Protein 7KPJ (pdb70)

Secondary structure (DSSP, 8-state):
--EEEEE---EE-TT--EEEEEEEESS-GGGS-EEEEEE-TT--EEEEEEE-TTSS-EE--TTTTTTEEEEEETTTTEEEEEE-S--GGG-EEEEEEESSSS-S-B---EEEEE-SSPP-PPEEEEE---EEEEEEEEEEE-SS--EEEETTTTB-TTEEEPPPEE-TTS-EEEEEEEEEEGGGBTTB-EEEEEEEGGGTEEEEEEE---/---EE---SEEEEETT--EEEEEEESS--TT-EEEEEE-TTS--EEEEETTTEEPTT--TTEEEEEETTEEEEEE-S--GGG-EEEEEEE-SSSSPEE---EEEEEE---BPPEEEEEPPPHHHHHHTEEEEEEEEEEEBSS--EEEEEETTEE--SSEEEEEPPPPSSS--EEEEEEEEEEHHHHTT--EEEEEEE-TT-SS-EEEEEETT-/--EEEEE---EE-TT--EEEEEEEESS-GGGS-EEEEEE-TT--EEEEEEE-TTSS-EE--TTTTTTEEEEEETTTTEEEEEE-S--GGG-EEEEEEESSSS-SEE---EEEEE-SSPPBPPPEEEE---EEEEEEEEEEBSS--EEEEGGGT--TTEEEPPPEE-TTS-EEEEEEEEE-GGGBTTB--EEEEEEGGGTEEEEEE---/---EE---SEEEEETT--EEEEEEESS--TT-EEEEEE-TTS--EEEEETTTEEPTTS-TTEEEEEETTEEEEEE-S--GGG-EEEEEEE-SSSS-EE---EEEEEE----PPEEEEEPPPHHHHTTTEEEEEEEEEEESS---EEE----SSEEEEEPPPPSSS--EEEEEEEEEETTT--EEEEEE-TT-SS-EEEEE-/--EEEEEEEEETTTTEEEEEEEEEE-TT-SB--HHHHHHTPPTTEEEEE---B-BTTEEEEEEEESS-EEEEEEEEEEE-TTS-EEEEEEEEEEEETTSEEEEEBTTTB-PPTTEEE-TTS---SEEEEETT-EEEEEEEEEES---EEEEEEEEETTTTTEEEEEEEEEE-TT-SSEEEGGGGGGGS-TTEEE-S-SEEEGGGGSSSPEEEEEEE--/-EEEEEEEETTTTEEEEEEEEE--TT-SB--HHHHHHT--TTEEEEE---B-BTTEEEEEEEESS-EEEEEEEEEEE-TTS-EEEEEEEEEEEETT-EEEEETTTT--PPTTEEE-TTS---SEEEEETTSEEEEEEEEEES---EEEEEEEEETTTTTEEEEEEEEEE-TT-SSEEEGGGTGGG--TTEEE-S-SEEESGGGSSSPEEEEEEE-

CATH classification: 2.60.40.10 (+1 more: 2.60.40.10)

Sequence (1265 aa):
ETTVTQSQKFMSTSVGDRVSVTCKASQNVGTNVAWYQQKPGQSPKALIYSASYRYSGVPDRFTGSGSGTDFTLTISNVQSEDLAEYFCQQYNSYPLTFGQGTKVEIKRTVAAPSVFIFPPSDSQLKSGTASVVCLLNNFYPREAKVQWKVDNALQSGNSQESVTEQDSKDSTYSLSSTLTLSKADYEKHKVYACEVTHQGLSSPVTKSFNRGEEVQNVKINYYDEDAEKQVAEVPVQVSIDTSCVNMAILTRYMPEGYALVSSDCIIRDGYVYVSVKKDVEIREAVLHITFETPNGEVVTTETVTAEGADGEDAVFRLGVDFNLPTGYKLSNDRDQVTEITIPFGSTGGHTMVVEKGDLSSIVKIQFVDAENNDEVVAGGDYFVDGDGDGIFHTREITEWVPEGYELQEVGDFQVELYKETPLQLSVTKIKQNVKINYYDEDAEKQVAEVPVQVSIDTSCVNMAILTRYMPEGYALVSSDCIIRDGYVYVSVKKDVEIREAVLHITFETPNGEVVTTETVTAEGADGEDAVFRLGVDFNLPTGYKLSNDRDQVTEITIPFGSTGGHTMVVEKGDLSSIVKIQFVDAENNDEVVAGGDYFVDGDGDGIFHTREITEWVPEGYELQEVGDFQVELYKETPLQLSVTKIEVKLEESGGDLVKPGGSLKLSCAASGFTFSSYGMSWVRQTPDKRLEWVATISSGGSYTYYPDSVKGRFTISRDNAKNTLYLQMSSLKSEDTAMYYCARRGFYFDYWGQGTTLTVSSASTKGPSVFPLAPGTAALGCLVKDYFPEPVTVSWNSGALTSGVHTFPAVLQSSGLYSLSSVVTVPSSSLGTQTYICNVNHKPSNTKVDKKVEPKEVKLEESGGDLVKPGGSLKLSCAASGFTFSSYGMSWVRQTPDKRLEWVATISSGGSYTYYPDSVKGRFTISRDNAKNTLYLQMSSLKSEDTAMYYCARRGFYFDYWGQGTTLTVSSASTKGPSVFPLAPTAALGCLVKDYFPEPVTVSWNSGALTSGVHTFPAVLQSSGLYSLSSVVTVPSSSLGTQTYICNVNHKPSNTKVDKKVEPETTVTQSQKFMSTSVGDRVSVTCKASQNVGTNVAWYQQKPGQSPKALIYSASYRYSGVPDRFTGSGSGTDFTLTISNVQSEDLAEYFCQQYNSYPLTFGQGTKVEIKRTVAAPSVFIFPPSDSQLKSGTASVVCLLNNFYPREAKVQWLQSGNSQESVTEQDSKDSTYSLSSTLTLSKADYVYACEVTHQGLSSPVTKSFN

Foldseek 3Di:
DKEKAWPAQEDEEAAQAKDKTKIFIPWFLFQQKWKWWADPPGDIDTADGSQADGDPPRDPQWGWHDGTTMIMTMRGRDALQSFTWMKMWGVSDPPTYIYPTYTYAYDDPFFFWDKDKDWADPVVLVVWKTKIKMKTDWGPDPDKDKWKAFLNRTDDDQKDKDKDAQDSHRGGIMMMMIRMDTSVVVVVTFKIKIWMDDPPDPHIDIDIGTPPD/DWAKAWEFEAAVVVRDTDDIDIDTGHHPDFFAAQVVVVVPPPPQKWFQDWPRGGDVRYTYTHIDGDADKAKEKEWEWEAAVVGDTPDIDMFIHIGGAFHKDKQAEPNRDYDPPQKDADPPDDDDRIDITGGVDYYYYYGYIDGQFQWDWFKAFEFEPVPVRHTDDIDIDTAPRVNPQKGWCVRPQVPDDDQKHFDATTMDGRVVGPPPHHYTYIHGDD/DKAWEQEAEPVVRGTPDIHIDDDDDPDQFAAQVVVVVPDDPQKWWADWPRGQDVRYTYTHIDGDADKAKEKEWEWEAAVVGHTPDIDIFMHIGGAPHKDKQFDPHGDHDPPQKDADPPDDDDGIDITGGHDYDYDYGYIDGQFDWDWFWAFEFEPPPVTHGDDTDIDTADRVPPQKGWCVRCVVVDDDFKDWDQTTMDGRVVGPPPYDYTYIYGD/DWAKAKDWAAEAEAQAKTKMKIQIDDDQLLQWKKFKWWADPVRDIGTAKIAGSPRPDIDGDPVQPPFKDWDADSVRSMIMIIGGNDDQVVFTWMWIFIHGDDGDDIHPTDTHGHHPDDFDAWDKDWQAKCKIKIWIKTDFTADADKDKDKPVNPDDVQKDKDHWDQDPVNGIMTMIMGMDPPVCAVPDWIWIWMADVNVRDTDTDTHHHD/DWAKAKDWAAEDEAQAKTKIKIATDDDQLLQWKKFKWWAAPVRDIDTAKIAGSPRPDIDGDPVQPPFWDWDADSVRRMIMIIGGNHDQRPFTWMWIFIHGPDGPDIHPTDTHGHHPDDFDAWDWDWDAEVTKTKIKTQFGPDQDKDKAKPVNPDDAAKDWDHWDQDPVRTTITMIMGDDPPVCAVPDWIWIWMADCNNDDTDTDTHHD/DKEKAWPAAEAEEAQQAKDKTKIFIPWFLFQQKFKWWAAPPGDIDGADGSQFDGDPVRDPQWGWDDGTTMIMTMRGNDALQRFTWMKMWGDSDPVTYIYPTYTYAYDDDFDFWDKDKDWFDVVVVVVWKTKIKIKTPFGAPPDKDKCLVDDDFKDKDKDQQDRHHRGIMMMIIGMDTCVVPQDKIWMDDPVDPHTDMDGDD

B-factor: mean 48.71, std 16.8, range [19.89, 116.59]

Structure (mmCIF, N/CA/C/O backbone):
data_7KPJ
#
_entry.id   7KPJ
#
_cell.length_a   85.240
_cell.length_b   102.191
_cell.length_c   118.280
_cell.angle_alpha   90.000
_cell.angle_beta   102.050
_cell.angle_gamma   90.000
#
_symmetry.space_group_name_H-M   'P 1 21 1'
#
loop_
_entity.id
_entity.type
_entity.pdbx_description
1 polymer '338E6 Fab light chain kappa'
2 polymer 'GRAM_POS_ANCHORING domain-containing protein'
3 polymer '338E6 Fab heavy chain'
4 non-polymer 'CALCIUM ION'
5 water water
#
loop_
_atom_site.group_PDB
_atom_site.id
_atom_site.type_symbol
_atom_site.label_atom_id
_atom_site.label_alt_id
_atom_site.label_comp_id
_atom_site.label_asym_id
_atom_site.label_entity_id
_atom_site.label_seq_id
_atom_site.pdbx_PDB_ins_code
_atom_site.Cartn_x
_atom_site.Cartn_y
_atom_site.Cartn_z
_atom_site.occupancy
_atom_site.B_iso_or_equiv
_atom_site.auth_seq_id
_atom_site.auth_comp_id
_atom_site.auth_asym_id
_atom_site.auth_atom_id
_atom_site.pdbx_PDB_model_num
ATOM 1 N N . GLU A 1 1 ? 0.789 7.652 -4.118 1.00 56.88 1 GLU B N 1
ATOM 2 C CA . GLU A 1 1 ? 0.519 6.211 -4.036 1.00 54.48 1 GLU B CA 1
ATOM 3 C C . GLU A 1 1 ? 1.808 5.428 -4.316 1.00 51.80 1 GLU B C 1
ATOM 4 O O . GLU A 1 1 ? 2.381 5.501 -5.403 1.00 51.21 1 GLU B O 1
ATOM 10 N N . THR A 1 2 ? 2.247 4.676 -3.313 1.00 42.49 2 THR B N 1
ATOM 11 C CA . THR A 1 2 ? 3.606 4.151 -3.256 1.00 36.86 2 THR B CA 1
ATOM 12 C C . THR A 1 2 ? 3.743 2.848 -4.044 1.00 38.30 2 THR B C 1
ATOM 13 O O . THR A 1 2 ? 3.110 1.832 -3.720 1.00 32.61 2 THR B O 1
ATOM 17 N N . THR A 1 3 ? 4.616 2.854 -5.036 1.00 35.12 3 THR B N 1
ATOM 18 C CA . THR A 1 3 ? 4.901 1.661 -5.813 1.00 35.28 3 THR B CA 1
ATOM 19 C C . THR A 1 3 ? 6.162 0.978 -5.271 1.00 34.50 3 THR B C 1
ATOM 20 O O . THR A 1 3 ? 7.024 1.626 -4.675 1.00 36.22 3 THR B O 1
ATOM 24 N N . VAL A 1 4 ? 6.234 -0.349 -5.396 1.00 33.17 4 VAL B N 1
ATOM 25 C CA . VAL A 1 4 ? 7.448 -1.094 -5.069 1.00 33.02 4 VAL B CA 1
ATOM 26 C C . VAL A 1 4 ? 7.861 -1.890 -6.292 1.00 32.81 4 VAL B C 1
ATOM 27 O O . VAL A 1 4 ? 7.001 -2.414 -7.007 1.00 31.62 4 VAL B O 1
ATOM 31 N N . THR A 1 5 ? 9.183 -1.967 -6.547 1.00 31.60 5 THR B N 1
ATOM 32 C CA . THR A 1 5 ? 9.677 -2.604 -7.760 1.00 29.62 5 THR B CA 1
ATOM 33 C C . THR A 1 5 ? 10.793 -3.593 -7.460 1.00 30.53 5 THR B C 1
ATOM 34 O O . THR A 1 5 ? 11.694 -3.334 -6.660 1.00 31.24 5 THR B O 1
ATOM 38 N N . GLN A 1 6 ? 10.705 -4.734 -8.114 1.00 26.88 6 GLN B N 1
ATOM 39 C CA . GLN A 1 6 ? 11.712 -5.769 -8.067 1.00 26.52 6 GLN B CA 1
ATOM 40 C C . GLN A 1 6 ? 12.342 -5.772 -9.451 1.00 31.11 6 GLN B C 1
ATOM 41 O O . GLN A 1 6 ? 11.652 -6.031 -10.439 1.00 31.50 6 GLN B O 1
ATOM 47 N N . SER A 1 7 ? 13.619 -5.391 -9.537 1.00 26.92 7 SER B N 1
ATOM 48 C CA . SER A 1 7 ? 14.234 -5.302 -10.859 1.00 31.73 7 SER B CA 1
ATOM 49 C C . SER A 1 7 ? 14.691 -6.660 -11.402 1.00 34.39 7 SER B C 1
ATOM 50 O O . SER A 1 7 ? 14.927 -6.780 -12.612 1.00 35.89 7 SER B O 1
ATOM 53 N N . GLN A 1 8 ? 14.819 -7.674 -10.551 1.00 28.59 8 GLN B N 1
ATOM 54 C CA . GLN A 1 8 ? 15.261 -8.997 -10.997 1.00 33.97 8 GLN B CA 1
ATOM 55 C C . GLN A 1 8 ? 14.030 -9.844 -11.277 1.00 32.74 8 GLN B C 1
ATOM 56 O O . GLN A 1 8 ? 13.246 -10.128 -10.364 1.00 28.89 8 GLN B O 1
ATOM 62 N N . LYS A 1 9 ? 13.857 -10.231 -12.530 1.00 33.48 9 LYS B N 1
ATOM 63 C CA . LYS A 1 9 ? 12.800 -11.165 -12.874 1.00 37.64 9 LYS B CA 1
ATOM 64 C C . LYS A 1 9 ? 13.187 -12.601 -12.515 1.00 39.32 9 LYS B C 1
ATOM 65 O O . LYS A 1 9 ? 12.347 -13.369 -12.026 1.00 39.87 9 LYS B O 1
ATOM 71 N N . PHE A 1 10 ? 14.461 -12.962 -12.716 1.00 43.72 10 PHE B N 1
ATOM 72 C CA . PHE A 1 10 ? 14.981 -14.320 -12.546 1.00 42.31 10 PHE B CA 1
ATOM 73 C C . PHE A 1 10 ? 16.348 -14.283 -11.881 1.00 42.53 10 PHE B C 1
ATOM 74 O O . PHE A 1 10 ? 17.217 -13.515 -12.301 1.00 44.73 10 PHE B O 1
ATOM 82 N N . MET A 1 11 ? 16.555 -15.116 -10.873 1.00 36.07 11 MET B N 1
ATOM 83 C CA . MET A 1 11 ? 17.885 -15.325 -10.319 1.00 35.64 11 MET B CA 1
ATOM 84 C C . MET A 1 11 ? 18.171 -16.822 -10.292 1.00 41.64 11 MET B C 1
ATOM 85 O O . MET A 1 11 ? 17.273 -17.624 -10.001 1.00 39.99 11 MET B O 1
ATOM 90 N N . SER A 1 12 ? 19.421 -17.196 -10.573 1.00 38.44 12 SER B N 1
ATOM 91 C CA . SER A 1 12 ? 19.868 -18.584 -10.543 1.00 43.82 12 SER B CA 1
ATOM 92 C C . SER A 1 12 ? 20.939 -18.749 -9.478 1.00 43.74 12 SER B C 1
ATOM 93 O O . SER A 1 12 ? 21.878 -17.952 -9.409 1.00 42.91 12 SER B O 1
ATOM 96 N N . THR A 1 13 ? 20.804 -19.780 -8.654 1.00 41.04 13 THR B N 1
ATOM 97 C CA . THR A 1 13 ? 21.775 -19.976 -7.593 1.00 40.98 13 THR B CA 1
ATOM 98 C C . THR A 1 13 ? 21.974 -21.463 -7.333 1.00 42.60 13 THR B C 1
ATOM 99 O O . THR A 1 13 ? 21.035 -22.257 -7.436 1.00 40.63 13 THR B O 1
ATOM 103 N N . SER A 1 14 ? 23.199 -21.826 -6.966 1.00 41.83 14 SER B N 1
ATOM 104 C CA . SER A 1 14 ? 23.502 -23.201 -6.609 1.00 41.28 14 SER B CA 1
ATOM 105 C C . SER A 1 14 ? 23.108 -23.478 -5.166 1.00 40.83 14 SER B C 1
ATOM 106 O O . SER A 1 14 ? 23.019 -22.565 -4.334 1.00 39.43 14 SER B O 1
ATOM 109 N N . VAL A 1 15 ? 22.877 -24.763 -4.876 1.00 35.86 15 VAL B N 1
ATOM 110 C CA . VAL A 1 15 ? 22.640 -25.193 -3.501 1.00 38.10 15 VAL B CA 1
ATOM 111 C C . VAL A 1 15 ? 23.822 -24.786 -2.640 1.00 39.76 15 VAL B C 1
ATOM 112 O O . VAL A 1 15 ? 24.980 -24.869 -3.069 1.00 39.03 15 VAL B O 1
ATOM 116 N N . GLY A 1 16 ? 23.536 -24.313 -1.421 1.00 39.38 16 GLY B N 1
ATOM 117 C CA . GLY A 1 16 ? 24.570 -23.817 -0.535 1.00 37.11 16 GLY B CA 1
ATOM 118 C C . GLY A 1 16 ? 25.034 -22.399 -0.805 1.00 38.92 16 GLY B C 1
ATOM 119 O O . GLY A 1 16 ? 25.793 -21.851 0.004 1.00 39.12 16 GLY B O 1
ATOM 120 N N . ASP A 1 17 ? 24.610 -21.784 -1.906 1.00 39.74 17 ASP B N 1
ATOM 121 C CA . ASP A 1 17 ? 24.982 -20.415 -2.219 1.00 39.89 17 ASP B CA 1
ATOM 122 C C . ASP A 1 17 ? 24.050 -19.410 -1.537 1.00 39.95 17 ASP B C 1
ATOM 123 O O . ASP A 1 17 ? 23.041 -19.754 -0.899 1.00 37.42 17 ASP B O 1
ATOM 128 N N . ARG A 1 18 ? 24.380 -18.143 -1.761 1.00 39.68 18 ARG B N 1
ATOM 129 C CA . ARG A 1 18 ? 23.727 -16.955 -1.224 1.00 37.80 18 ARG B CA 1
ATOM 130 C C . ARG A 1 18 ? 22.984 -16.266 -2.365 1.00 40.06 18 ARG B C 1
ATOM 131 O O . ARG A 1 18 ? 23.482 -16.224 -3.501 1.00 37.87 18 ARG B O 1
ATOM 139 N N . VAL A 1 19 ? 21.797 -15.726 -2.083 1.00 35.77 19 VAL B N 1
ATOM 140 C CA . VAL A 1 19 ? 21.077 -14.963 -3.102 1.00 34.08 19 VAL B CA 1
ATOM 141 C C . VAL A 1 19 ? 20.278 -13.833 -2.444 1.00 32.10 19 VAL B C 1
ATOM 142 O O . VAL A 1 19 ? 19.572 -14.035 -1.448 1.00 30.87 19 VAL B O 1
ATOM 146 N N . SER A 1 20 ? 20.366 -12.649 -3.036 1.00 26.86 20 SER B N 1
ATOM 147 C CA . SER A 1 20 ? 19.803 -11.427 -2.475 1.00 25.73 20 SER B CA 1
ATOM 148 C C . SER A 1 20 ? 18.753 -10.897 -3.436 1.00 27.70 20 SER B C 1
ATOM 149 O O . SER A 1 20 ? 19.080 -10.584 -4.587 1.00 28.51 20 SER B O 1
ATOM 152 N N . VAL A 1 21 ? 17.485 -10.830 -2.986 1.00 25.49 21 VAL B N 1
ATOM 153 C CA . VAL A 1 21 ? 16.401 -10.274 -3.793 1.00 25.56 21 VAL B CA 1
ATOM 154 C C . VAL A 1 21 ? 16.170 -8.815 -3.393 1.00 25.45 21 VAL B C 1
ATOM 155 O O . VAL A 1 21 ? 16.051 -8.506 -2.201 1.00 25.09 21 VAL B O 1
ATOM 159 N N . THR A 1 22 ? 16.119 -7.917 -4.381 1.00 25.77 22 THR B N 1
ATOM 160 C CA . THR A 1 22 ? 16.023 -6.486 -4.100 1.00 25.72 22 THR B CA 1
ATOM 161 C C . THR A 1 22 ? 14.608 -5.958 -4.313 1.00 25.55 22 THR B C 1
ATOM 162 O O . THR A 1 22 ? 13.823 -6.489 -5.101 1.00 26.84 22 THR B O 1
ATOM 166 N N . CYS A 1 23 ? 14.301 -4.889 -3.599 1.00 25.73 23 CYS B N 1
ATOM 167 C CA . CYS A 1 23 ? 13.001 -4.249 -3.651 1.00 27.75 23 CYS B CA 1
ATOM 168 C C . CYS A 1 23 ? 13.183 -2.746 -3.477 1.00 27.56 23 CYS B C 1
ATOM 169 O O . CYS A 1 23 ? 13.795 -2.311 -2.503 1.00 30.04 23 CYS B O 1
ATOM 172 N N . LYS A 1 24 ? 12.647 -1.951 -4.389 1.00 29.27 24 LYS B N 1
ATOM 173 C CA . LYS A 1 24 ? 12.815 -0.501 -4.320 1.00 32.02 24 LYS B CA 1
ATOM 174 C C . LYS A 1 24 ? 11.462 0.206 -4.233 1.00 30.87 24 LYS B C 1
ATOM 175 O O . LYS A 1 24 ? 10.669 0.146 -5.176 1.00 32.90 24 LYS B O 1
ATOM 181 N N . ALA A 1 25 ? 11.218 0.920 -3.132 1.00 28.81 25 ALA B N 1
ATOM 182 C CA . ALA A 1 25 ? 9.982 1.690 -2.985 1.00 30.10 25 ALA B CA 1
ATOM 183 C C . ALA A 1 25 ? 10.110 3.085 -3.600 1.00 33.74 25 ALA B C 1
ATOM 184 O O . ALA A 1 25 ? 11.165 3.719 -3.525 1.00 27.55 25 ALA B O 1
ATOM 186 N N . SER A 1 26 ? 9.013 3.572 -4.183 1.00 30.42 26 SER B N 1
ATOM 187 C CA . SER A 1 26 ? 9.044 4.866 -4.842 1.00 33.43 26 SER B CA 1
ATOM 188 C C . SER A 1 26 ? 9.064 6.035 -3.863 1.00 32.75 26 SER B C 1
ATOM 189 O O . SER A 1 26 ? 9.292 7.163 -4.295 1.00 31.40 26 SER B O 1
ATOM 192 N N . GLN A 1 27 ? 8.827 5.793 -2.574 1.00 31.30 27 GLN B N 1
ATOM 193 C CA . GLN A 1 27 ? 8.867 6.798 -1.519 1.00 30.63 27 GLN B CA 1
ATOM 194 C C . GLN A 1 27 ? 9.358 6.107 -0.258 1.00 31.32 27 GLN B C 1
ATOM 195 O O . GLN A 1 27 ? 9.300 4.881 -0.152 1.00 33.45 27 GLN B O 1
ATOM 201 N N . ASN A 1 28 ? 9.801 6.903 0.718 1.00 32.45 28 ASN B N 1
ATOM 202 C CA . ASN A 1 28 ? 10.235 6.364 2.010 1.00 32.02 28 ASN B CA 1
ATOM 203 C C . ASN A 1 28 ? 9.096 5.588 2.676 1.00 30.37 28 ASN B C 1
ATOM 204 O O . ASN A 1 28 ? 8.013 6.131 2.876 1.00 29.68 28 ASN B O 1
ATOM 209 N N . VAL A 1 29 ? 9.308 4.312 3.010 1.00 31.07 29 VAL B N 1
ATOM 210 C CA . VAL A 1 29 ? 8.240 3.595 3.697 1.00 25.98 29 VAL B CA 1
ATOM 211 C C . VAL A 1 29 ? 8.694 3.116 5.073 1.00 30.53 29 VAL B C 1
ATOM 212 O O . VAL A 1 29 ? 8.087 2.190 5.663 1.00 28.74 29 VAL B O 1
ATOM 216 N N . GLY A 1 30 ? 9.782 3.707 5.575 1.00 26.18 30 GLY B N 1
ATOM 217 C CA . GLY A 1 30 ? 10.382 3.269 6.829 1.00 26.93 30 GLY B CA 1
ATOM 218 C C . GLY A 1 30 ? 10.811 1.815 6.761 1.00 30.75 30 GLY B C 1
ATOM 219 O O . GLY A 1 30 ? 11.668 1.435 5.945 1.00 30.95 30 GLY B O 1
ATOM 220 N N . THR A 1 31 ? 10.236 0.987 7.646 1.00 31.48 31 THR B N 1
ATOM 221 C CA . THR A 1 31 ? 10.400 -0.467 7.587 1.00 27.26 31 THR B CA 1
ATOM 222 C C . THR A 1 31 ? 9.081 -1.205 7.337 1.00 26.94 31 THR B C 1
ATOM 223 O O . THR A 1 31 ? 9.022 -2.426 7.481 1.00 30.90 31 THR B O 1
ATOM 227 N N . ASN A 1 32 ? 8.041 -0.517 6.895 1.00 24.95 32 ASN B N 1
ATOM 228 C CA . ASN A 1 32 ? 6.741 -1.149 6.672 1.00 26.70 32 ASN B CA 1
ATOM 229 C C . ASN A 1 32 ? 6.709 -1.911 5.347 1.00 26.28 32 ASN B C 1
ATOM 230 O O . ASN A 1 32 ? 5.908 -1.647 4.438 1.00 23.22 32 ASN B O 1
ATOM 235 N N . VAL A 1 33 ? 7.586 -2.925 5.301 1.00 25.68 33 VAL B N 1
ATOM 236 C CA . VAL A 1 33 ? 7.794 -3.803 4.152 1.00 24.17 33 VAL B CA 1
ATOM 237 C C . VAL A 1 33 ? 7.688 -5.266 4.600 1.00 25.60 33 VAL B C 1
ATOM 238 O O . VAL A 1 33 ? 8.146 -5.642 5.689 1.00 21.71 33 VAL B O 1
ATOM 242 N N . ALA A 1 34 ? 7.096 -6.085 3.747 1.00 21.97 34 ALA B N 1
ATOM 243 C CA . ALA A 1 34 ? 6.907 -7.502 4.012 1.00 23.99 34 ALA B CA 1
ATOM 244 C C . ALA A 1 34 ? 7.395 -8.290 2.807 1.00 23.88 34 ALA B C 1
ATOM 245 O O . ALA A 1 34 ? 7.374 -7.784 1.683 1.00 22.55 34 ALA B O 1
ATOM 247 N N . TRP A 1 35 ? 7.766 -9.568 3.047 1.00 22.18 35 TRP B N 1
ATOM 248 C CA . TRP A 1 35 ? 8.184 -10.486 1.995 1.00 23.11 35 TRP B CA 1
ATOM 249 C C . TRP A 1 35 ? 7.365 -11.770 2.030 1.00 25.27 35 TRP B C 1
ATOM 250 O O . TRP A 1 35 ? 6.970 -12.252 3.094 1.00 24.44 35 TRP B O 1
ATOM 261 N N . TYR A 1 36 ? 7.164 -12.351 0.854 1.00 23.39 36 TYR B N 1
ATOM 262 C CA . TYR A 1 36 ? 6.352 -13.544 0.713 1.00 24.61 36 TYR B CA 1
ATOM 263 C C . TYR A 1 36 ? 7.038 -14.533 -0.221 1.00 25.81 36 TYR B C 1
ATOM 264 O O . TYR A 1 36 ? 7.724 -14.150 -1.172 1.00 23.94 36 TYR B O 1
ATOM 273 N N . GLN A 1 37 ? 6.824 -15.812 0.039 1.00 23.93 37 GLN B N 1
ATOM 274 C CA . GLN A 1 37 ? 7.366 -16.873 -0.801 1.00 25.71 37 GLN B CA 1
ATOM 275 C C . GLN A 1 37 ? 6.203 -17.681 -1.355 1.00 28.45 37 GLN B C 1
ATOM 276 O O . GLN A 1 37 ? 5.357 -18.164 -0.587 1.00 26.29 37 GLN B O 1
ATOM 282 N N . GLN A 1 38 ? 6.138 -17.790 -2.679 1.00 25.54 38 GLN B N 1
ATOM 283 C CA . GLN A 1 38 ? 5.124 -18.588 -3.337 1.00 29.98 38 GLN B CA 1
ATOM 284 C C . GLN A 1 38 ? 5.793 -19.740 -4.076 1.00 30.31 38 GLN B C 1
ATOM 285 O O . GLN A 1 38 ? 6.356 -19.543 -5.152 1.00 26.30 38 GLN B O 1
ATOM 291 N N . LYS A 1 39 ? 5.687 -20.944 -3.504 1.00 29.79 39 LYS B N 1
ATOM 292 C CA . LYS A 1 39 ? 6.112 -22.173 -4.154 1.00 33.84 39 LYS B CA 1
ATOM 293 C C . LYS A 1 39 ? 5.085 -22.576 -5.203 1.00 34.43 39 LYS B C 1
ATOM 294 O O . LYS A 1 39 ? 3.914 -22.216 -5.098 1.00 35.45 39 LYS B O 1
ATOM 300 N N . PRO A 1 40 ? 5.496 -23.290 -6.242 1.00 37.04 40 PRO B N 1
ATOM 301 C CA . PRO A 1 40 ? 4.574 -23.537 -7.355 1.00 37.99 40 PRO B CA 1
ATOM 302 C C . PRO A 1 40 ? 3.399 -24.394 -6.911 1.00 37.35 40 PRO B C 1
ATOM 303 O O . PRO A 1 40 ? 3.522 -25.253 -6.034 1.00 31.98 40 PRO B O 1
ATOM 307 N N . GLY A 1 41 ? 2.236 -24.114 -7.492 1.00 38.41 41 GLY B N 1
ATOM 308 C CA . GLY A 1 41 ? 1.018 -24.744 -7.033 1.00 35.03 41 GLY B CA 1
ATOM 309 C C . GLY A 1 41 ? 0.539 -24.317 -5.665 1.00 36.01 41 GLY B C 1
ATOM 310 O O . GLY A 1 41 ? -0.474 -24.847 -5.198 1.00 38.21 41 GLY B O 1
ATOM 311 N N . GLN A 1 42 ? 1.212 -23.382 -4.998 1.00 34.18 42 GLN B N 1
ATOM 312 C CA . GLN A 1 42 ? 0.821 -23.009 -3.649 1.00 33.34 42 GLN B CA 1
ATOM 313 C C . GLN A 1 42 ? 0.428 -21.542 -3.573 1.00 33.98 42 GLN B C 1
ATOM 314 O O . GLN A 1 42 ? 0.711 -20.739 -4.467 1.00 30.12 42 GLN B O 1
ATOM 320 N N . SER A 1 43 ? -0.236 -21.207 -2.488 1.00 31.80 43 SER B N 1
ATOM 321 C CA . SER A 1 43 ? -0.590 -19.829 -2.232 1.00 30.25 43 SER B CA 1
ATOM 322 C C . SER A 1 43 ? 0.594 -19.119 -1.574 1.00 29.74 43 SER B C 1
ATOM 323 O O . SER A 1 43 ? 1.526 -19.769 -1.099 1.00 27.12 43 SER B O 1
ATOM 326 N N . PRO A 1 44 ? 0.622 -17.785 -1.580 1.00 29.33 44 PRO B N 1
ATOM 327 C CA . PRO A 1 44 ? 1.757 -17.089 -0.962 1.00 28.76 44 PRO B CA 1
ATOM 328 C C . PRO A 1 44 ? 1.868 -17.419 0.519 1.00 28.87 44 PRO B C 1
ATOM 329 O O . PRO A 1 44 ? 0.865 -17.578 1.215 1.00 26.57 44 PRO B O 1
ATOM 333 N N . LYS A 1 45 ? 3.106 -17.527 0.990 1.00 28.95 45 LYS B N 1
ATOM 334 C CA . LYS A 1 45 ? 3.416 -17.756 2.394 1.00 27.76 45 LYS B CA 1
ATOM 335 C C . LYS A 1 45 ? 4.223 -16.586 2.930 1.00 31.38 45 LYS B C 1
ATOM 336 O O . LYS A 1 45 ? 5.163 -16.108 2.269 1.00 28.22 45 LYS B O 1
ATOM 342 N N . ALA A 1 46 ? 3.843 -16.141 4.132 1.00 31.04 46 ALA B N 1
ATOM 343 C CA . ALA A 1 46 ? 4.444 -14.988 4.791 1.00 30.67 46 ALA B CA 1
ATOM 344 C C . ALA A 1 46 ? 5.816 -15.357 5.355 1.00 28.08 46 ALA B C 1
ATOM 345 O O . ALA A 1 46 ? 5.941 -16.325 6.112 1.00 30.49 46 ALA B O 1
ATOM 347 N N . LEU A 1 47 ? 6.844 -14.585 4.994 1.00 24.23 47 LEU B N 1
ATOM 348 C CA . LEU A 1 47 ? 8.228 -14.836 5.433 1.00 27.34 47 LEU B CA 1
ATOM 349 C C . LEU A 1 47 ? 8.725 -13.795 6.423 1.00 28.71 47 LEU B C 1
ATOM 350 O O . LEU A 1 47 ? 9.164 -14.134 7.521 1.00 26.98 47 LEU B O 1
ATOM 355 N N . ILE A 1 48 ? 8.695 -12.523 6.025 1.00 27.70 48 ILE B N 1
ATOM 356 C CA . ILE A 1 48 ? 9.221 -11.407 6.790 1.00 28.14 48 ILE B CA 1
ATOM 357 C C . ILE A 1 48 ? 8.110 -10.374 6.954 1.00 26.35 48 ILE B C 1
ATOM 358 O O . ILE A 1 48 ? 7.348 -10.130 6.015 1.00 24.02 48 ILE B O 1
ATOM 363 N N . TYR A 1 49 ? 8.030 -9.759 8.128 1.00 26.49 49 TYR B N 1
ATOM 364 C CA . TYR A 1 49 ? 7.291 -8.512 8.296 1.00 29.42 49 TYR B CA 1
ATOM 365 C C . TYR A 1 49 ? 8.201 -7.435 8.889 1.00 27.12 49 TYR B C 1
ATOM 366 O O . TYR A 1 49 ? 9.274 -7.717 9.434 1.00 29.22 49 TYR B O 1
ATOM 375 N N . SER A 1 50 ? 7.717 -6.190 8.815 1.00 27.51 50 SER B N 1
ATOM 376 C CA . SER A 1 50 ? 8.456 -4.953 9.058 1.00 28.80 50 SER B CA 1
ATOM 377 C C . SER A 1 50 ? 9.943 -5.089 8.737 1.00 28.71 50 SER B C 1
ATOM 378 O O . SER A 1 50 ? 10.825 -4.957 9.601 1.00 25.65 50 SER B O 1
ATOM 381 N N . ALA A 1 51 ? 10.203 -5.401 7.467 1.00 25.51 51 ALA B N 1
ATOM 382 C CA . ALA A 1 51 ? 11.514 -5.316 6.861 1.00 27.32 51 ALA B CA 1
ATOM 383 C C . ALA A 1 51 ? 12.411 -6.445 7.327 1.00 29.19 51 ALA B C 1
ATOM 384 O O . ALA A 1 51 ? 13.045 -7.099 6.496 1.00 25.99 51 ALA B O 1
ATOM 386 N N . SER A 1 52 ? 12.483 -6.701 8.633 1.00 30.88 52 SER B N 1
ATOM 387 C CA . SER A 1 52 ? 13.482 -7.648 9.102 1.00 31.66 52 SER B CA 1
ATOM 388 C C . SER A 1 52 ? 13.000 -8.720 10.079 1.00 31.93 52 SER B C 1
ATOM 389 O O . SER A 1 52 ? 13.824 -9.536 10.501 1.00 31.95 52 SER B O 1
ATOM 392 N N . TYR A 1 53 ? 11.716 -8.777 10.431 1.00 29.82 53 TYR B N 1
ATOM 393 C CA . TYR A 1 53 ? 11.271 -9.759 11.420 1.00 32.67 53 TYR B CA 1
ATOM 394 C C . TYR A 1 53 ? 10.745 -11.024 10.762 1.00 30.30 53 TYR B C 1
ATOM 395 O O . TYR A 1 53 ? 9.895 -10.962 9.872 1.00 32.10 53 TYR B O 1
ATOM 404 N N . ARG A 1 54 ? 11.234 -12.167 11.222 1.00 32.19 54 ARG B N 1
ATOM 405 C CA . ARG A 1 54 ? 10.753 -13.463 10.749 1.00 34.26 54 ARG B CA 1
ATOM 406 C C . ARG A 1 54 ? 9.596 -13.964 11.602 1.00 33.81 54 ARG B C 1
ATOM 407 O O . ARG A 1 54 ? 9.609 -13.823 12.827 1.00 35.12 54 ARG B O 1
ATOM 415 N N . TYR A 1 55 ? 8.608 -14.567 10.946 1.00 29.22 55 TYR B N 1
ATOM 416 C CA . TYR A 1 55 ? 7.583 -15.308 11.661 1.00 37.17 55 TYR B CA 1
ATOM 417 C C . TYR A 1 55 ? 8.189 -16.535 12.338 1.00 38.23 55 TYR B C 1
ATOM 418 O O . TYR A 1 55 ? 9.210 -17.065 11.895 1.00 36.07 55 TYR B O 1
ATOM 427 N N . SER A 1 56 ? 7.539 -16.998 13.414 1.00 37.11 56 SER B N 1
ATOM 428 C CA . SER A 1 56 ? 7.943 -18.261 14.029 1.00 39.19 56 SER B CA 1
ATOM 429 C C . SER A 1 56 ? 7.871 -19.359 12.987 1.00 36.48 56 SER B C 1
ATOM 430 O O . SER A 1 56 ? 6.879 -19.472 12.263 1.00 36.48 56 SER B O 1
ATOM 433 N N . GLY A 1 57 ? 8.918 -20.165 12.893 1.00 36.67 57 GLY B N 1
ATOM 434 C CA . GLY A 1 57 ? 8.931 -21.254 11.945 1.00 34.08 57 GLY B CA 1
ATOM 435 C C . GLY A 1 57 ? 9.610 -20.928 10.627 1.00 37.84 57 GLY B C 1
ATOM 436 O O . GLY A 1 57 ? 9.938 -21.849 9.869 1.00 37.54 57 GLY B O 1
ATOM 437 N N . VAL A 1 58 ? 9.827 -19.657 10.326 1.00 34.34 58 VAL B N 1
ATOM 438 C CA . VAL A 1 58 ? 10.634 -19.319 9.152 1.00 37.01 58 VAL B CA 1
ATOM 439 C C . VAL A 1 58 ? 12.107 -19.521 9.502 1.00 34.84 58 VAL B C 1
ATOM 440 O O . VAL A 1 58 ? 12.572 -18.977 10.512 1.00 34.55 58 VAL B O 1
ATOM 444 N N . PRO A 1 59 ? 12.845 -20.293 8.716 1.00 32.59 59 PRO B N 1
ATOM 445 C CA . PRO A 1 59 ? 14.227 -20.622 9.081 1.00 37.61 59 PRO B CA 1
ATOM 446 C C . PRO A 1 59 ? 15.134 -19.404 9.044 1.00 37.18 59 PRO B C 1
ATOM 447 O O . PRO A 1 59 ? 14.856 -18.397 8.390 1.00 36.41 59 PRO B O 1
ATOM 451 N N . ASP A 1 60 ? 16.244 -19.517 9.773 1.00 38.09 60 ASP B N 1
ATOM 452 C CA . ASP A 1 60 ? 17.197 -18.419 9.878 1.00 39.37 60 ASP B CA 1
ATOM 453 C C . ASP A 1 60 ? 17.826 -18.050 8.545 1.00 37.32 60 ASP B C 1
ATOM 454 O O . ASP A 1 60 ? 18.375 -16.956 8.418 1.00 36.34 60 ASP B O 1
ATOM 459 N N . ARG A 1 61 ? 17.778 -18.928 7.552 1.00 36.05 61 ARG B N 1
ATOM 460 C CA . ARG A 1 61 ? 18.493 -18.589 6.338 1.00 36.82 61 ARG B CA 1
ATOM 461 C C . ARG A 1 61 ? 17.791 -17.514 5.525 1.00 35.74 61 ARG B C 1
ATOM 462 O O . ARG A 1 61 ? 18.367 -17.035 4.548 1.00 34.37 61 ARG B O 1
ATOM 470 N N . PHE A 1 62 ? 16.577 -17.110 5.908 1.00 36.47 62 PHE B N 1
ATOM 471 C CA . PHE A 1 62 ? 15.870 -16.017 5.256 1.00 33.18 62 PHE B CA 1
ATOM 472 C C . PHE A 1 62 ? 16.068 -14.757 6.081 1.00 34.36 62 PHE B C 1
ATOM 473 O O . PHE A 1 62 ? 15.649 -14.694 7.239 1.00 36.94 62 PHE B O 1
ATOM 481 N N . THR A 1 63 ? 16.714 -13.766 5.491 1.00 32.87 63 THR B N 1
ATOM 482 C CA . THR A 1 63 ? 17.055 -12.541 6.188 1.00 31.49 63 THR B CA 1
ATOM 483 C C . THR A 1 63 ? 16.586 -11.370 5.345 1.00 31.52 63 THR B C 1
ATOM 484 O O . THR A 1 63 ? 16.954 -11.259 4.167 1.00 29.64 63 THR B O 1
ATOM 488 N N . GLY A 1 64 ? 15.766 -10.518 5.947 1.00 32.84 64 GLY B N 1
ATOM 489 C CA . GLY A 1 64 ? 15.302 -9.286 5.325 1.00 28.32 64 GLY B CA 1
ATOM 490 C C . GLY A 1 64 ? 15.983 -8.103 5.985 1.00 30.12 64 GLY B C 1
ATOM 491 O O . GLY A 1 64 ? 16.222 -8.114 7.191 1.00 31.46 64 GLY B O 1
ATOM 492 N N . SER A 1 65 ? 16.282 -7.079 5.185 1.00 28.50 65 SER B N 1
ATOM 493 C CA . SER A 1 65 ? 16.968 -5.888 5.667 1.00 29.76 65 SER B CA 1
ATOM 494 C C . SER A 1 65 ? 16.535 -4.692 4.836 1.00 29.81 65 SER B C 1
ATOM 495 O O . SER A 1 65 ? 15.890 -4.830 3.787 1.00 28.28 65 SER 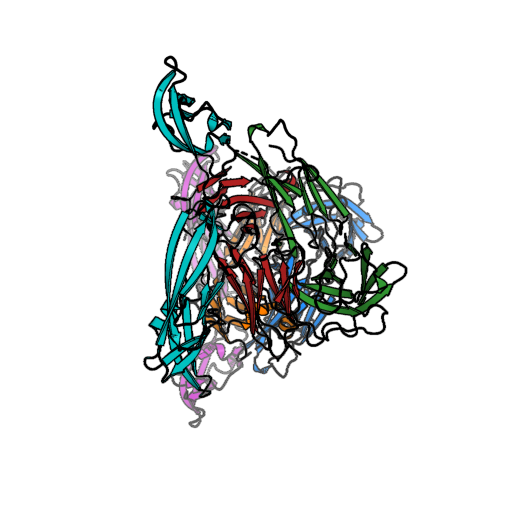B O 1
ATOM 498 N N . GLY A 1 66 ? 16.932 -3.517 5.296 1.00 31.93 66 GLY B N 1
ATOM 499 C CA . GLY A 1 66 ? 16.618 -2.283 4.605 1.00 29.29 66 GLY B CA 1
ATOM 500 C C . GLY A 1 66 ? 15.725 -1.387 5.434 1.00 30.92 66 GLY B C 1
ATOM 501 O O . GLY A 1 66 ? 15.143 -1.778 6.437 1.00 30.95 66 GLY B O 1
ATOM 502 N N . SER A 1 67 ? 15.669 -0.140 4.987 1.00 30.18 67 SER B N 1
ATOM 503 C CA . SER A 1 67 ? 14.805 0.866 5.564 1.00 30.45 67 SER B CA 1
ATOM 504 C C . SER A 1 67 ? 14.827 2.044 4.614 1.00 33.20 67 SER B C 1
ATOM 505 O O . SER A 1 67 ? 15.807 2.247 3.886 1.00 33.45 67 SER B O 1
ATOM 508 N N . GLY A 1 68 ? 13.738 2.799 4.601 1.00 30.78 68 GLY B N 1
ATOM 509 C CA . GLY A 1 68 ? 13.653 3.884 3.656 1.00 29.91 68 GLY B CA 1
ATOM 510 C C . GLY A 1 68 ? 13.059 3.444 2.336 1.00 32.92 68 GLY B C 1
ATOM 511 O O . GLY A 1 68 ? 11.836 3.250 2.208 1.00 29.88 68 GLY B O 1
ATOM 512 N N . THR A 1 69 ? 13.921 3.317 1.329 1.00 29.47 69 THR B N 1
ATOM 513 C CA . THR A 1 69 ? 13.489 2.904 0.010 1.00 29.41 69 THR B CA 1
ATOM 514 C C . THR A 1 69 ? 14.084 1.587 -0.499 1.00 27.41 69 THR B C 1
ATOM 515 O O . THR A 1 69 ? 13.489 1.002 -1.406 1.00 29.04 69 THR B O 1
ATOM 519 N N . ASP A 1 70 ? 15.232 1.125 0.013 1.00 27.18 70 ASP B N 1
ATOM 520 C CA . ASP A 1 70 ? 15.924 -0.057 -0.530 1.00 30.57 70 ASP B CA 1
ATOM 521 C C . ASP A 1 70 ? 15.830 -1.244 0.436 1.00 27.27 70 ASP B C 1
ATOM 522 O O . ASP A 1 70 ? 16.256 -1.152 1.589 1.00 30.45 70 ASP B O 1
ATOM 527 N N . PHE A 1 71 ? 15.300 -2.363 -0.037 1.00 26.22 71 PHE B N 1
ATOM 528 C CA . PHE A 1 71 ? 14.987 -3.492 0.831 1.00 24.19 71 PHE B CA 1
ATOM 529 C C . PHE A 1 71 ? 15.551 -4.754 0.223 1.00 25.04 71 PHE B C 1
ATOM 530 O O . PHE A 1 71 ? 15.774 -4.838 -0.986 1.00 28.52 71 PHE B O 1
ATOM 538 N N . THR A 1 72 ? 15.814 -5.741 1.067 1.00 25.45 72 THR B N 1
ATOM 539 C CA . THR A 1 72 ? 16.545 -6.889 0.562 1.00 24.41 72 THR B CA 1
ATOM 540 C C . THR A 1 72 ? 16.130 -8.143 1.302 1.00 25.78 72 THR B C 1
ATOM 541 O O . THR A 1 72 ? 16.050 -8.146 2.535 1.00 26.68 72 THR B O 1
ATOM 545 N N . LEU A 1 73 ? 15.922 -9.213 0.555 1.00 24.23 73 LEU B N 1
ATOM 546 C CA . LEU A 1 73 ? 15.702 -10.526 1.136 1.00 26.89 73 LEU B CA 1
ATOM 547 C C . LEU A 1 73 ? 16.887 -11.398 0.748 1.00 26.56 73 LEU B C 1
ATOM 548 O O . LEU A 1 73 ? 17.139 -11.637 -0.445 1.00 24.65 73 LEU B O 1
ATOM 553 N N . THR A 1 74 ? 17.635 -11.837 1.742 1.00 27.71 74 THR B N 1
ATOM 554 C CA . THR A 1 74 ? 18.817 -12.651 1.491 1.00 30.35 74 THR B CA 1
ATOM 555 C C . THR A 1 74 ? 18.534 -14.078 1.951 1.00 29.80 74 THR B C 1
ATOM 556 O O . THR A 1 74 ? 18.214 -14.310 3.124 1.00 28.78 74 THR B O 1
ATOM 560 N N . ILE A 1 75 ? 18.633 -15.023 1.024 1.00 31.38 75 ILE B N 1
ATOM 561 C CA . ILE A 1 75 ? 18.547 -16.449 1.330 1.00 31.28 75 ILE B CA 1
ATOM 562 C C . ILE A 1 75 ? 19.970 -16.995 1.383 1.00 34.95 75 ILE B C 1
ATOM 563 O O . ILE A 1 75 ? 20.633 -17.132 0.345 1.00 31.35 75 ILE B O 1
ATOM 568 N N . SER A 1 76 ? 20.467 -17.274 2.587 1.00 31.91 76 SER B N 1
ATOM 569 C CA . SER A 1 76 ? 21.744 -17.954 2.658 1.00 33.27 76 SER B CA 1
ATOM 570 C C . SER A 1 76 ? 21.525 -19.455 2.532 1.00 38.65 76 SER B C 1
ATOM 571 O O . SER A 1 76 ? 20.388 -19.957 2.615 1.00 33.71 76 SER B O 1
ATOM 574 N N . ASN A 1 77 ? 22.632 -20.163 2.324 1.00 34.15 77 ASN B N 1
ATOM 575 C CA . ASN A 1 77 ? 22.655 -21.625 2.301 1.00 36.95 77 ASN B CA 1
ATOM 576 C C . ASN A 1 77 ? 21.404 -22.176 1.617 1.00 36.58 77 ASN B C 1
ATOM 577 O O . ASN A 1 77 ? 20.619 -22.912 2.205 1.00 37.21 77 ASN B O 1
ATOM 582 N N . VAL A 1 78 ? 21.238 -21.791 0.346 1.00 35.95 78 VAL B N 1
ATOM 583 C CA . VAL A 1 78 ? 20.024 -22.099 -0.396 1.00 33.32 78 VAL B CA 1
ATOM 584 C C . VAL A 1 78 ? 19.848 -23.605 -0.520 1.00 40.86 78 VAL B C 1
ATOM 585 O O . VAL A 1 78 ? 20.795 -24.346 -0.822 1.00 38.14 78 VAL B O 1
ATOM 589 N N . GLN A 1 79 ? 18.617 -24.059 -0.299 1.00 36.70 79 GLN B N 1
ATOM 590 C CA . GLN A 1 79 ? 18.227 -25.443 -0.464 1.00 35.27 79 GLN B CA 1
ATOM 591 C C . GLN A 1 79 ? 17.434 -25.576 -1.753 1.00 37.24 79 GLN B C 1
ATOM 592 O O . GLN A 1 79 ? 16.787 -24.624 -2.202 1.00 36.68 79 GLN B O 1
ATOM 598 N N . SER A 1 80 ? 17.489 -26.767 -2.348 1.00 37.08 80 SER B N 1
ATOM 599 C CA . SER A 1 80 ? 16.755 -27.013 -3.581 1.00 37.97 80 SER B CA 1
ATOM 600 C C . SER A 1 80 ? 15.261 -26.790 -3.410 1.00 39.39 80 SER B C 1
ATOM 601 O O . SER A 1 80 ? 14.564 -26.610 -4.414 1.00 40.16 80 SER B O 1
ATOM 604 N N . GLU A 1 81 ? 14.752 -26.800 -2.169 1.00 35.20 81 GLU B N 1
ATOM 605 C CA . GLU A 1 81 ? 13.332 -26.579 -1.917 1.00 39.20 81 GLU B CA 1
ATOM 606 C C . GLU A 1 81 ? 12.988 -25.113 -1.740 1.00 35.97 81 GLU B C 1
ATOM 607 O O . GLU A 1 81 ? 11.809 -24.787 -1.578 1.00 32.80 81 GLU B O 1
ATOM 613 N N . ASP A 1 82 ? 13.984 -24.239 -1.750 1.00 37.05 82 ASP B N 1
ATOM 614 C CA . ASP A 1 82 ? 13.761 -22.806 -1.684 1.00 31.18 82 ASP B CA 1
ATOM 615 C C . ASP A 1 82 ? 13.321 -22.217 -3.009 1.00 31.77 82 ASP B C 1
ATOM 616 O O . ASP A 1 82 ? 13.034 -21.018 -3.068 1.00 36.40 82 ASP B O 1
ATOM 621 N N . LEU A 1 83 ? 13.268 -22.993 -4.081 1.00 34.53 83 LEU B N 1
ATOM 622 C CA . LEU A 1 83 ? 12.844 -22.406 -5.342 1.00 35.98 83 LEU B CA 1
ATOM 623 C C . LEU A 1 83 ? 11.393 -21.942 -5.230 1.00 35.59 83 LEU B C 1
ATOM 624 O O . LEU A 1 83 ? 10.540 -22.631 -4.656 1.00 33.51 83 LEU B O 1
ATOM 629 N N . ALA A 1 84 ? 11.121 -20.756 -5.767 1.00 33.23 84 ALA B N 1
ATOM 630 C CA . ALA A 1 84 ? 9.846 -20.077 -5.566 1.00 29.82 84 ALA B CA 1
ATOM 631 C C . ALA A 1 84 ? 9.940 -18.701 -6.212 1.00 30.75 84 ALA B C 1
ATOM 632 O O . ALA A 1 84 ? 11.024 -18.240 -6.582 1.00 30.95 84 ALA B O 1
ATOM 634 N N . GLU A 1 85 ? 8.783 -18.053 -6.344 1.00 30.26 85 GLU B N 1
ATOM 635 C CA . GLU A 1 85 ? 8.740 -16.618 -6.557 1.00 31.09 85 GLU B CA 1
ATOM 636 C C . GLU A 1 85 ? 8.652 -15.912 -5.208 1.00 28.41 85 GLU B C 1
ATOM 637 O O . GLU A 1 85 ? 7.897 -16.326 -4.322 1.00 29.73 85 GLU B O 1
ATOM 643 N N . TYR A 1 86 ? 9.438 -14.853 -5.063 1.00 27.28 86 TYR B N 1
ATOM 644 C CA . TYR A 1 86 ? 9.575 -14.103 -3.829 1.00 25.43 86 TYR B CA 1
ATOM 645 C C . TYR A 1 86 ? 9.057 -12.689 -4.077 1.00 25.18 86 TYR B C 1
ATOM 646 O O . TYR A 1 86 ? 9.475 -12.032 -5.036 1.00 26.60 86 TYR B O 1
ATOM 655 N N . PHE A 1 87 ? 8.100 -12.249 -3.257 1.00 24.70 87 PHE B N 1
ATOM 656 C CA . PHE A 1 87 ? 7.421 -10.966 -3.429 1.00 25.40 87 PHE B CA 1
ATOM 657 C C . PHE A 1 87 ? 7.708 -10.055 -2.246 1.00 24.85 87 PHE B C 1
ATOM 658 O O . PHE A 1 87 ? 7.611 -10.482 -1.094 1.00 26.35 87 PHE B O 1
ATOM 666 N N . CYS A 1 88 ? 7.992 -8.785 -2.515 1.00 23.81 88 CYS B N 1
ATOM 667 C CA . CYS A 1 88 ? 8.006 -7.809 -1.437 1.00 23.53 88 CYS B CA 1
ATOM 668 C C . CYS A 1 88 ? 6.733 -6.967 -1.501 1.00 23.37 88 CYS B C 1
ATOM 669 O O . CYS A 1 88 ? 6.038 -6.925 -2.513 1.00 25.85 88 CYS B O 1
ATOM 672 N N . GLN A 1 89 ? 6.460 -6.249 -0.421 1.00 24.45 89 GLN B N 1
ATOM 673 C CA . GLN A 1 89 ? 5.186 -5.548 -0.291 1.00 24.97 89 GLN B CA 1
ATOM 674 C C . GLN A 1 89 ? 5.390 -4.406 0.679 1.00 24.87 89 GLN B C 1
ATOM 675 O O . GLN A 1 89 ? 5.981 -4.612 1.741 1.00 27.74 89 GLN B O 1
ATOM 681 N N . GLN A 1 90 ? 4.904 -3.227 0.332 1.00 24.08 90 GLN B N 1
ATOM 682 C CA . GLN A 1 90 ? 4.894 -2.139 1.294 1.00 24.28 90 GLN B CA 1
ATOM 683 C C . GLN A 1 90 ? 3.492 -1.986 1.859 1.00 22.05 90 GLN B C 1
ATOM 684 O O . GLN A 1 90 ? 2.495 -2.027 1.130 1.00 22.10 90 GLN B O 1
ATOM 690 N N . TYR A 1 91 ? 3.419 -1.795 3.166 1.00 23.34 91 TYR B N 1
ATOM 691 C CA . TYR A 1 91 ? 2.142 -1.476 3.785 1.00 24.98 91 TYR B CA 1
ATOM 692 C C . TYR A 1 91 ? 2.231 -0.180 4.576 1.00 27.73 91 TYR B C 1
ATOM 693 O O . TYR A 1 91 ? 1.435 0.057 5.496 1.00 28.07 91 TYR B O 1
ATOM 702 N N . ASN A 1 92 ? 3.187 0.676 4.218 1.00 25.70 92 ASN B N 1
ATOM 703 C CA . ASN A 1 92 ? 3.289 1.956 4.886 1.00 26.89 92 ASN B CA 1
ATOM 704 C C . ASN A 1 92 ? 2.020 2.770 4.703 1.00 26.94 92 ASN B C 1
ATOM 705 O O . ASN A 1 92 ? 1.648 3.542 5.588 1.00 28.92 92 ASN B O 1
ATOM 710 N N . SER A 1 93 ? 1.333 2.600 3.577 1.00 25.84 93 SER B N 1
ATOM 711 C CA . SER A 1 93 ? 0.112 3.337 3.332 1.00 25.61 93 SER B CA 1
ATOM 712 C C . SER A 1 93 ? -0.782 2.561 2.383 1.00 25.91 93 SER B C 1
ATOM 713 O O . SER A 1 93 ? -0.322 1.735 1.592 1.00 28.06 93 SER B O 1
ATOM 716 N N . TYR A 1 94 ? -2.088 2.887 2.431 1.00 27.27 94 TYR B N 1
ATOM 717 C CA . TYR A 1 94 ? -3.024 2.444 1.408 1.00 24.55 94 TYR B CA 1
ATOM 718 C C . TYR A 1 94 ? -2.892 3.341 0.180 1.00 28.64 94 TYR B C 1
ATOM 719 O O . TYR A 1 94 ? -2.737 4.557 0.319 1.00 30.22 94 TYR B O 1
ATOM 728 N N . PRO A 1 95 ? -2.913 2.780 -1.037 1.00 29.07 95 PRO B N 1
ATOM 729 C CA . PRO A 1 95 ? -3.051 1.351 -1.372 1.00 25.44 95 PRO B CA 1
ATOM 730 C C . PRO A 1 95 ? -1.822 0.504 -1.022 1.00 27.46 95 PRO B C 1
ATOM 731 O O . PRO A 1 95 ? -0.680 0.945 -1.222 1.00 25.89 95 PRO B O 1
ATOM 735 N N . LEU A 1 96 ? -2.080 -0.682 -0.454 1.00 24.87 96 LEU B N 1
ATOM 736 C CA . LEU A 1 96 ? -1.037 -1.692 -0.258 1.00 23.87 96 LEU B CA 1
ATOM 737 C C . LEU A 1 96 ? -0.568 -2.189 -1.610 1.00 22.36 96 LEU B C 1
ATOM 738 O O . LEU A 1 96 ? -1.381 -2.474 -2.488 1.00 24.06 96 LEU B O 1
ATOM 743 N N . THR A 1 97 ? 0.738 -2.291 -1.802 1.00 22.62 97 THR B N 1
ATOM 744 C CA . THR A 1 97 ? 1.236 -2.601 -3.141 1.00 24.49 97 THR B CA 1
ATOM 745 C C . THR A 1 97 ? 2.364 -3.620 -3.084 1.00 23.19 97 THR B C 1
ATOM 746 O O . THR A 1 97 ? 3.191 -3.598 -2.169 1.00 23.08 97 THR B O 1
ATOM 750 N N . PHE A 1 98 ? 2.413 -4.467 -4.120 1.00 23.51 98 PHE B N 1
ATOM 751 C CA . PHE A 1 98 ? 3.356 -5.574 -4.251 1.00 25.83 98 PHE B CA 1
ATOM 752 C C . PHE A 1 98 ? 4.346 -5.330 -5.384 1.00 26.50 98 PHE B C 1
ATOM 753 O O . PHE A 1 98 ? 3.965 -4.843 -6.447 1.00 29.06 98 PHE B O 1
ATOM 761 N N . GLY A 1 99 ? 5.598 -5.749 -5.178 1.00 25.09 99 GLY B N 1
ATOM 762 C CA . GLY A 1 99 ? 6.509 -5.949 -6.290 1.00 29.46 99 GLY B CA 1
ATOM 763 C C . GLY A 1 99 ? 6.084 -7.083 -7.212 1.00 27.31 99 GLY B C 1
ATOM 764 O O . GLY A 1 99 ? 5.250 -7.922 -6.880 1.00 28.93 99 GLY B O 1
ATOM 765 N N . GLN A 1 100 ? 6.679 -7.101 -8.410 1.00 25.94 100 GLN B N 1
ATOM 766 C CA . GLN A 1 100 ? 6.270 -7.999 -9.486 1.00 28.76 100 GLN B CA 1
ATOM 767 C C . GLN A 1 100 ? 6.710 -9.446 -9.290 1.00 28.84 100 GLN B C 1
ATOM 768 O O . GLN A 1 100 ? 6.252 -10.305 -10.047 1.00 29.57 100 GLN B O 1
ATOM 774 N N . GLY A 1 101 ? 7.616 -9.735 -8.358 1.00 25.36 101 GLY B N 1
ATOM 775 C CA . GLY A 1 101 ? 7.995 -11.113 -8.130 1.00 30.15 101 GLY B CA 1
ATOM 776 C C . GLY A 1 101 ? 9.313 -11.497 -8.778 1.00 31.18 101 GLY B C 1
ATOM 777 O O . GLY A 1 101 ? 9.527 -11.288 -9.975 1.00 30.56 101 GLY B O 1
ATOM 778 N N . THR A 1 102 ? 10.186 -12.084 -7.984 1.00 27.65 102 THR B N 1
ATOM 779 C CA . THR A 1 102 ? 11.512 -12.515 -8.411 1.00 30.37 102 THR B CA 1
ATOM 780 C C . THR A 1 102 ? 11.557 -14.042 -8.323 1.00 30.06 102 THR B C 1
ATOM 781 O O . THR A 1 102 ? 11.439 -14.612 -7.228 1.00 27.19 102 THR B O 1
ATOM 785 N N . LYS A 1 103 ? 11.695 -14.693 -9.478 1.00 29.91 103 LYS B N 1
ATOM 786 C CA . LYS A 1 103 ? 11.701 -16.153 -9.553 1.00 34.61 103 LYS B CA 1
ATOM 787 C C . LYS A 1 103 ? 13.105 -16.674 -9.253 1.00 37.68 103 LYS B C 1
ATOM 788 O O . LYS A 1 103 ? 14.075 -16.276 -9.900 1.00 36.12 103 LYS B O 1
ATOM 794 N N . VAL A 1 104 ? 13.234 -17.531 -8.250 1.00 34.92 104 VAL B N 1
ATOM 795 C CA . VAL A 1 104 ? 14.540 -18.013 -7.826 1.00 34.84 104 VAL B CA 1
ATOM 796 C C . VAL A 1 104 ? 14.624 -19.479 -8.206 1.00 35.80 104 VAL B C 1
ATOM 797 O O . VAL A 1 104 ? 13.843 -20.300 -7.709 1.00 37.84 104 VAL B O 1
ATOM 801 N N . GLU A 1 105 ? 15.547 -19.801 -9.096 1.00 39.08 105 GLU B N 1
ATOM 802 C CA . GLU A 1 105 ? 15.730 -21.162 -9.572 1.00 42.06 105 GLU B CA 1
ATOM 803 C C . GLU A 1 105 ? 17.078 -21.711 -9.122 1.00 42.53 105 GLU B C 1
ATOM 804 O O . GLU A 1 105 ? 18.017 -20.963 -8.833 1.00 41.20 105 GLU B O 1
ATOM 810 N N . ILE A 1 106 ? 17.167 -23.044 -9.056 1.00 42.22 106 ILE B N 1
ATOM 811 C CA . ILE A 1 106 ? 18.377 -23.709 -8.589 1.00 40.92 106 ILE B CA 1
ATOM 812 C C . ILE A 1 106 ? 19.193 -24.190 -9.784 1.00 41.90 106 ILE B C 1
ATOM 813 O O . ILE A 1 106 ? 18.641 -24.674 -10.779 1.00 40.16 106 ILE B O 1
ATOM 818 N N . LYS A 1 107 ? 20.513 -23.992 -9.714 1.00 41.50 107 LYS B N 1
ATOM 819 C CA . LYS A 1 107 ? 21.438 -24.480 -10.732 1.00 41.83 107 LYS B CA 1
ATOM 820 C C . LYS A 1 107 ? 21.944 -25.862 -10.360 1.00 38.79 107 LYS B C 1
ATOM 821 O O . LYS A 1 107 ? 22.225 -26.141 -9.193 1.00 40.99 107 LYS B O 1
ATOM 827 N N . ARG A 1 108 ? 22.085 -26.720 -11.360 1.00 42.90 108 ARG B N 1
ATOM 828 C CA . ARG A 1 108 ? 22.591 -28.063 -11.120 1.00 45.19 108 ARG B CA 1
ATOM 829 C C . ARG A 1 108 ? 23.324 -28.536 -12.363 1.00 45.33 108 ARG B C 1
ATOM 830 O O . ARG A 1 108 ? 23.352 -27.849 -13.388 1.00 44.01 108 ARG B O 1
ATOM 838 N N . THR A 1 109 ? 23.924 -29.723 -12.260 1.00 47.69 109 THR B N 1
ATOM 839 C CA . THR A 1 109 ? 24.623 -30.317 -13.394 1.00 48.93 109 THR B CA 1
ATOM 840 C C . THR A 1 109 ? 23.686 -30.417 -14.588 1.00 50.01 109 THR B C 1
ATOM 841 O O . THR A 1 109 ? 22.487 -30.674 -14.435 1.00 50.70 109 THR B O 1
ATOM 845 N N . VAL A 1 110 ? 24.240 -30.224 -15.787 1.00 47.94 110 VAL B N 1
ATOM 846 C CA . VAL A 1 110 ? 23.446 -30.410 -16.989 1.00 45.95 110 VAL B CA 1
ATOM 847 C C . VAL A 1 110 ? 22.833 -31.793 -16.952 1.00 47.46 110 VAL B C 1
ATOM 848 O O . VAL A 1 110 ? 23.477 -32.758 -16.529 1.00 47.54 110 VAL B O 1
ATOM 852 N N . ALA A 1 111 ? 21.566 -31.889 -17.349 1.00 43.61 111 ALA B N 1
ATOM 853 C CA . ALA A 1 111 ? 20.867 -33.165 -17.378 1.00 45.43 111 ALA B CA 1
ATOM 854 C C . ALA A 1 111 ? 20.126 -33.288 -18.697 1.00 46.38 111 ALA B C 1
ATOM 855 O O . ALA A 1 111 ? 19.362 -32.389 -19.072 1.00 47.02 111 ALA B O 1
ATOM 857 N N . ALA A 1 112 ? 20.351 -34.396 -19.384 1.00 44.42 112 ALA B N 1
ATOM 858 C CA . ALA A 1 112 ? 19.772 -34.620 -20.696 1.00 47.47 112 ALA B CA 1
ATOM 859 C C . ALA A 1 112 ? 18.353 -35.157 -20.552 1.00 47.39 112 ALA B C 1
ATOM 860 O O . ALA A 1 112 ? 18.105 -36.052 -19.739 1.00 47.70 112 ALA B O 1
ATOM 862 N N . PRO A 1 113 ? 17.415 -34.643 -21.339 1.00 45.21 113 PRO B N 1
ATOM 863 C CA . PRO A 1 113 ? 16.027 -35.086 -21.204 1.00 48.14 113 PRO B CA 1
ATOM 864 C C . PRO A 1 113 ? 15.850 -36.473 -21.784 1.00 46.66 113 PRO B C 1
ATOM 865 O O . PRO A 1 113 ? 16.453 -36.807 -22.803 1.00 46.53 113 PRO B O 1
ATOM 869 N N . SER A 1 114 ? 15.018 -37.282 -21.122 1.00 44.93 114 SER B N 1
ATOM 870 C CA . SER A 1 114 ? 14.540 -38.544 -21.686 1.00 45.12 114 SER B CA 1
ATOM 871 C C . SER A 1 114 ? 13.273 -38.290 -22.499 1.00 46.96 114 SER B C 1
ATOM 872 O O . SER A 1 114 ? 12.319 -37.686 -21.995 1.00 45.02 114 SER B O 1
ATOM 875 N N . VAL A 1 115 ? 13.263 -38.755 -23.749 1.00 49.16 115 VAL B N 1
ATOM 876 C CA . VAL A 1 115 ? 12.257 -38.370 -24.736 1.00 46.84 115 VAL B CA 1
ATOM 877 C C . VAL A 1 115 ? 11.329 -39.545 -25.014 1.00 46.03 115 VAL B C 1
ATOM 878 O O . VAL A 1 115 ? 11.792 -40.639 -25.336 1.00 46.75 115 VAL B O 1
ATOM 882 N N . PHE A 1 116 ? 10.023 -39.300 -24.937 1.00 42.93 116 PHE B N 1
ATOM 883 C CA . PHE A 1 116 ? 8.994 -40.259 -25.304 1.00 43.65 116 PHE B CA 1
ATOM 884 C C . PHE A 1 116 ? 8.037 -39.607 -26.298 1.00 44.69 116 PHE B C 1
ATOM 885 O O . PHE A 1 116 ? 7.945 -38.379 -26.387 1.00 48.61 116 PHE B O 1
ATOM 893 N N . ILE A 1 117 ? 7.288 -40.434 -27.022 1.00 43.84 117 ILE B N 1
ATOM 894 C CA . ILE A 1 117 ? 6.284 -39.952 -27.964 1.00 46.47 117 ILE B CA 1
ATOM 895 C C . ILE A 1 117 ? 5.060 -40.852 -27.868 1.00 46.91 117 ILE B C 1
ATOM 896 O O . ILE A 1 117 ? 5.181 -42.063 -27.648 1.00 46.20 117 ILE B O 1
ATOM 901 N N . PHE A 1 118 ? 3.877 -40.250 -28.011 1.00 47.26 118 PHE B N 1
ATOM 902 C CA . PHE A 1 118 ? 2.598 -40.938 -27.827 1.00 48.21 118 PHE B CA 1
ATOM 903 C C . PHE A 1 118 ? 1.720 -40.729 -29.052 1.00 49.48 118 PHE B C 1
ATOM 904 O O . PHE A 1 118 ? 1.383 -39.570 -29.379 1.00 49.92 118 PHE B O 1
ATOM 912 N N . PRO A 1 119 ? 1.323 -41.790 -29.746 1.00 50.75 119 PRO B N 1
ATOM 913 C CA . PRO A 1 119 ? 0.327 -41.655 -30.805 1.00 53.34 119 PRO B CA 1
ATOM 914 C C . PRO A 1 119 ? -1.013 -41.240 -30.226 1.00 53.25 119 PRO B C 1
ATOM 915 O O . PRO A 1 119 ? -1.258 -41.395 -29.019 1.00 49.12 119 PRO B O 1
ATOM 919 N N . PRO A 1 120 ? -1.905 -40.702 -31.051 1.00 55.11 120 PRO B N 1
ATOM 920 C CA . PRO A 1 120 ? -3.250 -40.380 -30.560 1.00 53.74 120 PRO B CA 1
ATOM 921 C C . PRO A 1 120 ? -4.040 -41.641 -30.237 1.00 52.57 120 PRO B C 1
ATOM 922 O O . PRO A 1 120 ? -3.914 -42.666 -30.908 1.00 54.61 120 PRO B O 1
ATOM 926 N N . SER A 1 121 ? -4.857 -41.555 -29.189 1.00 51.28 121 SER B N 1
ATOM 927 C CA . SER A 1 121 ? -5.733 -42.653 -28.805 1.00 53.18 121 SER B CA 1
ATOM 928 C C . SER A 1 121 ? -6.755 -42.940 -29.903 1.00 57.06 121 SER B C 1
ATOM 929 O O . SER A 1 121 ? -7.021 -42.108 -30.776 1.00 57.61 121 SER B O 1
ATOM 932 N N . ASP A 1 122 ? -7.364 -44.126 -29.837 1.00 56.67 122 ASP B N 1
ATOM 933 C CA . ASP A 1 122 ? -8.430 -44.430 -30.782 1.00 57.73 122 ASP B CA 1
ATOM 934 C C . ASP A 1 122 ? -9.742 -43.740 -30.428 1.00 57.89 122 ASP B C 1
ATOM 935 O O . ASP A 1 122 ? -10.576 -43.528 -31.318 1.00 57.97 122 ASP B O 1
ATOM 940 N N . SER A 1 123 ? -9.949 -43.385 -29.158 1.00 57.38 123 SER B N 1
ATOM 941 C CA . SER A 1 123 ? -11.128 -42.601 -28.813 1.00 55.91 123 SER B CA 1
ATOM 942 C C . SER A 1 123 ? -11.092 -41.247 -29.504 1.00 57.48 123 SER B C 1
ATOM 943 O O . SER A 1 123 ? -12.122 -40.766 -29.989 1.00 59.57 123 SER B O 1
ATOM 946 N N . GLN A 1 124 ? -9.905 -40.628 -29.581 1.00 59.27 124 GLN B N 1
ATOM 947 C CA . GLN A 1 124 ? -9.807 -39.291 -30.155 1.00 58.91 124 GLN B CA 1
ATOM 948 C C . GLN A 1 124 ? -9.898 -39.311 -31.677 1.00 64.84 124 GLN B C 1
ATOM 949 O O . GLN A 1 124 ? -10.459 -38.389 -32.276 1.00 67.21 124 GLN B O 1
ATOM 955 N N . LEU A 1 125 ? -9.353 -40.337 -32.323 1.00 60.76 125 LEU B N 1
ATOM 956 C CA . LEU A 1 125 ? -9.519 -40.442 -33.768 1.00 64.74 125 LEU B CA 1
ATOM 957 C C . LEU A 1 125 ? -10.983 -40.649 -34.128 1.00 66.31 125 LEU B C 1
ATOM 958 O O . LEU A 1 125 ? -11.469 -40.103 -35.125 1.00 68.32 125 LEU B O 1
ATOM 963 N N . LYS A 1 126 ? -11.707 -41.414 -33.309 1.00 67.92 126 LYS B N 1
ATOM 964 C CA . LYS A 1 126 ? -13.130 -41.626 -33.548 1.00 68.95 126 LYS B CA 1
ATOM 965 C C . LYS A 1 126 ? -13.892 -40.308 -33.621 1.00 68.76 126 LYS B C 1
ATOM 966 O O . LYS A 1 126 ? -14.883 -40.202 -34.354 1.00 69.16 126 LYS B O 1
ATOM 972 N N . SER A 1 127 ? -13.435 -39.286 -32.903 1.00 67.46 127 SER B N 1
ATOM 973 C CA . SER A 1 127 ? -14.160 -38.024 -32.843 1.00 67.59 127 SER B CA 1
ATOM 974 C C . SER A 1 127 ? -13.672 -36.985 -33.851 1.00 68.36 127 SER B C 1
ATOM 975 O O . SER A 1 127 ? -14.338 -35.956 -34.016 1.00 66.95 127 SER B O 1
ATOM 978 N N . GLY A 1 128 ? -12.543 -37.210 -34.522 1.00 69.57 128 GLY B N 1
ATOM 979 C CA . GLY A 1 128 ? -12.158 -36.408 -35.675 1.00 69.73 128 GLY B CA 1
ATOM 980 C C . GLY A 1 128 ? -10.876 -35.613 -35.538 1.00 71.31 128 GLY B C 1
ATOM 981 O O . GLY A 1 128 ? -10.426 -35.024 -36.533 1.00 70.56 128 GLY B O 1
ATOM 982 N N . THR A 1 129 ? -10.261 -35.559 -34.362 1.00 73.86 129 THR B N 1
ATOM 983 C CA . THR A 1 129 ? -9.005 -34.852 -34.164 1.00 72.44 129 THR B CA 1
ATOM 984 C C . THR A 1 129 ? -7.920 -35.847 -33.760 1.00 71.23 129 THR B C 1
ATOM 985 O O . THR A 1 129 ? -8.207 -36.911 -33.196 1.00 70.75 129 THR B O 1
ATOM 989 N N . ALA A 1 130 ? -6.672 -35.514 -34.084 1.00 65.64 130 ALA B N 1
ATOM 990 C CA . ALA A 1 130 ? -5.524 -36.335 -33.720 1.00 62.01 130 ALA B CA 1
ATOM 991 C C . ALA A 1 130 ? -4.516 -35.476 -32.968 1.00 62.11 130 ALA B C 1
ATOM 992 O O . ALA A 1 130 ? -4.012 -34.487 -33.513 1.00 63.90 130 ALA B O 1
ATOM 994 N N . SER A 1 131 ? -4.224 -35.851 -31.723 1.00 54.85 131 SER B N 1
ATOM 995 C CA . SER A 1 131 ? -3.240 -35.169 -30.889 1.00 52.92 131 SER B CA 1
ATOM 996 C C . SER A 1 131 ? -2.057 -36.101 -30.651 1.00 53.23 131 SER B C 1
ATOM 997 O O . SER A 1 131 ? -2.223 -37.197 -30.105 1.00 54.43 131 SER B O 1
ATOM 1000 N N . VAL A 1 132 ? -0.871 -35.670 -31.068 1.00 51.51 132 VAL B N 1
ATOM 1001 C CA . VAL A 1 132 ? 0.352 -36.437 -30.888 1.00 50.03 132 VAL B CA 1
ATOM 1002 C C . VAL A 1 132 ? 1.214 -35.711 -29.869 1.00 49.48 132 VAL B C 1
ATOM 1003 O O . VAL A 1 132 ? 1.436 -34.498 -29.980 1.00 49.25 132 VAL B O 1
ATOM 1007 N N . VAL A 1 133 ? 1.717 -36.452 -28.894 1.00 48.80 133 VAL B N 1
ATOM 1008 C CA . VAL A 1 133 ? 2.341 -35.863 -27.720 1.00 48.70 133 VAL B CA 1
ATOM 1009 C C . VAL A 1 133 ? 3.810 -36.246 -27.670 1.00 46.03 133 VAL B C 1
ATOM 1010 O O . VAL A 1 133 ? 4.173 -37.402 -27.906 1.00 46.91 133 VAL B O 1
ATOM 1014 N N . CYS A 1 134 ? 4.651 -35.279 -27.337 1.00 43.15 134 CYS B N 1
ATOM 1015 C CA . CYS A 1 134 ? 6.059 -35.531 -27.074 1.00 45.27 134 CYS B CA 1
ATOM 1016 C C . CYS A 1 134 ? 6.376 -35.086 -25.654 1.00 43.80 134 CYS B C 1
ATOM 1017 O O . CYS A 1 134 ? 6.090 -33.944 -25.275 1.00 46.94 134 CYS B O 1
ATOM 1020 N N . LEU A 1 135 ? 6.940 -35.991 -24.870 1.00 43.67 135 LEU B N 1
ATOM 1021 C CA . LEU A 1 135 ? 7.324 -35.714 -23.496 1.00 42.55 135 LEU B CA 1
ATOM 1022 C C . LEU A 1 135 ? 8.840 -35.664 -23.406 1.00 43.34 135 LEU B C 1
ATOM 1023 O O . LEU A 1 135 ? 9.523 -36.565 -23.896 1.00 43.75 135 LEU B O 1
ATOM 1028 N N . LEU A 1 136 ? 9.364 -34.623 -22.784 1.00 40.12 136 LEU B N 1
ATOM 1029 C CA . LEU A 1 136 ? 10.782 -34.539 -22.462 1.00 40.07 136 LEU B CA 1
ATOM 1030 C C . LEU A 1 136 ? 10.876 -34.490 -20.949 1.00 42.07 136 LEU B C 1
ATOM 1031 O O . LEU A 1 136 ? 10.428 -33.515 -20.333 1.00 43.66 136 LEU B O 1
ATOM 1036 N N . ASN A 1 137 ? 11.455 -35.526 -20.349 1.00 40.12 137 ASN B N 1
ATOM 1037 C CA . ASN A 1 137 ? 11.380 -35.718 -18.909 1.00 39.81 137 ASN B CA 1
ATOM 1038 C C . ASN A 1 137 ? 12.712 -35.438 -18.219 1.00 40.73 137 ASN B C 1
ATOM 1039 O O . ASN A 1 137 ? 13.774 -35.838 -18.705 1.00 42.88 137 ASN B O 1
ATOM 1044 N N . ASN A 1 138 ? 12.639 -34.724 -17.094 1.00 39.23 138 ASN B N 1
ATOM 1045 C CA . ASN A 1 138 ? 13.734 -34.570 -16.125 1.00 38.55 138 ASN B CA 1
ATOM 1046 C C . ASN A 1 138 ? 15.041 -34.109 -16.785 1.00 43.19 138 ASN B C 1
ATOM 1047 O O . ASN A 1 138 ? 16.006 -34.857 -16.880 1.00 44.57 138 ASN B O 1
ATOM 1052 N N . PHE A 1 139 ? 15.071 -32.845 -17.214 1.00 42.61 139 PHE B N 1
ATOM 1053 C CA . PHE A 1 139 ? 16.280 -32.277 -17.805 1.00 43.26 139 PHE B CA 1
ATOM 1054 C C . PHE A 1 139 ? 16.608 -30.959 -17.121 1.00 45.23 139 PHE B C 1
ATOM 1055 O O . PHE A 1 139 ? 15.784 -30.401 -16.390 1.00 40.00 139 PHE B O 1
ATOM 1063 N N . TYR A 1 140 ? 17.825 -30.467 -17.350 1.00 45.32 140 TYR B N 1
ATOM 1064 C CA . TYR A 1 140 ? 18.269 -29.175 -16.849 1.00 43.63 140 TYR B CA 1
ATOM 1065 C C . TYR A 1 140 ? 19.030 -28.475 -17.963 1.00 49.29 140 TYR B C 1
ATOM 1066 O O . TYR A 1 140 ? 19.563 -29.149 -18.848 1.00 51.37 140 TYR B O 1
ATOM 1075 N N . PRO A 1 141 ? 19.307 -27.158 -17.813 1.00 47.35 141 PRO B N 1
ATOM 1076 C CA . PRO A 1 141 ? 18.728 -26.147 -18.695 1.00 51.42 141 PRO B CA 1
ATOM 1077 C C . PRO A 1 141 ? 17.293 -26.373 -19.123 1.00 47.67 141 PRO B C 1
ATOM 1078 O O . PRO A 1 141 ? 16.961 -27.227 -19.956 1.00 46.81 141 PRO B O 1
ATOM 1082 N N . ARG A 1 142 ? 16.453 -25.519 -18.531 1.00 50.00 142 ARG B N 1
ATOM 1083 C CA . ARG A 1 142 ? 15.082 -25.312 -18.973 1.00 47.91 142 ARG B CA 1
ATOM 1084 C C . ARG A 1 142 ? 14.990 -25.076 -20.478 1.00 49.91 142 ARG B C 1
ATOM 1085 O O . ARG A 1 142 ? 14.000 -25.459 -21.112 1.00 47.40 142 ARG B O 1
ATOM 1093 N N . GLU A 1 143 ? 16.009 -24.458 -21.067 1.00 51.69 143 GLU B N 1
ATOM 1094 C CA . GLU A 1 143 ? 15.992 -24.196 -22.500 1.00 55.66 143 GLU B CA 1
ATOM 1095 C C . GLU A 1 143 ? 16.013 -25.496 -23.291 1.00 52.32 143 GLU B C 1
ATOM 1096 O O . GLU A 1 143 ? 16.840 -26.381 -23.049 1.00 51.85 143 GLU B O 1
ATOM 1102 N N . ALA A 1 144 ? 15.098 -25.610 -24.242 1.00 54.66 144 ALA B N 1
ATOM 1103 C CA . ALA A 1 144 ? 15.015 -26.791 -25.085 1.00 56.65 144 ALA B CA 1
ATOM 1104 C C . ALA A 1 144 ? 14.256 -26.405 -26.342 1.00 57.18 144 ALA B C 1
ATOM 1105 O O . ALA A 1 144 ? 13.642 -25.338 -26.418 1.00 57.05 144 ALA B O 1
ATOM 1107 N N . LYS A 1 145 ? 14.313 -27.281 -27.336 1.00 54.30 145 LYS B N 1
ATOM 1108 C CA . LYS A 1 145 ? 13.649 -27.009 -28.598 1.00 55.01 145 LYS B CA 1
ATOM 1109 C C . LYS A 1 145 ? 13.044 -28.296 -29.118 1.00 57.96 145 LYS B C 1
ATOM 1110 O O . LYS A 1 145 ? 13.737 -29.314 -29.224 1.00 56.62 145 LYS B O 1
ATOM 1116 N N . VAL A 1 146 ? 11.749 -28.259 -29.412 1.00 58.25 146 VAL B N 1
ATOM 1117 C CA . VAL A 1 146 ? 11.048 -29.394 -29.993 1.00 58.97 146 VAL B CA 1
ATOM 1118 C C . VAL A 1 146 ? 10.665 -29.021 -31.414 1.00 59.93 146 VAL B C 1
ATOM 1119 O O . VAL A 1 146 ? 10.159 -27.919 -31.658 1.00 58.70 146 VAL B O 1
ATOM 1123 N N . GLN A 1 147 ? 10.932 -29.928 -32.349 1.00 59.28 147 GLN B N 1
ATOM 1124 C CA . GLN A 1 147 ? 10.541 -29.778 -33.743 1.00 59.57 147 GLN B CA 1
ATOM 1125 C C . GLN A 1 147 ? 9.717 -30.992 -34.136 1.00 59.90 147 GLN B C 1
ATOM 1126 O O . GLN A 1 147 ? 10.175 -32.133 -33.995 1.00 58.69 147 GLN B O 1
ATOM 1132 N N . TRP A 1 148 ? 8.508 -30.744 -34.622 1.00 60.01 148 TRP B N 1
ATOM 1133 C CA . TRP A 1 148 ? 7.658 -31.796 -35.149 1.00 60.47 148 TRP B CA 1
ATOM 1134 C C . TRP A 1 148 ? 7.923 -31.944 -36.640 1.00 66.32 148 TRP B C 1
ATOM 1135 O O . TRP A 1 148 ? 7.792 -30.975 -37.398 1.00 67.65 148 TRP B O 1
ATOM 1146 N N . LYS A 1 149 ? 8.313 -33.146 -37.055 1.00 64.34 149 LYS B N 1
ATOM 1147 C CA . LYS A 1 149 ? 8.573 -33.438 -38.458 1.00 68.16 149 LYS B CA 1
ATOM 1148 C C . LYS A 1 149 ? 7.620 -34.531 -38.913 1.00 70.33 149 LYS B C 1
ATOM 1149 O O . LYS A 1 149 ? 7.656 -35.649 -38.388 1.00 69.28 149 LYS B O 1
ATOM 1155 N N . VAL A 1 150 ? 6.764 -34.201 -39.878 1.00 70.87 150 VAL B N 1
ATOM 1156 C CA . VAL A 1 150 ? 5.803 -35.139 -40.447 1.00 70.93 150 VAL B CA 1
ATOM 1157 C C . VAL A 1 150 ? 6.318 -35.582 -41.810 1.00 74.98 150 VAL B C 1
ATOM 1158 O O . VAL A 1 150 ? 6.525 -34.751 -42.704 1.00 74.89 150 VAL B O 1
ATOM 1162 N N . ASP A 1 151 ? 6.511 -36.894 -41.972 1.00 74.75 151 ASP B N 1
ATOM 1163 C CA . ASP A 1 151 ? 7.095 -37.453 -43.189 1.00 75.68 151 ASP B CA 1
ATOM 1164 C C . ASP A 1 151 ? 8.387 -36.730 -43.554 1.00 78.20 151 ASP B C 1
ATOM 1165 O O . ASP A 1 151 ? 8.623 -36.390 -44.713 1.00 79.73 151 ASP B O 1
ATOM 1170 N N . ASN A 1 152 ? 9.217 -36.476 -42.543 1.00 82.81 152 ASN B N 1
ATOM 1171 C CA . ASN A 1 152 ? 10.493 -35.783 -42.681 1.00 83.63 152 ASN B CA 1
ATOM 1172 C C . ASN A 1 152 ? 10.336 -34.314 -43.054 1.00 82.64 152 ASN B C 1
ATOM 1173 O O . ASN A 1 152 ? 11.270 -33.717 -43.593 1.00 84.10 152 ASN B O 1
ATOM 1178 N N . ALA A 1 153 ? 9.184 -33.706 -42.773 1.00 78.06 153 ALA B N 1
ATOM 1179 C CA . ALA A 1 153 ? 8.917 -32.319 -43.138 1.00 76.05 153 ALA B CA 1
ATOM 1180 C C . ALA A 1 153 ? 8.554 -31.529 -41.888 1.00 73.99 153 ALA B C 1
ATOM 1181 O O . ALA A 1 153 ? 7.563 -31.843 -41.224 1.00 73.90 153 ALA B O 1
ATOM 1183 N N . LEU A 1 154 ? 9.349 -30.504 -41.578 1.00 68.26 154 LEU B N 1
ATOM 1184 C CA . LEU A 1 154 ? 9.158 -29.749 -40.346 1.00 68.95 154 LEU B CA 1
ATOM 1185 C C . LEU A 1 154 ? 7.857 -28.959 -40.374 1.00 69.46 154 LEU B C 1
ATOM 1186 O O . LEU A 1 154 ? 7.493 -28.357 -41.387 1.00 68.56 154 LEU B O 1
ATOM 1191 N N . GLN A 1 155 ? 7.168 -28.952 -39.237 1.00 66.72 155 GLN B N 1
ATOM 1192 C CA . GLN A 1 155 ? 5.895 -28.283 -39.086 1.00 65.64 155 GLN B CA 1
ATOM 1193 C C . GLN A 1 155 ? 6.079 -26.953 -38.361 1.00 68.41 155 GLN B C 1
ATOM 1194 O O . GLN A 1 155 ? 7.175 -26.591 -37.923 1.00 68.47 155 GLN B O 1
ATOM 1200 N N . SER A 1 156 ? 4.974 -26.224 -38.236 1.00 66.89 156 SER B N 1
ATOM 1201 C CA . SER A 1 156 ? 4.877 -25.014 -37.434 1.00 66.53 156 SER B CA 1
ATOM 1202 C C . SER A 1 156 ? 3.421 -24.586 -37.419 1.00 67.07 156 SER B C 1
ATOM 1203 O O . SER A 1 156 ? 2.686 -24.834 -38.378 1.00 67.01 156 SER B O 1
ATOM 1206 N N . GLY A 1 157 ? 3.011 -23.955 -36.320 1.00 74.14 157 GLY B N 1
ATOM 1207 C CA . GLY A 1 157 ? 1.662 -23.442 -36.181 1.00 73.18 157 GLY B CA 1
ATOM 1208 C C . GLY A 1 157 ? 0.629 -24.437 -35.695 1.00 71.84 157 GLY B C 1
ATOM 1209 O O . GLY A 1 157 ? -0.522 -24.044 -35.461 1.00 71.51 157 GLY B O 1
ATOM 1210 N N . ASN A 1 158 ? 0.995 -25.711 -35.539 1.00 65.05 158 ASN B N 1
ATOM 1211 C CA . ASN A 1 158 ? 0.090 -26.739 -35.035 1.00 63.29 158 ASN B CA 1
ATOM 1212 C C . ASN A 1 158 ? 0.695 -27.462 -33.833 1.00 61.93 158 ASN B C 1
ATOM 1213 O O . ASN A 1 158 ? 0.400 -28.640 -33.593 1.00 59.74 158 ASN B O 1
ATOM 1218 N N . SER A 1 159 ? 1.561 -26.770 -33.088 1.00 59.99 159 SER B N 1
ATOM 1219 C CA . SER A 1 159 ? 2.215 -27.290 -31.895 1.00 57.80 159 SER B CA 1
ATOM 1220 C C . SER A 1 159 ? 2.044 -26.299 -30.759 1.00 58.74 159 SER B C 1
ATOM 1221 O O . SER A 1 159 ? 2.129 -25.083 -30.967 1.00 55.33 159 SER B O 1
ATOM 1224 N N . GLN A 1 160 ? 1.826 -26.828 -29.559 1.00 54.26 160 GLN B N 1
ATOM 1225 C CA . GLN A 1 160 ? 1.855 -26.044 -28.338 1.00 52.71 160 GLN B CA 1
ATOM 1226 C C . GLN A 1 160 ? 2.675 -26.790 -27.297 1.00 51.77 160 GLN B C 1
ATOM 1227 O O . GLN A 1 160 ? 2.579 -28.014 -27.183 1.00 52.37 160 GLN B O 1
ATOM 1233 N N . GLU A 1 161 ? 3.483 -26.041 -26.553 1.00 52.17 161 GLU B N 1
ATOM 1234 C CA . GLU A 1 161 ? 4.407 -26.554 -25.554 1.00 51.06 161 GLU B CA 1
ATOM 1235 C C . GLU A 1 161 ? 3.978 -26.125 -24.161 1.00 50.17 161 GLU B C 1
ATOM 1236 O O . GLU A 1 161 ? 3.371 -25.068 -23.971 1.00 49.14 161 GLU B O 1
ATOM 1242 N N . SER A 1 162 ? 4.367 -26.928 -23.181 1.00 48.92 162 SER B N 1
ATOM 1243 C CA . SER A 1 162 ? 4.120 -26.629 -21.782 1.00 47.07 162 SER B CA 1
ATOM 1244 C C . SER A 1 162 ? 5.300 -27.174 -20.989 1.00 45.59 162 SER B C 1
ATOM 1245 O O . SER A 1 162 ? 5.811 -28.255 -21.301 1.00 43.20 162 SER B O 1
ATOM 1248 N N . VAL A 1 163 ? 5.728 -26.414 -19.974 1.00 43.05 163 VAL B N 1
ATOM 1249 C CA . VAL A 1 163 ? 6.881 -26.742 -19.143 1.00 42.63 163 VAL B CA 1
ATOM 1250 C C . VAL A 1 163 ? 6.467 -26.721 -17.676 1.00 43.17 163 VAL B C 1
ATOM 1251 O O . VAL A 1 163 ? 5.903 -25.728 -17.200 1.00 43.24 163 VAL B O 1
ATOM 1255 N N . THR A 1 164 ? 6.781 -27.792 -16.953 1.00 41.86 164 THR B N 1
ATOM 1256 C CA . THR A 1 164 ? 6.589 -27.795 -15.513 1.00 41.86 164 THR B CA 1
ATOM 1257 C C . THR A 1 164 ? 7.534 -26.803 -14.857 1.00 43.93 164 THR B C 1
ATOM 1258 O O . THR A 1 164 ? 8.538 -26.374 -15.439 1.00 42.05 164 THR B O 1
ATOM 1262 N N . GLU A 1 165 ? 7.212 -26.456 -13.617 1.00 44.09 165 GLU B N 1
ATOM 1263 C CA . GLU A 1 165 ? 8.166 -25.727 -12.805 1.00 44.45 165 GLU B CA 1
ATOM 1264 C C . GLU A 1 165 ? 9.293 -26.665 -12.383 1.00 43.78 165 GLU B C 1
ATOM 1265 O O . GLU A 1 165 ? 9.197 -27.886 -12.494 1.00 44.91 165 GLU B O 1
ATOM 1271 N N . GLN A 1 166 ? 10.373 -26.080 -11.891 1.00 42.06 166 GLN B N 1
ATOM 1272 C CA . GLN A 1 166 ? 11.527 -26.868 -11.492 1.00 41.59 166 GLN B CA 1
ATOM 1273 C C . GLN A 1 166 ? 11.168 -27.778 -10.325 1.00 45.66 166 GLN B C 1
ATOM 1274 O O . GLN A 1 166 ? 10.603 -27.330 -9.322 1.00 42.44 166 GLN B O 1
ATOM 1280 N N . ASP A 1 167 ? 11.500 -29.060 -10.462 1.00 43.26 167 ASP B N 1
ATOM 1281 C CA . ASP A 1 167 ? 11.226 -30.026 -9.410 1.00 44.67 167 ASP B CA 1
ATOM 1282 C C . ASP A 1 167 ? 11.970 -29.663 -8.130 1.00 44.54 167 ASP B C 1
ATOM 1283 O O . ASP A 1 167 ? 13.122 -29.238 -8.168 1.00 45.26 167 ASP B O 1
ATOM 1288 N N . SER A 1 168 ? 11.316 -29.844 -6.983 1.00 44.15 168 SER B N 1
ATOM 1289 C CA . SER A 1 168 ? 11.890 -29.369 -5.725 1.00 46.08 168 SER B CA 1
ATOM 1290 C C . SER A 1 168 ? 12.994 -30.256 -5.155 1.00 49.45 168 SER B C 1
ATOM 1291 O O . SER A 1 168 ? 13.769 -29.774 -4.323 1.00 45.51 168 SER B O 1
ATOM 1294 N N . LYS A 1 169 ? 13.065 -31.538 -5.532 1.00 49.61 169 LYS B N 1
ATOM 1295 C CA . LYS A 1 169 ? 14.066 -32.441 -4.959 1.00 50.99 169 LYS B CA 1
ATOM 1296 C C . LYS A 1 169 ? 15.278 -32.585 -5.875 1.00 51.80 169 LYS B C 1
ATOM 1297 O O . LYS A 1 169 ? 16.348 -32.037 -5.586 1.00 51.14 169 LYS B O 1
ATOM 1303 N N . ASP A 1 170 ? 15.150 -33.323 -6.974 1.00 61.24 170 ASP B N 1
ATOM 1304 C CA . ASP A 1 170 ? 16.084 -33.032 -8.043 1.00 61.71 170 ASP B CA 1
ATOM 1305 C C . ASP A 1 170 ? 15.725 -31.662 -8.583 1.00 62.56 170 ASP B C 1
ATOM 1306 O O . ASP A 1 170 ? 14.680 -31.113 -8.254 1.00 64.66 170 ASP B O 1
ATOM 1311 N N . SER A 1 171 ? 16.579 -31.080 -9.399 1.00 52.71 171 SER B N 1
ATOM 1312 C CA . SER A 1 171 ? 16.212 -29.720 -9.771 1.00 47.13 171 SER B CA 1
ATOM 1313 C C . SER A 1 171 ? 15.950 -29.647 -11.258 1.00 46.02 171 SER B C 1
ATOM 1314 O O . SER A 1 171 ? 16.527 -28.808 -11.951 1.00 43.20 171 SER B O 1
ATOM 1317 N N . THR A 1 172 ? 15.088 -30.517 -11.755 1.00 42.81 172 THR B N 1
ATOM 1318 C CA . THR A 1 172 ? 14.920 -30.679 -13.186 1.00 42.42 172 THR B CA 1
ATOM 1319 C C . THR A 1 172 ? 13.558 -30.178 -13.634 1.00 41.52 172 THR B C 1
ATOM 1320 O O . THR A 1 172 ? 12.684 -29.831 -12.840 1.00 39.41 172 THR B O 1
ATOM 1324 N N . TYR A 1 173 ? 13.400 -30.181 -14.945 1.00 36.38 173 TYR B N 1
ATOM 1325 C CA . TYR A 1 173 ? 12.232 -29.685 -15.630 1.00 39.72 173 TYR B CA 1
ATOM 1326 C C . TYR A 1 173 ? 11.683 -30.819 -16.467 1.00 39.42 173 TYR B C 1
ATOM 1327 O O . TYR A 1 173 ? 12.369 -31.806 -16.740 1.00 38.05 173 TYR B O 1
ATOM 1336 N N . SER A 1 174 ? 10.438 -30.673 -16.875 1.00 37.52 174 SER B N 1
ATOM 1337 C CA . SER A 1 174 ? 9.897 -31.577 -17.868 1.00 38.20 174 SER B CA 1
ATOM 1338 C C . SER A 1 174 ? 9.052 -30.750 -18.808 1.00 40.26 174 SER B C 1
ATOM 1339 O O . SER A 1 174 ? 8.542 -29.690 -18.433 1.00 42.88 174 SER B O 1
ATOM 1342 N N . LEU A 1 175 ? 8.939 -31.224 -20.039 1.00 40.78 175 LEU B N 1
ATOM 1343 C CA . LEU A 1 175 ? 8.254 -30.476 -21.073 1.00 41.87 175 LEU B CA 1
ATOM 1344 C C . LEU A 1 175 ? 7.338 -31.413 -21.832 1.00 43.44 175 LEU B C 1
ATOM 1345 O O . LEU A 1 175 ? 7.687 -32.563 -22.104 1.00 42.90 175 LEU B O 1
ATOM 1350 N N . SER A 1 176 ? 6.165 -30.900 -22.165 1.00 43.72 176 SER B N 1
ATOM 1351 C CA . SER A 1 176 ? 5.187 -31.590 -22.982 1.00 42.69 176 SER B CA 1
ATOM 1352 C C . SER A 1 176 ? 4.920 -30.728 -24.201 1.00 45.47 176 SER B C 1
ATOM 1353 O O . SER A 1 176 ? 4.721 -29.513 -24.069 1.00 47.67 176 SER B O 1
ATOM 1356 N N . SER A 1 177 ? 4.948 -31.337 -25.382 1.00 47.08 177 SER B N 1
ATOM 1357 C CA . SER A 1 177 ? 4.537 -30.654 -26.599 1.00 49.41 177 SER B CA 1
ATOM 1358 C C . SER A 1 177 ? 3.470 -31.470 -27.312 1.00 52.16 177 SER B C 1
ATOM 1359 O O . SER A 1 177 ? 3.578 -32.696 -27.416 1.00 48.55 177 SER B O 1
ATOM 1362 N N . THR A 1 178 ? 2.441 -30.783 -27.807 1.00 51.35 178 THR B N 1
ATOM 1363 C CA . THR A 1 178 ? 1.330 -31.429 -28.490 1.00 50.88 178 THR B CA 1
ATOM 1364 C C . THR A 1 178 ? 1.259 -30.959 -29.934 1.00 51.52 178 THR B C 1
ATOM 1365 O O . THR A 1 178 ? 1.235 -29.754 -30.202 1.00 52.12 178 THR B O 1
ATOM 1369 N N . LEU A 1 179 ? 1.229 -31.914 -30.853 1.00 52.00 179 LEU B N 1
ATOM 1370 C CA . LEU A 1 179 ? 0.984 -31.652 -32.264 1.00 54.62 179 LEU B CA 1
ATOM 1371 C C . LEU A 1 179 ? -0.473 -31.983 -32.562 1.00 57.19 179 LEU B C 1
ATOM 1372 O O . LEU A 1 179 ? -0.857 -33.158 -32.573 1.00 56.95 179 LEU B O 1
ATOM 1377 N N . THR A 1 180 ? -1.284 -30.957 -32.794 1.00 56.87 180 THR B N 1
ATOM 1378 C CA . THR A 1 180 ? -2.706 -31.140 -33.055 1.00 59.70 180 THR B CA 1
ATOM 1379 C C . THR A 1 180 ? -2.971 -31.128 -34.555 1.00 62.02 180 THR B C 1
ATOM 1380 O O . THR A 1 180 ? -2.457 -30.272 -35.282 1.00 62.82 180 THR B O 1
ATOM 1384 N N . LEU A 1 181 ? -3.780 -32.084 -35.010 1.00 64.53 181 LEU B N 1
ATOM 1385 C CA . LEU A 1 181 ? -3.982 -32.342 -36.427 1.00 65.74 181 LEU B CA 1
ATOM 1386 C C . LEU A 1 181 ? -5.387 -32.883 -36.646 1.00 69.34 181 LEU B C 1
ATOM 1387 O O . LEU A 1 181 ? -5.940 -33.582 -35.789 1.00 67.75 181 LEU B O 1
ATOM 1392 N N . SER A 1 182 ? -5.962 -32.563 -37.803 1.00 71.14 182 SER B N 1
ATOM 1393 C CA . SER A 1 182 ? -7.243 -33.152 -38.169 1.00 72.39 182 SER B CA 1
ATOM 1394 C C . SER A 1 182 ? -7.077 -34.641 -38.457 1.00 70.85 182 SER B C 1
ATOM 1395 O O . SER A 1 182 ? -6.017 -35.095 -38.898 1.00 70.79 182 SER B O 1
ATOM 1398 N N . LYS A 1 183 ? -8.139 -35.411 -38.191 1.00 74.29 183 LYS B N 1
ATOM 1399 C CA . LYS A 1 183 ? -8.092 -36.839 -38.490 1.00 74.17 183 LYS B CA 1
ATOM 1400 C C . LYS A 1 183 ? -7.811 -37.072 -39.962 1.00 79.41 183 LYS B C 1
ATOM 1401 O O . LYS A 1 183 ? -7.130 -38.036 -40.331 1.00 80.00 183 LYS B O 1
ATOM 1407 N N . ALA A 1 184 ? -8.341 -36.199 -40.817 1.00 74.71 184 ALA B N 1
ATOM 1408 C CA . ALA A 1 184 ? -8.021 -36.251 -42.235 1.00 78.12 184 ALA B CA 1
ATOM 1409 C C . ALA A 1 184 ? -6.515 -36.162 -42.452 1.00 79.57 184 ALA B C 1
ATOM 1410 O O . ALA A 1 184 ? -5.900 -37.081 -43.001 1.00 84.14 184 ALA B O 1
ATOM 1412 N N . ASP A 1 185 ? -5.898 -35.069 -41.989 1.00 78.07 185 ASP B N 1
ATOM 1413 C CA . ASP A 1 185 ? -4.465 -34.884 -42.195 1.00 77.45 185 ASP B CA 1
ATOM 1414 C C . ASP A 1 185 ? -3.645 -35.991 -41.558 1.00 80.39 185 ASP B C 1
ATOM 1415 O O . ASP A 1 185 ? -2.566 -36.322 -42.056 1.00 84.12 185 ASP B O 1
ATOM 1420 N N . TYR A 1 186 ? -4.129 -36.569 -40.460 1.00 80.27 186 TYR B N 1
ATOM 1421 C CA . TYR A 1 186 ? -3.318 -37.529 -39.721 1.00 79.64 186 TYR B CA 1
ATOM 1422 C C . TYR A 1 186 ? -3.039 -38.777 -40.553 1.00 83.57 186 TYR B C 1
ATOM 1423 O O . TYR A 1 186 ? -1.883 -39.184 -40.707 1.00 84.30 186 TYR B O 1
ATOM 1432 N N . GLU A 1 187 ? -4.077 -39.394 -41.113 1.00 93.13 187 GLU B N 1
ATOM 1433 C CA . GLU A 1 187 ? -3.896 -40.653 -41.825 1.00 94.90 187 GLU B CA 1
ATOM 1434 C C . GLU A 1 187 ? -3.479 -40.461 -43.279 1.00 97.00 187 GLU B C 1
ATOM 1435 O O . GLU A 1 187 ? -3.597 -41.399 -44.080 1.00 98.38 187 GLU B O 1
ATOM 1441 N N . LYS A 1 188 ? -2.974 -39.280 -43.632 1.00 91.94 188 LYS B N 1
ATOM 1442 C CA . LYS A 1 188 ? -2.408 -39.053 -44.956 1.00 91.63 188 LYS B CA 1
ATOM 1443 C C . LYS A 1 188 ? -0.910 -39.326 -44.975 1.00 92.77 188 LYS B C 1
ATOM 1444 O O . LYS A 1 188 ? -0.380 -39.841 -45.966 1.00 94.44 188 LYS B O 1
ATOM 1450 N N . HIS A 1 189 ? -0.226 -38.999 -43.889 1.00 88.43 189 HIS B N 1
ATOM 1451 C CA . HIS A 1 189 ? 1.187 -39.285 -43.729 1.00 84.85 189 HIS B CA 1
ATOM 1452 C C . HIS A 1 189 ? 1.366 -40.530 -42.870 1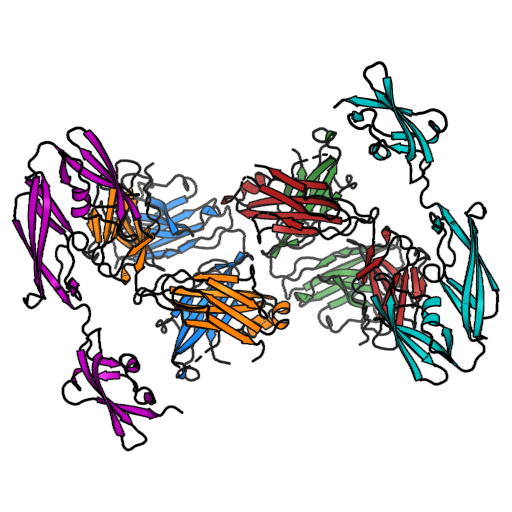.00 83.19 189 HIS B C 1
ATOM 1453 O O . HIS A 1 189 ? 0.424 -41.025 -42.247 1.00 84.29 189 HIS B O 1
ATOM 1460 N N . LYS A 1 190 ? 2.592 -41.049 -42.853 1.00 78.78 190 LYS B N 1
ATOM 1461 C CA . LYS A 1 190 ? 2.891 -42.260 -42.094 1.00 78.28 190 LYS B CA 1
ATOM 1462 C C . LYS A 1 190 ? 3.885 -42.040 -40.963 1.00 76.15 190 LYS B C 1
ATOM 1463 O O . LYS A 1 190 ? 3.722 -42.623 -39.884 1.00 75.23 190 LYS B O 1
ATOM 1469 N N . VAL A 1 191 ? 4.904 -41.204 -41.165 1.00 75.46 191 VAL B N 1
ATOM 1470 C CA . VAL A 1 191 ? 5.998 -41.047 -40.210 1.00 71.73 191 VAL B CA 1
ATOM 1471 C C . VAL A 1 191 ? 5.784 -39.778 -39.392 1.00 72.14 191 VAL B C 1
ATOM 1472 O O . VAL A 1 191 ? 5.619 -38.681 -39.946 1.00 71.46 191 VAL B O 1
ATOM 1476 N N . TYR A 1 192 ? 5.805 -39.928 -38.067 1.00 67.46 192 TYR B N 1
ATOM 1477 C CA . TYR A 1 192 ? 5.619 -38.827 -37.128 1.00 64.39 192 TYR B CA 1
ATOM 1478 C C . TYR A 1 192 ? 6.806 -38.783 -36.178 1.00 61.89 192 TYR B C 1
ATOM 1479 O O . TYR A 1 192 ? 7.002 -39.708 -35.385 1.00 60.01 192 TYR B O 1
ATOM 1488 N N . ALA A 1 193 ? 7.595 -37.716 -36.258 1.00 61.89 193 ALA B N 1
ATOM 1489 C CA . ALA A 1 193 ? 8.845 -37.632 -35.523 1.00 61.29 193 ALA B CA 1
ATOM 1490 C C . ALA A 1 193 ? 8.899 -36.364 -34.681 1.00 62.35 193 ALA B C 1
ATOM 1491 O O . ALA A 1 193 ? 8.390 -35.303 -35.068 1.00 61.17 193 ALA B O 1
ATOM 1493 N N . CYS A 1 194 ? 9.551 -36.495 -33.527 1.00 61.77 194 CYS B N 1
ATOM 1494 C CA . CYS A 1 194 ? 9.702 -35.432 -32.542 1.00 59.48 194 CYS B CA 1
ATOM 1495 C C . CYS A 1 194 ? 11.190 -35.144 -32.388 1.00 59.49 194 CYS B C 1
ATOM 1496 O O . CYS A 1 194 ? 11.923 -35.967 -31.831 1.00 59.49 194 CYS B O 1
ATOM 1499 N N . GLU A 1 195 ? 11.643 -33.985 -32.872 1.00 58.26 195 GLU B N 1
ATOM 1500 C CA . GLU A 1 195 ? 13.070 -33.679 -32.921 1.00 59.65 195 GLU B CA 1
ATOM 1501 C C . GLU A 1 195 ? 13.438 -32.752 -31.774 1.00 57.45 195 GLU B C 1
ATOM 1502 O O . GLU A 1 195 ? 12.898 -31.647 -31.664 1.00 58.83 195 GLU B O 1
ATOM 1508 N N . VAL A 1 196 ? 14.386 -33.185 -30.949 1.00 57.26 196 VAL B N 1
ATOM 1509 C CA . VAL A 1 196 ? 14.669 -32.538 -29.675 1.00 57.64 196 VAL B CA 1
ATOM 1510 C C . VAL A 1 196 ? 16.129 -32.128 -29.617 1.00 57.87 196 VAL B C 1
ATOM 1511 O O . VAL A 1 196 ? 17.026 -32.976 -29.697 1.00 57.88 196 VAL B O 1
ATOM 1515 N N . THR A 1 197 ? 16.362 -30.837 -29.416 1.00 55.17 197 THR B N 1
ATOM 1516 C CA . THR A 1 197 ? 17.694 -30.306 -29.193 1.00 55.36 197 THR B CA 1
ATOM 1517 C C . THR A 1 197 ? 17.738 -29.638 -27.828 1.00 54.93 197 THR B C 1
ATOM 1518 O O . THR A 1 197 ? 16.731 -29.108 -27.345 1.00 55.56 197 THR B O 1
ATOM 1522 N N . HIS A 1 198 ? 18.918 -29.668 -27.216 1.00 54.76 198 HIS B N 1
ATOM 1523 C CA . HIS A 1 198 ? 19.099 -29.274 -25.826 1.00 54.14 198 HIS B CA 1
ATOM 1524 C C . HIS A 1 198 ? 20.591 -29.323 -25.519 1.00 53.04 198 HIS B C 1
ATOM 1525 O O . HIS A 1 198 ? 21.356 -30.007 -26.205 1.00 52.64 198 HIS B O 1
ATOM 1532 N N . GLN A 1 199 ? 20.995 -28.591 -24.476 1.00 51.56 199 GLN B N 1
ATOM 1533 C CA . GLN A 1 199 ? 22.415 -28.471 -24.146 1.00 53.38 199 GLN B CA 1
ATOM 1534 C C . GLN A 1 199 ? 23.048 -29.809 -23.767 1.00 51.17 199 GLN B C 1
ATOM 1535 O O . GLN A 1 199 ? 24.230 -30.030 -24.042 1.00 51.34 199 GLN B O 1
ATOM 1541 N N . GLY A 1 200 ? 22.295 -30.710 -23.136 1.00 52.93 200 GLY B N 1
ATOM 1542 C CA . GLY A 1 200 ? 22.794 -32.018 -22.762 1.00 50.09 200 GLY B CA 1
ATOM 1543 C C . GLY A 1 200 ? 22.870 -33.035 -23.874 1.00 52.66 200 GLY B C 1
ATOM 1544 O O . GLY A 1 200 ? 23.281 -34.176 -23.641 1.00 52.83 200 GLY B O 1
ATOM 1545 N N . LEU A 1 201 ? 22.472 -32.661 -25.082 1.00 54.01 201 LEU B N 1
ATOM 1546 C CA . LEU A 1 201 ? 22.575 -33.518 -26.253 1.00 55.23 201 LEU B CA 1
ATOM 1547 C C . LEU A 1 201 ? 23.659 -32.978 -27.169 1.00 57.85 201 LEU B C 1
ATOM 1548 O O . LEU A 1 201 ? 23.675 -31.779 -27.471 1.00 55.75 201 LEU B O 1
ATOM 1553 N N . SER A 1 202 ? 24.564 -33.861 -27.602 1.00 60.05 202 SER B N 1
ATOM 1554 C CA . SER A 1 202 ? 25.576 -33.463 -28.578 1.00 61.13 202 SER B CA 1
ATOM 1555 C C . SER A 1 202 ? 24.962 -33.256 -29.957 1.00 63.49 202 SER B C 1
ATOM 1556 O O . SER A 1 202 ? 25.498 -32.496 -30.773 1.00 63.32 202 SER B O 1
ATOM 1559 N N . SER A 1 203 ? 23.844 -33.917 -30.230 1.00 68.68 203 SER B N 1
ATOM 1560 C CA . SER A 1 203 ? 23.134 -33.799 -31.493 1.00 69.66 203 SER B CA 1
ATOM 1561 C C . SER A 1 203 ? 21.649 -33.922 -31.199 1.00 68.62 203 SER B C 1
ATOM 1562 O O . SER A 1 203 ? 21.266 -34.424 -30.135 1.00 68.09 203 SER B O 1
ATOM 1565 N N . PRO A 1 204 ? 20.789 -33.452 -32.103 1.00 65.08 204 PRO B N 1
ATOM 1566 C CA . PRO A 1 204 ? 19.343 -33.614 -31.899 1.00 62.46 204 PRO B CA 1
ATOM 1567 C C . PRO A 1 204 ? 18.952 -35.077 -31.742 1.00 63.91 204 PRO B C 1
ATOM 1568 O O . PRO A 1 204 ? 19.487 -35.966 -32.408 1.00 63.44 204 PRO B O 1
ATOM 1572 N N . VAL A 1 205 ? 18.002 -35.322 -30.849 1.00 60.94 205 VAL B N 1
ATOM 1573 C CA . VAL A 1 205 ? 17.489 -36.661 -30.592 1.00 59.82 205 VAL B CA 1
ATOM 1574 C C . VAL A 1 205 ? 16.069 -36.728 -31.139 1.00 60.51 205 VAL B C 1
ATOM 1575 O O . VAL A 1 205 ? 15.264 -35.807 -30.929 1.00 57.38 205 VAL B O 1
ATOM 1579 N N . THR A 1 206 ? 15.770 -37.803 -31.863 1.00 56.81 206 THR B N 1
ATOM 1580 C CA . THR A 1 206 ? 14.487 -37.958 -32.530 1.00 59.55 206 THR B CA 1
ATOM 1581 C C . THR A 1 206 ? 13.803 -39.239 -32.071 1.00 57.79 206 THR B C 1
ATOM 1582 O O . THR A 1 206 ? 14.396 -40.323 -32.110 1.00 57.82 206 THR B O 1
ATOM 1586 N N . LYS A 1 207 ? 12.567 -39.102 -31.613 1.00 56.45 207 LYS B N 1
ATOM 1587 C CA . LYS A 1 207 ? 11.677 -40.223 -31.364 1.00 57.44 207 LYS B CA 1
ATOM 1588 C C . LYS A 1 207 ? 10.558 -40.170 -32.392 1.00 57.20 207 LYS B C 1
ATOM 1589 O O . LYS A 1 207 ? 10.119 -39.083 -32.787 1.00 56.31 207 LYS B O 1
ATOM 1595 N N . SER A 1 208 ? 10.104 -41.338 -32.837 1.00 56.07 208 SER B N 1
ATOM 1596 C CA . SER A 1 208 ? 9.174 -41.354 -33.957 1.00 58.77 208 SER B CA 1
ATOM 1597 C C . SER A 1 208 ? 8.404 -42.663 -33.990 1.00 56.72 208 SER B C 1
ATOM 1598 O O . SER A 1 208 ? 8.808 -43.662 -33.390 1.00 56.25 208 SER B O 1
ATOM 1601 N N . PHE A 1 209 ? 7.287 -42.638 -34.715 1.00 58.53 209 PHE B N 1
ATOM 1602 C CA . PHE A 1 209 ? 6.488 -43.834 -34.925 1.00 61.82 209 PHE B CA 1
ATOM 1603 C C . PHE A 1 209 ? 5.820 -43.761 -36.289 1.00 64.00 209 PHE B C 1
ATOM 1604 O O . PHE A 1 209 ? 5.665 -42.687 -36.878 1.00 63.12 209 PHE B O 1
ATOM 1612 N N . ASN A 1 210 ? 5.425 -44.931 -36.777 1.00 65.91 210 ASN B N 1
ATOM 1613 C CA . ASN A 1 210 ? 4.703 -45.067 -38.031 1.00 70.20 210 ASN B CA 1
ATOM 1614 C C . ASN A 1 210 ? 3.239 -45.331 -37.723 1.00 72.42 210 ASN B C 1
ATOM 1615 O O . ASN A 1 210 ? 2.917 -46.229 -36.938 1.00 74.89 210 ASN B O 1
ATOM 1620 N N . ARG A 1 211 ? 2.358 -44.547 -38.339 1.00 73.83 211 ARG B N 1
ATOM 1621 C CA . ARG A 1 211 ? 0.935 -44.627 -38.038 1.00 79.52 211 ARG B CA 1
ATOM 1622 C C . ARG A 1 211 ? 0.383 -46.011 -38.360 1.00 81.28 211 ARG B C 1
ATOM 1623 O O . ARG A 1 211 ? 0.277 -46.388 -39.531 1.00 82.08 211 ARG B O 1
ATOM 1631 N N . GLY A 1 212 ? 0.041 -46.779 -37.328 1.00 84.38 212 GLY B N 1
ATOM 1632 C CA . GLY A 1 212 ? -0.485 -48.114 -37.527 1.00 85.82 212 GLY B CA 1
ATOM 1633 C C . GLY A 1 212 ? 0.187 -49.181 -36.686 1.00 90.89 212 GLY B C 1
ATOM 1634 O O . GLY A 1 212 ? -0.495 -50.027 -36.098 1.00 92.27 212 GLY B O 1
ATOM 1635 N N . GLU A 1 213 ? 1.519 -49.157 -36.624 1.00 89.38 213 GLU B N 1
ATOM 1636 C CA . GLU A 1 213 ? 2.284 -50.151 -35.862 1.00 93.70 213 GLU B CA 1
ATOM 1637 C C . GLU A 1 213 ? 1.860 -50.238 -34.392 1.00 97.06 213 GLU B C 1
ATOM 1638 O O . GLU A 1 213 ? 2.226 -51.180 -33.678 1.00 100.06 213 GLU B O 1
ATOM 1644 N N . GLU B 2 14 ? 29.616 -15.654 -20.927 1.00 85.25 7 GLU E N 1
ATOM 1645 C CA . GLU B 2 14 ? 28.598 -14.726 -20.391 1.00 83.15 7 GLU E CA 1
ATOM 1646 C C . GLU B 2 14 ? 29.070 -14.253 -19.028 1.00 80.59 7 GLU E C 1
ATOM 1647 O O . GLU B 2 14 ? 29.630 -15.045 -18.313 1.00 81.24 7 GLU E O 1
ATOM 1653 N N . VAL B 2 15 ? 28.891 -12.975 -18.740 1.00 71.97 8 VAL E N 1
ATOM 1654 C CA . VAL B 2 15 ? 29.276 -12.418 -17.420 1.00 62.11 8 VAL E CA 1
ATOM 1655 C C . VAL B 2 15 ? 28.361 -11.237 -17.097 1.00 60.12 8 VAL E C 1
ATOM 1656 O O . VAL B 2 15 ? 27.530 -10.894 -17.896 1.00 60.65 8 VAL E O 1
ATOM 1660 N N . GLN B 2 16 ? 28.510 -10.656 -15.927 1.00 56.54 9 GLN E N 1
ATOM 1661 C CA . GLN B 2 16 ? 27.598 -9.577 -15.517 1.00 52.21 9 GLN E CA 1
ATOM 1662 C C . GLN B 2 16 ? 28.373 -8.268 -15.418 1.00 46.75 9 GLN E C 1
ATOM 1663 O O . GLN B 2 16 ? 29.408 -8.248 -14.854 1.00 46.11 9 GLN E O 1
ATOM 1669 N N . ASN B 2 17 ? 27.817 -7.222 -15.966 1.00 44.74 10 ASN E N 1
ATOM 1670 C CA . ASN B 2 17 ? 28.383 -5.875 -15.870 1.00 44.19 10 ASN E CA 1
ATOM 1671 C C . ASN B 2 17 ? 27.755 -5.141 -14.690 1.00 41.44 10 ASN E C 1
ATOM 1672 O O . ASN B 2 17 ? 26.529 -5.012 -14.623 1.00 43.23 10 ASN E O 1
ATOM 1677 N N . VAL B 2 18 ? 28.583 -4.648 -13.771 1.00 39.39 11 VAL E N 1
ATOM 1678 C CA . VAL B 2 18 ? 28.098 -3.985 -12.563 1.00 38.77 11 VAL E CA 1
ATOM 1679 C C . VAL B 2 18 ? 28.815 -2.650 -12.405 1.00 37.78 11 VAL E C 1
ATOM 1680 O O . VAL B 2 18 ? 30.020 -2.551 -12.666 1.00 37.43 11 VAL E O 1
ATOM 1684 N N . LYS B 2 19 ? 28.088 -1.633 -11.958 1.00 35.08 12 LYS E N 1
ATOM 1685 C CA . LYS B 2 19 ? 28.653 -0.312 -11.713 1.00 37.40 12 LYS E CA 1
ATOM 1686 C C . LYS B 2 19 ? 28.853 -0.108 -10.213 1.00 35.71 12 LYS E C 1
ATOM 1687 O O . LYS B 2 19 ? 27.890 -0.148 -9.443 1.00 32.65 12 LYS E O 1
ATOM 1693 N N . ILE B 2 20 ? 30.092 0.124 -9.793 1.00 31.97 13 ILE E N 1
ATOM 1694 C CA . ILE B 2 20 ? 30.361 0.407 -8.388 1.00 33.39 13 ILE E CA 1
ATOM 1695 C C . ILE B 2 20 ? 30.309 1.916 -8.149 1.00 33.71 13 ILE E C 1
ATOM 1696 O O . ILE B 2 20 ? 31.086 2.678 -8.726 1.00 32.90 13 ILE E O 1
ATOM 1701 N N . ASN B 2 21 ? 29.420 2.335 -7.274 1.00 33.48 14 ASN E N 1
ATOM 1702 C CA . ASN B 2 21 ? 29.190 3.740 -6.959 1.00 31.15 14 ASN E CA 1
ATOM 1703 C C . ASN B 2 21 ? 29.946 4.007 -5.663 1.00 31.86 14 ASN E C 1
ATOM 1704 O O . ASN B 2 21 ? 29.541 3.558 -4.587 1.00 32.71 14 ASN E O 1
ATOM 1709 N N . TYR B 2 22 ? 31.087 4.674 -5.772 1.00 29.64 15 TYR E N 1
ATOM 1710 C CA . TYR B 2 22 ? 31.835 5.086 -4.599 1.00 29.85 15 TYR E CA 1
ATOM 1711 C C . TYR B 2 22 ? 31.325 6.462 -4.179 1.00 34.99 15 TYR E C 1
ATOM 1712 O O . TYR B 2 22 ? 31.458 7.434 -4.929 1.00 31.31 15 TYR E O 1
ATOM 1721 N N . TYR B 2 23 ? 30.770 6.544 -2.975 1.00 31.47 16 TYR E N 1
ATOM 1722 C CA . TYR B 2 23 ? 30.117 7.747 -2.503 1.00 35.38 16 TYR E CA 1
ATOM 1723 C C . TYR B 2 23 ? 30.754 8.200 -1.197 1.00 35.73 16 TYR E C 1
ATOM 1724 O O . TYR B 2 23 ? 30.938 7.402 -0.277 1.00 33.77 16 TYR E O 1
ATOM 1733 N N . ASP B 2 24 ? 31.110 9.477 -1.131 1.00 37.37 17 ASP E N 1
ATOM 1734 C CA . ASP B 2 24 ? 31.653 10.091 0.079 1.00 40.67 17 ASP E CA 1
ATOM 1735 C C . ASP B 2 24 ? 30.497 10.768 0.807 1.00 41.00 17 ASP E C 1
ATOM 1736 O O . ASP B 2 24 ? 30.056 11.850 0.416 1.00 38.47 17 ASP E O 1
ATOM 1741 N N . GLU B 2 25 ? 30.034 10.157 1.893 1.00 40.33 18 GLU E N 1
ATOM 1742 C CA . GLU B 2 25 ? 28.866 10.713 2.564 1.00 41.82 18 GLU E CA 1
ATOM 1743 C C . GLU B 2 25 ? 29.183 12.014 3.301 1.00 46.71 18 GLU E C 1
ATOM 1744 O O . GLU B 2 25 ? 28.280 12.833 3.489 1.00 46.33 18 GLU E O 1
ATOM 1750 N N . ASP B 2 26 ? 30.444 12.235 3.688 1.00 45.25 19 ASP E N 1
ATOM 1751 C CA . ASP B 2 26 ? 30.831 13.505 4.295 1.00 46.67 19 ASP E CA 1
ATOM 1752 C C . ASP B 2 26 ? 30.766 14.624 3.272 1.00 45.25 19 ASP E C 1
ATOM 1753 O O . ASP B 2 26 ? 30.019 15.592 3.440 1.00 53.04 19 ASP E O 1
ATOM 1758 N N . ALA B 2 27 ? 31.541 14.501 2.194 1.00 47.89 20 ALA E N 1
ATOM 1759 C CA . ALA B 2 27 ? 31.464 15.434 1.077 1.00 47.40 20 ALA E CA 1
ATOM 1760 C C . ALA B 2 27 ? 30.082 15.477 0.434 1.00 47.77 20 ALA E C 1
ATOM 1761 O O . ALA B 2 27 ? 29.801 16.410 -0.321 1.00 47.35 20 ALA E O 1
ATOM 1763 N N . GLU B 2 28 ? 29.224 14.488 0.696 1.00 48.15 21 GLU E N 1
ATOM 1764 C CA . GLU B 2 28 ? 27.935 14.353 0.014 1.00 49.16 21 GLU E CA 1
ATOM 1765 C C . GLU B 2 28 ? 28.102 14.467 -1.510 1.00 48.68 21 GLU E C 1
ATOM 1766 O O . GLU B 2 28 ? 27.341 15.150 -2.201 1.00 48.45 21 GLU E O 1
ATOM 1772 N N . LYS B 2 29 ? 29.109 13.760 -2.033 1.00 45.62 22 LYS E N 1
ATOM 1773 C CA . LYS B 2 29 ? 29.433 13.754 -3.455 1.00 47.47 22 LYS E CA 1
ATOM 1774 C C . LYS B 2 29 ? 29.809 12.344 -3.904 1.00 43.50 22 LYS E C 1
ATOM 1775 O O . LYS B 2 29 ? 30.427 11.589 -3.151 1.00 39.98 22 LYS E O 1
ATOM 1781 N N . GLN B 2 30 ? 29.442 12.002 -5.145 1.00 44.12 23 GLN E N 1
ATOM 1782 C CA . GLN B 2 30 ? 29.932 10.774 -5.761 1.00 41.84 23 GLN E CA 1
ATOM 1783 C C . GLN B 2 30 ? 31.390 10.940 -6.143 1.00 40.37 23 GLN E C 1
ATOM 1784 O O . GLN B 2 30 ? 31.752 11.916 -6.792 1.00 44.12 23 GLN E O 1
ATOM 1790 N N . VAL B 2 31 ? 32.246 9.999 -5.757 1.00 40.50 24 VAL E N 1
ATOM 1791 C CA . VAL B 2 31 ? 33.640 10.202 -6.141 1.00 41.04 24 VAL E CA 1
ATOM 1792 C C . VAL B 2 31 ? 33.962 9.422 -7.408 1.00 37.23 24 VAL E C 1
ATOM 1793 O O . VAL B 2 31 ? 34.758 9.878 -8.229 1.00 37.02 24 VAL E O 1
ATOM 1797 N N . ALA B 2 32 ? 33.333 8.268 -7.609 1.00 38.78 25 ALA E N 1
ATOM 1798 C CA . ALA B 2 32 ? 33.621 7.510 -8.820 1.00 37.68 25 ALA E CA 1
ATOM 1799 C C . ALA B 2 32 ? 32.547 6.461 -9.054 1.00 38.13 25 ALA E C 1
ATOM 1800 O O . ALA B 2 32 ? 31.907 5.973 -8.115 1.00 37.15 25 ALA E O 1
ATOM 1802 N N . GLU B 2 33 ? 32.380 6.105 -10.325 1.00 37.91 26 GLU E N 1
ATOM 1803 C CA . GLU B 2 33 ? 31.443 5.067 -10.742 1.00 41.45 26 GLU E CA 1
ATOM 1804 C C . GLU B 2 33 ? 32.213 4.116 -11.650 1.00 37.40 26 GLU E C 1
ATOM 1805 O O . GLU B 2 33 ? 32.447 4.420 -12.822 1.00 36.31 26 GLU E O 1
ATOM 1811 N N . VAL B 2 34 ? 32.605 2.967 -11.123 1.00 36.39 27 VAL E N 1
ATOM 1812 C CA . VAL B 2 34 ? 33.540 2.095 -11.824 1.00 35.89 27 VAL E CA 1
ATOM 1813 C C . VAL B 2 34 ? 32.776 0.900 -12.380 1.00 38.17 27 VAL E C 1
ATOM 1814 O O . VAL B 2 34 ? 32.132 0.168 -11.614 1.00 35.57 27 VAL E O 1
ATOM 1818 N N . PRO B 2 35 ? 32.834 0.652 -13.683 1.00 39.01 28 PRO E N 1
ATOM 1819 C CA . PRO B 2 35 ? 32.210 -0.558 -14.227 1.00 38.01 28 PRO E CA 1
ATOM 1820 C C . PRO B 2 35 ? 33.141 -1.747 -14.104 1.00 37.26 28 PRO E C 1
ATOM 1821 O O . PRO B 2 35 ? 34.305 -1.665 -14.499 1.00 41.24 28 PRO E O 1
ATOM 1825 N N . VAL B 2 36 ? 32.644 -2.851 -13.548 1.00 39.70 29 VAL E N 1
ATOM 1826 C CA . VAL B 2 36 ? 33.395 -4.091 -13.448 1.00 38.53 29 VAL E CA 1
ATOM 1827 C C . VAL B 2 36 ? 32.545 -5.228 -13.972 1.00 39.07 29 VAL E C 1
ATOM 1828 O O . VAL B 2 36 ? 31.334 -5.105 -14.161 1.00 43.13 29 VAL E O 1
ATOM 1832 N N . GLN B 2 37 ? 33.202 -6.361 -14.164 1.00 41.20 30 GLN E N 1
ATOM 1833 C CA . GLN B 2 37 ? 32.558 -7.574 -14.637 1.00 45.43 30 GLN E CA 1
ATOM 1834 C C . GLN B 2 37 ? 32.661 -8.641 -13.559 1.00 43.10 30 GLN E C 1
ATOM 1835 O O . GLN B 2 37 ? 33.739 -8.838 -12.992 1.00 43.24 30 GLN E O 1
ATOM 1841 N N . VAL B 2 38 ? 31.538 -9.305 -13.253 1.00 45.63 31 VAL E N 1
ATOM 1842 C CA . VAL B 2 38 ? 31.516 -10.417 -12.304 1.00 49.02 31 VAL E CA 1
ATOM 1843 C C . VAL B 2 38 ? 30.683 -11.565 -12.868 1.00 48.89 31 VAL E C 1
ATOM 1844 O O . VAL B 2 38 ? 29.911 -11.397 -13.812 1.00 49.61 31 VAL E O 1
ATOM 1848 N N . SER B 2 39 ? 30.832 -12.739 -12.241 1.00 50.84 32 SER E N 1
ATOM 1849 C CA . SER B 2 39 ? 30.101 -13.949 -12.631 1.00 49.29 32 SER E CA 1
ATOM 1850 C C . SER B 2 39 ? 28.611 -13.680 -12.743 1.00 49.04 32 SER E C 1
ATOM 1851 O O . SER B 2 39 ? 28.042 -12.911 -11.964 1.00 49.35 32 SER E O 1
ATOM 1854 N N . ILE B 2 40 ? 27.968 -14.331 -13.714 1.00 53.34 33 ILE E N 1
ATOM 1855 C CA . ILE B 2 40 ? 26.599 -13.944 -14.064 1.00 54.68 33 ILE E CA 1
ATOM 1856 C C . ILE B 2 40 ? 25.594 -14.263 -12.955 1.00 51.75 33 ILE E C 1
ATOM 1857 O O . ILE B 2 40 ? 24.543 -13.620 -12.880 1.00 51.16 33 ILE E O 1
ATOM 1862 N N . ASP B 2 41 ? 25.890 -15.212 -12.067 1.00 48.68 34 ASP E N 1
ATOM 1863 C CA . ASP B 2 41 ? 24.903 -15.578 -11.059 1.00 48.89 34 ASP E CA 1
ATOM 1864 C C . ASP B 2 41 ? 25.322 -15.225 -9.643 1.00 47.92 34 ASP E C 1
ATOM 1865 O O . ASP B 2 41 ? 25.184 -16.041 -8.726 1.00 47.00 34 ASP E O 1
ATOM 1870 N N . THR B 2 42 ? 25.836 -14.021 -9.450 1.00 44.74 35 THR E N 1
ATOM 1871 C CA . THR B 2 42 ? 26.118 -13.530 -8.117 1.00 41.36 35 THR E CA 1
ATOM 1872 C C . THR B 2 42 ? 25.340 -12.242 -7.925 1.00 37.13 35 THR E C 1
ATOM 1873 O O . THR B 2 42 ? 25.066 -11.514 -8.883 1.00 35.40 35 THR E O 1
ATOM 1877 N N . SER B 2 43 ? 24.951 -11.993 -6.684 1.00 33.38 36 SER E N 1
ATOM 1878 C CA . SER B 2 43 ? 24.208 -10.796 -6.349 1.00 34.46 36 SER E CA 1
ATOM 1879 C C . SER B 2 43 ? 24.900 -10.017 -5.241 1.00 36.60 36 SER E C 1
ATOM 1880 O O . SER B 2 43 ? 24.334 -9.037 -4.740 1.00 33.16 36 SER E O 1
ATOM 1883 N N . CYS B 2 44 ? 26.128 -10.397 -4.883 1.00 35.59 37 CYS E N 1
ATOM 1884 C CA . CYS B 2 44 ? 26.870 -9.758 -3.800 1.00 35.27 37 CYS E CA 1
ATOM 1885 C C . CYS B 2 44 ? 28.342 -9.723 -4.187 1.00 36.68 37 CYS E C 1
ATOM 1886 O O . CYS B 2 44 ? 28.920 -10.779 -4.442 1.00 38.28 37 CYS E O 1
ATOM 1889 N N . VAL B 2 45 ? 28.947 -8.522 -4.260 1.00 32.31 38 VAL E N 1
ATOM 1890 C CA . VAL B 2 45 ? 30.339 -8.350 -4.697 1.00 34.89 38 VAL E CA 1
ATOM 1891 C C . VAL B 2 45 ? 31.258 -8.288 -3.479 1.00 35.96 38 VAL E C 1
ATOM 1892 O O . VAL B 2 45 ? 31.022 -7.488 -2.562 1.00 40.59 38 VAL E O 1
ATOM 1896 N N . ASN B 2 46 ? 32.352 -9.054 -3.501 1.00 31.51 39 ASN E N 1
ATOM 1897 C CA . ASN B 2 46 ? 33.222 -9.123 -2.332 1.00 31.18 39 ASN E CA 1
ATOM 1898 C C . ASN B 2 46 ? 34.056 -7.845 -2.141 1.00 30.86 39 ASN E C 1
ATOM 1899 O O . ASN B 2 46 ? 34.335 -7.081 -3.073 1.00 30.94 39 ASN E O 1
ATOM 1904 N N . MET B 2 47 ? 34.471 -7.649 -0.890 1.00 28.80 40 MET E N 1
ATOM 1905 C CA . MET B 2 47 ? 35.312 -6.522 -0.508 1.00 33.09 40 MET E CA 1
ATOM 1906 C C . MET B 2 47 ? 36.588 -6.413 -1.348 1.00 31.09 40 MET E C 1
ATOM 1907 O O . MET B 2 47 ? 37.033 -5.302 -1.651 1.00 32.74 40 MET E O 1
ATOM 1912 N N . ALA B 2 48 ? 37.209 -7.541 -1.718 1.00 29.96 41 ALA E N 1
ATOM 1913 C CA . ALA B 2 48 ? 38.462 -7.472 -2.487 1.00 29.40 41 ALA E CA 1
ATOM 1914 C C . ALA B 2 48 ? 38.272 -6.737 -3.806 1.00 31.42 41 ALA E C 1
ATOM 1915 O O . ALA B 2 48 ? 39.173 -6.020 -4.263 1.00 32.26 41 ALA E O 1
ATOM 1917 N N . ILE B 2 49 ? 37.113 -6.916 -4.439 1.00 31.64 42 ILE E N 1
ATOM 1918 C CA . ILE B 2 49 ? 36.806 -6.201 -5.672 1.00 31.59 42 ILE E CA 1
ATOM 1919 C C . ILE B 2 49 ? 36.525 -4.735 -5.377 1.00 32.03 42 ILE E C 1
ATOM 1920 O O . ILE B 2 49 ? 37.022 -3.832 -6.065 1.00 32.98 42 ILE E O 1
ATOM 1925 N N . LEU B 2 50 ? 35.731 -4.473 -4.345 1.00 32.25 43 LEU E N 1
ATOM 1926 C CA . LEU B 2 50 ? 35.466 -3.088 -3.977 1.00 31.88 43 LEU E CA 1
ATOM 1927 C C . LEU B 2 50 ? 36.767 -2.341 -3.720 1.00 29.74 43 LEU E C 1
ATOM 1928 O O . LEU B 2 50 ? 36.943 -1.209 -4.181 1.00 29.99 43 LEU E O 1
ATOM 1933 N N . THR B 2 51 ? 37.692 -2.951 -2.992 1.00 31.56 44 THR E N 1
ATOM 1934 C CA . THR B 2 51 ? 38.920 -2.225 -2.690 1.00 34.05 44 THR E CA 1
ATOM 1935 C C . THR B 2 51 ? 39.934 -2.283 -3.822 1.00 33.61 44 THR E C 1
ATOM 1936 O O . THR B 2 51 ? 40.788 -1.404 -3.891 1.00 33.27 44 THR E O 1
ATOM 1940 N N . ARG B 2 52 ? 39.870 -3.274 -4.722 1.00 34.23 45 ARG E N 1
ATOM 1941 C CA . ARG B 2 52 ? 40.783 -3.239 -5.871 1.00 33.83 45 ARG E CA 1
ATOM 1942 C C . ARG B 2 52 ? 40.592 -1.962 -6.684 1.00 33.09 45 ARG E C 1
ATOM 1943 O O . ARG B 2 52 ? 41.560 -1.360 -7.156 1.00 32.20 45 ARG E O 1
ATOM 1951 N N . TYR B 2 53 ? 39.343 -1.557 -6.886 1.00 33.15 46 TYR E N 1
ATOM 1952 C CA . TYR B 2 53 ? 39.009 -0.415 -7.714 1.00 35.45 46 TYR E CA 1
ATOM 1953 C C . TYR B 2 53 ? 38.711 0.825 -6.883 1.00 32.10 46 TYR E C 1
ATOM 1954 O O . TYR B 2 53 ? 38.063 1.743 -7.375 1.00 34.66 46 TYR E O 1
ATOM 1963 N N . MET B 2 54 ? 39.159 0.854 -5.629 1.00 34.78 47 MET E N 1
ATOM 1964 C CA . MET B 2 54 ? 39.008 2.014 -4.750 1.00 36.65 47 MET E CA 1
ATOM 1965 C C . MET B 2 54 ? 39.692 3.227 -5.362 1.00 31.25 47 MET E C 1
ATOM 1966 O O . MET B 2 54 ? 40.891 3.166 -5.650 1.00 37.73 47 MET E O 1
ATOM 1971 N N . PRO B 2 55 ? 38.991 4.328 -5.581 1.00 35.99 48 PRO E N 1
ATOM 1972 C CA . PRO B 2 55 ? 39.667 5.520 -6.114 1.00 37.51 48 PRO E CA 1
ATOM 1973 C C . PRO B 2 55 ? 40.755 6.007 -5.165 1.00 36.33 48 PRO E C 1
ATOM 1974 O O . PRO B 2 55 ? 40.666 5.850 -3.943 1.00 37.08 48 PRO E O 1
ATOM 1978 N N . GLU B 2 56 ? 41.806 6.574 -5.745 1.00 38.27 49 GLU E N 1
ATOM 1979 C CA . GLU B 2 56 ? 43.018 6.863 -4.982 1.00 41.14 49 GLU E CA 1
ATOM 1980 C C . GLU B 2 56 ? 42.746 7.910 -3.911 1.00 41.03 49 GLU E C 1
ATOM 1981 O O . GLU B 2 56 ? 42.020 8.882 -4.134 1.00 37.34 49 GLU E O 1
ATOM 1987 N N . GLY B 2 57 ? 43.318 7.692 -2.733 1.00 41.60 50 GLY E N 1
ATOM 1988 C CA . GLY B 2 57 ? 43.127 8.603 -1.630 1.00 39.86 50 GLY E CA 1
ATOM 1989 C C . GLY B 2 57 ? 41.957 8.289 -0.727 1.00 39.06 50 GLY E C 1
ATOM 1990 O O . GLY B 2 57 ? 41.772 8.991 0.274 1.00 41.80 50 GLY E O 1
ATOM 1991 N N . TYR B 2 58 ? 41.167 7.263 -1.043 1.00 36.64 51 TYR E N 1
ATOM 1992 C CA . TYR B 2 58 ? 39.945 6.930 -0.331 1.00 36.14 51 TYR E CA 1
ATOM 1993 C C . TYR B 2 58 ? 40.040 5.548 0.295 1.00 36.76 51 TYR E C 1
ATOM 1994 O O . TYR B 2 58 ? 40.821 4.701 -0.141 1.00 33.88 51 TYR E O 1
ATOM 2003 N N . ALA B 2 59 ? 39.200 5.316 1.306 1.00 35.09 52 ALA E N 1
ATOM 2004 C CA . ALA B 2 59 ? 39.187 4.063 2.046 1.00 33.07 52 ALA E CA 1
ATOM 2005 C C . ALA B 2 59 ? 37.754 3.580 2.209 1.00 31.19 52 ALA E C 1
ATOM 2006 O O . ALA B 2 59 ? 36.834 4.378 2.352 1.00 29.11 52 ALA E O 1
ATOM 2008 N N . LEU B 2 60 ? 37.583 2.256 2.208 1.00 30.01 53 LEU E N 1
ATOM 2009 C CA . LEU B 2 60 ? 36.268 1.657 2.380 1.00 27.83 53 LEU E CA 1
ATOM 2010 C C . LEU B 2 60 ? 35.730 1.952 3.779 1.00 28.20 53 LEU E C 1
ATOM 2011 O O . LEU B 2 60 ? 36.420 1.759 4.782 1.00 27.13 53 LEU E O 1
ATOM 2016 N N . VAL B 2 61 ? 34.505 2.447 3.850 1.00 29.28 54 VAL E N 1
ATOM 2017 C CA . VAL B 2 61 ? 33.807 2.581 5.117 1.00 31.43 54 VAL E CA 1
ATOM 2018 C C . VAL B 2 61 ? 32.753 1.504 5.277 1.00 30.41 54 VAL E C 1
ATOM 2019 O O . VAL B 2 61 ? 32.714 0.799 6.286 1.00 30.18 54 VAL E O 1
ATOM 2023 N N . SER B 2 62 ? 31.871 1.376 4.297 1.00 29.91 55 SER E N 1
ATOM 2024 C CA . SER B 2 62 ? 30.836 0.372 4.414 1.00 29.74 55 SER E CA 1
ATOM 2025 C C . SER B 2 62 ? 30.282 0.078 3.033 1.00 30.92 55 SER E C 1
ATOM 2026 O O . SER B 2 62 ? 30.341 0.922 2.131 1.00 26.73 55 SER E O 1
ATOM 2029 N N . SER B 2 63 ? 29.776 -1.153 2.882 1.00 29.43 56 SER E N 1
ATOM 2030 C CA . SER B 2 63 ? 28.967 -1.557 1.741 1.00 30.02 56 SER E CA 1
ATOM 2031 C C . SER B 2 63 ? 28.193 -2.814 2.116 1.00 32.31 56 SER E C 1
ATOM 2032 O O . SER B 2 63 ? 28.746 -3.707 2.758 1.00 34.67 56 SER E O 1
ATOM 2035 N N . ASP B 2 64 ? 26.924 -2.877 1.703 1.00 28.01 57 ASP E N 1
ATOM 2036 C CA . ASP B 2 64 ? 26.124 -4.081 1.870 1.00 36.45 57 ASP E CA 1
ATOM 2037 C C . ASP B 2 64 ? 26.403 -5.114 0.783 1.00 32.48 57 ASP E C 1
ATOM 2038 O O . ASP B 2 64 ? 25.722 -6.130 0.749 1.00 33.90 57 ASP E O 1
ATOM 2043 N N . CYS B 2 65 ? 27.344 -4.834 -0.123 1.00 32.82 58 CYS E N 1
ATOM 2044 C CA . CYS B 2 65 ? 27.816 -5.710 -1.190 1.00 34.00 58 CYS E CA 1
ATOM 2045 C C . CYS B 2 65 ? 26.771 -5.933 -2.272 1.00 32.48 58 CYS E C 1
ATOM 2046 O O . CYS B 2 65 ? 27.099 -6.511 -3.310 1.00 32.96 58 CYS E O 1
ATOM 2049 N N . ILE B 2 66 ? 25.534 -5.476 -2.077 1.00 31.17 59 ILE E N 1
ATOM 2050 C CA . ILE B 2 66 ? 24.424 -6.031 -2.849 1.00 29.47 59 ILE E CA 1
ATOM 2051 C C . ILE B 2 66 ? 24.342 -5.362 -4.208 1.00 32.02 59 ILE E C 1
ATOM 2052 O O . ILE B 2 66 ? 24.489 -4.134 -4.333 1.00 31.55 59 ILE E O 1
ATOM 2057 N N . ILE B 2 67 ? 24.144 -6.174 -5.245 1.00 29.64 60 ILE E N 1
ATOM 2058 C CA . ILE B 2 67 ? 23.976 -5.642 -6.596 1.00 31.90 60 ILE E CA 1
ATOM 2059 C C . ILE B 2 67 ? 22.507 -5.267 -6.773 1.00 34.97 60 ILE E C 1
ATOM 2060 O O . ILE B 2 67 ? 21.622 -6.125 -6.795 1.00 29.12 60 ILE E O 1
ATOM 2065 N N . ARG B 2 68 ? 22.253 -3.977 -6.903 1.00 33.44 61 ARG E N 1
ATOM 2066 C CA . ARG B 2 68 ? 20.924 -3.398 -6.807 1.00 35.24 61 ARG E CA 1
ATOM 2067 C C . ARG B 2 68 ? 20.645 -2.734 -8.147 1.00 37.13 61 ARG E C 1
ATOM 2068 O O . ARG B 2 68 ? 21.167 -1.652 -8.420 1.00 30.89 61 ARG E O 1
ATOM 2076 N N . ASP B 2 69 ? 19.857 -3.395 -8.998 1.00 43.10 62 ASP E N 1
ATOM 2077 C CA . ASP B 2 69 ? 19.549 -2.872 -10.335 1.00 44.21 62 ASP E CA 1
ATOM 2078 C C . ASP B 2 69 ? 20.827 -2.455 -11.063 1.00 41.89 62 ASP E C 1
ATOM 2079 O O . ASP B 2 69 ? 20.876 -1.430 -11.737 1.00 42.19 62 ASP E O 1
ATOM 2084 N N . GLY B 2 70 ? 21.881 -3.259 -10.905 1.00 37.18 63 GLY E N 1
ATOM 2085 C CA . GLY B 2 70 ? 23.120 -3.048 -11.610 1.00 39.16 63 GLY E CA 1
ATOM 2086 C C . GLY B 2 70 ? 24.162 -2.219 -10.889 1.00 35.83 63 GLY E C 1
ATOM 2087 O O . GLY B 2 70 ? 25.235 -1.997 -11.451 1.00 37.84 63 GLY E O 1
ATOM 2088 N N . TYR B 2 71 ? 23.897 -1.776 -9.665 1.00 34.25 64 TYR E N 1
ATOM 2089 C CA . TYR B 2 71 ? 24.787 -0.889 -8.934 1.00 34.18 64 TYR E CA 1
ATOM 2090 C C . TYR B 2 71 ? 25.125 -1.474 -7.577 1.00 31.46 64 TYR E C 1
ATOM 2091 O O . TYR B 2 71 ? 24.259 -2.029 -6.907 1.00 29.32 64 TYR E O 1
ATOM 2100 N N . VAL B 2 72 ? 26.373 -1.308 -7.155 1.00 31.45 65 VAL E N 1
ATOM 2101 C CA . VAL B 2 72 ? 26.779 -1.575 -5.783 1.00 30.30 65 VAL E CA 1
ATOM 2102 C C . VAL B 2 72 ? 27.139 -0.255 -5.121 1.00 30.90 65 VAL E C 1
ATOM 2103 O O . VAL B 2 72 ? 27.941 0.506 -5.660 1.00 30.77 65 VAL E O 1
ATOM 2107 N N . TYR B 2 73 ? 26.565 0.011 -3.949 1.00 28.87 66 TYR E N 1
ATOM 2108 C CA . TYR B 2 73 ? 26.810 1.252 -3.237 1.00 29.85 66 TYR E CA 1
ATOM 2109 C C . TYR B 2 73 ? 27.891 1.068 -2.183 1.00 28.58 66 TYR E C 1
ATOM 2110 O O . TYR B 2 73 ? 27.774 0.203 -1.315 1.00 30.64 66 TYR E O 1
ATOM 2119 N N . VAL B 2 74 ? 28.911 1.920 -2.231 1.00 27.91 67 VAL E N 1
ATOM 2120 C CA . VAL B 2 74 ? 30.076 1.847 -1.357 1.00 27.85 67 VAL E CA 1
ATOM 2121 C C . VAL B 2 74 ? 30.270 3.214 -0.718 1.00 29.29 67 VAL E C 1
ATOM 2122 O O . VAL B 2 74 ? 30.423 4.222 -1.422 1.00 29.02 67 VAL E O 1
ATOM 2126 N N . SER B 2 75 ? 30.240 3.254 0.608 1.00 28.65 68 SER E N 1
ATOM 2127 C CA . SER B 2 75 ? 30.549 4.461 1.350 1.00 30.91 68 SER E CA 1
ATOM 2128 C C . SER B 2 75 ? 32.053 4.493 1.578 1.00 32.70 68 SER E C 1
ATOM 2129 O O . SER B 2 75 ? 32.618 3.538 2.128 1.00 30.86 68 SER E O 1
ATOM 2132 N N . VAL B 2 76 ? 32.699 5.574 1.140 1.00 31.12 69 VAL E N 1
ATOM 2133 C CA . VAL B 2 76 ? 34.142 5.714 1.212 1.00 35.85 69 VAL E CA 1
ATOM 2134 C C . VAL B 2 76 ? 34.458 7.087 1.790 1.00 35.56 69 VAL E C 1
ATOM 2135 O O . VAL B 2 76 ? 33.598 7.956 1.878 1.00 32.25 69 VAL E O 1
ATOM 2139 N N . LYS B 2 77 ? 35.725 7.272 2.158 1.00 33.24 70 LYS E N 1
ATOM 2140 C CA . LYS B 2 77 ? 36.180 8.429 2.916 1.00 35.02 70 LYS E CA 1
ATOM 2141 C C . LYS B 2 77 ? 37.651 8.656 2.585 1.00 38.21 70 LYS E C 1
ATOM 2142 O O . LYS B 2 77 ? 38.394 7.699 2.335 1.00 33.90 70 LYS E O 1
ATOM 2148 N N . LYS B 2 78 ? 38.074 9.918 2.552 1.00 38.74 71 LYS E N 1
ATOM 2149 C CA . LYS B 2 78 ? 39.449 10.214 2.176 1.00 38.54 71 LYS E CA 1
ATOM 2150 C C . LYS B 2 78 ? 40.249 10.698 3.378 1.00 39.98 71 LYS E C 1
ATOM 2151 O O . LYS B 2 78 ? 39.692 11.083 4.407 1.00 43.75 71 LYS E O 1
ATOM 2157 N N . ASP B 2 79 ? 41.576 10.629 3.252 1.00 40.83 72 ASP E N 1
ATOM 2158 C CA . ASP B 2 79 ? 42.492 11.171 4.255 1.00 43.85 72 ASP E CA 1
ATOM 2159 C C . ASP B 2 79 ? 42.403 10.441 5.587 1.00 43.00 72 ASP E C 1
ATOM 2160 O O . ASP B 2 79 ? 42.569 11.052 6.647 1.00 42.66 72 ASP E O 1
ATOM 2165 N N . VAL B 2 80 ? 42.106 9.147 5.559 1.00 43.17 73 VAL E N 1
ATOM 2166 C CA . VAL B 2 80 ? 42.097 8.333 6.760 1.00 37.72 73 VAL E CA 1
ATOM 2167 C C . VAL B 2 80 ? 43.098 7.206 6.557 1.00 41.63 73 VAL E C 1
ATOM 2168 O O . VAL B 2 80 ? 43.510 6.894 5.439 1.00 40.65 73 VAL E O 1
ATOM 2172 N N . GLU B 2 81 ? 43.505 6.607 7.660 1.00 39.17 74 GLU E N 1
ATOM 2173 C CA . GLU B 2 81 ? 44.460 5.519 7.601 1.00 38.39 74 GLU E CA 1
ATOM 2174 C C . GLU B 2 81 ? 43.777 4.237 7.160 1.00 36.03 74 GLU E C 1
ATOM 2175 O O . GLU B 2 81 ? 42.678 3.914 7.613 1.00 34.93 74 GLU E O 1
ATOM 2181 N N . ILE B 2 82 ? 44.422 3.509 6.260 1.00 35.03 75 ILE E N 1
ATOM 2182 C CA . ILE B 2 82 ? 43.854 2.277 5.734 1.00 34.08 75 ILE E CA 1
ATOM 2183 C C . ILE B 2 82 ? 44.473 1.102 6.466 1.00 30.21 75 ILE E C 1
ATOM 2184 O O . ILE B 2 82 ? 45.697 0.964 6.517 1.00 28.44 75 ILE E O 1
ATOM 2189 N N . ARG B 2 83 ? 43.633 0.263 7.050 1.00 30.17 76 ARG E N 1
ATOM 2190 C CA . ARG B 2 83 ? 44.141 -0.859 7.820 1.00 28.33 76 ARG E CA 1
ATOM 2191 C C . ARG B 2 83 ? 43.363 -2.121 7.475 1.00 29.74 76 ARG E C 1
ATOM 2192 O O . ARG B 2 83 ? 42.214 -2.061 7.042 1.00 27.37 76 ARG E O 1
ATOM 2200 N N . GLU B 2 84 ? 44.014 -3.267 7.653 1.00 28.44 77 GLU E N 1
ATOM 2201 C CA . GLU B 2 84 ? 43.377 -4.554 7.428 1.00 27.17 77 GLU E CA 1
ATOM 2202 C C . GLU B 2 84 ? 42.524 -4.933 8.625 1.00 26.58 77 GLU E C 1
ATOM 2203 O O . GLU B 2 84 ? 42.974 -4.832 9.767 1.00 26.28 77 GLU E O 1
ATOM 2209 N N . ALA B 2 85 ? 41.302 -5.395 8.358 1.00 26.42 78 ALA E N 1
ATOM 2210 C CA . ALA B 2 85 ? 40.632 -6.307 9.265 1.00 28.22 78 ALA E CA 1
ATOM 2211 C C . ALA B 2 85 ? 41.097 -7.726 8.935 1.00 29.58 78 ALA E C 1
ATOM 2212 O O . ALA B 2 85 ? 41.141 -8.112 7.759 1.00 29.80 78 ALA E O 1
ATOM 2214 N N . VAL B 2 86 ? 41.495 -8.498 9.940 1.00 27.25 79 VAL E N 1
ATOM 2215 C CA . VAL B 2 86 ? 41.964 -9.849 9.664 1.00 26.67 79 VAL E CA 1
ATOM 2216 C C . VAL B 2 86 ? 41.129 -10.834 10.462 1.00 33.59 79 VAL E C 1
ATOM 2217 O O . VAL B 2 86 ? 40.807 -10.597 11.637 1.00 33.30 79 VAL E O 1
ATOM 2221 N N . LEU B 2 87 ? 40.709 -11.899 9.779 1.00 31.56 80 LEU E N 1
ATOM 2222 C CA . LEU B 2 87 ? 39.813 -12.916 10.305 1.00 31.47 80 LEU E CA 1
ATOM 2223 C C . LEU B 2 87 ? 40.468 -14.276 10.151 1.00 29.62 80 LEU E C 1
ATOM 2224 O O . LEU B 2 87 ? 40.755 -14.702 9.027 1.00 27.91 80 LEU E O 1
ATOM 2229 N N . HIS B 2 88 ? 40.714 -14.949 11.271 1.00 31.51 81 HIS E N 1
ATOM 2230 C CA . HIS B 2 88 ? 41.112 -16.359 11.250 1.00 31.34 81 HIS E CA 1
ATOM 2231 C C . HIS B 2 88 ? 39.843 -17.193 11.359 1.00 30.46 81 HIS E C 1
ATOM 2232 O O . HIS B 2 88 ? 39.241 -17.275 12.430 1.00 31.43 81 HIS E O 1
ATOM 2239 N N . ILE B 2 89 ? 39.412 -17.807 10.256 1.00 30.99 82 ILE E N 1
ATOM 2240 C CA . ILE B 2 89 ? 38.274 -18.725 10.309 1.00 32.02 82 ILE E CA 1
ATOM 2241 C C . ILE B 2 89 ? 38.791 -20.133 10.490 1.00 31.65 82 ILE E C 1
ATOM 2242 O O . ILE B 2 89 ? 39.659 -20.590 9.732 1.00 33.41 82 ILE E O 1
ATOM 2247 N N . THR B 2 90 ? 38.235 -20.826 11.475 1.00 31.70 83 THR E N 1
ATOM 2248 C CA . THR B 2 90 ? 38.426 -22.259 11.673 1.00 33.89 83 THR E CA 1
ATOM 2249 C C . THR B 2 90 ? 37.137 -22.989 11.318 1.00 32.37 83 THR E C 1
ATOM 2250 O O . THR B 2 90 ? 36.068 -22.641 11.826 1.00 34.58 83 THR E O 1
ATOM 2254 N N . PHE B 2 91 ? 37.239 -23.989 10.448 1.00 32.17 84 PHE E N 1
ATOM 2255 C CA . PHE B 2 91 ? 36.118 -24.861 10.121 1.00 33.58 84 PHE E CA 1
ATOM 2256 C C . PHE B 2 91 ? 36.264 -26.147 10.920 1.00 31.86 84 PHE E C 1
ATOM 2257 O O . PHE B 2 91 ? 37.273 -26.842 10.800 1.00 29.79 84 PHE E O 1
ATOM 2265 N N . GLU B 2 92 ? 35.272 -26.428 11.755 1.00 34.03 85 GLU E N 1
ATOM 2266 C CA . GLU B 2 92 ? 35.191 -27.646 12.545 1.00 32.26 85 GLU E CA 1
ATOM 2267 C C . GLU B 2 92 ? 33.923 -28.390 12.177 1.00 31.46 85 GLU E C 1
ATOM 2268 O O . GLU B 2 92 ? 32.892 -27.795 11.852 1.00 28.41 85 GLU E O 1
ATOM 2274 N N . THR B 2 93 ? 34.033 -29.699 12.244 1.00 33.16 86 THR E N 1
ATOM 2275 C CA . THR B 2 93 ? 32.947 -30.631 12.136 1.00 32.19 86 THR E CA 1
ATOM 2276 C C . THR B 2 93 ? 32.307 -30.760 13.530 1.00 34.96 86 THR E C 1
ATOM 2277 O O . THR B 2 93 ? 32.925 -30.374 14.526 1.00 33.74 86 THR E O 1
ATOM 2281 N N . PRO B 2 94 ? 31.028 -31.171 13.630 1.00 35.30 87 PRO E N 1
ATOM 2282 C CA . PRO B 2 94 ? 30.344 -31.125 14.944 1.00 35.97 87 PRO E CA 1
ATOM 2283 C C . PRO B 2 94 ? 31.063 -31.834 16.093 1.00 38.73 87 PRO E C 1
ATOM 2284 O O . PRO B 2 94 ? 30.848 -31.468 17.253 1.00 36.97 87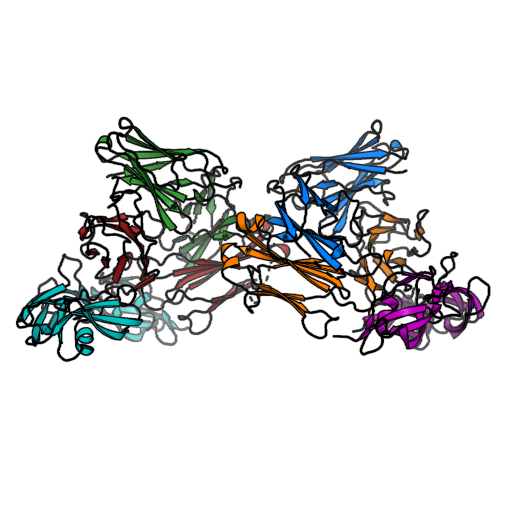 PRO E O 1
ATOM 2288 N N . ASN B 2 95 ? 31.919 -32.819 15.822 1.00 38.71 88 ASN E N 1
ATOM 2289 C CA . ASN B 2 95 ? 32.641 -33.492 16.892 1.00 39.29 88 ASN E CA 1
ATOM 2290 C C . ASN B 2 95 ? 33.910 -32.758 17.330 1.00 38.99 88 ASN E C 1
ATOM 2291 O O . ASN B 2 95 ? 34.709 -33.356 18.056 1.00 41.14 88 ASN E O 1
ATOM 2296 N N . GLY B 2 96 ? 34.140 -31.511 16.893 1.00 40.89 89 GLY E N 1
ATOM 2297 C CA . GLY B 2 96 ? 35.301 -30.749 17.306 1.00 35.00 89 GLY E CA 1
ATOM 2298 C C . GLY B 2 96 ? 36.551 -30.904 16.449 1.00 40.30 89 GLY E C 1
ATOM 2299 O O . GLY B 2 96 ? 37.543 -30.196 16.688 1.00 37.33 89 GLY E O 1
ATOM 2300 N N . GLU B 2 97 ? 36.563 -31.809 15.474 1.00 40.73 90 GLU E N 1
ATOM 2301 C CA . GLU B 2 97 ? 37.749 -31.966 14.650 1.00 38.86 90 GLU E CA 1
ATOM 2302 C C . GLU B 2 97 ? 37.835 -30.861 13.596 1.00 33.70 90 GLU E C 1
ATOM 2303 O O . GLU B 2 97 ? 36.836 -30.484 12.987 1.00 33.58 90 GLU E O 1
ATOM 2309 N N . VAL B 2 98 ? 39.042 -30.358 13.380 1.00 33.28 91 VAL E N 1
ATOM 2310 C CA . VAL B 2 98 ? 39.275 -29.239 12.474 1.00 34.47 91 VAL E CA 1
ATOM 2311 C C . VAL B 2 98 ? 39.412 -29.757 11.044 1.00 33.85 91 VAL E C 1
ATOM 2312 O O . VAL B 2 98 ? 40.314 -30.541 10.743 1.00 33.40 91 VAL E O 1
ATOM 2316 N N . VAL B 2 99 ? 38.517 -29.319 10.162 1.00 32.90 92 VAL E N 1
ATOM 2317 C CA . VAL B 2 99 ? 38.642 -29.576 8.731 1.00 31.86 92 VAL E CA 1
ATOM 2318 C C . VAL B 2 99 ? 39.780 -28.732 8.151 1.00 33.62 92 VAL E C 1
ATOM 2319 O O . VAL B 2 99 ? 40.826 -29.261 7.763 1.00 29.63 92 VAL E O 1
ATOM 2323 N N . THR B 2 100 ? 39.616 -27.405 8.101 1.00 31.12 93 THR E N 1
ATOM 2324 C CA . THR B 2 100 ? 40.710 -26.534 7.691 1.00 35.39 93 THR E CA 1
ATOM 2325 C C . THR B 2 100 ? 40.683 -25.256 8.521 1.00 36.50 93 THR E C 1
ATOM 2326 O O . THR B 2 100 ? 39.742 -24.986 9.269 1.00 30.01 93 THR E O 1
ATOM 2330 N N . THR B 2 101 ? 41.740 -24.456 8.372 1.00 38.11 94 THR E N 1
ATOM 2331 C CA . THR B 2 101 ? 41.772 -23.100 8.894 1.00 37.19 94 THR E CA 1
ATOM 2332 C C . THR B 2 101 ? 42.251 -22.171 7.791 1.00 37.89 94 THR E C 1
ATOM 2333 O O . THR B 2 101 ? 43.076 -22.550 6.962 1.00 38.29 94 THR E O 1
ATOM 2337 N N . GLU B 2 102 ? 41.720 -20.951 7.774 1.00 35.52 95 GLU E N 1
ATOM 2338 C CA . GLU B 2 102 ? 42.087 -19.991 6.748 1.00 32.53 95 GLU E CA 1
ATOM 2339 C C . GLU B 2 102 ? 42.029 -18.591 7.353 1.00 35.36 95 GLU E C 1
ATOM 2340 O O . GLU B 2 102 ? 41.246 -18.321 8.270 1.00 34.22 95 GLU E O 1
ATOM 2346 N N . THR B 2 103 ? 42.878 -17.711 6.844 1.00 32.67 96 THR E N 1
ATOM 2347 C CA . THR B 2 103 ? 42.870 -16.300 7.204 1.00 31.53 96 THR E CA 1
ATOM 2348 C C . THR B 2 103 ? 42.515 -15.487 5.972 1.00 34.13 96 THR E C 1
ATOM 2349 O O . THR B 2 103 ? 43.148 -15.642 4.921 1.00 31.93 96 THR E O 1
ATOM 2353 N N . VAL B 2 104 ? 41.508 -14.630 6.105 1.00 32.28 97 VAL E N 1
ATOM 2354 C CA . VAL B 2 104 ? 41.124 -13.692 5.060 1.00 32.42 97 VAL E CA 1
ATOM 2355 C C . VAL B 2 104 ? 41.221 -12.282 5.630 1.00 29.19 97 VAL E C 1
ATOM 2356 O O . VAL B 2 104 ? 41.072 -12.068 6.836 1.00 28.73 97 VAL E O 1
ATOM 2360 N N . THR B 2 105 ? 41.515 -11.321 4.770 1.00 29.80 98 THR E N 1
ATOM 2361 C CA . THR B 2 105 ? 41.712 -9.949 5.215 1.00 29.70 98 THR E CA 1
ATOM 2362 C C . THR B 2 105 ? 40.925 -9.010 4.327 1.00 28.83 98 THR E C 1
ATOM 2363 O O . THR B 2 105 ? 40.517 -9.363 3.222 1.00 29.44 98 THR E O 1
ATOM 2367 N N . ALA B 2 106 ? 40.750 -7.781 4.820 1.00 27.56 99 ALA E N 1
ATOM 2368 C CA . ALA B 2 106 ? 40.145 -6.707 4.054 1.00 27.59 99 ALA E CA 1
ATOM 2369 C C . ALA B 2 106 ? 40.684 -5.382 4.574 1.00 28.18 99 ALA E C 1
ATOM 2370 O O . ALA B 2 106 ? 40.955 -5.231 5.767 1.00 29.82 99 ALA E O 1
ATOM 2372 N N . GLU B 2 107 ? 40.826 -4.421 3.682 1.00 27.96 100 GLU E N 1
ATOM 2373 C CA . GLU B 2 107 ? 41.384 -3.135 4.063 1.00 31.54 100 GLU E CA 1
ATOM 2374 C C . GLU B 2 107 ? 40.340 -2.037 3.880 1.00 30.60 100 GLU E C 1
ATOM 2375 O O . GLU B 2 107 ? 39.590 -2.020 2.895 1.00 28.11 100 GLU E O 1
ATOM 2381 N N . GLY B 2 108 ? 40.280 -1.152 4.867 1.00 29.77 101 GLY E N 1
ATOM 2382 C CA . GLY B 2 108 ? 39.336 -0.066 4.899 1.00 28.50 101 GLY E CA 1
ATOM 2383 C C . GLY B 2 108 ? 39.759 0.946 5.938 1.00 30.53 101 GLY E C 1
ATOM 2384 O O . GLY B 2 108 ? 40.865 0.876 6.486 1.00 27.30 101 GLY E O 1
ATOM 2385 N N . ALA B 2 109 ? 38.841 1.875 6.219 1.00 28.55 102 ALA E N 1
ATOM 2386 C CA . ALA B 2 109 ? 39.136 2.996 7.104 1.00 30.30 102 ALA E CA 1
ATOM 2387 C C . ALA B 2 109 ? 39.282 2.509 8.530 1.00 26.64 102 ALA E C 1
ATOM 2388 O O . ALA B 2 109 ? 38.419 1.799 9.041 1.00 27.17 102 ALA E O 1
ATOM 2390 N N . ASP B 2 110 ? 40.384 2.879 9.168 1.00 30.94 103 ASP E N 1
ATOM 2391 C CA . ASP B 2 110 ? 40.686 2.382 10.507 1.00 31.93 103 ASP E CA 1
ATOM 2392 C C . ASP B 2 110 ? 39.503 2.619 11.440 1.00 31.11 103 ASP E C 1
ATOM 2393 O O . ASP B 2 110 ? 38.977 3.728 11.523 1.00 32.03 103 ASP E O 1
ATOM 2398 N N . GLY B 2 111 ? 39.039 1.550 12.090 1.00 33.10 104 GLY E N 1
ATOM 2399 C CA . GLY B 2 111 ? 37.970 1.634 13.050 1.00 27.77 104 GLY E CA 1
ATOM 2400 C C . GLY B 2 111 ? 36.579 1.400 12.497 1.00 32.02 104 GLY E C 1
ATOM 2401 O O . GLY B 2 111 ? 35.643 1.207 13.281 1.00 33.35 104 GLY E O 1
ATOM 2402 N N . GLU B 2 112 ? 36.398 1.441 11.180 1.00 28.84 105 GLU E N 1
ATOM 2403 C CA . GLU B 2 112 ? 35.108 1.087 10.630 1.00 29.59 105 GLU E CA 1
ATOM 2404 C C . GLU B 2 112 ? 35.003 -0.438 10.506 1.00 32.06 105 GLU E C 1
ATOM 2405 O O . GLU B 2 112 ? 35.982 -1.171 10.690 1.00 32.22 105 GLU E O 1
ATOM 2411 N N . ASP B 2 113 ? 33.805 -0.904 10.159 1.00 27.97 106 ASP E N 1
ATOM 2412 C CA . ASP B 2 113 ? 33.431 -2.317 10.225 1.00 31.81 106 ASP E CA 1
ATOM 2413 C C . ASP B 2 113 ? 33.645 -3.014 8.885 1.00 32.34 106 ASP E C 1
ATOM 2414 O O . ASP B 2 113 ? 33.097 -2.592 7.861 1.00 34.07 106 ASP E O 1
ATOM 2419 N N . ALA B 2 114 ? 34.434 -4.076 8.893 1.00 34.04 107 ALA E N 1
ATOM 2420 C CA . ALA B 2 114 ? 34.501 -5.012 7.784 1.00 32.05 107 ALA E CA 1
ATOM 2421 C C . ALA B 2 114 ? 33.546 -6.144 8.095 1.00 28.58 107 ALA E C 1
ATOM 2422 O O . ALA B 2 114 ? 33.576 -6.684 9.201 1.00 31.78 107 ALA E O 1
ATOM 2424 N N . VAL B 2 115 ? 32.691 -6.477 7.135 1.00 30.19 108 VAL E N 1
ATOM 2425 C CA . VAL B 2 115 ? 31.708 -7.539 7.263 1.00 28.37 108 VAL E CA 1
ATOM 2426 C C . VAL B 2 115 ? 32.116 -8.671 6.320 1.00 28.97 108 VAL E C 1
ATOM 2427 O O . VAL B 2 115 ? 32.038 -8.514 5.099 1.00 29.83 108 VAL E O 1
ATOM 2431 N N . PHE B 2 116 ? 32.556 -9.812 6.865 1.00 27.75 109 PHE E N 1
ATOM 2432 C CA . PHE B 2 116 ? 32.964 -10.957 6.046 1.00 28.76 109 PHE E CA 1
ATOM 2433 C C . PHE B 2 116 ? 31.763 -11.873 5.854 1.00 30.10 109 PHE E C 1
ATOM 2434 O O . PHE B 2 116 ? 31.145 -12.302 6.833 1.00 29.82 109 PHE E O 1
ATOM 2442 N N . ARG B 2 117 ? 31.396 -12.147 4.608 1.00 29.32 110 ARG E N 1
ATOM 2443 C CA . ARG B 2 117 ? 30.165 -12.887 4.355 1.00 30.62 110 ARG E CA 1
ATOM 2444 C C . ARG B 2 117 ? 30.491 -14.195 3.656 1.00 32.75 110 ARG E C 1
ATOM 2445 O O . ARG B 2 117 ? 31.132 -14.194 2.600 1.00 30.69 110 ARG E O 1
ATOM 2453 N N . LEU B 2 118 ? 30.011 -15.296 4.239 1.00 31.05 111 LEU E N 1
ATOM 2454 C CA . LEU B 2 118 ? 30.248 -16.638 3.726 1.00 29.36 111 LEU E CA 1
ATOM 2455 C C . LEU B 2 118 ? 29.881 -16.752 2.258 1.00 26.98 111 LEU E C 1
ATOM 2456 O O . LEU B 2 118 ? 28.755 -16.468 1.858 1.00 29.13 111 LEU E O 1
ATOM 2461 N N . GLY B 2 119 ? 30.811 -17.216 1.459 1.00 29.68 112 GLY E N 1
ATOM 2462 C CA . GLY B 2 119 ? 30.534 -17.444 0.062 1.00 32.69 112 GLY E CA 1
ATOM 2463 C C . GLY B 2 119 ? 30.878 -16.287 -0.850 1.00 34.01 112 GLY E C 1
ATOM 2464 O O . GLY B 2 119 ? 30.998 -16.493 -2.064 1.00 33.43 112 GLY E O 1
ATOM 2465 N N . VAL B 2 120 ? 31.019 -15.077 -0.313 1.00 31.67 113 VAL E N 1
ATOM 2466 C CA . VAL B 2 120 ? 31.516 -13.937 -1.073 1.00 27.32 113 VAL E CA 1
ATOM 2467 C C . VAL B 2 120 ? 32.956 -13.624 -0.702 1.00 28.78 113 VAL E C 1
ATOM 2468 O O . VAL B 2 120 ? 33.830 -13.573 -1.571 1.00 31.98 113 VAL E O 1
ATOM 2472 N N . ASP B 2 121 ? 33.247 -13.508 0.595 1.00 27.64 114 ASP E N 1
ATOM 2473 C CA . ASP B 2 121 ? 34.597 -13.190 1.047 1.00 30.80 114 ASP E CA 1
ATOM 2474 C C . ASP B 2 121 ? 35.393 -14.400 1.479 1.00 31.43 114 ASP E C 1
ATOM 2475 O O . ASP B 2 121 ? 36.614 -14.300 1.586 1.00 33.05 114 ASP E O 1
ATOM 2480 N N . PHE B 2 122 ? 34.738 -15.532 1.735 1.00 30.47 115 PHE E N 1
ATOM 2481 C CA . PHE B 2 122 ? 35.448 -16.745 2.109 1.00 31.45 115 PHE E CA 1
ATOM 2482 C C . PHE B 2 122 ? 34.501 -17.897 1.857 1.00 35.12 115 PHE E C 1
ATOM 2483 O O . PHE B 2 122 ? 33.279 -17.724 1.854 1.00 32.24 115 PHE E O 1
ATOM 2491 N N . ASN B 2 123 ? 35.077 -19.074 1.643 1.00 36.10 116 ASN E N 1
ATOM 2492 C CA . ASN B 2 123 ? 34.299 -20.234 1.248 1.00 35.88 116 ASN E CA 1
ATOM 2493 C C . ASN B 2 123 ? 34.500 -21.377 2.223 1.00 31.53 116 ASN E C 1
ATOM 2494 O O . ASN B 2 123 ? 35.494 -21.441 2.943 1.00 33.23 116 ASN E O 1
ATOM 2499 N N . LEU B 2 124 ? 33.527 -22.275 2.238 1.00 32.06 117 LEU E N 1
ATOM 2500 C CA . LEU B 2 124 ? 33.649 -23.508 2.994 1.00 33.70 117 LEU E CA 1
ATOM 2501 C C . LEU B 2 124 ? 34.737 -24.400 2.404 1.00 32.98 117 LEU E C 1
ATOM 2502 O O . LEU B 2 124 ? 35.012 -24.343 1.205 1.00 31.71 117 LEU E O 1
ATOM 2507 N N . PRO B 2 125 ? 35.357 -25.248 3.224 1.00 36.32 118 PRO E N 1
ATOM 2508 C CA . PRO B 2 125 ? 36.261 -26.276 2.682 1.00 36.05 118 PRO E CA 1
ATOM 2509 C C . PRO B 2 125 ? 35.583 -27.066 1.570 1.00 33.41 118 PRO E C 1
ATOM 2510 O O . PRO B 2 125 ? 34.373 -27.291 1.595 1.00 31.52 118 PRO E O 1
ATOM 2514 N N . THR B 2 126 ? 36.373 -27.445 0.567 1.00 33.14 119 THR E N 1
ATOM 2515 C CA . THR B 2 126 ? 35.861 -28.255 -0.536 1.00 37.45 119 THR E CA 1
ATOM 2516 C C . THR B 2 126 ? 35.267 -29.565 -0.016 1.00 35.41 119 THR E C 1
ATOM 2517 O O . THR B 2 126 ? 35.895 -30.271 0.768 1.00 37.14 119 THR E O 1
ATOM 2521 N N . GLY B 2 127 ? 34.031 -29.860 -0.418 1.00 36.70 120 GLY E N 1
ATOM 2522 C CA . GLY B 2 127 ? 33.338 -31.060 0.015 1.00 35.18 120 GLY E CA 1
ATOM 2523 C C . GLY B 2 127 ? 32.468 -30.903 1.245 1.00 35.27 120 GLY E C 1
ATOM 2524 O O . GLY B 2 127 ? 31.885 -31.898 1.698 1.00 36.91 120 GLY E O 1
ATOM 2525 N N . TYR B 2 128 ? 32.338 -29.692 1.794 1.00 33.10 121 TYR E N 1
ATOM 2526 C CA . TYR B 2 128 ? 31.594 -29.475 3.026 1.00 30.91 121 TYR E CA 1
ATOM 2527 C C . TYR B 2 128 ? 30.484 -28.448 2.840 1.00 32.71 121 TYR E C 1
ATOM 2528 O O . TYR B 2 128 ? 30.488 -27.637 1.910 1.00 36.66 121 TYR E O 1
ATOM 2537 N N . LYS B 2 129 ? 29.551 -28.478 3.772 1.00 27.84 122 LYS E N 1
ATOM 2538 C CA . LYS B 2 129 ? 28.410 -27.593 3.806 1.00 32.09 122 LYS E CA 1
ATOM 2539 C C . LYS B 2 129 ? 28.197 -27.193 5.255 1.00 35.92 122 LYS E C 1
ATOM 2540 O O . LYS B 2 129 ? 28.843 -27.723 6.166 1.00 36.37 122 LYS E O 1
ATOM 2546 N N . LEU B 2 130 ? 27.282 -26.271 5.429 1.00 35.58 123 LEU E N 1
ATOM 2547 C CA . LEU B 2 130 ? 26.973 -25.825 6.782 1.00 35.54 123 LEU E CA 1
ATOM 2548 C C . LEU B 2 130 ? 26.276 -26.966 7.489 1.00 38.58 123 LEU E C 1
ATOM 2549 O O . LEU B 2 130 ? 25.486 -27.620 6.914 1.00 38.65 123 LEU E O 1
ATOM 2554 N N . SER B 2 131 ? 26.581 -27.111 8.741 1.00 37.65 124 SER E N 1
ATOM 2555 C CA . SER B 2 131 ? 25.965 -28.174 9.526 1.00 40.18 124 SER E CA 1
ATOM 2556 C C . SER B 2 131 ? 24.476 -27.917 9.731 1.00 45.62 124 SER E C 1
ATOM 2557 O O . SER B 2 131 ? 24.106 -26.775 9.936 1.00 42.23 124 SER E O 1
ATOM 2560 N N . ASN B 2 132 ? 23.673 -28.974 9.676 1.00 45.03 125 ASN E N 1
ATOM 2561 C CA . ASN B 2 132 ? 22.217 -28.844 9.892 1.00 48.60 125 ASN E CA 1
ATOM 2562 C C . ASN B 2 132 ? 21.902 -29.034 11.366 1.00 48.06 125 ASN E C 1
ATOM 2563 O O . ASN B 2 132 ? 20.768 -29.048 11.683 1.00 45.22 125 ASN E O 1
ATOM 2568 N N . ASP B 2 133 ? 22.907 -29.104 12.215 1.00 47.99 126 ASP E N 1
ATOM 2569 C CA . ASP B 2 133 ? 22.635 -29.391 13.633 1.00 47.94 126 ASP E CA 1
ATOM 2570 C C . ASP B 2 133 ? 22.437 -28.147 14.476 1.00 48.16 126 ASP E C 1
ATOM 2571 O O . ASP B 2 133 ? 22.242 -28.343 15.649 1.00 49.43 126 ASP E O 1
ATOM 2576 N N . ARG B 2 134 ? 22.508 -26.947 13.908 1.00 48.97 127 ARG E N 1
ATOM 2577 C CA . ARG B 2 134 ? 22.340 -25.719 14.725 1.00 43.75 127 ARG E CA 1
ATOM 2578 C C . ARG B 2 134 ? 22.240 -24.482 13.856 1.00 45.31 127 ARG E C 1
ATOM 2579 O O . ARG B 2 134 ? 22.359 -24.593 12.692 1.00 43.33 127 ARG E O 1
ATOM 2587 N N . ASP B 2 135 ? 21.890 -23.370 14.475 1.00 43.60 128 ASP E N 1
ATOM 2588 C CA . ASP B 2 135 ? 21.912 -22.074 13.806 1.00 43.07 128 ASP E CA 1
ATOM 2589 C C . ASP B 2 135 ? 23.252 -21.421 14.099 1.00 38.42 128 ASP E C 1
ATOM 2590 O O . ASP B 2 135 ? 23.713 -21.429 15.242 1.00 38.98 128 ASP E O 1
ATOM 2595 N N . GLN B 2 136 ? 23.878 -20.865 13.077 1.00 37.80 129 GLN E N 1
ATOM 2596 C CA . GLN B 2 136 ? 25.109 -20.119 13.294 1.00 39.70 129 GLN E CA 1
ATOM 2597 C C . GLN B 2 136 ? 25.108 -18.908 12.386 1.00 34.52 129 GLN E C 1
ATOM 2598 O O . GLN B 2 136 ? 24.302 -18.802 11.460 1.00 34.26 129 GLN E O 1
ATOM 2604 N N . VAL B 2 137 ? 26.005 -17.988 12.664 1.00 38.01 130 VAL E N 1
ATOM 2605 C CA . VAL B 2 137 ? 26.094 -16.774 11.860 1.00 35.90 130 VAL E CA 1
ATOM 2606 C C . VAL B 2 137 ? 26.780 -17.074 10.531 1.00 38.72 130 VAL E C 1
ATOM 2607 O O . VAL B 2 137 ? 27.682 -17.912 10.434 1.00 39.39 130 VAL E O 1
ATOM 2611 N N . THR B 2 138 ? 26.356 -16.363 9.493 1.00 39.47 131 THR E N 1
ATOM 2612 C CA . THR B 2 138 ? 26.937 -16.463 8.166 1.00 35.72 131 THR E CA 1
ATOM 2613 C C . THR B 2 138 ? 27.654 -15.181 7.761 1.00 37.89 131 THR E C 1
ATOM 2614 O O . THR B 2 138 ? 28.149 -15.068 6.627 1.00 37.17 131 THR E O 1
ATOM 2618 N N . GLU B 2 139 ? 27.724 -14.209 8.661 1.00 35.28 132 GLU E N 1
ATOM 2619 C CA . GLU B 2 139 ? 28.447 -12.965 8.427 1.00 34.83 132 GLU E CA 1
ATOM 2620 C C . GLU B 2 139 ? 29.215 -12.643 9.698 1.00 33.22 132 GLU E C 1
ATOM 2621 O O . GLU B 2 139 ? 28.705 -12.863 10.800 1.00 34.54 132 GLU E O 1
ATOM 2627 N N . ILE B 2 140 ? 30.455 -12.183 9.558 1.00 30.82 133 ILE E N 1
ATOM 2628 C CA . ILE B 2 140 ? 31.298 -11.905 10.711 1.00 30.04 133 ILE E CA 1
ATOM 2629 C C . ILE B 2 140 ? 31.814 -10.486 10.558 1.00 29.23 133 ILE E C 1
ATOM 2630 O O . ILE B 2 140 ? 32.376 -10.138 9.516 1.00 24.24 133 ILE E O 1
ATOM 2635 N N . THR B 2 141 ? 31.630 -9.675 11.586 1.00 31.29 134 THR E N 1
ATOM 2636 C CA . THR B 2 141 ? 31.991 -8.264 11.535 1.00 28.75 134 THR E CA 1
ATOM 2637 C C . THR B 2 141 ? 33.254 -8.031 12.353 1.00 32.15 134 THR E C 1
ATOM 2638 O O . THR B 2 141 ? 33.283 -8.318 13.554 1.00 35.41 134 THR E O 1
ATOM 2642 N N . ILE B 2 142 ? 34.304 -7.546 11.687 1.00 27.90 135 ILE E N 1
ATOM 2643 C CA . ILE B 2 142 ? 35.608 -7.329 12.302 1.00 28.65 135 ILE E CA 1
ATOM 2644 C C . ILE B 2 142 ? 36.015 -5.909 11.945 1.00 30.71 135 ILE E C 1
ATOM 2645 O O . ILE B 2 142 ? 36.054 -5.557 10.764 1.00 30.73 135 ILE E O 1
ATOM 2650 N N . PRO B 2 143 ? 36.316 -5.042 12.911 1.00 33.04 136 PRO E N 1
ATOM 2651 C CA . PRO B 2 143 ? 36.767 -3.684 12.552 1.00 31.43 136 PRO E CA 1
ATOM 2652 C C . PRO B 2 143 ? 38.135 -3.691 11.875 1.00 31.80 136 PRO E C 1
ATOM 2653 O O . PRO B 2 143 ? 39.039 -4.428 12.268 1.00 29.82 136 PRO E O 1
ATOM 2657 N N . PHE B 2 144 ? 38.278 -2.842 10.855 1.00 31.85 137 PHE E N 1
ATOM 2658 C CA . PHE B 2 144 ? 39.581 -2.614 10.234 1.00 29.67 137 PHE E CA 1
ATOM 2659 C C . PHE B 2 144 ? 40.587 -2.121 11.260 1.00 31.46 137 PHE E C 1
ATOM 2660 O O . PHE B 2 144 ? 40.304 -1.206 12.045 1.00 31.92 137 PHE E O 1
ATOM 2668 N N . GLY B 2 145 ? 41.793 -2.676 11.204 1.00 29.16 138 GLY E N 1
ATOM 2669 C CA . GLY B 2 145 ? 42.771 -2.428 12.231 1.00 28.93 138 GLY E CA 1
ATOM 2670 C C . GLY B 2 145 ? 42.689 -3.372 13.408 1.00 30.75 138 GLY E C 1
ATOM 2671 O O . GLY B 2 145 ? 43.354 -3.129 14.421 1.00 36.69 138 GLY E O 1
ATOM 2672 N N . SER B 2 146 ? 41.895 -4.435 13.316 1.00 31.57 139 SER E N 1
ATOM 2673 C CA . SER B 2 146 ? 41.778 -5.400 14.404 1.00 34.51 139 SER E CA 1
ATOM 2674 C C . SER B 2 146 ? 41.755 -6.821 13.839 1.00 32.28 139 SER E C 1
ATOM 2675 O O . SER B 2 146 ? 41.627 -7.041 12.630 1.00 32.00 139 SER E O 1
ATOM 2678 N N . THR B 2 147 ? 41.888 -7.792 14.729 1.00 32.28 140 THR E N 1
ATOM 2679 C CA . THR B 2 147 ? 41.992 -9.188 14.343 1.00 32.97 140 THR E CA 1
ATOM 2680 C C . THR B 2 147 ? 40.981 -9.977 15.148 1.00 32.72 140 THR E C 1
ATOM 2681 O O . THR B 2 147 ? 40.871 -9.789 16.362 1.00 35.01 140 THR E O 1
ATOM 2685 N N . GLY B 2 148 ? 40.239 -10.850 14.475 1.00 31.55 141 GLY E N 1
ATOM 2686 C CA . GLY B 2 148 ? 39.222 -11.637 15.134 1.00 34.40 141 GLY E CA 1
ATOM 2687 C C . GLY B 2 148 ? 39.314 -13.091 14.719 1.00 32.61 141 GLY E C 1
ATOM 2688 O O . GLY B 2 148 ? 39.933 -13.440 13.713 1.00 32.20 141 GLY E O 1
ATOM 2689 N N . GLY B 2 149 ? 38.697 -13.945 15.530 1.00 36.37 142 GLY E N 1
ATOM 2690 C CA . GLY B 2 149 ? 38.595 -15.356 15.225 1.00 31.26 142 GLY E CA 1
ATOM 2691 C C . GLY B 2 149 ? 37.144 -15.780 15.219 1.00 31.20 142 GLY E C 1
ATOM 2692 O O . GLY B 2 149 ? 36.302 -15.149 15.851 1.00 32.99 142 GLY E O 1
ATOM 2693 N N . HIS B 2 150 ? 36.860 -16.848 14.472 1.00 26.30 143 HIS E N 1
ATOM 2694 C CA . HIS B 2 150 ? 35.530 -17.432 14.379 1.00 30.80 143 HIS E CA 1
ATOM 2695 C C . HIS B 2 150 ? 35.631 -18.892 13.932 1.00 30.96 143 HIS E C 1
ATOM 2696 O O . HIS B 2 150 ? 36.448 -19.240 13.063 1.00 28.40 143 HIS E O 1
ATOM 2703 N N . THR B 2 151 ? 34.801 -19.733 14.536 1.00 31.92 144 THR E N 1
ATOM 2704 C CA . THR B 2 151 ? 34.724 -21.156 14.202 1.00 29.73 144 THR E CA 1
ATOM 2705 C C . THR B 2 151 ? 33.388 -21.410 13.545 1.00 28.93 144 THR E C 1
ATOM 2706 O O . THR B 2 151 ? 32.349 -21.162 14.153 1.00 31.43 144 THR E O 1
ATOM 2710 N N . MET B 2 152 ? 33.406 -21.875 12.305 1.00 28.83 145 MET E N 1
ATOM 2711 C CA . MET B 2 152 ? 32.170 -22.261 11.631 1.00 32.21 145 MET E CA 1
ATOM 2712 C C . MET B 2 152 ? 32.039 -23.785 11.602 1.00 31.98 145 MET E C 1
ATOM 2713 O O . MET B 2 152 ? 33.018 -24.493 11.347 1.00 29.27 145 MET E O 1
ATOM 2718 N N . VAL B 2 153 ? 30.838 -24.292 11.873 1.00 33.54 146 VAL E N 1
ATOM 2719 C CA . VAL B 2 153 ? 30.625 -25.735 12.008 1.00 32.56 146 VAL E CA 1
ATOM 2720 C C . VAL B 2 153 ? 30.109 -26.297 10.692 1.00 32.19 146 VAL E C 1
ATOM 2721 O O . VAL B 2 153 ? 29.106 -25.814 10.163 1.00 32.72 146 VAL E O 1
ATOM 2725 N N . VAL B 2 154 ? 30.777 -27.330 10.166 1.00 30.64 147 VAL E N 1
ATOM 2726 C CA . VAL B 2 154 ? 30.455 -27.862 8.846 1.00 32.50 147 VAL E CA 1
ATOM 2727 C C . VAL B 2 154 ? 30.232 -29.370 8.930 1.00 34.74 147 VAL E C 1
ATOM 2728 O O . VAL B 2 154 ? 30.533 -30.011 9.932 1.00 32.65 147 VAL E O 1
ATOM 2732 N N . GLU B 2 155 ? 29.721 -29.927 7.832 1.00 34.40 148 GLU E N 1
ATOM 2733 C CA . GLU B 2 155 ? 29.485 -31.355 7.659 1.00 34.34 148 GLU E CA 1
ATOM 2734 C C . GLU B 2 155 ? 29.797 -31.724 6.218 1.00 36.23 148 GLU E C 1
ATOM 2735 O O . GLU B 2 155 ? 29.666 -30.893 5.308 1.00 29.62 148 GLU E O 1
ATOM 2741 N N . LYS B 2 156 ? 30.175 -32.992 6.009 1.00 34.69 149 LYS E N 1
ATOM 2742 C CA . LYS B 2 156 ? 30.561 -33.437 4.677 1.00 34.82 149 LYS E CA 1
ATOM 2743 C C . LYS B 2 156 ? 29.373 -33.371 3.731 1.00 32.66 149 LYS E C 1
ATOM 2744 O O . LYS B 2 156 ? 28.246 -33.661 4.114 1.00 31.87 149 LYS E O 1
ATOM 2750 N N . GLY B 2 157 ? 29.623 -32.932 2.494 1.00 33.97 150 GLY E N 1
ATOM 2751 C CA . GLY B 2 157 ? 28.556 -32.928 1.506 1.00 33.94 150 GLY E CA 1
ATOM 2752 C C . GLY B 2 157 ? 28.203 -34.321 1.016 1.00 37.96 150 GLY E C 1
ATOM 2753 O O . GLY B 2 157 ? 27.030 -34.633 0.791 1.00 38.16 150 GLY E O 1
ATOM 2754 N N . ASP B 2 158 ? 29.209 -35.169 0.845 1.00 34.87 151 ASP E N 1
ATOM 2755 C CA . ASP B 2 158 ? 29.084 -36.506 0.281 1.00 39.30 151 ASP E CA 1
ATOM 2756 C C . ASP B 2 158 ? 29.423 -37.485 1.395 1.00 35.40 151 ASP E C 1
ATOM 2757 O O . ASP B 2 158 ? 30.508 -37.406 1.976 1.00 36.41 151 ASP E O 1
ATOM 2762 N N . LEU B 2 159 ? 28.504 -38.392 1.703 1.00 36.03 152 LEU E N 1
ATOM 2763 C CA . LEU B 2 159 ? 28.735 -39.391 2.742 1.00 35.63 152 LEU E CA 1
ATOM 2764 C C . LEU B 2 159 ? 29.100 -40.769 2.176 1.00 36.01 152 LEU E C 1
ATOM 2765 O O . LEU B 2 159 ? 29.029 -41.765 2.906 1.00 37.97 152 LEU E O 1
ATOM 2770 N N . SER B 2 160 ? 29.489 -40.840 0.899 1.00 33.99 153 SER E N 1
ATOM 2771 C CA . SER B 2 160 ? 29.852 -42.099 0.252 1.00 33.64 153 SER E CA 1
ATOM 2772 C C . SER B 2 160 ? 30.864 -42.894 1.080 1.00 32.24 153 SER E C 1
ATOM 2773 O O . SER B 2 160 ? 31.767 -42.335 1.696 1.00 32.74 153 SER E O 1
ATOM 2776 N N . SER B 2 161 ? 30.695 -44.212 1.096 1.00 35.73 154 SER E N 1
ATOM 2777 C CA . SER B 2 161 ? 31.592 -45.148 1.756 1.00 34.19 154 SER E CA 1
ATOM 2778 C C . SER B 2 161 ? 32.217 -46.051 0.711 1.00 34.80 154 SER E C 1
ATOM 2779 O O . SER B 2 161 ? 31.671 -46.243 -0.378 1.00 34.42 154 SER E O 1
ATOM 2782 N N . ILE B 2 162 ? 33.343 -46.634 1.077 1.00 32.43 155 ILE E N 1
ATOM 2783 C CA . ILE B 2 162 ? 33.966 -47.635 0.241 1.00 35.43 155 ILE E CA 1
ATOM 2784 C C . ILE B 2 162 ? 33.300 -48.979 0.505 1.00 33.85 155 ILE E C 1
ATOM 2785 O O . ILE B 2 162 ? 32.987 -49.328 1.646 1.00 35.60 155 ILE E O 1
ATOM 2790 N N . VAL B 2 163 ? 33.075 -49.727 -0.561 1.00 33.18 156 VAL E N 1
ATOM 2791 C CA . VAL B 2 163 ? 32.499 -51.064 -0.500 1.00 32.39 156 VAL E CA 1
ATOM 2792 C C . VAL B 2 163 ? 33.285 -51.938 -1.467 1.00 32.95 156 VAL E C 1
ATOM 2793 O O . VAL B 2 163 ? 33.642 -51.487 -2.562 1.00 32.99 156 VAL E O 1
ATOM 2797 N N . LYS B 2 164 ? 33.647 -53.151 -1.036 1.00 30.46 157 LYS E N 1
ATOM 2798 C CA . LYS B 2 164 ? 34.427 -54.062 -1.872 1.00 34.29 157 LYS E CA 1
ATOM 2799 C C . LYS B 2 164 ? 33.474 -54.904 -2.701 1.00 32.94 157 LYS E C 1
ATOM 2800 O O . LYS B 2 164 ? 32.532 -55.478 -2.162 1.00 30.12 157 LYS E O 1
ATOM 2806 N N . ILE B 2 165 ? 33.727 -54.989 -4.004 1.00 28.35 158 ILE E N 1
ATOM 2807 C CA . ILE B 2 165 ? 32.838 -55.695 -4.913 1.00 29.55 158 ILE E CA 1
ATOM 2808 C C . ILE B 2 165 ? 33.680 -56.517 -5.884 1.00 31.02 158 ILE E C 1
ATOM 2809 O O . ILE B 2 165 ? 34.697 -56.042 -6.393 1.00 29.40 158 ILE E O 1
ATOM 2814 N N . GLN B 2 166 ? 33.255 -57.755 -6.130 1.00 28.13 159 GLN E N 1
ATOM 2815 C CA . GLN B 2 166 ? 33.830 -58.596 -7.165 1.00 31.17 159 GLN E CA 1
ATOM 2816 C C . GLN B 2 166 ? 32.749 -58.990 -8.157 1.00 31.72 159 GLN E C 1
ATOM 2817 O O . GLN B 2 166 ? 31.678 -59.450 -7.756 1.00 32.82 159 GLN E O 1
ATOM 2823 N N . PHE B 2 167 ? 33.028 -58.794 -9.449 1.00 31.57 160 PHE E N 1
ATOM 2824 C CA . PHE B 2 167 ? 32.157 -59.264 -10.512 1.00 30.08 160 PHE E CA 1
ATOM 2825 C C . PHE B 2 167 ? 32.561 -60.681 -10.891 1.00 32.77 160 PHE E C 1
ATOM 2826 O O . PHE B 2 167 ? 33.747 -60.990 -11.018 1.00 31.37 160 PHE E O 1
ATOM 2834 N N . VAL B 2 168 ? 31.567 -61.528 -11.095 1.00 31.49 161 VAL E N 1
ATOM 2835 C CA . VAL B 2 168 ? 31.736 -62.966 -10.948 1.00 34.25 161 VAL E CA 1
ATOM 2836 C C . VAL B 2 168 ? 30.948 -63.639 -12.070 1.00 34.11 161 VAL E C 1
ATOM 2837 O O . VAL B 2 168 ? 29.771 -63.324 -12.289 1.00 35.25 161 VAL E O 1
ATOM 2841 N N . ASP B 2 169 ? 31.620 -64.480 -12.855 1.00 37.12 162 ASP E N 1
ATOM 2842 C CA . ASP B 2 169 ? 31.003 -65.019 -14.068 1.00 37.94 162 ASP E CA 1
ATOM 2843 C C . ASP B 2 169 ? 30.056 -66.165 -13.710 1.00 41.32 162 ASP E C 1
ATOM 2844 O O . ASP B 2 169 ? 30.499 -67.284 -13.408 1.00 40.66 162 ASP E O 1
ATOM 2849 N N . ALA B 2 170 ? 28.746 -65.896 -13.801 1.00 40.82 163 ALA E N 1
ATOM 2850 C CA . ALA B 2 170 ? 27.736 -66.862 -13.385 1.00 42.47 163 ALA E CA 1
ATOM 2851 C C . ALA B 2 170 ? 27.644 -68.068 -14.311 1.00 41.88 163 ALA E C 1
ATOM 2852 O O . ALA B 2 170 ? 27.116 -69.100 -13.898 1.00 45.36 163 ALA E O 1
ATOM 2854 N N . GLU B 2 171 ? 28.125 -67.982 -15.546 1.00 40.87 164 GLU E N 1
ATOM 2855 C CA . GLU B 2 171 ? 28.139 -69.163 -16.405 1.00 45.32 164 GLU E CA 1
ATOM 2856 C C . GLU B 2 171 ? 29.460 -69.934 -16.350 1.00 45.57 164 GLU E C 1
ATOM 2857 O O . GLU B 2 171 ? 29.644 -70.872 -17.128 1.00 48.75 164 GLU E O 1
ATOM 2863 N N . ASN B 2 172 ? 30.368 -69.585 -15.440 1.00 44.71 165 ASN E N 1
ATOM 2864 C CA . ASN B 2 172 ? 31.612 -70.324 -15.263 1.00 46.84 165 ASN E CA 1
ATOM 2865 C C . ASN B 2 172 ? 31.919 -70.452 -13.768 1.00 48.18 165 ASN E C 1
ATOM 2866 O O . ASN B 2 172 ? 32.972 -70.058 -13.274 1.00 47.81 165 ASN E O 1
ATOM 2871 N N . ASN B 2 173 ? 30.971 -71.019 -13.023 1.00 46.47 166 ASN E N 1
ATOM 2872 C CA . ASN B 2 173 ? 31.166 -71.349 -11.609 1.00 48.41 166 ASN E CA 1
ATOM 2873 C C . ASN B 2 173 ? 31.575 -70.128 -10.788 1.00 46.39 166 ASN E C 1
ATOM 2874 O O . ASN B 2 173 ? 32.358 -70.233 -9.843 1.00 45.23 166 ASN E O 1
ATOM 2879 N N . ASP B 2 174 ? 31.057 -68.956 -11.157 1.00 44.62 167 ASP E N 1
ATOM 2880 C CA . ASP B 2 174 ? 31.298 -67.722 -10.414 1.00 40.83 167 ASP E CA 1
ATOM 2881 C C . ASP B 2 174 ? 32.802 -67.434 -10.254 1.00 41.35 167 ASP E C 1
ATOM 2882 O O . ASP B 2 174 ? 33.279 -67.039 -9.183 1.00 39.46 167 ASP E O 1
ATOM 2887 N N . GLU B 2 175 ? 33.556 -67.628 -11.336 1.00 42.06 168 GLU E N 1
ATOM 2888 C CA . GLU B 2 175 ? 34.953 -67.205 -11.351 1.00 41.12 168 GLU E CA 1
ATOM 2889 C C . GLU B 2 175 ? 35.035 -65.681 -11.298 1.00 35.99 168 GLU E C 1
ATOM 2890 O O . GLU B 2 175 ? 34.243 -64.986 -11.931 1.00 35.26 168 GLU E O 1
ATOM 2896 N N . VAL B 2 176 ? 35.999 -65.167 -10.537 1.00 32.33 169 VAL E N 1
ATOM 2897 C CA . VAL B 2 176 ? 36.187 -63.722 -10.432 1.00 38.62 169 VAL E CA 1
ATOM 2898 C C . VAL B 2 176 ? 36.656 -63.163 -11.767 1.00 37.49 169 VAL E C 1
ATOM 2899 O O . VAL B 2 176 ? 37.641 -63.631 -12.350 1.00 36.67 169 VAL E O 1
ATOM 2903 N N . VAL B 2 177 ? 35.963 -62.144 -12.254 1.00 36.49 170 VAL E N 1
ATOM 2904 C CA . VAL B 2 177 ? 36.370 -61.452 -13.465 1.00 34.94 170 VAL E CA 1
ATOM 2905 C C . VAL B 2 177 ? 37.129 -60.177 -13.136 1.00 35.99 170 VAL E C 1
ATOM 2906 O O . VAL B 2 177 ? 38.206 -59.930 -13.675 1.00 34.10 170 VAL E O 1
ATOM 2910 N N . ALA B 2 178 ? 36.592 -59.366 -12.224 1.00 34.36 171 ALA E N 1
ATOM 2911 C CA . ALA B 2 178 ? 37.231 -58.125 -11.811 1.00 33.71 171 ALA E CA 1
ATOM 2912 C C . ALA B 2 178 ? 36.674 -57.714 -10.453 1.00 30.17 171 ALA E C 1
ATOM 2913 O O . ALA B 2 178 ? 35.668 -58.250 -9.984 1.00 32.94 171 ALA E O 1
ATOM 2915 N N . GLY B 2 179 ? 37.336 -56.749 -9.832 1.00 29.95 172 GLY E N 1
ATOM 2916 C CA . GLY B 2 179 ? 36.850 -56.236 -8.562 1.00 29.49 172 GLY E CA 1
ATOM 2917 C C . GLY B 2 179 ? 37.600 -54.993 -8.134 1.00 30.57 172 GLY E C 1
ATOM 2918 O O . GLY B 2 179 ? 38.503 -54.501 -8.827 1.00 29.89 172 GLY E O 1
ATOM 2919 N N . GLY B 2 180 ? 37.219 -54.503 -6.957 1.00 31.94 173 GLY E N 1
ATOM 2920 C CA . GLY B 2 180 ? 37.826 -53.311 -6.402 1.00 30.43 173 GLY E CA 1
ATOM 2921 C C . GLY B 2 180 ? 37.017 -52.775 -5.231 1.00 32.82 173 GLY E C 1
ATOM 2922 O O . GLY B 2 180 ? 36.102 -53.432 -4.719 1.00 29.44 173 GLY E O 1
ATOM 2923 N N . ASP B 2 181 ? 37.393 -51.569 -4.810 1.00 32.24 174 ASP E N 1
ATOM 2924 C CA . ASP B 2 181 ? 36.719 -50.828 -3.748 1.00 29.86 174 ASP E CA 1
ATOM 2925 C C . ASP B 2 181 ? 36.066 -49.614 -4.384 1.00 29.03 174 ASP E C 1
ATOM 2926 O O . ASP B 2 181 ? 36.760 -48.772 -4.960 1.00 28.77 174 ASP E O 1
ATOM 2931 N N . TYR B 2 182 ? 34.747 -49.529 -4.286 1.00 29.83 175 TYR E N 1
ATOM 2932 C CA . TYR B 2 182 ? 33.958 -48.524 -4.979 1.00 29.77 175 TYR E CA 1
ATOM 2933 C C . TYR B 2 182 ? 33.195 -47.660 -3.980 1.00 31.88 175 TYR E C 1
ATOM 2934 O O . TYR B 2 182 ? 32.707 -48.148 -2.954 1.00 27.85 175 TYR E O 1
ATOM 2943 N N . PHE B 2 183 ? 33.094 -46.370 -4.294 1.00 29.13 176 PHE E N 1
ATOM 2944 C CA . PHE B 2 183 ? 32.370 -45.428 -3.455 1.00 27.33 176 PHE E CA 1
ATOM 2945 C C . PHE B 2 183 ? 30.894 -45.478 -3.812 1.00 27.93 176 PHE E C 1
ATOM 2946 O O . PHE B 2 183 ? 30.531 -45.433 -4.992 1.00 30.64 176 PHE E O 1
ATOM 2954 N N . VAL B 2 184 ? 30.048 -45.574 -2.792 1.00 26.74 177 VAL E N 1
ATOM 2955 C CA . VAL B 2 184 ? 28.606 -45.750 -2.941 1.00 27.47 177 VAL E CA 1
ATOM 2956 C C . VAL B 2 184 ? 27.934 -45.101 -1.734 1.00 27.85 177 VAL E C 1
ATOM 2957 O O . VAL B 2 184 ? 28.575 -44.842 -0.714 1.00 28.86 177 VAL E O 1
ATOM 2961 N N . ASP B 2 185 ? 26.620 -44.866 -1.841 1.00 27.82 178 ASP E N 1
ATOM 2962 C CA . ASP B 2 185 ? 25.820 -44.341 -0.727 1.00 32.16 178 ASP E CA 1
ATOM 2963 C C . ASP B 2 185 ? 26.199 -42.898 -0.354 1.00 32.74 178 ASP E C 1
ATOM 2964 O O . ASP B 2 185 ? 26.560 -42.604 0.797 1.00 31.17 178 ASP E O 1
ATOM 2969 N N . GLY B 2 186 ? 26.083 -41.980 -1.316 1.00 32.59 179 GLY E N 1
ATOM 2970 C CA . GLY B 2 186 ? 26.368 -40.572 -1.024 1.00 33.54 179 GLY E CA 1
ATOM 2971 C C . GLY B 2 186 ? 25.454 -39.976 0.040 1.00 34.82 179 GLY E C 1
ATOM 2972 O O . GLY B 2 186 ? 25.889 -39.153 0.852 1.00 37.76 179 GLY E O 1
ATOM 2973 N N . ASP B 2 187 ? 24.178 -40.372 0.049 1.00 28.94 180 ASP E N 1
ATOM 2974 C CA . ASP B 2 187 ? 23.268 -39.961 1.115 1.00 34.13 180 ASP E CA 1
ATOM 2975 C C . ASP B 2 187 ? 23.647 -40.499 2.492 1.00 34.80 180 ASP E C 1
ATOM 2976 O O . ASP B 2 187 ? 23.177 -39.959 3.499 1.00 37.47 180 ASP E O 1
ATOM 2981 N N . GLY B 2 188 ? 24.410 -41.586 2.568 1.00 34.80 181 GLY E N 1
ATOM 2982 C CA . GLY B 2 188 ? 24.861 -42.092 3.847 1.00 32.78 181 GLY E CA 1
ATOM 2983 C C . GLY B 2 188 ? 23.870 -42.930 4.641 1.00 36.01 181 GLY E C 1
ATOM 2984 O O . GLY B 2 188 ? 24.140 -43.210 5.816 1.00 37.86 181 GLY E O 1
ATOM 2985 N N . ASP B 2 189 ? 22.732 -43.341 4.062 1.00 33.44 182 ASP E N 1
ATOM 2986 C CA . ASP B 2 189 ? 21.800 -44.167 4.844 1.00 34.79 182 ASP E CA 1
ATOM 2987 C C . ASP B 2 189 ? 22.276 -45.611 5.050 1.00 34.27 182 ASP E C 1
ATOM 2988 O O . ASP B 2 189 ? 21.561 -46.387 5.684 1.00 37.25 182 ASP E O 1
ATOM 2993 N N . GLY B 2 190 ? 23.434 -46.000 4.527 1.00 38.48 183 GLY E N 1
ATOM 2994 C CA . GLY B 2 190 ? 23.935 -47.351 4.696 1.00 35.76 183 GLY E CA 1
ATOM 2995 C C . GLY B 2 190 ? 23.436 -48.367 3.693 1.00 34.95 183 GLY E C 1
ATOM 2996 O O . GLY B 2 190 ? 23.744 -49.561 3.834 1.00 35.59 183 GLY E O 1
ATOM 2997 N N . ILE B 2 191 ? 22.675 -47.950 2.691 1.00 29.60 184 ILE E N 1
ATOM 2998 C CA . ILE B 2 191 ? 22.146 -48.862 1.685 1.00 32.06 184 ILE E CA 1
ATOM 2999 C C . ILE B 2 191 ? 22.588 -48.341 0.324 1.00 32.44 184 ILE E C 1
ATOM 3000 O O . ILE B 2 191 ? 22.720 -47.131 0.122 1.00 29.06 184 ILE E O 1
ATOM 3005 N N . PHE B 2 192 ? 22.890 -49.236 -0.595 1.00 26.43 185 PHE E N 1
ATOM 3006 C CA . PHE B 2 192 ? 23.283 -48.746 -1.909 1.00 29.87 185 PHE E CA 1
ATOM 3007 C C . PHE B 2 192 ? 22.669 -49.644 -2.951 1.00 26.22 185 PHE E C 1
ATOM 3008 O O . PHE B 2 192 ? 22.255 -50.768 -2.663 1.00 30.40 185 PHE E O 1
ATOM 3016 N N . HIS B 2 193 ? 22.585 -49.132 -4.155 1.00 25.90 186 HIS E N 1
ATOM 3017 C CA . HIS B 2 193 ? 21.904 -49.835 -5.216 1.00 27.79 186 HIS E CA 1
ATOM 3018 C C . HIS B 2 193 ? 22.877 -50.012 -6.371 1.00 29.70 186 HIS E C 1
ATOM 3019 O O . HIS B 2 193 ? 23.801 -49.213 -6.541 1.00 32.62 186 HIS E O 1
ATOM 3026 N N . THR B 2 194 ? 22.693 -51.088 -7.140 1.00 30.22 187 THR E N 1
ATOM 3027 C CA . THR B 2 194 ? 23.652 -51.426 -8.189 1.00 30.42 187 THR E CA 1
ATOM 3028 C C . THR B 2 194 ? 23.709 -50.384 -9.302 1.00 32.62 187 THR E C 1
ATOM 3029 O O . THR B 2 194 ? 24.683 -50.381 -10.069 1.00 32.61 187 THR E O 1
ATOM 3033 N N . ARG B 2 195 ? 22.690 -49.515 -9.418 1.00 31.74 188 ARG E N 1
ATOM 3034 C CA . ARG B 2 195 ? 22.782 -48.379 -10.342 1.00 32.77 188 ARG E CA 1
ATOM 3035 C C . ARG B 2 195 ? 24.044 -47.578 -10.080 1.00 30.49 188 ARG E C 1
ATOM 3036 O O . ARG B 2 195 ? 24.679 -47.089 -11.021 1.00 30.83 188 ARG E O 1
ATOM 3044 N N . GLU B 2 196 ? 24.454 -47.494 -8.817 1.00 29.70 189 GLU E N 1
ATOM 3045 C CA . GLU B 2 196 ? 25.655 -46.781 -8.421 1.00 30.40 189 GLU E CA 1
ATOM 3046 C C . GLU B 2 196 ? 26.952 -47.436 -8.878 1.00 32.26 189 GLU E C 1
ATOM 3047 O O . GLU B 2 196 ? 28.000 -46.818 -8.717 1.00 31.70 189 GLU E O 1
ATOM 3053 N N . ILE B 2 197 ? 26.952 -48.671 -9.390 1.00 32.65 190 ILE E N 1
ATOM 3054 C CA . ILE B 2 197 ? 28.238 -49.248 -9.770 1.00 31.35 190 ILE E CA 1
ATOM 3055 C C . ILE B 2 197 ? 28.176 -49.879 -11.152 1.00 34.58 190 ILE E C 1
ATOM 3056 O O . ILE B 2 197 ? 29.065 -50.654 -11.532 1.00 34.76 190 ILE E O 1
ATOM 3061 N N . THR B 2 198 ? 27.124 -49.589 -11.919 1.00 35.66 191 THR E N 1
ATOM 3062 C CA . THR B 2 198 ? 27.095 -50.180 -13.254 1.00 37.74 191 THR E CA 1
ATOM 3063 C C . THR B 2 198 ? 28.174 -49.571 -14.144 1.00 35.83 191 THR E C 1
ATOM 3064 O O . THR B 2 198 ? 28.615 -50.218 -15.097 1.00 35.88 191 THR E O 1
ATOM 3068 N N . GLU B 2 199 ? 28.618 -48.354 -13.815 1.00 35.80 192 GLU E N 1
ATOM 3069 C CA . GLU B 2 199 ? 29.791 -47.752 -14.433 1.00 35.54 192 GLU E CA 1
ATOM 3070 C C . GLU B 2 199 ? 30.989 -48.704 -14.462 1.00 38.77 192 GLU E C 1
ATOM 3071 O O . GLU B 2 199 ? 31.817 -48.631 -15.372 1.00 38.17 192 GLU E O 1
ATOM 3077 N N . TRP B 2 200 ? 31.098 -49.606 -13.484 1.00 37.71 193 TRP E N 1
ATOM 3078 C CA . TRP B 2 200 ? 32.299 -50.399 -13.292 1.00 35.92 193 TRP E CA 1
ATOM 3079 C C . TRP B 2 200 ? 32.169 -51.817 -13.790 1.00 35.13 193 TRP E C 1
ATOM 3080 O O . TRP B 2 200 ? 33.084 -52.603 -13.573 1.00 36.26 193 TRP E O 1
ATOM 3091 N N . VAL B 2 201 ? 31.058 -52.184 -14.411 1.00 36.35 194 VAL E N 1
ATOM 3092 C CA . VAL B 2 201 ? 30.929 -53.590 -14.818 1.00 36.95 194 VAL E CA 1
ATOM 3093 C C . VAL B 2 201 ? 31.974 -53.896 -15.880 1.00 39.73 194 VAL E C 1
ATOM 3094 O O . VAL B 2 201 ? 32.202 -53.061 -16.769 1.00 41.96 194 VAL E O 1
ATOM 3098 N N . PRO B 2 202 ? 32.648 -55.046 -15.825 1.00 43.09 195 PRO E N 1
ATOM 3099 C CA . PRO B 2 202 ? 33.702 -55.325 -16.806 1.00 44.75 195 PRO E CA 1
ATOM 3100 C C . PRO B 2 202 ? 33.192 -55.231 -18.236 1.00 49.89 195 PRO E C 1
ATOM 3101 O O . PRO B 2 202 ? 32.016 -55.474 -18.523 1.00 43.55 195 PRO E O 1
ATOM 3105 N N . GLU B 2 203 ? 34.122 -54.890 -19.138 1.00 59.09 196 GLU E N 1
ATOM 3106 C CA . GLU B 2 203 ? 33.759 -54.393 -20.463 1.00 60.95 196 GLU E CA 1
ATOM 3107 C C . GLU B 2 203 ? 32.943 -55.407 -21.256 1.00 62.07 196 GLU E C 1
ATOM 3108 O O . GLU B 2 203 ? 31.891 -55.070 -21.812 1.00 63.26 196 GLU E O 1
ATOM 3114 N N . GLY B 2 204 ? 33.399 -56.651 -21.325 1.00 51.92 197 GLY E N 1
ATOM 3115 C CA . GLY B 2 204 ? 32.659 -57.594 -22.144 1.00 53.88 197 GLY E CA 1
ATOM 3116 C C . GLY B 2 204 ? 31.409 -58.212 -21.533 1.00 51.54 197 GLY E C 1
ATOM 3117 O O . GLY B 2 204 ? 30.890 -59.205 -22.055 1.00 50.69 197 GLY E O 1
ATOM 3118 N N . TYR B 2 205 ? 30.900 -57.641 -20.446 1.00 49.30 198 TYR E N 1
ATOM 3119 C CA . TYR B 2 205 ? 29.942 -58.334 -19.595 1.00 46.74 198 TYR E CA 1
ATOM 3120 C C . TYR B 2 205 ? 28.763 -57.432 -19.270 1.00 46.75 198 TYR E C 1
ATOM 3121 O O . TYR B 2 205 ? 28.849 -56.202 -19.354 1.00 45.62 198 TYR E O 1
ATOM 3130 N N . GLU B 2 206 ? 27.653 -58.056 -18.876 1.00 42.17 199 GLU E N 1
ATOM 3131 C CA . GLU B 2 206 ? 26.492 -57.308 -18.414 1.00 44.53 199 GLU E CA 1
ATOM 3132 C C . GLU B 2 206 ? 26.097 -57.793 -17.023 1.00 38.32 199 GLU E C 1
ATOM 3133 O O . GLU B 2 206 ? 26.262 -58.967 -16.687 1.00 37.14 199 GLU E O 1
ATOM 3139 N N . LEU B 2 207 ? 25.598 -56.862 -16.210 1.00 39.90 200 LEU E N 1
ATOM 3140 C CA . LEU B 2 207 ? 25.274 -57.140 -14.812 1.00 37.04 200 LEU E CA 1
ATOM 3141 C C . LEU B 2 207 ? 23.952 -57.884 -14.694 1.00 33.56 200 LEU E C 1
ATOM 3142 O O . LEU B 2 207 ? 22.926 -57.420 -15.195 1.00 30.58 200 LEU E O 1
ATOM 3147 N N . GLN B 2 208 ? 23.977 -59.042 -14.030 1.00 33.43 201 GLN E N 1
ATOM 3148 C CA . GLN B 2 208 ? 22.774 -59.835 -13.822 1.00 30.52 201 GLN E CA 1
ATOM 3149 C C . GLN B 2 208 ? 22.227 -59.771 -12.407 1.00 32.03 201 GLN E C 1
ATOM 3150 O O . GLN B 2 208 ? 21.025 -59.967 -12.223 1.00 31.29 201 GLN E O 1
ATOM 3156 N N . GLU B 2 209 ? 23.073 -59.549 -11.405 1.00 29.83 202 GLU E N 1
ATOM 3157 C CA . GLU B 2 209 ? 22.635 -59.495 -10.018 1.00 28.24 202 GLU E CA 1
ATOM 3158 C C . GLU B 2 209 ? 22.408 -58.031 -9.651 1.00 28.94 202 GLU E C 1
ATOM 3159 O O . GLU B 2 209 ? 23.332 -57.214 -9.729 1.00 29.47 202 GLU E O 1
ATOM 3165 N N . VAL B 2 210 ? 21.182 -57.697 -9.270 1.00 27.47 203 VAL E N 1
ATOM 3166 C CA . VAL B 2 210 ? 20.758 -56.307 -9.276 1.00 27.82 203 VAL E CA 1
ATOM 3167 C C . VAL B 2 210 ? 19.819 -56.032 -8.099 1.00 29.12 203 VAL E C 1
ATOM 3168 O O . VAL B 2 210 ? 19.064 -56.908 -7.663 1.00 29.86 203 VAL E O 1
ATOM 3172 N N . GLY B 2 211 ? 19.877 -54.807 -7.580 1.00 26.99 204 GLY E N 1
ATOM 3173 C CA . GLY B 2 211 ? 19.028 -54.361 -6.487 1.00 26.42 204 GLY E CA 1
ATOM 3174 C C . GLY B 2 211 ? 19.759 -53.637 -5.378 1.00 28.35 204 GLY E C 1
ATOM 3175 O O . GLY B 2 211 ? 20.828 -53.050 -5.615 1.00 29.23 204 GLY E O 1
ATOM 3176 N N . ASP B 2 212 ? 19.212 -53.686 -4.161 1.00 25.55 205 ASP E N 1
ATOM 3177 C CA . ASP B 2 212 ? 19.788 -53.010 -3.006 1.00 25.13 205 ASP E CA 1
ATOM 3178 C C . ASP B 2 212 ? 20.696 -53.933 -2.208 1.00 26.15 205 ASP E C 1
ATOM 3179 O O . ASP B 2 212 ? 20.492 -55.155 -2.169 1.00 27.93 205 ASP E O 1
ATOM 3184 N N . PHE B 2 213 ? 21.635 -53.323 -1.485 1.00 24.98 206 PHE E N 1
ATOM 3185 C CA . PHE B 2 213 ? 22.710 -54.017 -0.780 1.00 24.94 206 PHE E CA 1
ATOM 3186 C C . PHE B 2 213 ? 23.211 -53.155 0.374 1.00 27.46 206 PHE E C 1
ATOM 3187 O O . PHE B 2 213 ? 23.108 -51.922 0.334 1.00 26.35 206 PHE E O 1
ATOM 3195 N N . GLN B 2 214 ? 23.801 -53.796 1.388 1.00 25.54 207 GLN E N 1
ATOM 3196 C CA . GLN B 2 214 ? 24.103 -53.092 2.638 1.00 28.12 207 GLN E CA 1
ATOM 3197 C C . GLN B 2 214 ? 25.598 -52.810 2.789 1.00 32.47 207 GLN E C 1
ATOM 3198 O O . GLN B 2 214 ? 26.405 -53.740 2.843 1.00 31.65 207 GLN E O 1
ATOM 3204 N N . VAL B 2 215 ? 25.938 -51.512 2.900 1.00 28.56 208 VAL E N 1
ATOM 3205 C CA . VAL B 2 215 ? 27.324 -51.028 2.938 1.00 32.98 208 VAL E CA 1
ATOM 3206 C C . VAL B 2 215 ? 28.137 -51.729 4.014 1.00 34.11 208 VAL E C 1
ATOM 3207 O O . VAL B 2 215 ? 29.263 -52.177 3.765 1.00 33.69 208 VAL E O 1
ATOM 3211 N N . GLU B 2 216 ? 27.604 -51.766 5.250 1.00 34.36 209 GLU E N 1
ATOM 3212 C CA . GLU B 2 216 ? 28.340 -52.280 6.407 1.00 34.92 209 GLU E CA 1
ATOM 3213 C C . GLU B 2 216 ? 28.771 -53.730 6.213 1.00 35.00 209 GLU E C 1
ATOM 3214 O O . GLU B 2 216 ? 29.729 -54.182 6.851 1.00 35.11 209 GLU E O 1
ATOM 3220 N N . LEU B 2 217 ? 28.125 -54.451 5.313 1.00 35.32 210 LEU E N 1
ATOM 3221 C CA . LEU B 2 217 ? 28.428 -55.865 5.176 1.00 35.47 210 LEU E CA 1
ATOM 3222 C C . LEU B 2 217 ? 29.656 -56.134 4.322 1.00 37.55 210 LEU E C 1
ATOM 3223 O O . LEU B 2 217 ? 30.115 -57.277 4.292 1.00 30.73 210 LEU E O 1
ATOM 3228 N N . TYR B 2 218 ? 30.204 -55.125 3.643 1.00 35.83 211 TYR E N 1
ATOM 3229 C CA . TYR B 2 218 ? 31.213 -55.375 2.625 1.00 38.73 211 TYR E CA 1
ATOM 3230 C C . TYR B 2 218 ? 32.404 -54.453 2.771 1.00 43.05 211 TYR E C 1
ATOM 3231 O O . TYR B 2 218 ? 32.997 -54.013 1.776 1.00 40.56 211 TYR E O 1
ATOM 3240 N N . LYS B 2 219 ? 32.780 -54.138 4.005 1.00 50.38 212 LYS E N 1
ATOM 3241 C CA . LYS B 2 219 ? 34.004 -53.379 4.221 1.00 51.44 212 LYS E CA 1
ATOM 3242 C C . LYS B 2 219 ? 35.221 -54.281 4.330 1.00 53.76 212 LYS E C 1
ATOM 3243 O O . LYS B 2 219 ? 36.352 -53.788 4.250 1.00 57.15 212 LYS E O 1
ATOM 3249 N N . GLU B 2 220 ? 35.017 -55.584 4.497 1.00 49.18 213 GLU E N 1
ATOM 3250 C CA . GLU B 2 220 ? 36.131 -56.506 4.648 1.00 53.13 213 GLU E CA 1
ATOM 3251 C C . GLU B 2 220 ? 36.072 -57.633 3.621 1.00 50.15 213 GLU E C 1
ATOM 3252 O O . GLU B 2 220 ? 37.043 -57.851 2.896 1.00 52.43 213 GLU E O 1
ATOM 3258 N N . THR B 2 221 ? 34.956 -58.360 3.544 1.00 51.76 214 THR E N 1
ATOM 3259 C CA . THR B 2 221 ? 34.837 -59.334 2.456 1.00 48.22 214 THR E CA 1
ATOM 3260 C C . THR B 2 221 ? 34.022 -58.719 1.325 1.00 45.94 214 THR E C 1
ATOM 3261 O O . THR B 2 221 ? 33.066 -57.985 1.586 1.00 45.67 214 THR E O 1
ATOM 3265 N N . PRO B 2 222 ? 34.370 -58.947 0.062 1.00 41.06 215 PRO E N 1
ATOM 3266 C CA . PRO B 2 222 ? 33.619 -58.316 -1.027 1.00 35.43 215 PRO E CA 1
ATOM 3267 C C . PRO B 2 222 ? 32.286 -58.979 -1.324 1.00 34.98 215 PRO E C 1
ATOM 3268 O O . PRO B 2 222 ? 32.118 -60.196 -1.211 1.00 37.09 215 PRO E O 1
ATOM 3272 N N . LEU B 2 223 ? 31.340 -58.139 -1.734 1.00 31.90 216 LEU E N 1
ATOM 3273 C CA . LEU B 2 223 ? 30.101 -58.600 -2.348 1.00 32.52 216 LEU E CA 1
ATOM 3274 C C . LEU B 2 223 ? 30.371 -59.135 -3.750 1.00 33.92 216 LEU E C 1
ATOM 3275 O O . LEU B 2 223 ? 31.007 -58.458 -4.573 1.00 29.42 216 LEU E O 1
ATOM 3280 N N . GLN B 2 224 ? 29.860 -60.340 -4.029 1.00 31.23 217 GLN E N 1
ATOM 3281 C CA . GLN B 2 224 ? 30.006 -60.979 -5.331 1.00 31.05 217 GLN E CA 1
ATOM 3282 C C . GLN B 2 224 ? 28.729 -60.763 -6.135 1.00 29.39 217 GLN E C 1
ATOM 3283 O O . GLN B 2 224 ? 27.647 -61.181 -5.721 1.00 30.35 217 GLN E O 1
ATOM 3289 N N . LEU B 2 225 ? 28.857 -60.110 -7.279 1.00 28.90 218 LEU E N 1
ATOM 3290 C CA . LEU B 2 225 ? 27.724 -59.785 -8.124 1.00 28.79 218 LEU E CA 1
ATOM 3291 C C . LEU B 2 225 ? 27.864 -60.561 -9.419 1.00 30.21 218 LEU E C 1
ATOM 3292 O O . LEU B 2 225 ? 28.913 -60.490 -10.073 1.00 29.12 218 LEU E O 1
ATOM 3297 N N . SER B 2 226 ? 26.813 -61.277 -9.794 1.00 28.46 219 SER E N 1
ATOM 3298 C CA . SER B 2 226 ? 26.869 -62.105 -10.988 1.00 32.59 219 SER E CA 1
ATOM 3299 C C . SER B 2 226 ? 26.877 -61.236 -12.232 1.00 32.53 219 SER E C 1
ATOM 3300 O O . SER B 2 226 ? 26.189 -60.218 -12.305 1.00 32.68 219 SER E O 1
ATOM 3303 N N . VAL B 2 227 ? 27.624 -61.689 -13.229 1.00 34.91 220 VAL E N 1
ATOM 3304 C CA . VAL B 2 227 ? 27.797 -61.005 -14.494 1.00 34.15 220 VAL E CA 1
ATOM 3305 C C . VAL B 2 227 ? 27.875 -62.088 -15.568 1.00 37.54 220 VAL E C 1
ATOM 3306 O O . VAL B 2 227 ? 28.245 -63.229 -15.284 1.00 38.17 220 VAL E O 1
ATOM 3310 N N . THR B 2 228 ? 27.465 -61.761 -16.794 1.00 39.43 221 THR E N 1
ATOM 3311 C CA . THR B 2 228 ? 27.593 -62.709 -17.900 1.00 43.41 221 THR E CA 1
ATOM 3312 C C . THR B 2 228 ? 28.113 -62.013 -19.152 1.00 44.45 221 THR E C 1
ATOM 3313 O O . THR B 2 228 ? 27.985 -60.797 -19.317 1.00 43.84 221 THR E O 1
ATOM 3317 N N . LYS B 2 229 ? 28.672 -62.820 -20.055 1.00 45.11 222 LYS E N 1
ATOM 3318 C CA . LYS B 2 229 ? 29.276 -62.295 -21.271 1.00 47.20 222 LYS E CA 1
ATOM 3319 C C . LYS B 2 229 ? 28.193 -61.822 -22.228 1.00 51.55 222 LYS E C 1
ATOM 3320 O O . LYS B 2 229 ? 27.185 -62.508 -22.426 1.00 51.13 222 LYS E O 1
ATOM 3326 N N . ILE B 2 230 ? 28.396 -60.637 -22.812 1.00 52.48 223 ILE E N 1
ATOM 3327 C CA . ILE B 2 230 ? 27.372 -60.036 -23.657 1.00 56.17 223 ILE E CA 1
ATOM 3328 C C . ILE B 2 230 ? 27.237 -60.840 -24.943 1.00 62.55 223 ILE E C 1
ATOM 3329 O O . ILE B 2 230 ? 28.231 -61.320 -25.507 1.00 60.60 223 ILE E O 1
ATOM 3334 N N . LYS B 2 231 ? 25.988 -61.025 -25.381 1.00 68.31 224 LYS E N 1
ATOM 3335 C CA . LYS B 2 231 ? 25.647 -61.775 -26.585 1.00 68.28 224 LYS E CA 1
ATOM 3336 C C . LYS B 2 231 ? 26.246 -63.167 -26.550 1.00 68.46 224 LYS E C 1
ATOM 3337 O O . LYS B 2 231 ? 25.721 -64.046 -25.875 1.00 69.02 224 LYS E O 1
ATOM 3343 N N . GLN C 2 16 ? -0.277 -30.937 -71.943 1.00 84.02 9 GLN F N 1
ATOM 3344 C CA . GLN C 2 16 ? -1.176 -31.968 -71.424 1.00 85.16 9 GLN F CA 1
ATOM 3345 C C . GLN C 2 16 ? -0.900 -33.337 -72.072 1.00 81.92 9 GLN F C 1
ATOM 3346 O O . GLN C 2 16 ? -0.739 -33.434 -73.282 1.00 81.78 9 GLN F O 1
ATOM 3352 N N . ASN C 2 17 ? -0.852 -34.395 -71.267 1.00 79.58 10 ASN F N 1
ATOM 3353 C CA . ASN C 2 17 ? -0.450 -35.720 -71.735 1.00 77.58 10 ASN F CA 1
ATOM 3354 C C . ASN C 2 17 ? -1.679 -36.610 -71.898 1.00 74.21 10 ASN F C 1
ATOM 3355 O O . ASN C 2 17 ? -2.322 -36.985 -70.912 1.00 71.80 10 ASN F O 1
ATOM 3360 N N . VAL C 2 18 ? -1.978 -36.970 -73.145 1.00 69.96 11 VAL F N 1
ATOM 3361 C CA . VAL C 2 18 ? -3.176 -37.715 -73.501 1.00 66.73 11 VAL F CA 1
ATOM 3362 C C . VAL C 2 18 ? -2.759 -38.992 -74.220 1.00 66.08 11 VAL F C 1
ATOM 3363 O O . VAL C 2 18 ? -1.683 -39.074 -74.816 1.00 69.09 11 VAL F O 1
ATOM 3367 N N . LYS C 2 19 ? -3.634 -39.992 -74.170 1.00 63.17 12 LYS F N 1
ATOM 3368 C CA . LYS C 2 19 ? -3.450 -41.240 -74.898 1.00 64.83 12 LYS F CA 1
ATOM 3369 C C . LYS C 2 19 ? -4.586 -41.413 -75.897 1.00 61.52 12 LYS F C 1
ATOM 3370 O O . LYS C 2 19 ? -5.762 -41.281 -75.539 1.00 59.32 12 LYS F O 1
ATOM 3376 N N . ILE C 2 20 ? -4.231 -41.697 -77.147 1.00 62.84 13 ILE F N 1
ATOM 3377 C CA . ILE C 2 20 ? -5.203 -41.900 -78.214 1.00 57.22 13 ILE F CA 1
ATOM 3378 C C . ILE C 2 20 ? -5.472 -43.395 -78.306 1.00 58.99 13 ILE F C 1
ATOM 3379 O O . ILE C 2 20 ? -4.624 -44.159 -78.767 1.00 60.75 13 ILE F O 1
ATOM 3384 N N . ASN C 2 21 ? -6.648 -43.810 -77.865 1.00 58.21 14 ASN F N 1
ATOM 3385 C CA . ASN C 2 21 ? -7.087 -45.197 -77.951 1.00 57.06 14 ASN F CA 1
ATOM 3386 C C . ASN C 2 21 ? -7.624 -45.429 -79.359 1.00 53.88 14 ASN F C 1
ATOM 3387 O O . ASN C 2 21 ? -8.798 -45.207 -79.647 1.00 52.73 14 ASN F O 1
ATOM 3392 N N . TYR C 2 22 ? -6.752 -45.870 -80.260 1.00 58.46 15 TYR F N 1
ATOM 3393 C CA . TYR C 2 22 ? -7.187 -46.266 -81.595 1.00 56.84 15 TYR F CA 1
ATOM 3394 C C . TYR C 2 22 ? -7.811 -47.648 -81.507 1.00 59.83 15 TYR F C 1
ATOM 3395 O O . TYR C 2 22 ? -7.171 -48.597 -81.045 1.00 63.33 15 TYR F O 1
ATOM 3404 N N . TYR C 2 23 ? -9.055 -47.770 -81.950 1.00 57.81 16 TYR F N 1
ATOM 3405 C CA . TYR C 2 23 ? -9.816 -48.978 -81.681 1.00 59.45 16 TYR F CA 1
ATOM 3406 C C . TYR C 2 23 ? -10.579 -49.404 -82.925 1.00 59.71 16 TYR F C 1
ATOM 3407 O O . TYR C 2 23 ? -11.290 -48.600 -83.535 1.00 57.01 16 TYR F O 1
ATOM 3416 N N . ASP C 2 24 ? -10.419 -50.670 -83.292 1.00 62.99 17 ASP F N 1
ATOM 3417 C CA . ASP C 2 24 ? -11.139 -51.270 -84.408 1.00 63.70 17 ASP F CA 1
ATOM 3418 C C . ASP C 2 24 ? -12.422 -51.868 -83.852 1.00 64.21 17 ASP F C 1
ATOM 3419 O O . ASP C 2 24 ? -12.378 -52.795 -83.043 1.00 66.03 17 ASP F O 1
ATOM 3424 N N . GLU C 2 25 ? -13.565 -51.330 -84.260 1.00 66.83 18 GLU F N 1
ATOM 3425 C CA . GLU C 2 25 ? -14.817 -51.862 -83.745 1.00 67.27 18 GLU F CA 1
ATOM 3426 C C . GLU C 2 25 ? -15.292 -53.080 -84.527 1.00 71.82 18 GLU F C 1
ATOM 3427 O O . GLU C 2 25 ? -16.038 -53.898 -83.976 1.00 71.01 18 GLU F O 1
ATOM 3433 N N . ASP C 2 26 ? -14.857 -53.235 -85.781 1.00 73.08 19 ASP F N 1
ATOM 3434 C CA . ASP C 2 26 ? -15.184 -54.446 -86.531 1.00 73.43 19 ASP F CA 1
ATOM 3435 C C . ASP C 2 26 ? -14.457 -55.660 -85.963 1.00 75.31 19 ASP F C 1
ATOM 3436 O O . ASP C 2 26 ? -15.054 -56.732 -85.808 1.00 75.60 19 ASP F O 1
ATOM 3441 N N . ALA C 2 27 ? -13.171 -55.514 -85.644 1.00 74.02 20 ALA F N 1
ATOM 3442 C CA . ALA C 2 27 ? -12.371 -56.607 -85.113 1.00 73.11 20 ALA F CA 1
ATOM 3443 C C . ALA C 2 27 ? -12.331 -56.627 -83.589 1.00 74.89 20 ALA F C 1
ATOM 3444 O O . ALA C 2 27 ? -11.474 -57.312 -83.017 1.00 74.22 20 ALA F O 1
ATOM 3446 N N . GLU C 2 28 ? -13.240 -55.894 -82.934 1.00 70.40 21 GLU F N 1
ATOM 3447 C CA . GLU C 2 28 ? -13.346 -55.755 -81.480 1.00 70.62 21 GLU F CA 1
ATOM 3448 C C . GLU C 2 28 ? -12.012 -55.883 -80.757 1.00 70.52 21 GLU F C 1
ATOM 3449 O O . GLU C 2 28 ? -11.869 -56.728 -79.866 1.00 70.77 21 GLU F O 1
ATOM 3455 N N . LYS C 2 29 ? -11.032 -55.061 -81.130 1.00 70.15 22 LYS F N 1
ATOM 3456 C CA . LYS C 2 29 ? -9.736 -55.070 -80.468 1.00 69.54 22 LYS F CA 1
ATOM 3457 C C . LYS C 2 29 ? -9.114 -53.686 -80.554 1.00 65.99 22 LYS F C 1
ATOM 3458 O O . LYS C 2 29 ? -9.358 -52.941 -81.506 1.00 65.35 22 LYS F O 1
ATOM 3464 N N . GLN C 2 30 ? -8.309 -53.345 -79.550 1.00 64.87 23 GLN F N 1
ATOM 3465 C CA . GLN C 2 30 ? -7.586 -52.081 -79.578 1.00 65.95 23 GLN F CA 1
ATOM 3466 C C . GLN C 2 30 ? -6.464 -52.162 -80.600 1.00 65.99 23 GLN F C 1
ATOM 3467 O O . GLN C 2 30 ? -5.599 -53.039 -80.514 1.00 66.33 23 GLN F O 1
ATOM 3473 N N . VAL C 2 31 ? -6.467 -51.247 -81.565 1.00 64.93 24 VAL F N 1
ATOM 3474 C CA . VAL C 2 31 ? -5.406 -51.266 -82.564 1.00 63.98 24 VAL F CA 1
ATOM 3475 C C . VAL C 2 31 ? -4.111 -50.705 -81.984 1.00 64.46 24 VAL F C 1
ATOM 3476 O O . VAL C 2 31 ? -3.025 -51.239 -82.236 1.00 67.14 24 VAL F O 1
ATOM 3480 N N . ALA C 2 32 ? -4.199 -49.649 -81.180 1.00 63.07 25 ALA F N 1
ATOM 3481 C CA . ALA C 2 32 ? -3.006 -49.021 -80.623 1.00 64.59 25 ALA F CA 1
ATOM 3482 C C . ALA C 2 32 ? -3.435 -47.964 -79.624 1.00 66.19 25 ALA F C 1
ATOM 3483 O O . ALA C 2 32 ? -4.579 -47.503 -79.637 1.00 64.40 25 ALA F O 1
ATOM 3485 N N . GLU C 2 33 ? -2.489 -47.566 -78.770 1.00 71.68 26 GLU F N 1
ATOM 3486 C CA . GLU C 2 33 ? -2.729 -46.551 -77.743 1.00 70.96 26 GLU F CA 1
ATOM 3487 C C . GLU C 2 33 ? -1.497 -45.645 -77.708 1.00 71.55 26 GLU F C 1
ATOM 3488 O O . GLU C 2 33 ? -0.602 -45.811 -76.874 1.00 73.38 26 GLU F O 1
ATOM 3494 N N . VAL C 2 34 ? -1.452 -44.680 -78.622 1.00 67.05 27 VAL F N 1
ATOM 3495 C CA . VAL C 2 34 ? -0.277 -43.821 -78.740 1.00 67.25 27 VAL F CA 1
ATOM 3496 C C . VAL C 2 34 ? -0.454 -42.620 -77.817 1.00 68.47 27 VAL F C 1
ATOM 3497 O O . VAL C 2 34 ? -1.562 -42.075 -77.699 1.00 67.38 27 VAL F O 1
ATOM 3501 N N . PRO C 2 35 ? 0.589 -42.212 -77.099 1.00 67.72 28 PRO F N 1
ATOM 3502 C CA . PRO C 2 35 ? 0.469 -41.035 -76.228 1.00 68.78 28 PRO F CA 1
ATOM 3503 C C . PRO C 2 35 ? 0.913 -39.762 -76.936 1.00 68.43 28 PRO F C 1
ATOM 3504 O O . PRO C 2 35 ? 1.779 -39.807 -77.818 1.00 67.31 28 PRO F O 1
ATOM 3508 N N . VAL C 2 36 ? 0.302 -38.624 -76.591 1.00 71.80 29 VAL F N 1
ATOM 3509 C CA . VAL C 2 36 ? 0.619 -37.345 -77.215 1.00 72.33 29 VAL F CA 1
ATOM 3510 C C . VAL C 2 36 ? 0.569 -36.242 -76.164 1.00 75.70 29 VAL F C 1
ATOM 3511 O O . VAL C 2 36 ? -0.038 -36.381 -75.099 1.00 75.83 29 VAL F O 1
ATOM 3515 N N . GLN C 2 37 ? 1.231 -35.136 -76.479 1.00 77.96 30 GLN F N 1
ATOM 3516 C CA . GLN C 2 37 ? 1.158 -33.911 -75.702 1.00 78.38 30 GLN F CA 1
ATOM 3517 C C . GLN C 2 37 ? 0.332 -32.890 -76.473 1.00 78.03 30 GLN F C 1
ATOM 3518 O O . GLN C 2 37 ? 0.607 -32.631 -77.651 1.00 78.03 30 GLN F O 1
ATOM 3524 N N . VAL C 2 38 ? -0.673 -32.315 -75.812 1.00 81.04 31 VAL F N 1
ATOM 3525 C CA . VAL C 2 38 ? -1.450 -31.203 -76.349 1.00 78.57 31 VAL F CA 1
ATOM 3526 C C . VAL C 2 38 ? -1.383 -30.037 -75.361 1.00 82.30 31 VAL F C 1
ATOM 3527 O O . VAL C 2 38 ? -0.854 -30.157 -74.254 1.00 84.22 31 VAL F O 1
ATOM 3531 N N . SER C 2 39 ? -1.928 -28.897 -75.782 1.00 76.94 32 SER F N 1
ATOM 3532 C CA . SER C 2 39 ? -1.968 -27.732 -74.910 1.00 80.98 32 SER F CA 1
ATOM 3533 C C . SER C 2 39 ? -2.754 -28.043 -73.640 1.00 83.61 32 SER F C 1
ATOM 3534 O O . SER C 2 39 ? -3.561 -28.976 -73.578 1.00 81.62 32 SER F O 1
ATOM 3537 N N . ILE C 2 40 ? -2.503 -27.239 -72.609 1.00 92.97 33 ILE F N 1
ATOM 3538 C CA . ILE C 2 40 ? -2.887 -27.660 -71.269 1.00 93.62 33 ILE F CA 1
ATOM 3539 C C . ILE C 2 40 ? -4.386 -27.471 -71.026 1.00 91.39 33 ILE F C 1
ATOM 3540 O O . ILE C 2 40 ? -5.006 -28.272 -70.315 1.00 90.52 33 ILE F O 1
ATOM 3545 N N . ASP C 2 41 ? -5.007 -26.460 -71.630 1.00 86.16 34 ASP F N 1
ATOM 3546 C CA . ASP C 2 41 ? -6.420 -26.167 -71.398 1.00 82.32 34 ASP F CA 1
ATOM 3547 C C . ASP C 2 41 ? -7.300 -26.519 -72.593 1.00 82.54 34 ASP F C 1
ATOM 3548 O O . ASP C 2 41 ? -8.252 -25.802 -72.910 1.00 82.99 34 ASP F O 1
ATOM 3553 N N . THR C 2 42 ? -7.000 -27.619 -73.273 1.00 79.24 35 THR F N 1
ATOM 3554 C CA . THR C 2 42 ? -7.864 -28.127 -74.327 1.00 72.40 35 THR F CA 1
ATOM 3555 C C . THR C 2 42 ? -8.591 -29.359 -73.810 1.00 68.21 35 THR F C 1
ATOM 3556 O O . THR C 2 42 ? -8.011 -30.172 -73.081 1.00 68.91 35 THR F O 1
ATOM 3560 N N . SER C 2 43 ? -9.870 -29.482 -74.162 1.00 61.50 36 SER F N 1
ATOM 3561 C CA . SER C 2 43 ? -10.642 -30.671 -73.819 1.00 59.82 36 SER F CA 1
ATOM 3562 C C . SER C 2 43 ? -11.099 -31.429 -75.060 1.00 59.76 36 SER F C 1
ATOM 3563 O O . SER C 2 43 ? -11.889 -32.376 -74.945 1.00 53.97 36 SER F O 1
ATOM 3566 N N . CYS C 2 44 ? -10.599 -31.060 -76.238 1.00 62.08 37 CYS F N 1
ATOM 3567 C CA . CYS C 2 44 ? -11.043 -31.661 -77.490 1.00 60.67 37 CYS F CA 1
ATOM 3568 C C . CYS C 2 44 ? -9.889 -31.613 -78.482 1.00 60.85 37 CYS F C 1
ATOM 3569 O O . CYS C 2 44 ? -9.383 -30.526 -78.784 1.00 60.02 37 CYS F O 1
ATOM 3572 N N . VAL C 2 45 ? -9.465 -32.788 -78.985 1.00 54.84 38 VAL F N 1
ATOM 3573 C CA . VAL C 2 45 ? -8.339 -32.877 -79.916 1.00 56.12 38 VAL F CA 1
ATOM 3574 C C . VAL C 2 45 ? -8.867 -32.996 -81.339 1.00 54.28 38 VAL F C 1
ATOM 3575 O O . VAL C 2 45 ? -9.961 -33.522 -81.581 1.00 56.48 38 VAL F O 1
ATOM 3579 N N . ASN C 2 46 ? -8.090 -32.504 -82.299 1.00 53.20 39 ASN F N 1
ATOM 3580 C CA . ASN C 2 46 ? -8.631 -32.302 -83.631 1.00 49.16 39 ASN F CA 1
ATOM 3581 C C . ASN C 2 46 ? -8.295 -33.476 -84.544 1.00 52.30 39 ASN F C 1
ATOM 3582 O O . ASN C 2 46 ? -7.463 -34.333 -84.238 1.00 52.47 39 ASN F O 1
ATOM 3587 N N . MET C 2 47 ? -8.971 -33.497 -85.689 1.00 47.01 40 MET F N 1
ATOM 3588 C CA . MET C 2 47 ? -8.862 -34.627 -86.593 1.00 51.44 40 MET F CA 1
ATOM 3589 C C . MET C 2 47 ? -7.487 -34.709 -87.244 1.00 52.45 40 MET F C 1
ATOM 3590 O O . MET C 2 47 ? -7.035 -35.811 -87.579 1.00 53.53 40 MET F O 1
ATOM 3595 N N . ALA C 2 48 ? -6.809 -33.570 -87.416 1.00 51.69 41 ALA F N 1
ATOM 3596 C CA . ALA C 2 48 ? -5.465 -33.579 -87.986 1.00 53.22 41 ALA F CA 1
ATOM 3597 C C . ALA C 2 48 ? -4.499 -34.392 -87.128 1.00 57.47 41 ALA F C 1
ATOM 3598 O O . ALA C 2 48 ? -3.807 -35.286 -87.632 1.00 57.15 41 ALA F O 1
ATOM 3600 N N . ILE C 2 49 ? -4.443 -34.108 -85.821 1.00 54.85 42 ILE F N 1
ATOM 3601 C CA . ILE C 2 49 ? -3.505 -34.847 -84.976 1.00 57.01 42 ILE F CA 1
ATOM 3602 C C . ILE C 2 49 ? -3.980 -36.283 -84.750 1.00 57.72 42 ILE F C 1
ATOM 3603 O O . ILE C 2 49 ? -3.159 -37.186 -84.529 1.00 57.95 42 ILE F O 1
ATOM 3608 N N . LEU C 2 50 ? -5.292 -36.536 -84.822 1.00 56.56 43 LEU F N 1
ATOM 3609 C CA . LEU C 2 50 ? -5.757 -37.917 -84.764 1.00 56.01 43 LEU F CA 1
ATOM 3610 C C . LEU C 2 50 ? -5.231 -38.723 -85.952 1.00 58.67 43 LEU F C 1
ATOM 3611 O O . LEU C 2 50 ? -4.839 -39.886 -85.797 1.00 57.96 43 LEU F O 1
ATOM 3616 N N . THR C 2 51 ? -5.203 -38.123 -87.147 1.00 56.61 44 THR F N 1
ATOM 3617 C CA . THR C 2 51 ? -4.682 -38.823 -88.316 1.00 59.42 44 THR F CA 1
ATOM 3618 C C . THR C 2 51 ? -3.171 -38.711 -88.439 1.00 61.34 44 THR F C 1
ATOM 3619 O O . THR C 2 51 ? -2.559 -39.543 -89.117 1.00 62.28 44 THR F O 1
ATOM 3623 N N . ARG C 2 52 ? -2.558 -37.699 -87.817 1.00 62.48 45 ARG F N 1
ATOM 3624 C CA . ARG C 2 52 ? -1.101 -37.623 -87.798 1.00 64.50 45 ARG F CA 1
ATOM 3625 C C . ARG C 2 52 ? -0.506 -38.842 -87.104 1.00 67.18 45 ARG F C 1
ATOM 3626 O O . ARG C 2 52 ? 0.404 -39.492 -87.628 1.00 69.54 45 ARG F O 1
ATOM 3634 N N . TYR C 2 53 ? -1.022 -39.182 -85.925 1.00 65.82 46 TYR F N 1
ATOM 3635 C CA . TYR C 2 53 ? -0.552 -40.360 -85.210 1.00 66.29 46 TYR F CA 1
ATOM 3636 C C . TYR C 2 53 ? -1.382 -41.596 -85.521 1.00 60.45 46 TYR F C 1
ATOM 3637 O O . TYR C 2 53 ? -1.451 -42.529 -84.708 1.00 59.73 46 TYR F O 1
ATOM 3646 N N . MET C 2 54 ? -1.995 -41.623 -86.688 1.00 60.18 47 MET F N 1
ATOM 3647 C CA . MET C 2 54 ? -2.791 -42.762 -87.102 1.00 60.35 47 MET F CA 1
ATOM 3648 C C . MET C 2 54 ? -1.897 -43.967 -87.357 1.00 62.40 47 MET F C 1
ATOM 3649 O O . MET C 2 54 ? -0.909 -43.855 -88.095 1.00 64.78 47 MET F O 1
ATOM 3654 N N . PRO C 2 55 ? -2.216 -45.127 -86.799 1.00 59.74 48 PRO F N 1
ATOM 3655 C CA . PRO C 2 55 ? -1.473 -46.345 -87.154 1.00 65.02 48 PRO F CA 1
ATOM 3656 C C . PRO C 2 55 ? -1.599 -46.673 -88.635 1.00 67.80 48 PRO F C 1
ATOM 3657 O O . PRO C 2 55 ? -2.693 -47.020 -89.100 1.00 65.48 48 PRO F O 1
ATOM 3661 N N . GLU C 2 56 ? -0.494 -46.568 -89.380 1.00 70.29 49 GLU F N 1
ATOM 3662 C CA . GLU C 2 56 ? -0.547 -46.784 -90.820 1.00 73.72 49 GLU F CA 1
ATOM 3663 C C . GLU C 2 56 ? -1.171 -48.135 -91.138 1.00 69.25 49 GLU F C 1
ATOM 3664 O O . GLU C 2 56 ? -0.964 -49.119 -90.427 1.00 62.53 49 GLU F O 1
ATOM 3670 N N . GLY C 2 57 ? -1.962 -48.159 -92.211 1.00 74.01 50 GLY F N 1
ATOM 3671 C CA . GLY C 2 57 ? -2.822 -49.274 -92.534 1.00 71.62 50 GLY F CA 1
ATOM 3672 C C . GLY C 2 57 ? -4.276 -49.066 -92.166 1.00 69.26 50 GLY F C 1
ATOM 3673 O O . GLY C 2 57 ? -5.132 -49.841 -92.614 1.00 67.82 50 GLY F O 1
ATOM 3674 N N . TYR C 2 58 ? -4.575 -48.037 -91.382 1.00 64.66 51 TYR F N 1
ATOM 3675 C CA . TYR C 2 58 ? -5.897 -47.806 -90.828 1.00 62.72 51 TYR F CA 1
ATOM 3676 C C . TYR C 2 58 ? -6.389 -46.411 -91.207 1.00 57.78 51 TYR F C 1
ATOM 3677 O O . TYR C 2 58 ? -5.598 -45.502 -91.478 1.00 57.40 51 TYR F O 1
ATOM 3686 N N . ALA C 2 59 ? -7.713 -46.241 -91.207 1.00 57.08 52 ALA F N 1
ATOM 3687 C CA . ALA C 2 59 ? -8.336 -44.951 -91.498 1.00 55.75 52 ALA F CA 1
ATOM 3688 C C . ALA C 2 59 ? -9.302 -44.549 -90.383 1.00 53.57 52 ALA F C 1
ATOM 3689 O O . ALA C 2 59 ? -9.894 -45.394 -89.707 1.00 50.44 52 ALA F O 1
ATOM 3691 N N . LEU C 2 60 ? -9.460 -43.235 -90.206 1.00 51.33 53 LEU F N 1
ATOM 3692 C CA . LEU C 2 60 ? -10.363 -42.705 -89.190 1.00 48.85 53 LEU F CA 1
ATOM 3693 C C . LEU C 2 60 ? -11.824 -42.948 -89.571 1.00 46.45 53 LEU F C 1
ATOM 3694 O O . LEU C 2 60 ? -12.245 -42.662 -90.700 1.00 45.13 53 LEU F O 1
ATOM 3699 N N . VAL C 2 61 ? -12.590 -43.487 -88.630 1.00 46.67 54 VAL F N 1
ATOM 3700 C CA . VAL C 2 61 ? -14.036 -43.655 -88.779 1.00 48.94 54 VAL F CA 1
ATOM 3701 C C . VAL C 2 61 ? -14.800 -42.574 -88.023 1.00 49.90 54 VAL F C 1
ATOM 3702 O O . VAL C 2 61 ? -15.664 -41.899 -88.584 1.00 46.64 54 VAL F O 1
ATOM 3706 N N . SER C 2 62 ? -14.482 -42.389 -86.748 1.00 44.32 55 SER F N 1
ATOM 3707 C CA . SER C 2 62 ? -15.167 -41.370 -85.975 1.00 47.58 55 SER F CA 1
ATOM 3708 C C . SER C 2 62 ? -14.411 -41.135 -84.678 1.00 47.85 55 SER F C 1
ATOM 3709 O O . SER C 2 62 ? -13.619 -41.970 -84.234 1.00 48.77 55 SER F O 1
ATOM 3712 N N . SER C 2 63 ? -14.670 -39.979 -84.082 1.00 47.64 56 SER F N 1
ATOM 3713 C CA . SER C 2 63 ? -14.171 -39.667 -82.754 1.00 46.82 56 SER F CA 1
ATOM 3714 C C . SER C 2 63 ? -14.927 -38.461 -82.249 1.00 47.34 56 SER F C 1
ATOM 3715 O O . SER C 2 63 ? -15.124 -37.498 -82.994 1.00 48.61 56 SER F O 1
ATOM 3718 N N . ASP C 2 64 ? -15.341 -38.519 -80.990 1.00 45.38 57 ASP F N 1
ATOM 3719 C CA . ASP C 2 64 ? -15.991 -37.372 -80.385 1.00 48.45 57 ASP F CA 1
ATOM 3720 C C . ASP C 2 64 ? -15.006 -36.290 -79.975 1.00 48.64 57 ASP F C 1
ATOM 3721 O O . ASP C 2 64 ? -15.462 -35.251 -79.496 1.00 48.04 57 ASP F O 1
ATOM 3726 N N . CYS C 2 65 ? -13.691 -36.543 -80.099 1.00 46.74 58 CYS F N 1
ATOM 3727 C CA . CYS C 2 65 ? -12.591 -35.591 -79.886 1.00 49.29 58 CYS F CA 1
ATOM 3728 C C . CYS C 2 65 ? -12.308 -35.332 -78.411 1.00 48.96 58 CYS F C 1
ATOM 3729 O O . CYS C 2 65 ? -11.272 -34.753 -78.065 1.00 51.49 58 CYS F O 1
ATOM 3732 N N . ILE C 2 66 ? -13.210 -35.766 -77.543 1.00 49.95 59 ILE F N 1
ATOM 3733 C CA . ILE C 2 66 ? -13.210 -35.349 -76.145 1.00 49.93 59 ILE F CA 1
ATOM 3734 C C . ILE C 2 66 ? -12.169 -36.137 -75.360 1.00 52.39 59 ILE F C 1
ATOM 3735 O O . ILE C 2 66 ? -12.094 -37.368 -75.454 1.00 53.55 59 ILE F O 1
ATOM 3740 N N . ILE C 2 67 ? -11.377 -35.423 -74.561 1.00 54.60 60 ILE F N 1
ATOM 3741 C CA . ILE C 2 67 ? -10.405 -36.020 -73.650 1.00 55.03 60 ILE F CA 1
ATOM 3742 C C . ILE C 2 67 ? -11.155 -36.484 -72.401 1.00 57.98 60 ILE F C 1
ATOM 3743 O O . ILE C 2 67 ? -11.500 -35.676 -71.539 1.00 55.62 60 ILE F O 1
ATOM 3748 N N . ARG C 2 68 ? -11.412 -37.798 -72.303 1.00 54.92 61 ARG F N 1
ATOM 3749 C CA . ARG C 2 68 ? -12.063 -38.421 -71.149 1.00 58.75 61 ARG F CA 1
ATOM 3750 C C . ARG C 2 68 ? -11.008 -39.085 -70.285 1.00 66.32 61 ARG F C 1
ATOM 3751 O O . ARG C 2 68 ? -10.480 -40.141 -70.657 1.00 67.17 61 ARG F O 1
ATOM 3759 N N . ASP C 2 69 ? -10.755 -38.511 -69.107 1.00 80.03 62 ASP F N 1
ATOM 3760 C CA . ASP C 2 69 ? -9.825 -39.099 -68.143 1.00 81.21 62 ASP F CA 1
ATOM 3761 C C . ASP C 2 69 ? -8.459 -39.315 -68.789 1.00 80.99 62 ASP F C 1
ATOM 3762 O O . ASP C 2 69 ? -7.789 -40.320 -68.548 1.00 81.48 62 ASP F O 1
ATOM 3767 N N . GLY C 2 70 ? -8.065 -38.380 -69.648 1.00 69.43 63 GLY F N 1
ATOM 3768 C CA . GLY C 2 70 ? -6.821 -38.492 -70.378 1.00 68.56 63 GLY F CA 1
ATOM 3769 C C . GLY C 2 70 ? -6.835 -39.421 -71.573 1.00 66.29 63 GLY F C 1
ATOM 3770 O O . GLY C 2 70 ? -5.776 -39.647 -72.164 1.00 70.78 63 GLY F O 1
ATOM 3771 N N . TYR C 2 71 ? -7.987 -39.972 -71.954 1.00 60.40 64 TYR F N 1
ATOM 3772 C CA . TYR C 2 71 ? -8.100 -40.839 -73.123 1.00 61.29 64 TYR F CA 1
ATOM 3773 C C . TYR C 2 71 ? -8.970 -40.178 -74.187 1.00 57.95 64 TYR F C 1
ATOM 3774 O O . TYR C 2 71 ? -9.989 -39.560 -73.868 1.00 55.71 64 TYR F O 1
ATOM 3783 N N . VAL C 2 72 ? -8.581 -40.326 -75.455 1.00 57.08 65 VAL F N 1
ATOM 3784 C CA . VAL C 2 72 ? -9.434 -39.972 -76.589 1.00 54.06 65 VAL F CA 1
ATOM 3785 C C . VAL C 2 72 ? -9.765 -41.250 -77.342 1.00 53.29 65 VAL F C 1
ATOM 3786 O O . VAL C 2 72 ? -8.860 -41.938 -77.831 1.00 52.81 65 VAL F O 1
ATOM 3790 N N . TYR C 2 73 ? -11.056 -41.563 -77.437 1.00 49.64 66 TYR F N 1
ATOM 3791 C CA . TYR C 2 73 ? -11.528 -42.739 -78.154 1.00 50.70 66 TYR F CA 1
ATOM 3792 C C . TYR C 2 73 ? -11.650 -42.441 -79.647 1.00 50.58 66 TYR F C 1
ATOM 3793 O O . TYR C 2 73 ? -12.223 -41.418 -80.040 1.00 47.02 66 TYR F O 1
ATOM 3802 N N . VAL C 2 74 ? -11.110 -43.337 -80.477 1.00 49.81 67 VAL F N 1
ATOM 3803 C CA . VAL C 2 74 ? -11.096 -43.146 -81.926 1.00 50.03 67 VAL F CA 1
ATOM 3804 C C . VAL C 2 74 ? -11.435 -44.475 -82.595 1.00 51.68 67 VAL F C 1
ATOM 3805 O O . VAL C 2 74 ? -10.659 -45.431 -82.511 1.00 52.54 67 VAL F O 1
ATOM 3809 N N . SER C 2 75 ? -12.581 -44.527 -83.265 1.00 50.58 68 SER F N 1
ATOM 3810 C CA . SER C 2 75 ? -12.957 -45.676 -84.070 1.00 50.59 68 SER F CA 1
ATOM 3811 C C . SER C 2 75 ? -12.151 -45.667 -85.363 1.00 50.91 68 SER F C 1
ATOM 3812 O O . SER C 2 75 ? -12.099 -44.647 -86.055 1.00 49.74 68 SER F O 1
ATOM 3815 N N . VAL C 2 76 ? -11.503 -46.792 -85.686 1.00 53.75 69 VAL F N 1
ATOM 3816 C CA . VAL C 2 76 ? -10.673 -46.900 -86.888 1.00 54.65 69 VAL F CA 1
ATOM 3817 C C . VAL C 2 76 ? -10.933 -48.233 -87.579 1.00 56.34 69 VAL F C 1
ATOM 3818 O O . VAL C 2 76 ? -11.590 -49.126 -87.046 1.00 57.28 69 VAL F O 1
ATOM 3822 N N . LYS C 2 77 ? -10.369 -48.363 -88.775 1.00 54.72 70 LYS F N 1
ATOM 3823 C CA . LYS C 2 77 ? -10.711 -49.461 -89.663 1.00 57.50 70 LYS F CA 1
ATOM 3824 C C . LYS C 2 77 ? -9.613 -49.585 -90.713 1.00 59.43 70 LYS F C 1
ATOM 3825 O O . LYS C 2 77 ? -9.075 -48.576 -91.176 1.00 58.98 70 LYS F O 1
ATOM 3831 N N . LYS C 2 78 ? -9.257 -50.814 -91.056 1.00 60.32 71 LYS F N 1
ATOM 3832 C CA . LYS C 2 78 ? -8.175 -51.038 -92.002 1.00 58.82 71 LYS F CA 1
ATOM 3833 C C . LYS C 2 78 ? -8.722 -51.590 -93.309 1.00 57.45 71 LYS F C 1
ATOM 3834 O O . LYS C 2 78 ? -9.891 -51.981 -93.413 1.00 56.01 71 LYS F O 1
ATOM 3840 N N . ASP C 2 79 ? -7.854 -51.582 -94.322 1.00 56.41 72 ASP F N 1
ATOM 3841 C CA . ASP C 2 79 ? -8.172 -52.143 -95.631 1.00 54.41 72 ASP F CA 1
ATOM 3842 C C . ASP C 2 79 ? -9.354 -51.430 -96.289 1.00 52.32 72 ASP F C 1
ATOM 3843 O O . ASP C 2 79 ? -10.186 -52.060 -96.945 1.00 49.82 72 ASP F O 1
ATOM 3848 N N . VAL C 2 80 ? -9.446 -50.107 -96.121 1.00 53.12 73 VAL F N 1
ATOM 3849 C CA . VAL C 2 80 ? -10.452 -49.320 -96.830 1.00 48.85 73 VAL F CA 1
ATOM 3850 C C . VAL C 2 80 ? -9.786 -48.123 -97.488 1.00 46.62 73 VAL F C 1
ATOM 3851 O O . VAL C 2 80 ? -8.729 -47.661 -97.051 1.00 46.27 73 VAL F O 1
ATOM 3855 N N . GLU C 2 81 ? -10.414 -47.618 -98.548 1.00 43.95 74 GLU F N 1
ATOM 3856 C CA . GLU C 2 81 ? -9.884 -46.429 -99.201 1.00 46.19 74 GLU F CA 1
ATOM 3857 C C . GLU C 2 81 ? -9.952 -45.231 -98.264 1.00 48.54 74 GLU F C 1
ATOM 3858 O O . GLU C 2 81 ? -10.932 -45.045 -97.539 1.00 49.95 74 GLU F O 1
ATOM 3864 N N . ILE C 2 82 ? -8.892 -44.430 -98.260 1.00 47.19 75 ILE F N 1
ATOM 3865 C CA . ILE C 2 82 ? -8.845 -43.202 -97.482 1.00 49.37 75 ILE F CA 1
ATOM 3866 C C . ILE C 2 82 ? -9.160 -42.051 -98.422 1.00 53.23 75 ILE F C 1
ATOM 3867 O O . ILE C 2 82 ? -8.545 -41.933 -99.490 1.00 47.54 75 ILE F O 1
ATOM 3872 N N . ARG C 2 83 ? -10.126 -41.212 -98.037 1.00 50.95 76 ARG F N 1
ATOM 3873 C CA . ARG C 2 83 ? -10.579 -40.115 -98.884 1.00 51.45 76 ARG F CA 1
ATOM 3874 C C . ARG C 2 83 ? -10.770 -38.864 -98.036 1.00 50.38 76 ARG F C 1
ATOM 3875 O O . ARG C 2 83 ? -11.041 -38.951 -96.836 1.00 50.63 76 ARG F O 1
ATOM 3883 N N . GLU C 2 84 ? -10.612 -37.695 -98.648 1.00 43.33 77 GLU F N 1
ATOM 3884 C CA . GLU C 2 84 ? -10.631 -36.472 -97.856 1.00 50.15 77 GLU F CA 1
ATOM 3885 C C . GLU C 2 84 ? -12.014 -35.817 -97.845 1.00 46.91 77 GLU F C 1
ATOM 3886 O O . GLU C 2 84 ? -12.730 -35.819 -98.850 1.00 45.23 77 GLU F O 1
ATOM 3892 N N . ALA C 2 85 ? -12.399 -35.293 -96.681 1.00 44.65 78 ALA F N 1
ATOM 3893 C CA . ALA C 2 85 ? -13.530 -34.378 -96.578 1.00 45.31 78 ALA F CA 1
ATOM 3894 C C . ALA C 2 85 ? -13.039 -32.944 -96.737 1.00 42.41 78 ALA F C 1
ATOM 3895 O O . ALA C 2 85 ? -12.025 -32.558 -96.145 1.00 42.57 78 ALA F O 1
ATOM 3897 N N . VAL C 2 86 ? -13.755 -32.161 -97.538 1.00 42.43 79 VAL F N 1
ATOM 3898 C CA . VAL C 2 86 ? -13.398 -30.779 -97.814 1.00 42.66 79 VAL F CA 1
ATOM 3899 C C . VAL C 2 86 ? -14.530 -29.883 -97.335 1.00 42.27 79 VAL F C 1
ATOM 3900 O O . VAL C 2 86 ? -15.672 -30.029 -97.786 1.00 42.05 79 VAL F O 1
ATOM 3904 N N . LEU C 2 87 ? -14.204 -28.941 -96.451 1.00 42.20 80 LEU F N 1
ATOM 3905 C CA . LEU C 2 87 ? -15.125 -27.906 -95.985 1.00 41.88 80 LEU F CA 1
ATOM 3906 C C . LEU C 2 87 ? -14.697 -26.551 -96.525 1.00 42.19 80 LEU F C 1
ATOM 3907 O O . LEU C 2 87 ? -13.603 -26.082 -96.206 1.00 42.44 80 LEU F O 1
ATOM 3912 N N . HIS C 2 88 ? -15.566 -25.923 -97.324 1.00 42.16 81 HIS F N 1
ATOM 3913 C CA . HIS C 2 88 ? -15.459 -24.503 -97.671 1.00 42.34 81 HIS F CA 1
ATOM 3914 C C . HIS C 2 88 ? -16.264 -23.701 -96.646 1.00 41.91 81 HIS F C 1
ATOM 3915 O O . HIS C 2 88 ? -17.493 -23.643 -96.715 1.00 41.59 81 HIS F O 1
ATOM 3922 N N . ILE C 2 89 ? -15.592 -23.074 -95.696 1.00 41.91 82 ILE F N 1
ATOM 3923 C CA . ILE C 2 89 ? -16.269 -22.277 -94.679 1.00 41.53 82 ILE F CA 1
ATOM 3924 C C . ILE C 2 89 ? -16.199 -20.808 -95.094 1.00 42.64 82 ILE F C 1
ATOM 3925 O O . ILE C 2 89 ? -15.141 -20.324 -95.511 1.00 44.29 82 ILE F O 1
ATOM 3930 N N . THR C 2 90 ? -17.345 -20.129 -95.084 1.00 41.43 83 THR F N 1
ATOM 3931 C CA . THR C 2 90 ? -17.426 -18.696 -95.351 1.00 41.54 83 THR F CA 1
ATOM 3932 C C . THR C 2 90 ? -17.858 -17.994 -94.072 1.00 43.14 83 THR F C 1
ATOM 3933 O O . THR C 2 90 ? -18.646 -18.538 -93.283 1.00 43.48 83 THR F O 1
ATOM 3937 N N . PHE C 2 91 ? -17.283 -16.822 -93.829 1.00 41.37 84 PHE F N 1
ATOM 3938 C CA . PHE C 2 91 ? -17.607 -16.005 -92.669 1.00 41.00 84 PHE F CA 1
ATOM 3939 C C . PHE C 2 91 ? -18.263 -14.742 -93.201 1.00 44.92 84 PHE F C 1
ATOM 3940 O O . PHE C 2 91 ? -17.622 -13.975 -93.925 1.00 43.91 84 PHE F O 1
ATOM 3948 N N . GLU C 2 92 ? -19.557 -14.579 -92.909 1.00 40.59 85 GLU F N 1
ATOM 3949 C CA . GLU C 2 92 ? -20.369 -13.443 -93.328 1.00 40.87 85 GLU F CA 1
ATOM 3950 C C . GLU C 2 92 ? -20.655 -12.637 -92.072 1.00 43.49 85 GLU F C 1
ATOM 3951 O O . GLU C 2 92 ? -20.902 -13.202 -91.001 1.00 42.26 85 GLU F O 1
ATOM 3957 N N . THR C 2 93 ? -20.588 -11.360 -92.179 1.00 41.06 86 THR F N 1
ATOM 3958 C CA . THR C 2 93 ? -21.035 -10.596 -91.031 1.00 44.64 86 THR F CA 1
ATOM 3959 C C . THR C 2 93 ? -22.554 -10.389 -91.163 1.00 43.07 86 THR F C 1
ATOM 3960 O O . THR C 2 93 ? -23.112 -10.643 -92.234 1.00 41.51 86 THR F O 1
ATOM 3964 N N . PRO C 2 94 ? -23.290 -9.986 -90.105 1.00 44.47 87 PRO F N 1
ATOM 3965 C CA . PRO C 2 94 ? -24.768 -10.047 -90.203 1.00 42.43 87 PRO F CA 1
ATOM 3966 C C . PRO C 2 94 ? -25.371 -9.314 -91.384 1.00 44.91 87 PRO F C 1
ATOM 3967 O O . PRO C 2 94 ? -26.381 -9.774 -91.932 1.00 45.33 87 PRO F O 1
ATOM 3971 N N . ASN C 2 95 ? -24.756 -8.234 -91.852 1.00 44.27 88 ASN F N 1
ATOM 3972 C CA . ASN C 2 95 ? -25.273 -7.617 -93.069 1.00 43.25 88 ASN F CA 1
ATOM 3973 C C . ASN C 2 95 ? -25.015 -8.454 -94.322 1.00 42.41 88 ASN F C 1
ATOM 3974 O O . ASN C 2 95 ? -25.448 -8.062 -95.414 1.00 39.98 88 ASN F O 1
ATOM 3979 N N . GLY C 2 96 ? -24.302 -9.572 -94.213 1.00 44.01 89 GLY F N 1
ATOM 3980 C CA . GLY C 2 96 ? -24.051 -10.413 -95.364 1.00 40.12 89 GLY F CA 1
ATOM 3981 C C . GLY C 2 96 ? -22.748 -10.160 -96.095 1.00 41.48 89 GLY F C 1
ATOM 3982 O O . GLY C 2 96 ? -22.518 -10.780 -97.146 1.00 41.18 89 GLY F O 1
ATOM 3983 N N . GLU C 2 97 ? -21.891 -9.268 -95.597 1.00 43.16 90 GLU F N 1
ATOM 3984 C CA . GLU C 2 97 ? -20.608 -9.043 -96.256 1.00 43.72 90 GLU F CA 1
ATOM 3985 C C . GLU C 2 97 ? -19.643 -10.147 -95.838 1.00 41.48 90 GLU F C 1
ATOM 3986 O O . GLU C 2 97 ? -19.555 -10.490 -94.658 1.00 41.21 90 GLU F O 1
ATOM 3992 N N . VAL C 2 98 ? -18.941 -10.715 -96.816 1.00 41.87 91 VAL F N 1
ATOM 3993 C CA . VAL C 2 98 ? -17.964 -11.762 -96.545 1.00 42.03 91 VAL F CA 1
ATOM 3994 C C . VAL C 2 98 ? -16.785 -11.156 -95.798 1.00 42.46 91 VAL F C 1
ATOM 3995 O O . VAL C 2 98 ? -16.161 -10.200 -96.276 1.00 44.67 91 VAL F O 1
ATOM 3999 N N . VAL C 2 99 ? -16.475 -11.704 -94.624 1.00 42.01 92 VAL F N 1
ATOM 4000 C CA . VAL C 2 99 ? -15.224 -11.368 -93.944 1.00 42.22 92 VAL F CA 1
ATOM 4001 C C . VAL C 2 99 ? -14.055 -12.116 -94.581 1.00 45.71 92 VAL F C 1
ATOM 4002 O O . VAL C 2 99 ? -13.152 -11.508 -95.171 1.00 47.10 92 VAL F O 1
ATOM 4006 N N . THR C 2 100 ? -14.070 -13.443 -94.515 1.00 42.57 93 THR F N 1
ATOM 4007 C CA . THR C 2 100 ? -13.058 -14.230 -95.206 1.00 47.63 93 THR F CA 1
ATOM 4008 C C . THR C 2 100 ? -13.645 -15.583 -95.594 1.00 45.92 93 THR F C 1
ATOM 4009 O O . THR C 2 100 ? -14.746 -15.948 -95.181 1.00 46.04 93 THR F O 1
ATOM 4013 N N . THR C 2 101 ? -12.902 -16.323 -96.406 1.00 46.19 94 THR F N 1
ATOM 4014 C CA . THR C 2 101 ? -13.231 -17.701 -96.729 1.00 47.69 94 THR F CA 1
ATOM 4015 C C . THR C 2 101 ? -12.019 -18.569 -96.429 1.00 50.86 94 THR F C 1
ATOM 4016 O O . THR C 2 101 ? -10.891 -18.081 -96.354 1.00 53.52 94 THR F O 1
ATOM 4020 N N . GLU C 2 102 ? -12.259 -19.862 -96.225 1.00 49.24 95 GLU F N 1
ATOM 4021 C CA . GLU C 2 102 ? -11.148 -20.777 -96.025 1.00 50.18 95 GLU F CA 1
ATOM 4022 C C . GLU C 2 102 ? -11.611 -22.202 -96.267 1.00 50.51 95 GLU F C 1
ATOM 4023 O O . GLU C 2 102 ? -12.766 -22.554 -96.007 1.00 45.87 95 GLU F O 1
ATOM 4029 N N . THR C 2 103 ? -10.676 -23.015 -96.754 1.00 51.30 96 THR F N 1
ATOM 4030 C CA . THR C 2 103 ? -10.889 -24.422 -97.034 1.00 44.51 96 THR F CA 1
ATOM 4031 C C . THR C 2 103 ? -10.150 -25.255 -95.994 1.00 48.20 96 THR F C 1
ATOM 4032 O O . THR C 2 103 ? -8.965 -25.017 -95.735 1.00 49.20 96 THR F O 1
ATOM 4036 N N . VAL C 2 104 ? -10.857 -26.208 -95.377 1.00 47.37 97 VAL F N 1
ATOM 4037 C CA . VAL C 2 104 ? -10.296 -27.103 -94.370 1.00 45.27 97 VAL F CA 1
ATOM 4038 C C . VAL C 2 104 ? -10.503 -28.544 -94.831 1.00 44.59 97 VAL F C 1
ATOM 4039 O O . VAL C 2 104 ? -11.418 -28.843 -95.603 1.00 42.78 97 VAL F O 1
ATOM 4043 N N . THR C 2 105 ? -9.645 -29.445 -94.335 1.00 45.98 98 THR F N 1
ATOM 4044 C CA . THR C 2 105 ? -9.495 -30.780 -94.912 1.00 43.86 98 THR F CA 1
ATOM 4045 C C . THR C 2 105 ? -9.296 -31.832 -93.829 1.00 42.82 98 THR F C 1
ATOM 4046 O O . THR C 2 105 ? -8.640 -31.580 -92.821 1.00 44.01 98 THR F O 1
ATOM 4050 N N . ALA C 2 106 ? -9.866 -33.014 -94.040 1.00 44.68 99 ALA F N 1
ATOM 4051 C CA . ALA C 2 106 ? -9.563 -34.161 -93.191 1.00 44.12 99 ALA F CA 1
ATOM 4052 C C . ALA C 2 106 ? -9.570 -35.427 -94.040 1.00 45.32 99 ALA F C 1
ATOM 4053 O O . ALA C 2 106 ? -10.296 -35.509 -95.031 1.00 46.06 99 ALA F O 1
ATOM 4055 N N . GLU C 2 107 ? -8.758 -36.412 -93.651 1.00 43.80 100 GLU F N 1
ATOM 4056 C CA . GLU C 2 107 ? -8.687 -37.700 -94.340 1.00 46.94 100 GLU F CA 1
ATOM 4057 C C . GLU C 2 107 ? -9.359 -38.796 -93.519 1.00 44.89 100 GLU F C 1
ATOM 4058 O O . GLU C 2 107 ? -9.156 -38.890 -92.306 1.00 43.71 100 GLU F O 1
ATOM 4064 N N . GLY C 2 108 ? -10.128 -39.652 -94.175 1.00 43.12 101 GLY F N 1
ATOM 4065 C CA . GLY C 2 108 ? -10.776 -40.703 -93.428 1.00 44.06 101 GLY F CA 1
ATOM 4066 C C . GLY C 2 108 ? -11.289 -41.822 -94.304 1.00 45.34 101 GLY F C 1
ATOM 4067 O O . GLY C 2 108 ? -11.073 -41.841 -95.517 1.00 49.91 101 GLY F O 1
ATOM 4068 N N . ALA C 2 109 ? -11.988 -42.756 -93.665 1.00 44.10 102 ALA F N 1
ATOM 4069 C CA . ALA C 2 109 ? -12.474 -43.942 -94.358 1.00 51.25 102 ALA F CA 1
ATOM 4070 C C . ALA C 2 109 ? -13.622 -43.594 -95.291 1.00 53.69 102 ALA F C 1
ATOM 4071 O O . ALA C 2 109 ? -14.545 -42.863 -94.915 1.00 50.84 102 ALA F O 1
ATOM 4073 N N . ASP C 2 110 ? -13.555 -44.126 -96.512 1.00 52.37 103 ASP F N 1
ATOM 4074 C CA . ASP C 2 110 ? -14.661 -44.021 -97.454 1.00 53.43 103 ASP F CA 1
ATOM 4075 C C . ASP C 2 110 ? -15.929 -44.573 -96.820 1.00 54.99 103 ASP F C 1
ATOM 4076 O O . ASP C 2 110 ? -15.904 -45.603 -96.144 1.00 55.86 103 ASP F O 1
ATOM 4081 N N . GLY C 2 111 ? -17.038 -43.864 -97.011 1.00 54.93 104 GLY F N 1
ATOM 4082 C CA . GLY C 2 111 ? -18.292 -44.244 -96.402 1.00 54.31 104 GLY F CA 1
ATOM 4083 C C . GLY C 2 111 ? -18.562 -43.631 -95.042 1.00 53.33 104 GLY F C 1
ATOM 4084 O O . GLY C 2 111 ? -19.658 -43.833 -94.500 1.00 52.11 104 GLY F O 1
ATOM 4085 N N . GLU C 2 112 ? -17.609 -42.888 -94.481 1.00 52.55 105 GLU F N 1
ATOM 4086 C CA . GLU C 2 112 ? -17.679 -42.366 -93.122 1.00 48.23 105 GLU F CA 1
ATOM 4087 C C . GLU C 2 112 ? -17.659 -40.840 -93.136 1.00 48.07 105 GLU F C 1
ATOM 4088 O O . GLU C 2 112 ? -17.413 -40.205 -94.166 1.00 48.53 105 GLU F O 1
ATOM 4094 N N . ASP C 2 113 ? -17.881 -40.265 -91.955 1.00 47.50 106 ASP F N 1
ATOM 4095 C CA . ASP C 2 113 ? -18.183 -38.847 -91.776 1.00 48.62 106 ASP F CA 1
ATOM 4096 C C . ASP C 2 113 ? -17.121 -38.157 -90.929 1.00 46.17 106 ASP F C 1
ATOM 4097 O O . ASP C 2 113 ? -16.829 -38.597 -89.810 1.00 46.56 106 ASP F O 1
ATOM 4102 N N . ALA C 2 114 ? -16.575 -37.068 -91.463 1.00 41.94 107 ALA F N 1
ATOM 4103 C CA . ALA C 2 114 ? -15.756 -36.132 -90.712 1.00 44.08 107 ALA F CA 1
ATOM 4104 C C . ALA C 2 114 ? -16.646 -35.125 -89.997 1.00 41.98 107 ALA F C 1
ATOM 4105 O O . ALA C 2 114 ? -17.689 -34.727 -90.510 1.00 42.31 107 ALA F O 1
ATOM 4107 N N . VAL C 2 115 ? -16.230 -34.699 -88.811 1.00 42.76 108 VAL F N 1
ATOM 4108 C CA . VAL C 2 115 ? -16.981 -33.711 -88.044 1.00 41.72 108 VAL F CA 1
ATOM 4109 C C . VAL C 2 115 ? -16.044 -32.543 -87.782 1.00 42.47 108 VAL F C 1
ATOM 4110 O O . VAL C 2 115 ? -15.210 -32.602 -86.874 1.00 45.07 108 VAL F O 1
ATOM 4114 N N . PHE C 2 116 ? -16.178 -31.475 -88.561 1.00 40.54 109 PHE F N 1
ATOM 4115 C CA . PHE C 2 116 ? -15.372 -30.279 -88.357 1.00 42.93 109 PHE F CA 1
ATOM 4116 C C . PHE C 2 116 ? -15.970 -29.467 -87.210 1.00 44.61 109 PHE F C 1
ATOM 4117 O O . PHE C 2 116 ? -17.156 -29.120 -87.234 1.00 42.12 109 PHE F O 1
ATOM 4125 N N . ARG C 2 117 ? -15.165 -29.183 -86.199 1.00 43.82 110 ARG F N 1
ATOM 4126 C CA . ARG C 2 117 ? -15.643 -28.515 -84.998 1.00 49.07 110 ARG F CA 1
ATOM 4127 C C . ARG C 2 117 ? -15.003 -27.134 -84.874 1.00 48.42 110 ARG F C 1
ATOM 4128 O O . ARG C 2 117 ? -13.815 -26.965 -85.161 1.00 48.36 110 ARG F O 1
ATOM 4136 N N . LEU C 2 118 ? -15.827 -26.136 -84.559 1.00 48.92 111 LEU F N 1
ATOM 4137 C CA . LEU C 2 118 ? -15.430 -24.708 -84.521 1.00 48.63 111 LEU F CA 1
ATOM 4138 C C . LEU C 2 118 ? -14.221 -24.392 -83.660 1.00 51.60 111 LEU F C 1
ATOM 4139 O O . LEU C 2 118 ? -13.767 -23.342 -83.824 1.00 53.11 111 LEU F O 1
ATOM 4144 N N . GLY C 2 119 ? -13.803 -25.167 -82.690 1.00 53.80 112 GLY F N 1
ATOM 4145 C CA . GLY C 2 119 ? -12.594 -24.698 -81.983 1.00 54.87 112 GLY F CA 1
ATOM 4146 C C . GLY C 2 119 ? -11.389 -25.516 -82.331 1.00 57.62 112 GLY F C 1
ATOM 4147 O O . GLY C 2 119 ? -10.297 -25.028 -82.196 1.00 59.87 112 GLY F O 1
ATOM 4148 N N . VAL C 2 120 ? -11.658 -26.674 -82.894 1.00 52.90 113 VAL F N 1
ATOM 4149 C CA . VAL C 2 120 ? -10.690 -27.775 -83.074 1.00 50.26 113 VAL F CA 1
ATOM 4150 C C . VAL C 2 120 ? -10.160 -27.868 -84.504 1.00 50.11 113 VAL F C 1
ATOM 4151 O O . VAL C 2 120 ? -8.982 -27.851 -84.645 1.00 50.35 113 VAL F O 1
ATOM 4155 N N . ASP C 2 121 ? -11.025 -27.923 -85.498 1.00 48.55 114 ASP F N 1
ATOM 4156 C CA . ASP C 2 121 ? -10.585 -28.156 -86.888 1.00 47.48 114 ASP F CA 1
ATOM 4157 C C . ASP C 2 121 ? -10.460 -26.882 -87.736 1.00 48.08 114 ASP F C 1
ATOM 4158 O O . ASP C 2 121 ? -9.888 -26.999 -88.773 1.00 47.94 114 ASP F O 1
ATOM 4163 N N . PHE C 2 122 ? -11.013 -25.743 -87.331 1.00 48.14 115 PHE F N 1
ATOM 4164 C CA . PHE C 2 122 ? -10.907 -24.475 -88.054 1.00 48.31 115 PHE F CA 1
ATOM 4165 C C . PHE C 2 122 ? -11.218 -23.361 -87.066 1.00 50.59 115 PHE F C 1
ATOM 4166 O O . PHE C 2 122 ? -11.892 -23.587 -86.068 1.00 49.17 115 PHE F O 1
ATOM 4174 N N . ASN C 2 123 ? -10.734 -22.154 -87.344 1.00 48.41 116 ASN F N 1
ATOM 4175 C CA . ASN C 2 123 ? -10.871 -21.072 -86.381 1.00 48.97 116 ASN F CA 1
ATOM 4176 C C . ASN C 2 123 ? -11.619 -19.895 -86.985 1.00 48.38 116 ASN F C 1
ATOM 4177 O O . ASN C 2 123 ? -11.652 -19.710 -88.202 1.00 48.16 116 ASN F O 1
ATOM 4182 N N . LEU C 2 124 ? -12.218 -19.091 -86.106 1.00 48.84 117 LEU F N 1
ATOM 4183 C CA . LEU C 2 124 ? -12.815 -17.835 -86.524 1.00 48.92 117 LEU F CA 1
ATOM 4184 C C . LEU C 2 124 ? -11.744 -16.941 -87.135 1.00 48.88 117 LEU F C 1
ATOM 4185 O O . LEU C 2 124 ? -10.558 -17.100 -86.843 1.00 53.84 117 LEU F O 1
ATOM 4190 N N . PRO C 2 125 ? -12.131 -16.016 -88.009 1.00 48.61 118 PRO F N 1
ATOM 4191 C CA . PRO C 2 125 ? -11.174 -14.996 -88.460 1.00 50.12 118 PRO F CA 1
ATOM 4192 C C . PRO C 2 125 ? -10.691 -14.171 -87.275 1.00 53.66 118 PRO F C 1
ATOM 4193 O O . PRO C 2 125 ? -11.449 -13.879 -86.343 1.00 50.46 118 PRO F O 1
ATOM 4197 N N . THR C 2 126 ? -9.415 -13.800 -87.318 1.00 54.27 119 THR F N 1
ATOM 4198 C CA . THR C 2 126 ? -8.821 -13.061 -86.215 1.00 56.33 119 THR F CA 1
ATOM 4199 C C . THR C 2 126 ? -9.493 -11.701 -86.071 1.00 55.61 119 THR F C 1
ATOM 4200 O O . THR C 2 126 ? -9.649 -10.964 -87.050 1.00 52.85 119 THR F O 1
ATOM 4204 N N . GLY C 2 127 ? -9.897 -11.378 -84.846 1.00 56.93 120 GLY F N 1
ATOM 4205 C CA . GLY C 2 127 ? -10.608 -10.151 -84.565 1.00 57.01 120 GLY F CA 1
ATOM 4206 C C . GLY C 2 127 ? -12.110 -10.298 -84.515 1.00 58.16 120 GLY F C 1
ATOM 4207 O O . GLY C 2 127 ? -12.806 -9.312 -84.247 1.00 60.66 120 GLY F O 1
ATOM 4208 N N . TYR C 2 128 ? -12.629 -11.498 -84.747 1.00 54.73 121 TYR F N 1
ATOM 4209 C CA . TYR C 2 128 ? -14.056 -11.727 -84.876 1.00 50.92 121 TYR F CA 1
ATOM 4210 C C . TYR C 2 128 ? -14.514 -12.780 -83.880 1.00 50.78 121 TYR F C 1
ATOM 4211 O O . TYR C 2 128 ? -13.743 -13.650 -83.461 1.00 51.77 121 TYR F O 1
ATOM 4220 N N . LYS C 2 129 ? -15.777 -12.677 -83.487 1.00 48.68 122 LYS F N 1
ATOM 4221 C CA . LYS C 2 129 ? -16.417 -13.657 -82.634 1.00 45.59 122 LYS F CA 1
ATOM 4222 C C . LYS C 2 129 ? -17.696 -14.104 -83.317 1.00 45.83 122 LYS F C 1
ATOM 4223 O O . LYS C 2 129 ? -18.149 -13.488 -84.282 1.00 43.04 122 LYS F O 1
ATOM 4229 N N . LEU C 2 130 ? -18.286 -15.178 -82.791 1.00 44.38 123 LEU F N 1
ATOM 4230 C CA . LEU C 2 130 ? -19.618 -15.586 -83.219 1.00 44.23 123 LEU F CA 1
ATOM 4231 C C . LEU C 2 130 ? -20.651 -14.501 -82.907 1.00 47.50 123 LEU F C 1
ATOM 4232 O O . LEU C 2 130 ? -20.583 -13.813 -81.880 1.00 47.87 123 LEU F O 1
ATOM 4237 N N . SER C 2 131 ? -21.630 -14.381 -83.796 1.00 46.82 124 SER F N 1
ATOM 4238 C CA . SER C 2 131 ? -22.635 -13.333 -83.731 1.00 50.81 124 SER F CA 1
ATOM 4239 C C . SER C 2 131 ? -23.646 -13.615 -82.628 1.00 53.71 124 SER F C 1
ATOM 4240 O O . SER C 2 131 ? -24.160 -14.729 -82.520 1.00 55.11 124 SER F O 1
ATOM 4243 N N . ASN C 2 132 ? -23.948 -12.599 -81.824 1.00 56.83 125 ASN F N 1
ATOM 4244 C CA . ASN C 2 132 ? -24.933 -12.705 -80.754 1.00 56.58 125 ASN F CA 1
ATOM 4245 C C . ASN C 2 132 ? -26.376 -12.548 -81.242 1.00 56.37 125 ASN F C 1
ATOM 4246 O O . ASN C 2 132 ? -27.291 -12.477 -80.415 1.00 57.83 125 ASN F O 1
ATOM 4251 N N . ASP C 2 133 ? -26.606 -12.515 -82.554 1.00 57.48 126 ASP F N 1
ATOM 4252 C CA . ASP C 2 133 ? -27.922 -12.217 -83.106 1.00 57.73 126 ASP F CA 1
ATOM 4253 C C . ASP C 2 133 ? -28.723 -13.455 -83.498 1.00 58.51 126 ASP F C 1
ATOM 4254 O O . ASP C 2 133 ? -29.885 -13.315 -83.896 1.00 57.72 126 ASP F O 1
ATOM 4259 N N . ARG C 2 134 ? -28.151 -14.654 -83.393 1.00 57.49 127 ARG F N 1
ATOM 4260 C CA . ARG C 2 134 ? -28.847 -15.858 -83.837 1.00 56.15 127 ARG F CA 1
ATOM 4261 C C . ARG C 2 134 ? -28.225 -17.090 -83.191 1.00 55.13 127 ARG F C 1
ATOM 4262 O O . ARG C 2 134 ? -27.162 -17.027 -82.568 1.00 55.17 127 ARG F O 1
ATOM 4270 N N . ASP C 2 135 ? -28.922 -18.213 -83.336 1.00 54.76 128 ASP F N 1
ATOM 4271 C CA . ASP C 2 135 ? -28.370 -19.525 -83.040 1.00 52.21 128 ASP F CA 1
ATOM 4272 C C . ASP C 2 135 ? -27.876 -20.144 -84.336 1.00 50.26 128 ASP F C 1
ATOM 4273 O O . ASP C 2 135 ? -28.533 -20.024 -85.375 1.00 47.47 128 ASP F O 1
ATOM 4278 N N . GLN C 2 136 ? -26.710 -20.792 -84.275 1.00 51.51 129 GLN F N 1
ATOM 4279 C CA . GLN C 2 136 ? -26.140 -21.465 -85.442 1.00 45.93 129 GLN F CA 1
ATOM 4280 C C . GLN C 2 136 ? -25.265 -22.621 -84.988 1.00 45.72 129 GLN F C 1
ATOM 4281 O O . GLN C 2 136 ? -24.854 -22.699 -83.830 1.00 43.72 129 GLN F O 1
ATOM 4287 N N . VAL C 2 137 ? -24.970 -23.510 -85.923 1.00 42.87 130 VAL F N 1
ATOM 4288 C CA . VAL C 2 137 ? -24.216 -24.716 -85.610 1.00 44.72 130 VAL F CA 1
ATOM 4289 C C . VAL C 2 137 ? -22.733 -24.383 -85.490 1.00 47.49 130 VAL F C 1
ATOM 4290 O O . VAL C 2 137 ? -22.238 -23.413 -86.074 1.00 48.84 130 VAL F O 1
ATOM 4294 N N . THR C 2 138 ? -22.010 -25.180 -84.705 1.00 46.55 131 THR F N 1
ATOM 4295 C CA . THR C 2 138 ? -20.567 -25.032 -84.593 1.00 48.03 131 THR F CA 1
ATOM 4296 C C . THR C 2 138 ? -19.801 -26.284 -84.996 1.00 47.70 131 THR F C 1
ATOM 4297 O O . THR C 2 138 ? -18.566 -26.280 -84.941 1.00 49.13 131 THR F O 1
ATOM 4301 N N . GLU C 2 139 ? -20.492 -27.353 -85.377 1.00 45.66 132 GLU F N 1
ATOM 4302 C CA . GLU C 2 139 ? -19.886 -28.558 -85.917 1.00 44.64 132 GLU F CA 1
ATOM 4303 C C . GLU C 2 139 ? -20.501 -28.829 -87.279 1.00 46.30 132 GLU F C 1
ATOM 4304 O O . GLU C 2 139 ? -21.720 -28.718 -87.443 1.00 49.13 132 GLU F O 1
ATOM 4310 N N . ILE C 2 140 ? -19.672 -29.185 -88.255 1.00 43.40 133 ILE F N 1
ATOM 4311 C CA . ILE C 2 140 ? -20.145 -29.471 -89.604 1.00 44.10 133 ILE F CA 1
ATOM 4312 C C . ILE C 2 140 ? -19.713 -30.886 -89.957 1.00 44.16 133 ILE F C 1
ATOM 4313 O O . ILE C 2 140 ? -18.523 -31.213 -89.872 1.00 41.88 133 ILE F O 1
ATOM 4318 N N . THR C 2 141 ? -20.681 -31.724 -90.334 1.00 44.14 134 THR F N 1
ATOM 4319 C CA . THR C 2 141 ? -20.445 -33.123 -90.680 1.00 41.16 134 THR F CA 1
ATOM 4320 C C . THR C 2 141 ? -20.387 -33.270 -92.192 1.00 41.07 134 THR F C 1
ATOM 4321 O O . THR C 2 141 ? -21.328 -32.881 -92.890 1.00 42.27 134 THR F O 1
ATOM 4325 N N . ILE C 2 142 ? -19.300 -33.848 -92.695 1.00 39.78 135 ILE F N 1
ATOM 4326 C CA . ILE C 2 142 ? -19.101 -33.984 -94.137 1.00 40.15 135 ILE F CA 1
ATOM 4327 C C . ILE C 2 142 ? -18.551 -35.378 -94.426 1.00 42.34 135 ILE F C 1
ATOM 4328 O O . ILE C 2 142 ? -17.549 -35.772 -93.817 1.00 43.99 135 ILE F O 1
ATOM 4333 N N . PRO C 2 143 ? -19.175 -36.156 -95.311 1.00 40.31 136 PRO F N 1
ATOM 4334 C CA . PRO C 2 143 ? -18.626 -37.478 -95.667 1.00 46.16 136 PRO F CA 1
ATOM 4335 C C . PRO C 2 143 ? -17.220 -37.385 -96.253 1.00 44.74 136 PRO F C 1
ATOM 4336 O O . PRO C 2 143 ? -16.962 -36.597 -97.166 1.00 41.92 136 PRO F O 1
ATOM 4340 N N . PHE C 2 144 ? -16.310 -38.212 -95.735 1.00 44.93 137 PHE F N 1
ATOM 4341 C CA . PHE C 2 144 ? -15.023 -38.392 -96.402 1.00 47.43 137 PHE F CA 1
ATOM 4342 C C . PHE C 2 144 ? -15.252 -38.729 -97.866 1.00 47.08 137 PHE F C 1
ATOM 4343 O O . PHE C 2 144 ? -16.018 -39.639 -98.196 1.00 50.33 137 PHE F O 1
ATOM 4351 N N . GLY C 2 145 ? -14.613 -37.970 -98.744 1.00 47.46 138 GLY F N 1
ATOM 4352 C CA . GLY C 2 145 ? -14.842 -38.109 -100.159 1.00 47.80 138 GLY F CA 1
ATOM 4353 C C . GLY C 2 145 ? -15.794 -37.105 -100.771 1.00 45.99 138 GLY F C 1
ATOM 4354 O O . GLY C 2 145 ? -16.129 -37.241 -101.947 1.00 47.53 138 GLY F O 1
ATOM 4355 N N . SER C 2 146 ? -16.238 -36.101 -100.031 1.00 42.15 139 SER F N 1
ATOM 4356 C CA . SER C 2 146 ? -17.087 -35.088 -100.640 1.00 46.99 139 SER F CA 1
ATOM 4357 C C . SER C 2 146 ? -16.722 -33.695 -100.124 1.00 42.13 139 SER F C 1
ATOM 4358 O O . SER C 2 146 ? -15.920 -33.534 -99.201 1.00 42.15 139 SER F O 1
ATOM 4361 N N . THR C 2 147 ? -17.324 -32.679 -100.740 1.00 42.14 140 THR F N 1
ATOM 4362 C CA . THR C 2 147 ? -17.126 -31.296 -100.345 1.00 42.17 140 THR F CA 1
ATOM 4363 C C . THR C 2 147 ? -18.427 -30.739 -99.786 1.00 41.70 140 THR F C 1
ATOM 4364 O O . THR C 2 147 ? -19.494 -30.927 -100.379 1.00 41.53 140 THR F O 1
ATOM 4368 N N . GLY C 2 148 ? -18.330 -30.046 -98.664 1.00 41.51 141 GLY F N 1
ATOM 4369 C CA . GLY C 2 148 ? -19.470 -29.386 -98.067 1.00 41.09 141 GLY F CA 1
ATOM 4370 C C . GLY C 2 148 ? -19.257 -27.886 -97.959 1.00 41.19 141 GLY F C 1
ATOM 4371 O O . GLY C 2 148 ? -18.126 -27.404 -97.850 1.00 41.50 141 GLY F O 1
ATOM 4372 N N . GLY C 2 149 ? -20.357 -27.153 -97.970 1.00 40.92 142 GLY F N 1
ATOM 4373 C CA . GLY C 2 149 ? -20.326 -25.709 -97.847 1.00 40.97 142 GLY F CA 1
ATOM 4374 C C . GLY C 2 149 ? -21.083 -25.260 -96.616 1.00 40.51 142 GLY F C 1
ATOM 4375 O O . GLY C 2 149 ? -22.126 -25.835 -96.267 1.00 40.12 142 GLY F O 1
ATOM 4376 N N . HIS C 2 150 ? -20.553 -24.234 -95.959 1.00 40.55 143 HIS F N 1
ATOM 4377 C CA . HIS C 2 150 ? -21.227 -23.684 -94.797 1.00 40.13 143 HIS F CA 1
ATOM 4378 C C . HIS C 2 150 ? -20.821 -22.231 -94.602 1.00 40.26 143 HIS F C 1
ATOM 4379 O O . HIS C 2 150 ? -19.650 -21.882 -94.767 1.00 40.64 143 HIS F O 1
ATOM 4386 N N . THR C 2 151 ? -21.789 -21.406 -94.224 1.00 40.94 144 THR F N 1
ATOM 4387 C CA . THR C 2 151 ? -21.563 -20.004 -93.881 1.00 40.00 144 THR F CA 1
ATOM 4388 C C . THR C 2 151 ? -21.830 -19.790 -92.399 1.00 39.61 144 THR F C 1
ATOM 4389 O O . THR C 2 151 ? -22.877 -20.187 -91.885 1.00 42.83 144 THR F O 1
ATOM 4393 N N . MET C 2 152 ? -20.883 -19.162 -91.721 1.00 41.62 145 MET F N 1
ATOM 4394 C CA . MET C 2 152 ? -20.928 -18.909 -90.294 1.00 39.42 145 MET F CA 1
ATOM 4395 C C . MET C 2 152 ? -20.911 -17.399 -90.053 1.00 42.01 145 MET F C 1
ATOM 4396 O O . MET C 2 152 ? -20.154 -16.673 -90.699 1.00 42.33 145 MET F O 1
ATOM 4401 N N . VAL C 2 153 ? -21.757 -16.907 -89.143 1.00 44.43 146 VAL F N 1
ATOM 4402 C CA . VAL C 2 153 ? -21.984 -15.465 -89.001 1.00 45.07 146 VAL F CA 1
ATOM 4403 C C . VAL C 2 153 ? -21.207 -14.929 -87.807 1.00 44.97 146 VAL F C 1
ATOM 4404 O O . VAL C 2 153 ? -21.362 -15.414 -86.683 1.00 41.87 146 VAL F O 1
ATOM 4408 N N . VAL C 2 154 ? -20.379 -13.910 -88.050 1.00 45.42 147 VAL F N 1
ATOM 4409 C CA . VAL C 2 154 ? -19.438 -13.407 -87.061 1.00 45.94 147 VAL F CA 1
ATOM 4410 C C . VAL C 2 154 ? -19.638 -11.909 -86.895 1.00 45.08 147 VAL F C 1
ATOM 4411 O O . VAL C 2 154 ? -20.311 -11.258 -87.690 1.00 44.57 147 VAL F O 1
ATOM 4415 N N . GLU C 2 155 ? -19.018 -11.371 -85.847 1.00 45.55 148 GLU F N 1
ATOM 4416 C CA . GLU C 2 155 ? -19.065 -9.955 -85.500 1.00 48.72 148 GLU F CA 1
ATOM 4417 C C . GLU C 2 155 ? -17.674 -9.540 -85.056 1.00 49.08 148 GLU F C 1
ATOM 4418 O O . GLU C 2 155 ? -16.963 -10.330 -84.420 1.00 49.57 148 GLU F O 1
ATOM 4424 N N . LYS C 2 156 ? -17.276 -8.319 -85.411 1.00 49.42 149 LYS F N 1
ATOM 4425 C CA . LYS C 2 156 ? -15.967 -7.841 -84.994 1.00 52.30 149 LYS F CA 1
ATOM 4426 C C . LYS C 2 156 ? -15.886 -7.832 -83.475 1.00 56.19 149 LYS F C 1
ATOM 4427 O O . LYS C 2 156 ? -16.810 -7.369 -82.796 1.00 52.30 149 LYS F O 1
ATOM 4433 N N . GLY C 2 157 ? -14.797 -8.395 -82.945 1.00 55.36 150 GLY F N 1
ATOM 4434 C CA . GLY C 2 157 ? -14.621 -8.427 -81.503 1.00 53.81 150 GLY F CA 1
ATOM 4435 C C . GLY C 2 157 ? -14.350 -7.050 -80.928 1.00 61.09 150 GLY F C 1
ATOM 4436 O O . GLY C 2 157 ? -14.945 -6.656 -79.922 1.00 60.86 150 GLY F O 1
ATOM 4437 N N . ASP C 2 158 ? -13.452 -6.299 -81.561 1.00 61.48 151 ASP F N 1
ATOM 4438 C CA . ASP C 2 158 ? -13.091 -4.954 -81.137 1.00 62.60 151 ASP F CA 1
ATOM 4439 C C . ASP C 2 158 ? -13.693 -3.948 -82.108 1.00 62.27 151 ASP F C 1
ATOM 4440 O O . ASP C 2 158 ? -13.496 -4.056 -83.322 1.00 62.60 151 ASP F O 1
ATOM 4445 N N . LEU C 2 159 ? -14.403 -2.958 -81.570 1.00 58.70 152 LEU F N 1
ATOM 4446 C CA . LEU C 2 159 ? -15.149 -2.014 -82.387 1.00 57.99 152 LEU F CA 1
ATOM 4447 C C . LEU C 2 159 ? -14.523 -0.626 -82.378 1.00 57.09 152 LEU F C 1
ATOM 4448 O O . LEU C 2 159 ? -15.191 0.353 -82.718 1.00 57.15 152 LEU F O 1
ATOM 4453 N N . SER C 2 160 ? -13.244 -0.531 -82.025 1.00 57.54 153 SER F N 1
ATOM 4454 C CA . SER C 2 160 ? -12.589 0.754 -81.842 1.00 55.38 153 SER F CA 1
ATOM 4455 C C . SER C 2 160 ? -12.638 1.604 -83.111 1.00 58.41 153 SER F C 1
ATOM 4456 O O . SER C 2 160 ? -12.726 1.100 -84.235 1.00 57.75 153 SER F O 1
ATOM 4459 N N . SER C 2 161 ? -12.583 2.920 -82.909 1.00 54.92 154 SER F N 1
ATOM 4460 C CA . SER C 2 161 ? -12.435 3.886 -83.981 1.00 56.50 154 SER F CA 1
ATOM 4461 C C . SER C 2 161 ? -11.134 4.654 -83.803 1.00 55.72 154 SER F C 1
ATOM 4462 O O . SER C 2 161 ? -10.513 4.634 -82.734 1.00 55.05 154 SER F O 1
ATOM 4465 N N . ILE C 2 162 ? -10.742 5.326 -84.882 1.00 56.34 155 ILE F N 1
ATOM 4466 C CA . ILE C 2 162 ? -9.619 6.259 -84.903 1.00 59.74 155 ILE F CA 1
ATOM 4467 C C . ILE C 2 162 ? -10.143 7.652 -84.586 1.00 57.19 155 ILE F C 1
ATOM 4468 O O . ILE C 2 162 ? -11.114 8.109 -85.202 1.00 57.42 155 ILE F O 1
ATOM 4473 N N . VAL C 2 163 ? -9.505 8.331 -83.633 1.00 60.92 156 VAL F N 1
ATOM 4474 C CA . VAL C 2 163 ? -9.812 9.722 -83.319 1.00 59.60 156 VAL F CA 1
ATOM 4475 C C . VAL C 2 163 ? -8.523 10.531 -83.315 1.00 60.93 156 VAL F C 1
ATOM 4476 O O . VAL C 2 163 ? -7.478 10.060 -82.851 1.00 61.27 156 VAL F O 1
ATOM 4480 N N . LYS C 2 164 ? -8.606 11.757 -83.821 1.00 61.76 157 LYS F N 1
ATOM 4481 C CA . LYS C 2 164 ? -7.483 12.687 -83.803 1.00 66.36 157 LYS F CA 1
ATOM 4482 C C . LYS C 2 164 ? -7.467 13.432 -82.471 1.00 64.26 157 LYS F C 1
ATOM 4483 O O . LYS C 2 164 ? -8.509 13.893 -82.001 1.00 61.10 157 LYS F O 1
ATOM 4489 N N . ILE C 2 165 ? -6.287 13.533 -81.859 1.00 63.65 158 ILE F N 1
ATOM 4490 C CA . ILE C 2 165 ? -6.118 14.214 -80.581 1.00 61.84 158 ILE F CA 1
ATOM 4491 C C . ILE C 2 165 ? -4.845 15.052 -80.626 1.00 66.22 158 ILE F C 1
ATOM 4492 O O . ILE C 2 165 ? -3.815 14.612 -81.150 1.00 68.22 158 ILE F O 1
ATOM 4497 N N . GLN C 2 166 ? -4.931 16.272 -80.093 1.00 63.50 159 GLN F N 1
ATOM 4498 C CA . GLN C 2 166 ? -3.779 17.126 -79.843 1.00 62.25 159 GLN F CA 1
ATOM 4499 C C . GLN C 2 166 ? -3.708 17.423 -78.352 1.00 61.00 159 GLN F C 1
ATOM 4500 O O . GLN C 2 166 ? -4.628 18.035 -77.797 1.00 62.91 159 GLN F O 1
ATOM 4506 N N . PHE C 2 167 ? -2.632 16.977 -77.703 1.00 63.65 160 PHE F N 1
ATOM 4507 C CA . PHE C 2 167 ? -2.308 17.480 -76.374 1.00 62.98 160 PHE F CA 1
ATOM 4508 C C . PHE C 2 167 ? -1.818 18.916 -76.496 1.00 67.93 160 PHE F C 1
ATOM 4509 O O . PHE C 2 167 ? -0.971 19.228 -77.340 1.00 68.32 160 PHE F O 1
ATOM 4517 N N . VAL C 2 168 ? -2.355 19.797 -75.664 1.00 66.41 161 VAL F N 1
ATOM 4518 C CA . VAL C 2 168 ? -2.165 21.230 -75.843 1.00 66.97 161 VAL F CA 1
ATOM 4519 C C . VAL C 2 168 ? -1.846 21.851 -74.485 1.00 70.65 161 VAL F C 1
ATOM 4520 O O . VAL C 2 168 ? -2.439 21.486 -73.463 1.00 66.74 161 VAL F O 1
ATOM 4524 N N . ASP C 2 169 ? -0.861 22.749 -74.466 1.00 69.89 162 ASP F N 1
ATOM 4525 C CA . ASP C 2 169 ? -0.381 23.326 -73.213 1.00 75.03 162 ASP F CA 1
ATOM 4526 C C . ASP C 2 169 ? -1.341 24.422 -72.760 1.00 77.76 162 ASP F C 1
ATOM 4527 O O . ASP C 2 169 ? -1.504 25.427 -73.457 1.00 79.45 162 ASP F O 1
ATOM 4532 N N . ALA C 2 170 ? -1.977 24.231 -71.597 1.00 77.34 163 ALA F N 1
ATOM 4533 C CA . ALA C 2 170 ? -2.929 25.222 -71.092 1.00 79.35 163 ALA F CA 1
ATOM 4534 C C . ALA C 2 170 ? -2.286 26.600 -70.974 1.00 82.53 163 ALA F C 1
ATOM 4535 O O . ALA C 2 170 ? -2.912 27.619 -71.295 1.00 81.95 163 ALA F O 1
ATOM 4537 N N . GLU C 2 171 ? -1.041 26.647 -70.509 1.00 85.46 164 GLU F N 1
ATOM 4538 C CA . GLU C 2 171 ? -0.201 27.831 -70.587 1.00 86.30 164 GLU F CA 1
ATOM 4539 C C . GLU C 2 171 ? 0.421 27.936 -71.978 1.00 84.94 164 GLU F C 1
ATOM 4540 O O . GLU C 2 171 ? 0.485 26.963 -72.729 1.00 85.06 164 GLU F O 1
ATOM 4546 N N . ASN C 2 172 ? 0.882 29.135 -72.319 1.00 87.41 165 ASN F N 1
ATOM 4547 C CA . ASN C 2 172 ? 1.427 29.406 -73.654 1.00 87.70 165 ASN F CA 1
ATOM 4548 C C . ASN C 2 172 ? 0.354 29.272 -74.729 1.00 86.87 165 ASN F C 1
ATOM 4549 O O . ASN C 2 172 ? 0.600 28.727 -75.804 1.00 86.22 165 ASN F O 1
ATOM 4554 N N . ASN C 2 173 ? -0.850 29.758 -74.421 1.00 87.64 166 ASN F N 1
ATOM 4555 C CA . ASN C 2 173 ? -1.913 29.943 -75.412 1.00 88.58 166 ASN F CA 1
ATOM 4556 C C . ASN C 2 173 ? -2.186 28.662 -76.201 1.00 86.90 166 ASN F C 1
ATOM 4557 O O . ASN C 2 173 ? -2.342 28.681 -77.425 1.00 85.85 166 ASN F O 1
ATOM 4562 N N . ASP C 2 174 ? -2.236 27.535 -75.488 1.00 85.12 167 ASP F N 1
ATOM 4563 C CA . ASP C 2 174 ? -2.561 26.227 -76.062 1.00 80.19 167 ASP F CA 1
ATOM 4564 C C . ASP C 2 174 ? -1.586 25.866 -77.192 1.00 77.96 167 ASP F C 1
ATOM 4565 O O . ASP C 2 174 ? -1.924 25.835 -78.378 1.00 76.78 167 ASP F O 1
ATOM 4570 N N . GLU C 2 175 ? -0.352 25.577 -76.772 1.00 77.39 168 GLU F N 1
ATOM 4571 C CA . GLU C 2 175 ? 0.740 25.225 -77.676 1.00 77.75 168 GLU F CA 1
ATOM 4572 C C . GLU C 2 175 ? 0.772 23.711 -77.870 1.00 72.79 168 GLU F C 1
ATOM 4573 O O . GLU C 2 175 ? 1.017 22.968 -76.914 1.00 71.99 168 GLU F O 1
ATOM 4579 N N . VAL C 2 176 ? 0.550 23.257 -79.107 1.00 72.30 169 VAL F N 1
ATOM 4580 C CA . VAL C 2 176 ? 0.403 21.825 -79.368 1.00 68.93 169 VAL F CA 1
ATOM 4581 C C . VAL C 2 176 ? 1.713 21.105 -79.074 1.00 68.45 169 VAL F C 1
ATOM 4582 O O . VAL C 2 176 ? 2.741 21.364 -79.708 1.00 70.75 169 VAL F O 1
ATOM 4586 N N . VAL C 2 177 ? 1.669 20.172 -78.126 1.00 69.59 170 VAL F N 1
ATOM 4587 C CA . VAL C 2 177 ? 2.854 19.500 -77.603 1.00 69.34 170 VAL F CA 1
ATOM 4588 C C . VAL C 2 177 ? 3.074 18.134 -78.253 1.00 71.45 170 VAL F C 1
ATOM 4589 O O . VAL C 2 177 ? 4.213 17.756 -78.537 1.00 70.66 170 VAL F O 1
ATOM 4593 N N . ALA C 2 178 ? 2.001 17.378 -78.488 1.00 70.52 171 ALA F N 1
ATOM 4594 C CA . ALA C 2 178 ? 2.077 16.053 -79.097 1.00 69.95 171 ALA F CA 1
ATOM 4595 C C . ALA C 2 178 ? 0.696 15.698 -79.636 1.00 69.98 171 ALA F C 1
ATOM 4596 O O . ALA C 2 178 ? -0.254 16.476 -79.518 1.00 68.12 171 ALA F O 1
ATOM 4598 N N . GLY C 2 179 ? 0.589 14.527 -80.238 1.00 76.91 172 GLY F N 1
ATOM 4599 C CA . GLY C 2 179 ? -0.706 14.066 -80.702 1.00 78.58 172 GLY F CA 1
ATOM 4600 C C . GLY C 2 179 ? -0.581 13.136 -81.889 1.00 80.47 172 GLY F C 1
ATOM 4601 O O . GLY C 2 179 ? 0.479 12.988 -82.496 1.00 81.25 172 GLY F O 1
ATOM 4602 N N . GLY C 2 180 ? -1.706 12.508 -82.213 1.00 77.14 173 GLY F N 1
ATOM 4603 C CA . GLY C 2 180 ? -1.754 11.578 -83.323 1.00 75.28 173 GLY F CA 1
ATOM 4604 C C . GLY C 2 180 ? -3.124 10.953 -83.456 1.00 71.28 173 GLY F C 1
ATOM 4605 O O . GLY C 2 180 ? -4.126 11.517 -83.015 1.00 72.72 173 GLY F O 1
ATOM 4606 N N . ASP C 2 181 ? -3.156 9.785 -84.093 1.00 72.25 174 ASP F N 1
ATOM 4607 C CA . ASP C 2 181 ? -4.368 8.990 -84.245 1.00 68.38 174 ASP F CA 1
ATOM 4608 C C . ASP C 2 181 ? -4.297 7.821 -83.270 1.00 67.29 174 ASP F C 1
ATOM 4609 O O . ASP C 2 181 ? -3.326 7.060 -83.282 1.00 67.94 174 ASP F O 1
ATOM 4614 N N . TYR C 2 182 ? -5.309 7.685 -82.422 1.00 65.78 175 TYR F N 1
ATOM 4615 C CA . TYR C 2 182 ? -5.329 6.614 -81.442 1.00 61.72 175 TYR F CA 1
ATOM 4616 C C . TYR C 2 182 ? -6.652 5.872 -81.524 1.00 60.31 175 TYR F C 1
ATOM 4617 O O . TYR C 2 182 ? -7.690 6.448 -81.872 1.00 57.15 175 TYR F O 1
ATOM 4626 N N . PHE C 2 183 ? -6.588 4.577 -81.216 1.00 55.61 176 PHE F N 1
ATOM 4627 C CA . PHE C 2 183 ? -7.774 3.740 -81.141 1.00 56.54 176 PHE F CA 1
ATOM 4628 C C . PHE C 2 183 ? -8.426 3.902 -79.777 1.00 52.34 176 PHE F C 1
ATOM 4629 O O . PHE C 2 183 ? -7.740 3.877 -78.751 1.00 50.72 176 PHE F O 1
ATOM 4637 N N . VAL C 2 184 ? -9.753 4.049 -79.773 1.00 54.39 177 VAL F N 1
ATOM 4638 C CA . VAL C 2 184 ? -10.555 4.195 -78.561 1.00 53.04 177 VAL F CA 1
ATOM 4639 C C . VAL C 2 184 ? -11.893 3.506 -78.794 1.00 52.76 177 VAL F C 1
ATOM 4640 O O . VAL C 2 184 ? -12.245 3.149 -79.920 1.00 53.01 177 VAL F O 1
ATOM 4644 N N . ASP C 2 185 ? -12.650 3.346 -77.707 1.00 53.24 178 ASP F N 1
ATOM 4645 C CA . ASP C 2 185 ? -14.037 2.903 -77.782 1.00 52.23 178 ASP F CA 1
ATOM 4646 C C . ASP C 2 185 ? -14.118 1.463 -78.279 1.00 53.34 178 ASP F C 1
ATOM 4647 O O . ASP C 2 185 ? -14.797 1.173 -79.268 1.00 53.12 178 ASP F O 1
ATOM 4652 N N . GLY C 2 186 ? -13.429 0.552 -77.586 1.00 53.72 179 GLY F N 1
ATOM 4653 C CA . GLY C 2 186 ? -13.470 -0.851 -77.967 1.00 54.59 179 GLY F CA 1
ATOM 4654 C C . GLY C 2 186 ? -14.873 -1.419 -77.992 1.00 53.73 179 GLY F C 1
ATOM 4655 O O . GLY C 2 186 ? -15.182 -2.286 -78.811 1.00 54.80 179 GLY F O 1
ATOM 4656 N N . ASP C 2 187 ? -15.747 -0.921 -77.123 1.00 48.79 180 ASP F N 1
ATOM 4657 C CA . ASP C 2 187 ? -17.121 -1.395 -77.046 1.00 51.87 180 ASP F CA 1
ATOM 4658 C C . ASP C 2 187 ? -18.011 -0.792 -78.120 1.00 53.25 180 ASP F C 1
ATOM 4659 O O . ASP C 2 187 ? -19.147 -1.249 -78.295 1.00 52.27 180 ASP F O 1
ATOM 4664 N N . GLY C 2 188 ? -17.539 0.230 -78.822 1.00 50.53 181 GLY F N 1
ATOM 4665 C CA . GLY C 2 188 ? -18.308 0.778 -79.919 1.00 53.43 181 GLY F CA 1
ATOM 4666 C C . GLY C 2 188 ? -19.553 1.553 -79.532 1.00 54.32 181 GLY F C 1
ATOM 4667 O O . GLY C 2 188 ? -20.506 1.606 -80.319 1.00 55.21 181 GLY F O 1
ATOM 4668 N N . ASP C 2 189 ? -19.575 2.178 -78.358 1.00 54.60 182 ASP F N 1
ATOM 4669 C CA . ASP C 2 189 ? -20.738 2.972 -77.979 1.00 55.78 182 ASP F CA 1
ATOM 4670 C C . ASP C 2 189 ? -20.678 4.395 -78.514 1.00 51.10 182 ASP F C 1
ATOM 4671 O O . ASP C 2 189 ? -21.611 5.166 -78.285 1.00 54.54 182 ASP F O 1
ATOM 4676 N N . GLY C 2 190 ? -19.629 4.755 -79.246 1.00 52.96 183 GLY F N 1
ATOM 4677 C CA . GLY C 2 190 ? -19.481 6.111 -79.730 1.00 52.77 183 GLY F CA 1
ATOM 4678 C C . GLY C 2 190 ? -18.957 7.094 -78.705 1.00 52.58 183 GLY F C 1
ATOM 4679 O O . GLY C 2 190 ? -18.834 8.289 -79.016 1.00 53.41 183 GLY F O 1
ATOM 4680 N N . ILE C 2 191 ? -18.640 6.625 -77.505 1.00 51.56 184 ILE F N 1
ATOM 4681 C CA . ILE C 2 191 ? -18.153 7.445 -76.407 1.00 53.29 184 ILE F CA 1
ATOM 4682 C C . ILE C 2 191 ? -16.830 6.869 -75.944 1.00 50.22 184 ILE F C 1
ATOM 4683 O O . ILE C 2 191 ? -16.667 5.649 -75.881 1.00 51.58 184 ILE F O 1
ATOM 4688 N N . PHE C 2 192 ? -15.889 7.738 -75.612 1.00 49.33 185 PHE F N 1
ATOM 4689 C CA . PHE C 2 192 ? -14.634 7.280 -75.048 1.00 49.26 185 PHE F CA 1
ATOM 4690 C C . PHE C 2 192 ? -14.234 8.227 -73.932 1.00 47.91 185 PHE F C 1
ATOM 4691 O O . PHE C 2 192 ? -14.732 9.349 -73.833 1.00 48.49 185 PHE F O 1
ATOM 4699 N N . HIS C 2 193 ? -13.308 7.768 -73.110 1.00 49.31 186 HIS F N 1
ATOM 4700 C CA . HIS C 2 193 ? -12.914 8.464 -71.905 1.00 49.31 186 HIS F CA 1
ATOM 4701 C C . HIS C 2 193 ? -11.405 8.606 -71.898 1.00 51.09 186 HIS F C 1
ATOM 4702 O O . HIS C 2 193 ? -10.696 7.741 -72.416 1.00 54.18 186 HIS F O 1
ATOM 4709 N N . THR C 2 194 ? -10.914 9.709 -71.351 1.00 48.83 187 THR F N 1
ATOM 4710 C CA . THR C 2 194 ? -9.477 10.082 -71.337 1.00 51.44 187 THR F CA 1
ATOM 4711 C C . THR C 2 194 ? -8.605 8.944 -70.849 1.00 54.26 187 THR F C 1
ATOM 4712 O O . THR C 2 194 ? -7.482 8.866 -71.238 1.00 55.82 187 THR F O 1
ATOM 4716 N N . ARG C 2 195 ? -9.211 7.998 -70.162 1.00 49.82 188 ARG F N 1
ATOM 4717 C CA . ARG C 2 195 ? -8.594 6.784 -69.593 1.00 53.74 188 ARG F CA 1
ATOM 4718 C C . ARG C 2 195 ? -7.861 6.010 -70.680 1.00 54.74 188 ARG F C 1
ATOM 4719 O O . ARG C 2 195 ? -6.848 5.478 -70.379 1.00 56.62 188 ARG F O 1
ATOM 4727 N N . GLU C 2 196 ? -8.440 5.939 -71.873 1.00 54.45 189 GLU F N 1
ATOM 4728 C CA . GLU C 2 196 ? -7.923 5.252 -73.068 1.00 55.15 189 GLU F CA 1
ATOM 4729 C C . GLU C 2 196 ? -6.765 5.973 -73.756 1.00 57.92 189 GLU F C 1
ATOM 4730 O O . GLU C 2 196 ? -6.204 5.351 -74.601 1.00 58.90 189 GLU F O 1
ATOM 4736 N N . ILE C 2 197 ? -6.408 7.207 -73.407 1.00 58.78 190 ILE F N 1
ATOM 4737 C CA . ILE C 2 197 ? -5.318 7.870 -74.112 1.00 63.59 190 ILE F CA 1
ATOM 4738 C C . ILE C 2 197 ? -4.186 8.297 -73.196 1.00 65.79 190 ILE F C 1
ATOM 4739 O O . ILE C 2 197 ? -3.198 8.859 -73.681 1.00 67.03 190 ILE F O 1
ATOM 4744 N N . THR C 2 198 ? -4.294 8.057 -71.888 1.00 65.02 191 THR F N 1
ATOM 4745 C CA . THR C 2 198 ? -3.308 8.590 -70.951 1.00 66.85 191 THR F CA 1
ATOM 4746 C C . THR C 2 198 ? -1.918 8.015 -71.186 1.00 70.55 191 THR F C 1
ATOM 4747 O O . THR C 2 198 ? -0.918 8.650 -70.832 1.00 70.46 191 THR F O 1
ATOM 4751 N N . GLU C 2 199 ? -1.830 6.811 -71.757 1.00 72.15 192 GLU F N 1
ATOM 4752 C CA . GLU C 2 199 ? -0.522 6.253 -72.078 1.00 74.01 192 GLU F CA 1
ATOM 4753 C C . GLU C 2 199 ? 0.254 7.190 -72.995 1.00 74.00 192 GLU F C 1
ATOM 4754 O O . GLU C 2 199 ? 1.461 7.392 -72.815 1.00 75.49 192 GLU F O 1
ATOM 4760 N N . TRP C 2 200 ? -0.434 7.818 -73.941 1.00 73.20 193 TRP F N 1
ATOM 4761 C CA . TRP C 2 200 ? 0.182 8.750 -74.874 1.00 73.73 193 TRP F CA 1
ATOM 4762 C C . TRP C 2 200 ? 0.467 10.117 -74.268 1.00 72.47 193 TRP F C 1
ATOM 4763 O O . TRP C 2 200 ? 0.824 11.027 -75.017 1.00 73.80 193 TRP F O 1
ATOM 4774 N N . VAL C 2 201 ? 0.320 10.303 -72.961 1.00 71.14 194 VAL F N 1
ATOM 4775 C CA . VAL C 2 201 ? 0.537 11.654 -72.429 1.00 74.05 194 VAL F CA 1
ATOM 4776 C C . VAL C 2 201 ? 2.000 12.032 -72.609 1.00 77.13 194 VAL F C 1
ATOM 4777 O O . VAL C 2 201 ? 2.889 11.220 -72.286 1.00 80.70 194 VAL F O 1
ATOM 4781 N N . PRO C 2 202 ? 2.302 13.224 -73.133 1.00 80.26 195 PRO F N 1
ATOM 4782 C CA . PRO C 2 202 ? 3.694 13.592 -73.411 1.00 84.16 195 PRO F CA 1
ATOM 4783 C C . PRO C 2 202 ? 4.577 13.495 -72.177 1.00 89.88 195 PRO F C 1
ATOM 4784 O O . PRO C 2 202 ? 4.114 13.500 -71.036 1.00 89.44 195 PRO F O 1
ATOM 4788 N N . GLU C 2 203 ? 5.883 13.461 -72.439 1.00 94.78 196 GLU F N 1
ATOM 4789 C CA . GLU C 2 203 ? 6.830 12.799 -71.548 1.00 95.75 196 GLU F CA 1
ATOM 4790 C C . GLU C 2 203 ? 6.975 13.502 -70.202 1.00 97.21 196 GLU F C 1
ATOM 4791 O O . GLU C 2 203 ? 7.251 12.842 -69.194 1.00 97.46 196 GLU F O 1
ATOM 4797 N N . GLY C 2 204 ? 6.795 14.818 -70.151 1.00 96.59 197 GLY F N 1
ATOM 4798 C CA . GLY C 2 204 ? 6.941 15.520 -68.889 1.00 96.13 197 GLY F CA 1
ATOM 4799 C C . GLY C 2 204 ? 5.736 16.354 -68.504 1.00 95.48 197 GLY F C 1
ATOM 4800 O O . GLY C 2 204 ? 5.878 17.440 -67.932 1.00 93.29 197 GLY F O 1
ATOM 4801 N N . TYR C 2 205 ? 4.542 15.849 -68.797 1.00 98.53 198 TYR F N 1
ATOM 4802 C CA . TYR C 2 205 ? 3.316 16.611 -68.635 1.00 96.31 198 TYR F CA 1
ATOM 4803 C C . TYR C 2 205 ? 2.279 15.798 -67.874 1.00 94.97 198 TYR F C 1
ATOM 4804 O O . TYR C 2 205 ? 2.404 14.582 -67.702 1.00 94.80 198 TYR F O 1
ATOM 4813 N N . GLU C 2 206 ? 1.240 16.506 -67.431 1.00 88.65 199 GLU F N 1
ATOM 4814 C CA . GLU C 2 206 ? 0.077 15.948 -66.754 1.00 85.93 199 GLU F CA 1
ATOM 4815 C C . GLU C 2 206 ? -1.182 16.344 -67.512 1.00 83.38 199 GLU F C 1
ATOM 4816 O O . GLU C 2 206 ? -1.322 17.494 -67.937 1.00 83.57 199 GLU F O 1
ATOM 4822 N N . LEU C 2 207 ? -2.109 15.404 -67.661 1.00 74.09 200 LEU F N 1
ATOM 4823 C CA . LEU C 2 207 ? -3.351 15.679 -68.368 1.00 68.49 200 LEU F CA 1
ATOM 4824 C C . LEU C 2 207 ? -4.339 16.387 -67.446 1.00 65.99 200 LEU F C 1
ATOM 4825 O O . LEU C 2 207 ? -4.448 16.056 -66.264 1.00 65.89 200 LEU F O 1
ATOM 4830 N N . GLN C 2 208 ? -5.056 17.372 -67.995 1.00 60.54 201 GLN F N 1
ATOM 4831 C CA . GLN C 2 208 ? -6.009 18.163 -67.221 1.00 58.64 201 GLN F CA 1
ATOM 4832 C C . GLN C 2 208 ? -7.395 18.297 -67.853 1.00 56.98 201 GLN F C 1
ATOM 4833 O O . GLN C 2 208 ? -8.339 18.606 -67.116 1.00 56.12 201 GLN F O 1
ATOM 4839 N N . GLU C 2 209 ? -7.552 18.124 -69.175 1.00 57.71 202 GLU F N 1
ATOM 4840 C CA . GLU C 2 209 ? -8.876 17.927 -69.777 1.00 56.13 202 GLU F CA 1
ATOM 4841 C C . GLU C 2 209 ? -9.221 16.446 -69.623 1.00 57.15 202 GLU F C 1
ATOM 4842 O O . GLU C 2 209 ? -8.636 15.593 -70.299 1.00 56.50 202 GLU F O 1
ATOM 4848 N N . VAL C 2 210 ? -10.162 16.129 -68.731 1.00 52.53 203 VAL F N 1
ATOM 4849 C CA . VAL C 2 210 ? -10.466 14.752 -68.362 1.00 49.49 203 VAL F CA 1
ATOM 4850 C C . VAL C 2 210 ? -11.968 14.503 -68.495 1.00 49.93 203 VAL F C 1
ATOM 4851 O O . VAL C 2 210 ? -12.782 15.427 -68.390 1.00 48.00 203 VAL F O 1
ATOM 4855 N N . GLY C 2 211 ? -12.337 13.237 -68.757 1.00 50.49 204 GLY F N 1
ATOM 4856 C CA . GLY C 2 211 ? -13.736 12.834 -68.812 1.00 45.98 204 GLY F CA 1
ATOM 4857 C C . GLY C 2 211 ? -14.145 12.054 -70.048 1.00 47.39 204 GLY F C 1
ATOM 4858 O O . GLY C 2 211 ? -13.351 11.274 -70.576 1.00 47.67 204 GLY F O 1
ATOM 4859 N N . ASP C 2 212 ? -15.374 12.279 -70.526 1.00 47.68 205 ASP F N 1
ATOM 4860 C CA . ASP C 2 212 ? -15.982 11.556 -71.637 1.00 47.37 205 ASP F CA 1
ATOM 4861 C C . ASP C 2 212 ? -16.096 12.438 -72.877 1.00 46.68 205 ASP F C 1
ATOM 4862 O O . ASP C 2 212 ? -16.318 13.653 -72.783 1.00 45.32 205 ASP F O 1
ATOM 4867 N N . PHE C 2 213 ? -15.978 11.799 -74.046 1.00 48.97 206 PHE F N 1
ATOM 4868 C CA . PHE C 2 213 ? -16.016 12.485 -75.336 1.00 48.82 206 PHE F CA 1
ATOM 4869 C C . PHE C 2 213 ? -16.590 11.562 -76.409 1.00 51.05 206 PHE F C 1
ATOM 4870 O O . PHE C 2 213 ? -16.516 10.328 -76.310 1.00 50.38 206 PHE F O 1
ATOM 4878 N N . GLN C 2 214 ? -17.132 12.189 -77.459 1.00 49.66 207 GLN F N 1
ATOM 4879 C CA . GLN C 2 214 ? -17.858 11.498 -78.522 1.00 51.74 207 GLN F CA 1
ATOM 4880 C C . GLN C 2 214 ? -16.943 11.212 -79.711 1.00 55.83 207 GLN F C 1
ATOM 4881 O O . GLN C 2 214 ? -16.238 12.106 -80.191 1.00 54.64 207 GLN F O 1
ATOM 4887 N N . VAL C 2 215 ? -16.963 9.962 -80.186 1.00 57.67 208 VAL F N 1
ATOM 4888 C CA . VAL C 2 215 ? -16.057 9.558 -81.259 1.00 60.95 208 VAL F CA 1
ATOM 4889 C C . VAL C 2 215 ? -16.356 10.338 -82.535 1.00 65.12 208 VAL F C 1
ATOM 4890 O O . VAL C 2 215 ? -15.460 10.929 -83.146 1.00 67.61 208 VAL F O 1
ATOM 4894 N N . GLU C 2 216 ? -17.631 10.378 -82.931 1.00 74.83 209 GLU F N 1
ATOM 4895 C CA . GLU C 2 216 ? -18.015 10.916 -84.235 1.00 77.00 209 GLU F CA 1
ATOM 4896 C C . GLU C 2 216 ? -17.581 12.365 -84.424 1.00 77.54 209 GLU F C 1
ATOM 4897 O O . GLU C 2 216 ? -17.370 12.801 -85.561 1.00 79.33 209 GLU F O 1
ATOM 4903 N N . LEU C 2 217 ? -17.426 13.123 -83.334 1.00 69.70 210 LEU F N 1
ATOM 4904 C CA . LEU C 2 217 ? -17.081 14.538 -83.459 1.00 66.91 210 LEU F CA 1
ATOM 4905 C C . LEU C 2 217 ? -15.631 14.760 -83.872 1.00 64.98 210 LEU F C 1
ATOM 4906 O O . LEU C 2 217 ? -15.301 15.848 -84.347 1.00 63.38 210 LEU F O 1
ATOM 4911 N N . TYR C 2 218 ? -14.759 13.768 -83.710 1.00 66.51 211 TYR F N 1
ATOM 4912 C CA . TYR C 2 218 ? -13.328 13.976 -83.903 1.00 68.42 211 TYR F CA 1
ATOM 4913 C C . TYR C 2 218 ? -12.742 12.975 -84.887 1.00 70.46 211 TYR F C 1
ATOM 4914 O O . TYR C 2 218 ? -11.628 12.478 -84.700 1.00 67.25 211 TYR F O 1
ATOM 4923 N N . LYS C 2 219 ? -13.475 12.672 -85.959 1.00 76.30 212 LYS F N 1
ATOM 4924 C CA . LYS C 2 219 ? -12.903 11.863 -87.028 1.00 77.26 212 LYS F CA 1
ATOM 4925 C C . LYS C 2 219 ? -11.947 12.696 -87.882 1.00 80.27 212 LYS F C 1
ATOM 4926 O O . LYS C 2 219 ? -10.798 12.300 -88.108 1.00 81.26 212 LYS F O 1
ATOM 4932 N N . GLU C 2 220 ? -12.391 13.870 -88.332 1.00 78.49 213 GLU F N 1
ATOM 4933 C CA . GLU C 2 220 ? -11.585 14.744 -89.177 1.00 81.22 213 GLU F CA 1
ATOM 4934 C C . GLU C 2 220 ? -10.821 15.798 -88.381 1.00 79.19 213 GLU F C 1
ATOM 4935 O O . GLU C 2 220 ? -9.635 16.018 -88.639 1.00 80.25 213 GLU F O 1
ATOM 4941 N N . THR C 2 221 ? -11.490 16.475 -87.408 1.00 77.09 214 THR F N 1
ATOM 4942 C CA . THR C 2 221 ? -10.895 17.569 -86.636 1.00 72.14 214 THR F CA 1
ATOM 4943 C C . THR C 2 221 ? -10.316 17.037 -85.328 1.00 72.77 214 THR F C 1
ATOM 4944 O O . THR C 2 221 ? -10.987 16.260 -84.633 1.00 71.11 214 THR F O 1
ATOM 4948 N N . PRO C 2 222 ? -9.095 17.423 -84.952 1.00 71.82 215 PRO F N 1
ATOM 4949 C CA . PRO C 2 222 ? -8.509 16.900 -83.710 1.00 67.08 215 PRO F CA 1
ATOM 4950 C C . PRO C 2 222 ? -9.242 17.413 -82.481 1.00 65.47 215 PRO F C 1
ATOM 4951 O O . PRO C 2 222 ? -9.942 18.426 -82.514 1.00 63.32 215 PRO F O 1
ATOM 4955 N N . LEU C 2 223 ? -9.070 16.678 -81.383 1.00 63.04 216 LEU F N 1
ATOM 4956 C CA . LEU C 2 223 ? -9.612 17.046 -80.080 1.00 61.36 216 LEU F CA 1
ATOM 4957 C C . LEU C 2 223 ? -8.512 17.679 -79.238 1.00 61.94 216 LEU F C 1
ATOM 4958 O O . LEU C 2 223 ? -7.468 17.060 -79.003 1.00 62.09 216 LEU F O 1
ATOM 4963 N N . GLN C 2 224 ? -8.757 18.891 -78.757 1.00 60.33 217 GLN F N 1
ATOM 4964 C CA . GLN C 2 224 ? -7.766 19.618 -77.980 1.00 60.52 217 GLN F CA 1
ATOM 4965 C C . GLN C 2 224 ? -7.977 19.339 -76.501 1.00 59.28 217 GLN F C 1
ATOM 4966 O O . GLN C 2 224 ? -8.984 19.754 -75.917 1.00 59.10 217 GLN F O 1
ATOM 4972 N N . LEU C 2 225 ? -7.011 18.651 -75.904 1.00 58.36 218 LEU F N 1
ATOM 4973 C CA . LEU C 2 225 ? -7.005 18.324 -74.488 1.00 58.73 218 LEU F CA 1
ATOM 4974 C C . LEU C 2 225 ? -5.871 19.084 -73.822 1.00 56.69 218 LEU F C 1
ATOM 4975 O O . LEU C 2 225 ? -4.745 19.093 -74.326 1.00 59.09 218 LEU F O 1
ATOM 4980 N N . SER C 2 226 ? -6.163 19.704 -72.691 1.00 59.03 219 SER F N 1
ATOM 4981 C CA . SER C 2 226 ? -5.199 20.583 -72.057 1.00 61.17 219 SER F CA 1
ATOM 4982 C C . SER C 2 226 ? -4.259 19.790 -71.161 1.00 61.96 219 SER F C 1
ATOM 4983 O O . SER C 2 226 ? -4.662 18.836 -70.488 1.00 62.66 219 SER F O 1
ATOM 4986 N N . VAL C 2 227 ? -2.998 20.208 -71.149 1.00 63.32 220 VAL F N 1
ATOM 4987 C CA . VAL C 2 227 ? -1.925 19.500 -70.465 1.00 67.02 220 VAL F CA 1
ATOM 4988 C C . VAL C 2 227 ? -1.016 20.545 -69.816 1.00 69.60 220 VAL F C 1
ATOM 4989 O O . VAL C 2 227 ? -0.930 21.687 -70.285 1.00 69.82 220 VAL F O 1
ATOM 4993 N N . THR C 2 228 ? -0.371 20.169 -68.700 1.00 76.58 221 THR F N 1
ATOM 4994 C CA . THR C 2 228 ? 0.520 21.076 -67.974 1.00 78.06 221 THR F CA 1
ATOM 4995 C C . THR C 2 228 ? 1.805 20.367 -67.563 1.00 82.71 221 THR F C 1
ATOM 4996 O O . THR C 2 228 ? 1.819 19.157 -67.326 1.00 84.97 221 THR F O 1
ATOM 5000 N N . LYS C 2 229 ? 2.880 21.151 -67.455 1.00 80.74 222 LYS F N 1
ATOM 5001 C CA . LYS C 2 229 ? 4.185 20.639 -67.053 1.00 84.03 222 LYS F CA 1
ATOM 5002 C C . LYS C 2 229 ? 4.174 20.181 -65.599 1.00 82.69 222 LYS F C 1
ATOM 5003 O O . LYS C 2 229 ? 3.397 20.669 -64.772 1.00 82.59 222 LYS F O 1
ATOM 5009 N N . ILE C 2 230 ? 5.067 19.245 -65.290 1.00 87.08 223 ILE F N 1
ATOM 5010 C CA . ILE C 2 230 ? 5.245 18.757 -63.927 1.00 86.71 223 ILE F CA 1
ATOM 5011 C C . ILE C 2 230 ? 6.291 19.596 -63.198 1.00 84.21 223 ILE F C 1
ATOM 5012 O O . ILE C 2 230 ? 6.084 20.014 -62.060 1.00 84.08 223 ILE F O 1
ATOM 5017 N N . GLU D 3 1 ? -3.260 -24.476 12.840 1.00 53.18 1 GLU A N 1
ATOM 5018 C CA . GLU D 3 1 ? -4.592 -24.295 13.404 1.00 52.02 1 GLU A CA 1
ATOM 5019 C C . GLU D 3 1 ? -5.381 -23.260 12.621 1.00 44.48 1 GLU A C 1
ATOM 5020 O O . GLU D 3 1 ? -6.561 -23.466 12.334 1.00 42.10 1 GLU A O 1
ATOM 5026 N N . VAL D 3 2 ? -4.709 -22.153 12.278 1.00 43.26 2 VAL A N 1
ATOM 5027 C CA . VAL D 3 2 ? -5.343 -21.070 11.533 1.00 39.44 2 VAL A CA 1
ATOM 5028 C C . VAL D 3 2 ? -5.745 -21.557 10.153 1.00 38.97 2 VAL A C 1
ATOM 5029 O O . VAL D 3 2 ? -4.931 -22.110 9.407 1.00 39.91 2 VAL A O 1
ATOM 5033 N N . LYS D 3 3 ? -7.002 -21.347 9.792 1.00 36.56 3 LYS A N 1
ATOM 5034 C CA . LYS D 3 3 ? -7.453 -21.787 8.482 1.00 37.52 3 LYS A CA 1
ATOM 5035 C C . LYS D 3 3 ? -8.431 -20.771 7.916 1.00 36.30 3 LYS A C 1
ATOM 5036 O O . LYS D 3 3 ? -9.252 -20.210 8.650 1.00 37.45 3 LYS A O 1
ATOM 5042 N N . LEU D 3 4 ? -8.322 -20.542 6.607 1.00 34.10 4 LEU A N 1
ATOM 5043 C CA . LEU D 3 4 ? -9.160 -19.623 5.847 1.00 34.99 4 LEU A CA 1
ATOM 5044 C C . LEU D 3 4 ? -9.547 -20.333 4.565 1.00 33.85 4 LEU A C 1
ATOM 5045 O O . LEU D 3 4 ? -8.674 -20.836 3.854 1.00 37.70 4 LEU A O 1
ATOM 5050 N N . GLU D 3 5 ? -10.836 -20.386 4.260 1.00 31.35 5 GLU A N 1
ATOM 5051 C CA . GLU D 3 5 ? -11.318 -21.265 3.205 1.00 36.70 5 GLU A CA 1
ATOM 5052 C C . GLU D 3 5 ? -12.292 -20.482 2.341 1.00 33.95 5 GLU A C 1
ATOM 5053 O O . GLU D 3 5 ? -13.413 -20.201 2.775 1.00 33.02 5 GLU A O 1
ATOM 5059 N N . GLU D 3 6 ? -11.873 -20.140 1.120 1.00 30.12 6 GLU A N 1
ATOM 5060 C CA . GLU D 3 6 ? -12.689 -19.334 0.222 1.00 30.89 6 GLU A CA 1
ATOM 5061 C C . GLU D 3 6 ? -13.571 -20.201 -0.667 1.00 31.32 6 GLU A C 1
ATOM 5062 O O . GLU D 3 6 ? -13.244 -21.353 -0.978 1.00 33.16 6 GLU A O 1
ATOM 5068 N N . SER D 3 7 ? -14.662 -19.601 -1.136 1.00 26.55 7 SER A N 1
ATOM 5069 C CA . SER D 3 7 ? -15.580 -20.262 -2.045 1.00 30.95 7 SER A CA 1
ATOM 5070 C C . SER D 3 7 ? -16.366 -19.207 -2.806 1.00 31.06 7 SER A C 1
ATOM 5071 O O . SER D 3 7 ? -16.394 -18.032 -2.425 1.00 32.30 7 SER A O 1
ATOM 5074 N N . GLY D 3 8 ? -17.001 -19.639 -3.893 1.00 29.66 8 GLY A N 1
ATOM 5075 C CA . GLY D 3 8 ? -17.905 -18.808 -4.660 1.00 29.76 8 GLY A CA 1
ATOM 5076 C C . GLY D 3 8 ? -17.378 -18.403 -6.016 1.00 35.64 8 GLY A C 1
ATOM 5077 O O . GLY D 3 8 ? -18.153 -17.901 -6.850 1.00 32.95 8 GLY A O 1
ATOM 5078 N N . GLY D 3 9 ? -16.086 -18.583 -6.261 1.00 34.58 9 GLY A N 1
ATOM 5079 C CA . GLY D 3 9 ? -15.562 -18.353 -7.587 1.00 32.00 9 GLY A CA 1
ATOM 5080 C C . GLY D 3 9 ? -16.365 -19.104 -8.615 1.00 31.79 9 GLY A C 1
ATOM 5081 O O . GLY D 3 9 ? -16.850 -20.208 -8.344 1.00 32.77 9 GLY A O 1
ATOM 5082 N N . ASP D 3 10 ? -16.536 -18.499 -9.782 1.00 32.53 10 ASP A N 1
ATOM 5083 C CA . ASP D 3 10 ? -17.357 -19.061 -10.843 1.00 33.39 10 ASP A CA 1
ATOM 5084 C C . ASP D 3 10 ? -17.029 -18.319 -12.125 1.00 34.00 10 ASP A C 1
ATOM 5085 O O . ASP D 3 10 ? -16.245 -17.366 -12.138 1.00 31.25 10 ASP A O 1
ATOM 5090 N N . LEU D 3 11 ? -17.626 -18.787 -13.208 1.00 36.85 11 LEU A N 1
ATOM 5091 C CA . LEU D 3 11 ? -17.558 -18.122 -14.494 1.00 34.66 11 LEU A CA 1
ATOM 5092 C C . LEU D 3 11 ? -18.722 -17.149 -14.591 1.00 36.31 11 LEU A C 1
ATOM 5093 O O . LEU D 3 11 ? -19.874 -17.549 -14.398 1.00 34.95 11 LEU A O 1
ATOM 5098 N N . VAL D 3 12 ? -18.418 -15.876 -14.882 1.00 35.38 12 VAL A N 1
ATOM 5099 C CA . VAL D 3 12 ? -19.395 -14.785 -14.897 1.00 35.65 12 VAL A CA 1
ATOM 5100 C C . VAL D 3 12 ? -19.228 -13.966 -16.172 1.00 36.12 12 VAL A C 1
ATOM 5101 O O . VAL D 3 12 ? -18.106 -13.711 -16.621 1.00 36.00 12 VAL A O 1
ATOM 5105 N N . LYS D 3 13 ? -20.344 -13.554 -16.757 1.00 36.34 13 LYS A N 1
ATOM 5106 C CA . LYS D 3 13 ? -20.287 -12.738 -17.955 1.00 39.03 13 LYS A CA 1
ATOM 5107 C C . LYS D 3 13 ? -19.828 -11.319 -17.619 1.00 37.55 13 LYS A C 1
ATOM 5108 O O . LYS D 3 13 ? -20.029 -10.843 -16.498 1.00 36.38 13 LYS A O 1
A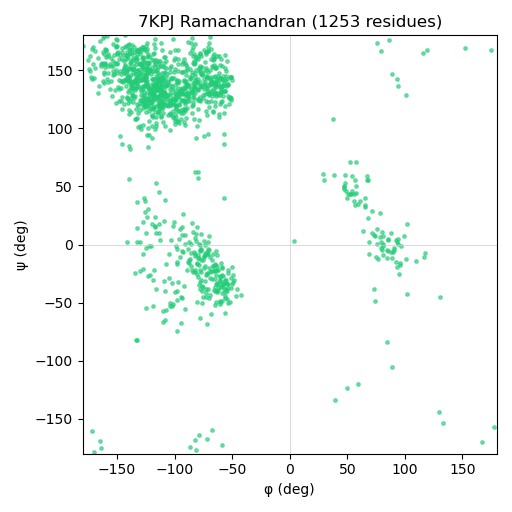TOM 5114 N N . PRO D 3 14 ? -19.180 -10.637 -18.565 1.00 37.04 14 PRO A N 1
ATOM 5115 C CA . PRO D 3 14 ? -18.829 -9.222 -18.365 1.00 36.55 14 PRO A CA 1
ATOM 5116 C C . PRO D 3 14 ? -20.042 -8.382 -17.993 1.00 39.44 14 PRO A C 1
ATOM 5117 O O . PRO D 3 14 ? -21.121 -8.519 -18.572 1.00 38.68 14 PRO A O 1
ATOM 5121 N N . GLY D 3 15 ? -19.849 -7.486 -17.027 1.00 36.91 15 GLY A N 1
ATOM 5122 C CA . GLY D 3 15 ? -20.934 -6.719 -16.471 1.00 33.75 15 GLY A CA 1
ATOM 5123 C C . GLY D 3 15 ? -21.647 -7.376 -15.310 1.00 36.52 15 GLY A C 1
ATOM 5124 O O . GLY D 3 15 ? -22.495 -6.728 -14.685 1.00 35.75 15 GLY A O 1
ATOM 5125 N N . GLY D 3 16 ? -21.323 -8.629 -14.986 1.00 34.84 16 GLY A N 1
ATOM 5126 C CA . GLY D 3 16 ? -22.048 -9.362 -13.968 1.00 31.65 16 GLY A CA 1
ATOM 5127 C C . GLY D 3 16 ? -21.605 -9.032 -12.549 1.00 31.18 16 GLY A C 1
ATOM 5128 O O . GLY D 3 16 ? -20.753 -8.183 -12.300 1.00 33.69 16 GLY A O 1
ATOM 5129 N N . SER D 3 17 ? -22.207 -9.737 -11.601 1.00 29.39 17 SER A N 1
ATOM 5130 C CA . SER D 3 17 ? -21.841 -9.655 -10.197 1.00 31.03 17 SER A CA 1
ATOM 5131 C C . SER D 3 17 ? -21.642 -11.060 -9.645 1.00 31.57 17 SER A C 1
ATOM 5132 O O . SER D 3 17 ? -22.053 -12.052 -10.248 1.00 31.50 17 SER A O 1
ATOM 5135 N N . LEU D 3 18 ? -20.994 -11.128 -8.489 1.00 29.55 18 LEU A N 1
ATOM 5136 C CA . LEU D 3 18 ? -20.654 -12.392 -7.854 1.00 32.05 18 LEU A CA 1
ATOM 5137 C C . LEU D 3 18 ? -20.156 -12.062 -6.465 1.00 28.50 18 LEU A C 1
ATOM 5138 O O . LEU D 3 18 ? -19.501 -11.040 -6.285 1.00 29.92 18 LEU A O 1
ATOM 5143 N N . LYS D 3 19 ? -20.481 -12.903 -5.491 1.00 28.17 19 LYS A N 1
ATOM 5144 C CA . LYS D 3 19 ? -20.063 -12.688 -4.110 1.00 28.60 19 LYS A CA 1
ATOM 5145 C C . LYS D 3 19 ? -19.184 -13.851 -3.671 1.00 29.21 19 LYS A C 1
ATOM 5146 O O . LYS D 3 19 ? -19.568 -15.009 -3.844 1.00 28.31 19 LYS A O 1
ATOM 5152 N N . LEU D 3 20 ? -18.020 -13.534 -3.096 1.00 28.04 20 LEU A N 1
ATOM 5153 C CA . LEU D 3 20 ? -17.074 -14.497 -2.548 1.00 28.65 20 LEU A CA 1
ATOM 5154 C C . LEU D 3 20 ? -17.220 -14.566 -1.037 1.00 28.12 20 LEU A C 1
ATOM 5155 O O . LEU D 3 20 ? -17.520 -13.557 -0.394 1.00 30.15 20 LEU A O 1
ATOM 5160 N N . SER D 3 21 ? -16.961 -15.753 -0.460 1.00 28.21 21 SER A N 1
ATOM 5161 C CA . SER D 3 21 ? -17.008 -15.935 0.989 1.00 26.95 21 SER A CA 1
ATOM 5162 C C . SER D 3 21 ? -15.730 -16.584 1.488 1.00 30.41 21 SER A C 1
ATOM 5163 O O . SER D 3 21 ? -15.061 -17.313 0.755 1.00 30.94 21 SER A O 1
ATOM 5166 N N . CYS D 3 22 ? -15.414 -16.341 2.757 1.00 26.50 22 CYS A N 1
ATOM 5167 C CA . CYS D 3 22 ? -14.249 -16.935 3.377 1.00 29.79 22 CYS A CA 1
ATOM 5168 C C . CYS D 3 22 ? -14.615 -17.352 4.785 1.00 31.72 22 CYS A C 1
ATOM 5169 O O . CYS D 3 22 ? -14.892 -16.498 5.633 1.00 31.07 22 CYS A O 1
ATOM 5172 N N . ALA D 3 23 ? -14.575 -18.661 5.035 1.00 31.20 23 ALA A N 1
ATOM 5173 C CA . ALA D 3 23 ? -14.835 -19.226 6.351 1.00 29.56 23 ALA A CA 1
ATOM 5174 C C . ALA D 3 23 ? -13.530 -19.289 7.121 1.00 32.95 23 ALA A C 1
ATOM 5175 O O . ALA D 3 23 ? -12.557 -19.892 6.660 1.00 38.95 23 ALA A O 1
ATOM 5177 N N . ALA D 3 24 ? -13.499 -18.674 8.286 1.00 31.96 24 ALA A N 1
ATOM 5178 C CA . ALA D 3 24 ? -12.275 -18.545 9.055 1.00 33.98 24 ALA A CA 1
ATOM 5179 C C . ALA D 3 24 ? -12.393 -19.371 10.326 1.00 39.34 24 ALA A C 1
ATOM 5180 O O . ALA D 3 24 ? -13.453 -19.382 10.966 1.00 36.89 24 ALA A O 1
ATOM 5182 N N . SER D 3 25 ? -11.311 -20.062 10.692 1.00 35.41 25 SER A N 1
ATOM 5183 C CA . SER D 3 25 ? -11.300 -20.791 11.949 1.00 36.82 25 SER A CA 1
ATOM 5184 C C . SER D 3 25 ? -9.877 -20.870 12.471 1.00 36.79 25 SER A C 1
ATOM 5185 O O . SER D 3 25 ? -8.920 -20.533 11.778 1.00 37.82 25 SER A O 1
ATOM 5188 N N . GLY D 3 26 ? -9.751 -21.347 13.704 1.00 36.23 26 GLY A N 1
ATOM 5189 C CA . GLY D 3 26 ? -8.475 -21.480 14.355 1.00 36.28 26 GLY A CA 1
ATOM 5190 C C . GLY D 3 26 ? -7.996 -20.233 15.057 1.00 37.03 26 GLY A C 1
ATOM 5191 O O . GLY D 3 26 ? -6.881 -20.232 15.588 1.00 37.89 26 GLY A O 1
ATOM 5192 N N . PHE D 3 27 ? -8.795 -19.172 15.084 1.00 35.85 27 PHE A N 1
ATOM 5193 C CA . PHE D 3 27 ? -8.357 -17.954 15.746 1.00 36.89 27 PHE A CA 1
ATOM 5194 C C . PHE D 3 27 ? -9.576 -17.095 16.046 1.00 34.60 27 PHE A C 1
ATOM 5195 O O . PHE D 3 27 ? -10.654 -17.303 15.487 1.00 33.40 27 PHE A O 1
ATOM 5203 N N . THR D 3 28 ? -9.390 -16.118 16.934 1.00 35.39 28 THR A N 1
ATOM 5204 C CA . THR D 3 28 ? -10.498 -15.231 17.270 1.00 37.80 28 THR A CA 1
ATOM 5205 C C . THR D 3 28 ? -10.762 -14.237 16.143 1.00 34.89 28 THR A C 1
ATOM 5206 O O . THR D 3 28 ? -10.178 -13.150 16.108 1.00 35.21 28 THR A O 1
ATOM 5210 N N . PHE D 3 29 ? -11.688 -14.597 15.252 1.00 34.54 29 PHE A N 1
ATOM 5211 C CA . PHE D 3 29 ? -11.879 -13.877 13.999 1.00 32.97 29 PHE A CA 1
ATOM 5212 C C . PHE D 3 29 ? -12.218 -12.407 14.234 1.00 36.97 29 PHE A C 1
ATOM 5213 O O . PHE D 3 29 ? -11.617 -11.518 13.620 1.00 36.97 29 PHE A O 1
ATOM 5221 N N . SER D 3 30 ? -13.177 -12.125 15.122 1.00 36.06 30 SER A N 1
ATOM 5222 C CA . SER D 3 30 ? -13.622 -10.749 15.357 1.00 34.12 30 SER A CA 1
ATOM 5223 C C . SER D 3 30 ? -12.543 -9.851 15.936 1.00 32.57 30 SER A C 1
ATOM 5224 O O . SER D 3 30 ? -12.788 -8.652 16.095 1.00 38.78 30 SER A O 1
ATOM 5227 N N . SER D 3 31 ? -11.375 -10.371 16.286 1.00 34.83 31 SER A N 1
ATOM 5228 C CA . SER D 3 31 ? -10.298 -9.502 16.744 1.00 35.30 31 SER A CA 1
ATOM 5229 C C . SER D 3 31 ? -9.333 -9.074 15.636 1.00 35.07 31 SER A C 1
ATOM 5230 O O . SER D 3 31 ? -8.433 -8.272 15.915 1.00 33.75 31 SER A O 1
ATOM 5233 N N . TYR D 3 32 ? -9.459 -9.595 14.414 1.00 32.95 32 TYR A N 1
ATOM 5234 C CA . TYR D 3 32 ? -8.464 -9.348 13.372 1.00 31.60 32 TYR A CA 1
ATOM 5235 C C . TYR D 3 32 ? -9.036 -8.532 12.229 1.00 30.65 32 TYR A C 1
ATOM 5236 O O . TYR D 3 32 ? -10.174 -8.752 11.798 1.00 28.24 32 TYR A O 1
ATOM 5245 N N . GLY D 3 33 ? -8.226 -7.599 11.722 1.00 30.37 33 GLY A N 1
ATOM 5246 C CA . GLY D 3 33 ? -8.465 -7.094 10.388 1.00 27.06 33 GLY A CA 1
ATOM 5247 C C . GLY D 3 33 ? -8.300 -8.194 9.360 1.00 25.62 33 GLY A C 1
ATOM 5248 O O . GLY D 3 33 ? -7.567 -9.152 9.561 1.00 26.95 33 GLY A O 1
ATOM 5249 N N . MET D 3 34 ? -9.010 -8.067 8.248 1.00 25.09 34 MET A N 1
ATOM 5250 C CA . MET D 3 34 ? -8.993 -9.101 7.227 1.00 27.12 34 MET A CA 1
ATOM 5251 C C . MET D 3 34 ? -8.925 -8.431 5.861 1.00 25.20 34 MET A C 1
ATOM 5252 O O . MET D 3 34 ? -9.367 -7.296 5.689 1.00 25.88 34 MET A O 1
ATOM 5257 N N . SER D 3 35 ? -8.426 -9.162 4.873 1.00 23.55 35 SER A N 1
ATOM 5258 C CA . SER D 3 35 ? -8.224 -8.596 3.550 1.00 24.53 35 SER A CA 1
ATOM 5259 C C . SER D 3 35 ? -8.468 -9.637 2.464 1.00 24.05 35 SER A C 1
ATOM 5260 O O . SER D 3 35 ? -8.496 -10.843 2.715 1.00 25.66 35 SER A O 1
ATOM 5263 N N . TRP D 3 36 ? -8.592 -9.137 1.236 1.00 24.25 36 TRP A N 1
ATOM 5264 C CA . TRP D 3 36 ? -8.636 -9.913 0.004 1.00 22.39 36 TRP A CA 1
ATOM 5265 C C . TRP D 3 36 ? -7.485 -9.475 -0.898 1.00 27.33 36 TRP A C 1
ATOM 5266 O O . TRP D 3 36 ? -7.239 -8.268 -1.041 1.00 21.31 36 TRP A O 1
ATOM 5277 N N . VAL D 3 37 ? -6.739 -10.448 -1.454 1.00 24.43 37 VAL A N 1
ATOM 5278 C CA . VAL D 3 37 ? -5.702 -10.184 -2.451 1.00 22.91 37 VAL A CA 1
ATOM 5279 C C . VAL D 3 37 ? -5.963 -11.083 -3.647 1.00 27.45 37 VAL A C 1
ATOM 5280 O O . VAL D 3 37 ? -6.230 -12.278 -3.470 1.00 25.05 37 VAL A O 1
ATOM 5284 N N . ARG D 3 38 ? -5.845 -10.538 -4.863 1.00 23.56 38 ARG A N 1
ATOM 5285 C CA . ARG D 3 38 ? -6.023 -11.341 -6.064 1.00 24.93 38 ARG A CA 1
ATOM 5286 C C . ARG D 3 38 ? -4.701 -11.524 -6.806 1.00 30.03 38 ARG A C 1
ATOM 5287 O O . ARG D 3 38 ? -3.773 -10.716 -6.678 1.00 30.66 38 ARG A O 1
ATOM 5295 N N . GLN D 3 39 ? -4.614 -12.625 -7.559 1.00 28.00 39 GLN A N 1
ATOM 5296 C CA . GLN D 3 39 ? -3.453 -12.923 -8.387 1.00 31.89 39 GLN A CA 1
ATOM 5297 C C . GLN D 3 39 ? -3.910 -13.170 -9.817 1.00 32.02 39 GLN A C 1
ATOM 5298 O O . GLN D 3 39 ? -4.707 -14.075 -10.073 1.00 32.55 39 GLN A O 1
ATOM 5304 N N . THR D 3 40 ? -3.420 -12.355 -10.734 1.00 34.33 40 THR A N 1
ATOM 5305 C CA . THR D 3 40 ? -3.758 -12.421 -12.146 1.00 42.32 40 THR A CA 1
ATOM 5306 C C . THR D 3 40 ? -2.996 -13.559 -12.817 1.00 45.52 40 THR A C 1
ATOM 5307 O O . THR D 3 40 ? -2.034 -14.088 -12.252 1.00 43.89 40 THR A O 1
ATOM 5311 N N . PRO D 3 41 ? -3.415 -13.967 -14.017 1.00 49.94 41 PRO A N 1
ATOM 5312 C CA . PRO D 3 41 ? -2.666 -15.016 -14.741 1.00 51.24 41 PRO A CA 1
ATOM 5313 C C . PRO D 3 41 ? -1.169 -14.765 -14.868 1.00 51.64 41 PRO A C 1
ATOM 5314 O O . PRO D 3 41 ? -0.385 -15.718 -14.780 1.00 53.61 41 PRO A O 1
ATOM 5318 N N . ASP D 3 42 ? -0.741 -13.514 -15.063 1.00 55.58 42 ASP A N 1
ATOM 5319 C CA . ASP D 3 42 ? 0.703 -13.222 -15.094 1.00 55.41 42 ASP A CA 1
ATOM 5320 C C . ASP D 3 42 ? 1.369 -13.353 -13.734 1.00 54.09 42 ASP A C 1
ATOM 5321 O O . ASP D 3 42 ? 2.530 -12.971 -13.618 1.00 54.63 42 ASP A O 1
ATOM 5326 N N . LYS D 3 43 ? 0.641 -13.854 -12.741 1.00 45.11 43 LYS A N 1
ATOM 5327 C CA . LYS D 3 43 ? 1.097 -14.127 -11.381 1.00 43.38 43 LYS A CA 1
ATOM 5328 C C . LYS D 3 43 ? 1.348 -12.863 -10.566 1.00 37.32 43 LYS A C 1
ATOM 5329 O O . LYS D 3 43 ? 1.852 -12.945 -9.451 1.00 32.74 43 LYS A O 1
ATOM 5335 N N . ARG D 3 44 ? 0.952 -11.696 -11.050 1.00 38.09 44 ARG A N 1
ATOM 5336 C CA . ARG D 3 44 ? 1.072 -10.521 -10.208 1.00 35.82 44 ARG A CA 1
ATOM 5337 C C . ARG D 3 44 ? 0.048 -10.544 -9.071 1.00 33.40 44 ARG A C 1
ATOM 5338 O O . ARG D 3 44 ? -1.071 -11.040 -9.224 1.00 32.62 44 ARG A O 1
ATOM 5346 N N . LEU D 3 45 ? 0.471 -10.033 -7.917 1.00 27.80 45 LEU A N 1
ATOM 5347 C CA . LEU D 3 45 ? -0.354 -9.887 -6.727 1.00 27.84 45 LEU A CA 1
ATOM 5348 C C . LEU D 3 45 ? -0.913 -8.474 -6.676 1.00 29.66 45 LEU A C 1
ATOM 5349 O O . LEU D 3 45 ? -0.160 -7.507 -6.840 1.00 27.81 45 LEU A O 1
ATOM 5354 N N . GLU D 3 46 ? -2.224 -8.356 -6.438 1.00 27.89 46 GLU A N 1
ATOM 5355 C CA . GLU D 3 46 ? -2.875 -7.052 -6.309 1.00 24.97 46 GLU A CA 1
ATOM 5356 C C . GLU D 3 46 ? -3.832 -7.063 -5.120 1.00 27.61 46 GLU A C 1
ATOM 5357 O O . GLU D 3 46 ? -4.761 -7.872 -5.076 1.00 22.88 46 GLU A O 1
ATOM 5363 N N . TRP D 3 47 ? -3.624 -6.151 -4.173 1.00 27.79 47 TRP A N 1
ATOM 5364 C CA . TRP D 3 47 ? -4.486 -6.063 -3.004 1.00 27.37 47 TRP A CA 1
ATOM 5365 C C . TRP D 3 47 ? -5.815 -5.447 -3.401 1.00 26.11 47 TRP A C 1
ATOM 5366 O O . TRP D 3 47 ? -5.852 -4.524 -4.209 1.00 23.54 47 TRP A O 1
ATOM 5377 N N . VAL D 3 48 ? -6.925 -5.995 -2.889 1.00 26.44 48 VAL A N 1
ATOM 5378 C CA . VAL D 3 48 ? -8.208 -5.483 -3.379 1.00 23.48 48 VAL A CA 1
ATOM 5379 C C . VAL D 3 48 ? -9.096 -4.915 -2.285 1.00 21.17 48 VAL A C 1
ATOM 5380 O O . VAL D 3 48 ? -9.926 -4.068 -2.585 1.00 26.32 48 VAL A O 1
ATOM 5384 N N . ALA D 3 49 ? -8.959 -5.352 -1.034 1.00 23.19 49 ALA A N 1
ATOM 5385 C CA . ALA D 3 49 ? -9.774 -4.727 0.013 1.00 22.08 49 ALA A CA 1
ATOM 5386 C C . ALA D 3 49 ? -9.303 -5.196 1.372 1.00 22.39 49 ALA A C 1
ATOM 5387 O O . ALA D 3 49 ? -8.781 -6.306 1.513 1.00 27.39 49 ALA A O 1
ATOM 5389 N N . THR D 3 50 ? -9.565 -4.372 2.375 1.00 21.91 50 THR A N 1
ATOM 5390 C CA . THR D 3 50 ? -9.260 -4.668 3.770 1.00 25.72 50 THR A CA 1
ATOM 5391 C C . THR D 3 50 ? -10.393 -4.150 4.654 1.00 25.97 50 THR A C 1
ATOM 5392 O O . THR D 3 50 ? -11.026 -3.142 4.334 1.00 25.94 50 THR A O 1
ATOM 5396 N N . ILE D 3 51 ? -10.641 -4.828 5.777 1.00 24.64 51 ILE A N 1
ATOM 5397 C CA . ILE D 3 51 ? -11.657 -4.376 6.722 1.00 24.87 51 ILE A CA 1
ATOM 5398 C C . ILE D 3 51 ? -11.118 -4.515 8.137 1.00 24.74 51 ILE A C 1
ATOM 5399 O O . ILE D 3 51 ? -10.417 -5.473 8.461 1.00 26.81 51 ILE A O 1
ATOM 5404 N N . SER D 3 52 ? -11.408 -3.533 8.978 1.00 27.77 52 SER A N 1
ATOM 5405 C CA . SER D 3 52 ? -10.986 -3.611 10.370 1.00 26.87 52 SER A CA 1
ATOM 5406 C C . SER D 3 52 ? -11.803 -4.674 11.106 1.00 27.60 52 SER A C 1
ATOM 5407 O O . SER D 3 52 ? -12.848 -5.145 10.627 1.00 28.40 52 SER A O 1
ATOM 5410 N N . SER D 3 53 ? -11.326 -5.033 12.300 1.00 27.61 53 SER A N 1
ATOM 5411 C CA . SER D 3 53 ? -11.950 -6.113 13.077 1.00 31.35 53 SER A CA 1
ATOM 5412 C C . SER D 3 53 ? -13.442 -5.858 13.320 1.00 32.72 53 SER A C 1
ATOM 5413 O O . SER D 3 53 ? -14.281 -6.756 13.142 1.00 33.69 53 SER A O 1
ATOM 5416 N N . GLY D 3 54 ? -13.793 -4.639 13.724 1.00 34.11 54 GLY A N 1
ATOM 5417 C CA . GLY D 3 54 ? -15.176 -4.281 13.971 1.00 32.01 54 GLY A CA 1
ATOM 5418 C C . GLY D 3 54 ? -15.928 -3.790 12.766 1.00 32.34 54 GLY A C 1
ATOM 5419 O O . GLY D 3 54 ? -17.114 -3.437 12.873 1.00 34.93 54 GLY A O 1
ATOM 5420 N N . GLY D 3 55 ? -15.289 -3.761 11.598 1.00 28.58 55 GLY A N 1
ATOM 5421 C CA . GLY D 3 55 ? -15.958 -3.300 10.398 1.00 27.40 55 GLY A CA 1
ATOM 5422 C C . GLY D 3 55 ? -15.947 -1.794 10.189 1.00 26.42 55 GLY A C 1
ATOM 5423 O O . GLY D 3 55 ? -16.302 -1.339 9.096 1.00 30.73 55 GLY A O 1
ATOM 5424 N N . SER D 3 56 ? -15.548 -1.013 11.194 1.00 27.25 56 SER A N 1
ATOM 5425 C CA . SER D 3 56 ? -15.568 0.452 11.124 1.00 26.78 56 SER A CA 1
ATOM 5426 C C . SER D 3 56 ? -14.795 1.038 9.944 1.00 29.99 56 SER A C 1
ATOM 5427 O O . SER D 3 56 ? -15.133 2.134 9.478 1.00 33.25 56 SER A O 1
ATOM 5430 N N . TYR D 3 57 ? -13.697 0.398 9.529 1.00 27.97 57 TYR A N 1
ATOM 5431 C CA . TYR D 3 57 ? -12.805 0.903 8.491 1.00 28.30 57 TYR A CA 1
ATOM 5432 C C . TYR D 3 57 ? -12.704 -0.090 7.349 1.00 28.02 57 TYR A C 1
ATOM 5433 O O . TYR D 3 57 ? -12.419 -1.274 7.568 1.00 29.58 57 TYR A O 1
ATOM 5442 N N . THR D 3 58 ? -12.907 0.396 6.139 1.00 30.13 58 THR A N 1
ATOM 5443 C CA . THR D 3 58 ? -12.713 -0.392 4.941 1.00 27.62 58 THR A CA 1
ATOM 5444 C C . THR D 3 58 ? -11.873 0.426 3.974 1.00 30.69 58 THR A C 1
ATOM 5445 O O . THR D 3 58 ? -11.889 1.657 4.011 1.00 31.50 58 THR A O 1
ATOM 5449 N N . TYR D 3 59 ? -11.095 -0.268 3.140 1.00 31.45 59 TYR A N 1
ATOM 5450 C CA . TYR D 3 59 ? -10.136 0.368 2.237 1.00 27.82 59 TYR A CA 1
ATOM 5451 C C . TYR D 3 59 ? -10.097 -0.401 0.929 1.00 27.68 59 TYR A C 1
ATOM 5452 O O . TYR D 3 59 ? -10.153 -1.641 0.932 1.00 25.47 59 TYR A O 1
ATOM 5461 N N . TYR D 3 60 ? -9.982 0.336 -0.175 1.00 27.12 60 TYR A N 1
ATOM 5462 C CA . TYR D 3 60 ? -10.003 -0.198 -1.525 1.00 25.25 60 TYR A CA 1
ATOM 5463 C C . TYR D 3 60 ? -9.016 0.545 -2.408 1.00 31.37 60 TYR A C 1
ATOM 5464 O O . TYR D 3 60 ? -8.843 1.764 -2.259 1.00 30.76 60 TYR A O 1
ATOM 5473 N N . PRO D 3 61 ? -8.407 -0.144 -3.373 1.00 29.67 61 PRO A N 1
ATOM 5474 C CA . PRO D 3 61 ? -7.655 0.544 -4.426 1.00 30.27 61 PRO A CA 1
ATOM 5475 C C . PRO D 3 61 ? -8.584 1.064 -5.514 1.00 31.58 61 PRO A C 1
ATOM 5476 O O . PRO D 3 61 ? -9.710 0.591 -5.683 1.00 29.62 61 PRO A O 1
ATOM 5480 N N . ASP D 3 62 ? -8.078 2.047 -6.286 1.00 31.19 62 ASP A N 1
ATOM 5481 C CA . ASP D 3 62 ? -8.915 2.690 -7.299 1.00 31.75 62 ASP A CA 1
ATOM 5482 C C . ASP D 3 62 ? -9.369 1.738 -8.397 1.00 32.55 62 ASP A C 1
ATOM 5483 O O . ASP D 3 62 ? -10.365 2.023 -9.076 1.00 33.15 62 ASP A O 1
ATOM 5488 N N . SER D 3 63 ? -8.665 0.626 -8.612 1.00 30.89 63 SER A N 1
ATOM 5489 C CA . SER D 3 63 ? -9.058 -0.241 -9.713 1.00 31.16 63 SER A CA 1
ATOM 5490 C C . SER D 3 63 ? -10.410 -0.882 -9.474 1.00 32.25 63 SER A C 1
ATOM 5491 O O . SER D 3 63 ? -11.032 -1.361 -10.431 1.00 32.53 63 SER A O 1
ATOM 5494 N N . VAL D 3 64 ? -10.877 -0.907 -8.228 1.00 29.46 64 VAL A N 1
ATOM 5495 C CA . VAL D 3 64 ? -12.084 -1.640 -7.893 1.00 30.57 64 VAL A CA 1
ATOM 5496 C C . VAL D 3 64 ? -13.070 -0.737 -7.158 1.00 34.10 64 VAL A C 1
ATOM 5497 O O . VAL D 3 64 ? -14.207 -1.146 -6.884 1.00 28.15 64 VAL A O 1
ATOM 5501 N N . LYS D 3 65 ? -12.641 0.475 -6.793 1.00 33.85 65 LYS A N 1
ATOM 5502 C CA . LYS D 3 65 ? -13.486 1.298 -5.931 1.00 34.59 65 LYS A CA 1
ATOM 5503 C C . LYS D 3 65 ? -14.824 1.556 -6.606 1.00 34.55 65 LYS A C 1
ATOM 5504 O O . LYS D 3 65 ? -14.887 1.818 -7.806 1.00 34.11 65 LYS A O 1
ATOM 5510 N N . GLY D 3 66 ? -15.904 1.413 -5.843 1.00 33.76 66 GLY A N 1
ATOM 5511 C CA . GLY D 3 66 ? -17.230 1.597 -6.387 1.00 33.61 66 GLY A CA 1
ATOM 5512 C C . GLY D 3 66 ? -17.805 0.379 -7.069 1.00 33.10 66 GLY A C 1
ATOM 5513 O O . GLY D 3 66 ? -18.953 0.430 -7.527 1.00 32.51 66 GLY A O 1
ATOM 5514 N N . ARG D 3 67 ? -17.035 -0.696 -7.192 1.00 31.06 67 ARG A N 1
ATOM 5515 C CA . ARG D 3 67 ? -17.533 -1.943 -7.749 1.00 30.13 67 ARG A CA 1
ATOM 5516 C C . ARG D 3 67 ? -17.457 -3.097 -6.763 1.00 30.54 67 ARG A C 1
ATOM 5517 O O . ARG D 3 67 ? -18.299 -3.998 -6.813 1.00 29.11 67 ARG A O 1
ATOM 5525 N N . PHE D 3 68 ? -16.483 -3.083 -5.863 1.00 26.33 68 PHE A N 1
ATOM 5526 C CA . PHE D 3 68 ? -16.256 -4.148 -4.907 1.00 27.19 68 PHE A CA 1
ATOM 5527 C C . PHE D 3 68 ? -16.532 -3.617 -3.518 1.00 26.32 68 PHE A C 1
ATOM 5528 O O . PHE D 3 68 ? -16.158 -2.488 -3.201 1.00 25.74 68 PHE A O 1
ATOM 5536 N N . THR D 3 69 ? -17.109 -4.455 -2.665 1.00 25.47 69 THR A N 1
ATOM 5537 C CA . THR D 3 69 ? -17.317 -4.080 -1.279 1.00 25.36 69 THR A CA 1
ATOM 5538 C C . THR D 3 69 ? -17.021 -5.259 -0.383 1.00 26.85 69 THR A C 1
ATOM 5539 O O . THR D 3 69 ? -17.318 -6.416 -0.719 1.00 26.81 69 THR A O 1
ATOM 5543 N N . ILE D 3 70 ? -16.433 -4.947 0.759 1.00 24.91 70 ILE A N 1
ATOM 5544 C CA . ILE D 3 70 ? -15.967 -5.944 1.701 1.00 29.23 70 ILE A CA 1
ATOM 5545 C C . ILE D 3 70 ? -16.848 -5.833 2.932 1.00 27.99 70 ILE A C 1
ATOM 5546 O O . ILE D 3 70 ? -17.162 -4.721 3.382 1.00 26.69 70 ILE A O 1
ATOM 5551 N N . SER D 3 71 ? -17.277 -6.981 3.443 1.00 25.16 71 SER A N 1
ATOM 5552 C CA . SER D 3 71 ? -18.011 -7.065 4.692 1.00 26.56 71 SER A CA 1
ATOM 5553 C C . SER D 3 71 ? -17.558 -8.309 5.429 1.00 29.16 71 SER A C 1
ATOM 5554 O O . SER D 3 71 ? -16.908 -9.193 4.857 1.00 28.25 71 SER A O 1
ATOM 5557 N N . ARG D 3 72 ? -17.872 -8.349 6.722 1.00 28.14 72 ARG A N 1
ATOM 5558 C CA . ARG D 3 72 ? -17.676 -9.544 7.520 1.00 27.38 72 ARG A CA 1
ATOM 5559 C C . ARG D 3 72 ? -18.925 -9.809 8.356 1.00 30.96 72 ARG A C 1
ATOM 5560 O O . ARG D 3 72 ? -19.767 -8.931 8.576 1.00 30.01 72 ARG A O 1
ATOM 5568 N N . ASP D 3 73 ? -19.047 -11.048 8.808 1.00 32.22 73 ASP A N 1
ATOM 5569 C CA . ASP D 3 73 ? -20.077 -11.444 9.756 1.00 30.29 73 ASP A CA 1
ATOM 5570 C C . ASP D 3 73 ? -19.325 -12.025 10.933 1.00 29.34 73 ASP A C 1
ATOM 5571 O O . ASP D 3 73 ? -18.762 -13.116 10.832 1.00 31.09 73 ASP A O 1
ATOM 5576 N N . ASN D 3 74 ? -19.273 -11.290 12.035 1.00 30.54 74 ASN A N 1
ATOM 5577 C CA . ASN D 3 74 ? -18.509 -11.791 13.167 1.00 32.54 74 ASN A CA 1
ATOM 5578 C C . ASN D 3 74 ? -19.288 -12.800 14.007 1.00 32.41 74 ASN A C 1
ATOM 5579 O O . ASN D 3 74 ? -18.790 -13.236 15.049 1.00 32.50 74 ASN A O 1
ATOM 5584 N N . ALA D 3 75 ? -20.486 -13.187 13.576 1.00 32.45 75 ALA A N 1
ATOM 5585 C CA . ALA D 3 75 ? -21.202 -14.255 14.253 1.00 34.71 75 ALA A CA 1
ATOM 5586 C C . ALA D 3 75 ? -20.907 -15.590 13.583 1.00 32.45 75 ALA A C 1
ATOM 5587 O O . ALA D 3 75 ? -20.588 -16.565 14.262 1.00 35.34 75 ALA A O 1
ATOM 5589 N N . LYS D 3 76 ? -20.972 -15.617 12.249 1.00 31.27 76 LYS A N 1
ATOM 5590 C CA . LYS D 3 76 ? -20.572 -16.747 11.428 1.00 33.39 76 LYS A CA 1
ATOM 5591 C C . LYS D 3 76 ? -19.056 -16.856 11.197 1.00 34.89 76 LYS A C 1
ATOM 5592 O O . LYS D 3 76 ? -18.615 -17.860 10.635 1.00 34.77 76 LYS A O 1
ATOM 5598 N N . ASN D 3 77 ? -18.249 -15.866 11.585 1.00 34.67 77 ASN A N 1
ATOM 5599 C CA . ASN D 3 77 ? -16.790 -15.892 11.354 1.00 33.06 77 ASN A CA 1
ATOM 5600 C C . ASN D 3 77 ? -16.460 -16.061 9.865 1.00 32.84 77 ASN A C 1
ATOM 5601 O O . ASN D 3 77 ? -15.752 -16.978 9.449 1.00 31.42 77 ASN A O 1
ATOM 5606 N N . THR D 3 78 ? -17.006 -15.149 9.063 1.00 30.97 78 THR A N 1
ATOM 5607 C CA . THR D 3 78 ? -16.975 -15.239 7.612 1.00 30.41 78 THR A CA 1
ATOM 5608 C C . THR D 3 78 ? -16.632 -13.877 7.021 1.00 30.20 78 THR A C 1
ATOM 5609 O O . THR D 3 78 ? -17.100 -12.843 7.509 1.00 27.67 78 THR A O 1
ATOM 5613 N N . LEU D 3 79 ? -15.824 -13.881 5.973 1.00 27.08 79 LEU A N 1
ATOM 5614 C CA . LEU D 3 79 ? -15.452 -12.665 5.267 1.00 30.61 79 LEU A CA 1
ATOM 5615 C C . LEU D 3 79 ? -16.092 -12.700 3.893 1.00 27.31 79 LEU A C 1
ATOM 5616 O O . LEU D 3 79 ? -16.194 -13.760 3.289 1.00 26.46 79 LEU A O 1
ATOM 5621 N N . TYR D 3 80 ? -16.545 -11.554 3.400 1.00 26.05 80 TYR A N 1
ATOM 5622 C CA . TYR D 3 80 ? -17.214 -11.525 2.113 1.00 27.02 80 TYR A CA 1
ATOM 5623 C C . TYR D 3 80 ? -16.590 -10.467 1.227 1.00 25.84 80 TYR A C 1
ATOM 5624 O O . TYR D 3 80 ? -16.032 -9.482 1.711 1.00 27.11 80 TYR A O 1
ATOM 5633 N N . LEU D 3 81 ? -16.728 -10.663 -0.078 1.00 26.67 81 LEU A N 1
ATOM 5634 C CA . LEU D 3 81 ? -16.358 -9.656 -1.067 1.00 25.91 81 LEU A CA 1
ATOM 5635 C C . LEU D 3 81 ? -17.435 -9.700 -2.133 1.00 28.86 81 LEU A C 1
ATOM 5636 O O . LEU D 3 81 ? -17.526 -10.696 -2.855 1.00 27.35 81 LEU A O 1
ATOM 5641 N N . GLN D 3 82 ? -18.237 -8.634 -2.242 1.00 27.57 82 GLN A N 1
ATOM 5642 C CA . GLN D 3 82 ? -19.216 -8.515 -3.312 1.00 27.25 82 GLN A CA 1
ATOM 5643 C C . GLN D 3 82 ? -18.611 -7.739 -4.466 1.00 26.78 82 GLN A C 1
ATOM 5644 O O . GLN D 3 82 ? -18.026 -6.676 -4.260 1.00 28.05 82 GLN A O 1
ATOM 5650 N N . MET D 3 83 ? -18.771 -8.258 -5.677 1.00 28.50 83 MET A N 1
ATOM 5651 C CA . MET D 3 83 ? -18.222 -7.628 -6.861 1.00 29.55 83 MET A CA 1
ATOM 5652 C C . MET D 3 83 ? -19.339 -7.395 -7.856 1.00 30.97 83 MET A C 1
ATOM 5653 O O . MET D 3 83 ? -20.189 -8.261 -8.048 1.00 31.00 83 MET A O 1
ATOM 5658 N N . SER D 3 84 ? -19.345 -6.214 -8.476 1.00 29.71 84 SER A N 1
ATOM 5659 C CA . SER D 3 84 ? -20.307 -5.908 -9.522 1.00 29.93 84 SER A CA 1
ATOM 5660 C C . SER D 3 84 ? -19.578 -5.245 -10.671 1.00 32.23 84 SER A C 1
ATOM 5661 O O . SER D 3 84 ? -18.405 -4.869 -10.556 1.00 32.66 84 SER A O 1
ATOM 5664 N N . SER D 3 85 ? -20.300 -5.097 -11.782 1.00 31.10 85 SER A N 1
ATOM 5665 C CA . SER D 3 85 ? -19.768 -4.542 -13.021 1.00 31.53 85 SER A CA 1
ATOM 5666 C C . SER D 3 85 ? -18.416 -5.168 -13.371 1.00 33.16 85 SER A C 1
ATOM 5667 O O . SER D 3 85 ? -17.443 -4.472 -13.688 1.00 31.93 85 SER A O 1
ATOM 5670 N N . LEU D 3 86 ? -18.360 -6.508 -13.294 1.00 32.70 86 LEU A N 1
ATOM 5671 C CA . LEU D 3 86 ? -17.106 -7.232 -13.482 1.00 32.18 86 LEU A CA 1
ATOM 5672 C C . LEU D 3 86 ? -16.551 -7.037 -14.888 1.00 31.68 86 LEU A C 1
ATOM 5673 O O . LEU D 3 86 ? -17.292 -7.001 -15.873 1.00 32.85 86 LEU A O 1
ATOM 5678 N N . LYS D 3 87 ? -15.233 -6.907 -14.972 1.00 31.94 87 LYS A N 1
ATOM 5679 C CA . LYS D 3 87 ? -14.530 -6.769 -16.238 1.00 36.34 87 LYS A CA 1
ATOM 5680 C C . LYS D 3 87 ? -13.589 -7.948 -16.443 1.00 33.97 87 LYS A C 1
ATOM 5681 O O . LYS D 3 87 ? -13.155 -8.600 -15.489 1.00 33.06 87 LYS A O 1
ATOM 5687 N N . SER D 3 88 ? -13.281 -8.196 -17.711 1.00 36.05 88 SER A N 1
ATOM 5688 C CA . SER D 3 88 ? -12.300 -9.189 -18.114 1.00 38.05 88 SER A CA 1
ATOM 5689 C C . SER D 3 88 ? -11.066 -9.134 -17.219 1.00 35.89 88 SER A C 1
ATOM 5690 O O . SER D 3 88 ? -10.563 -10.169 -16.771 1.00 36.08 88 SER A O 1
ATOM 5693 N N . GLU D 3 89 ? -10.604 -7.923 -16.922 1.00 32.58 89 GLU A N 1
ATOM 5694 C CA . GLU D 3 89 ? -9.402 -7.723 -16.125 1.00 35.17 89 GLU A CA 1
ATOM 5695 C C . GLU D 3 89 ? -9.587 -8.067 -14.650 1.00 33.36 89 GLU A C 1
ATOM 5696 O O . GLU D 3 89 ? -8.605 -8.053 -13.903 1.00 34.23 89 GLU A O 1
ATOM 5702 N N . ASP D 3 90 ? -10.797 -8.370 -14.207 1.00 29.73 90 ASP A N 1
ATOM 5703 C CA . ASP D 3 90 ? -10.958 -8.903 -12.860 1.00 31.17 90 ASP A CA 1
ATOM 5704 C C . ASP D 3 90 ? -10.697 -10.407 -12.770 1.00 30.51 90 ASP A C 1
ATOM 5705 O O . ASP D 3 90 ? -10.717 -10.958 -11.661 1.00 28.25 90 ASP A O 1
ATOM 5710 N N . THR D 3 91 ? -10.525 -11.088 -13.899 1.00 31.63 91 THR A N 1
ATOM 5711 C CA . THR D 3 91 ? -10.226 -12.523 -13.887 1.00 30.46 91 THR A CA 1
ATOM 5712 C C . THR D 3 91 ? -8.969 -12.789 -13.064 1.00 30.78 91 THR A C 1
ATOM 5713 O O . THR D 3 91 ? -7.890 -12.290 -13.384 1.00 32.05 91 THR A O 1
ATOM 5717 N N . ALA D 3 92 ? -9.102 -13.564 -12.001 1.00 31.31 92 ALA A N 1
ATOM 5718 C CA . ALA D 3 92 ? -7.981 -13.737 -11.090 1.00 30.19 92 ALA A CA 1
ATOM 5719 C C . ALA D 3 92 ? -8.312 -14.873 -10.134 1.00 28.23 92 ALA A C 1
ATOM 5720 O O . ALA D 3 92 ? -9.457 -15.320 -10.044 1.00 26.82 92 ALA A O 1
ATOM 5722 N N . MET D 3 93 ? -7.290 -15.331 -9.425 1.00 25.99 93 MET A N 1
ATOM 5723 C CA . MET D 3 93 ? -7.489 -16.132 -8.232 1.00 31.20 93 MET A CA 1
ATOM 5724 C C . MET D 3 93 ? -7.607 -15.195 -7.040 1.00 28.05 93 MET A C 1
ATOM 5725 O O . MET D 3 93 ? -6.725 -14.361 -6.821 1.00 27.01 93 MET A O 1
ATOM 5730 N N . TYR D 3 94 ? -8.665 -15.354 -6.249 1.00 28.67 94 TYR A N 1
ATOM 5731 C CA . TYR D 3 94 ? -8.913 -14.451 -5.133 1.00 27.41 94 TYR A CA 1
ATOM 5732 C C . TYR D 3 94 ? -8.528 -15.139 -3.843 1.00 26.94 94 TYR A C 1
ATOM 5733 O O . TYR D 3 94 ? -9.022 -16.227 -3.544 1.00 29.22 94 TYR A O 1
ATOM 5742 N N . TYR D 3 95 ? -7.648 -14.508 -3.083 1.00 26.34 95 TYR A N 1
ATOM 5743 C CA . TYR D 3 95 ? -7.229 -15.032 -1.797 1.00 26.17 95 TYR A CA 1
ATOM 5744 C C . TYR D 3 95 ? -7.799 -14.183 -0.686 1.00 26.97 95 TYR A C 1
ATOM 5745 O O . TYR D 3 95 ? -7.832 -12.950 -0.778 1.00 27.58 95 TYR A O 1
ATOM 5754 N N . CYS D 3 96 ? -8.214 -14.870 0.359 1.00 26.09 96 CYS A N 1
ATOM 5755 C CA . CYS D 3 96 ? -8.564 -14.301 1.637 1.00 25.58 96 CYS A CA 1
ATOM 5756 C C . CYS D 3 96 ? -7.311 -14.295 2.495 1.00 26.35 96 CYS A C 1
ATOM 5757 O O . CYS D 3 96 ? -6.500 -15.223 2.429 1.00 28.33 96 CYS A O 1
ATOM 5760 N N . ALA D 3 97 ? -7.102 -13.226 3.249 1.00 25.84 97 ALA A N 1
ATOM 5761 C CA . ALA D 3 97 ? -5.874 -13.131 4.024 1.00 25.24 97 ALA A CA 1
ATOM 5762 C C . ALA D 3 97 ? -6.160 -12.445 5.347 1.00 27.96 97 ALA A C 1
ATOM 5763 O O . ALA D 3 97 ? -7.060 -11.603 5.449 1.00 28.44 97 ALA A O 1
ATOM 5765 N N . ARG D 3 98 ? -5.368 -12.792 6.353 1.00 26.22 98 ARG A N 1
ATOM 5766 C CA . ARG D 3 98 ? -5.557 -12.233 7.682 1.00 28.05 98 ARG A CA 1
ATOM 5767 C C . ARG D 3 98 ? -4.679 -11.001 7.906 1.00 30.49 98 ARG A C 1
ATOM 5768 O O . ARG D 3 98 ? -3.572 -10.893 7.377 1.00 28.42 98 ARG A O 1
ATOM 5776 N N . ARG D 3 99 ? -5.200 -10.078 8.715 1.00 29.62 99 ARG A N 1
ATOM 5777 C CA . ARG D 3 99 ? -4.621 -8.779 9.029 1.00 27.94 99 ARG A CA 1
ATOM 5778 C C . ARG D 3 99 ? -4.811 -7.833 7.864 1.00 26.96 99 ARG A C 1
ATOM 5779 O O . ARG D 3 99 ? -5.330 -8.226 6.815 1.00 27.71 99 ARG A O 1
ATOM 5787 N N . GLY D 3 100 ? -4.455 -6.570 8.051 1.00 27.00 100 GLY A N 1
ATOM 5788 C CA . GLY D 3 100 ? -4.822 -5.598 7.053 1.00 24.80 100 GLY A CA 1
ATOM 5789 C C . GLY D 3 100 ? -3.664 -4.768 6.552 1.00 28.08 100 GLY A C 1
ATOM 5790 O O . GLY D 3 100 ? -3.864 -3.690 6.001 1.00 27.93 100 GLY A O 1
ATOM 5791 N N . PHE D 3 101 ? -2.449 -5.252 6.742 1.00 26.36 101 PHE A N 1
ATOM 5792 C CA . PHE D 3 101 ? -1.284 -4.462 6.364 1.00 28.79 101 PHE A CA 1
ATOM 5793 C C . PHE D 3 101 ? -0.337 -5.358 5.590 1.00 25.90 101 PHE A C 1
ATOM 5794 O O . PHE D 3 101 ? -0.374 -5.377 4.360 1.00 26.23 101 PHE A O 1
ATOM 5802 N N . TYR D 3 102 ? 0.464 -6.139 6.296 1.00 28.61 102 TYR A N 1
ATOM 5803 C CA . TYR D 3 102 ? 0.946 -7.401 5.762 1.00 29.84 102 TYR A CA 1
ATOM 5804 C C . TYR D 3 102 ? -0.086 -8.486 6.053 1.00 29.45 102 TYR A C 1
ATOM 5805 O O . TYR D 3 102 ? -1.077 -8.260 6.746 1.00 32.40 102 TYR A O 1
ATOM 5814 N N . PHE D 3 103 ? 0.150 -9.675 5.509 1.00 27.43 103 PHE A N 1
ATOM 5815 C CA . PHE D 3 103 ? -0.855 -10.728 5.432 1.00 28.21 103 PHE A CA 1
ATOM 5816 C C . PHE D 3 103 ? -0.248 -12.006 5.986 1.00 30.89 103 PHE A C 1
ATOM 5817 O O . PHE D 3 103 ? 0.491 -12.685 5.275 1.00 29.88 103 PHE A O 1
ATOM 5825 N N . ASP D 3 104 ? -0.542 -12.354 7.239 1.00 30.17 104 ASP A N 1
ATOM 5826 C CA . ASP D 3 104 ? 0.277 -13.394 7.839 1.00 27.77 104 ASP A CA 1
ATOM 5827 C C . ASP D 3 104 ? -0.240 -14.796 7.568 1.00 29.96 104 ASP A C 1
ATOM 5828 O O . ASP D 3 104 ? 0.526 -15.757 7.716 1.00 30.42 104 ASP A O 1
ATOM 5833 N N . TYR D 3 105 ? -1.490 -14.930 7.130 1.00 27.11 105 TYR A N 1
ATOM 5834 C CA . TYR D 3 105 ? -2.026 -16.203 6.682 1.00 30.47 105 TYR A CA 1
ATOM 5835 C C . TYR D 3 105 ? -2.858 -15.963 5.442 1.00 29.27 105 TYR A C 1
ATOM 5836 O O . TYR D 3 105 ? -3.618 -15.001 5.374 1.00 25.01 105 TYR A O 1
ATOM 5845 N N . TRP D 3 106 ? -2.733 -16.868 4.483 1.00 27.89 106 TRP A N 1
ATOM 5846 C CA . TRP D 3 106 ? -3.512 -16.820 3.262 1.00 31.00 106 TRP A CA 1
ATOM 5847 C C . TRP D 3 106 ? -4.300 -18.111 3.112 1.00 30.40 106 TRP A C 1
ATOM 5848 O O . TRP D 3 106 ? -3.855 -19.176 3.534 1.00 30.56 106 TRP A O 1
ATOM 5859 N N . GLY D 3 107 ? -5.453 -18.021 2.472 1.00 29.33 107 GLY A N 1
ATOM 5860 C CA . GLY D 3 107 ? -6.191 -19.208 2.119 1.00 31.13 107 GLY A CA 1
ATOM 5861 C C . GLY D 3 107 ? -5.660 -19.807 0.835 1.00 33.55 107 GLY A C 1
ATOM 5862 O O . GLY D 3 107 ? -4.616 -19.416 0.307 1.00 33.12 107 GLY A O 1
ATOM 5863 N N . GLN D 3 108 ? -6.426 -20.758 0.312 1.00 29.27 108 GLN A N 1
ATOM 5864 C CA . GLN D 3 108 ? -6.104 -21.496 -0.895 1.00 29.70 108 GLN A CA 1
ATOM 5865 C C . GLN D 3 108 ? -6.572 -20.810 -2.160 1.00 32.48 108 GLN A C 1
ATOM 5866 O O . GLN D 3 108 ? -6.163 -21.225 -3.246 1.00 32.05 108 GLN A O 1
ATOM 5872 N N . GLY D 3 109 ? -7.420 -19.797 -2.061 1.00 29.39 109 GLY A N 1
ATOM 5873 C CA . GLY D 3 109 ? -7.876 -19.116 -3.263 1.00 28.40 109 GLY A CA 1
ATOM 5874 C C . GLY D 3 109 ? -9.117 -19.742 -3.865 1.00 35.51 109 GLY A C 1
ATOM 5875 O O . GLY D 3 109 ? -9.336 -20.948 -3.807 1.00 31.94 109 GLY A O 1
ATOM 5876 N N . THR D 3 110 ? -9.961 -18.891 -4.452 1.00 31.06 110 THR A N 1
ATOM 5877 C CA . THR D 3 110 ? -11.033 -19.368 -5.305 1.00 31.35 110 THR A CA 1
ATOM 5878 C C . THR D 3 110 ? -10.922 -18.638 -6.638 1.00 30.42 110 THR A C 1
ATOM 5879 O O . THR D 3 110 ? -10.391 -17.524 -6.697 1.00 30.81 110 THR A O 1
ATOM 5883 N N . THR D 3 111 ? -11.394 -19.255 -7.717 1.00 27.86 111 THR A N 1
ATOM 5884 C CA . THR D 3 111 ? -11.101 -18.734 -9.053 1.00 31.86 111 THR A CA 1
ATOM 5885 C C . THR D 3 111 ? -12.308 -18.062 -9.691 1.00 34.37 111 THR A C 1
ATOM 5886 O O . THR D 3 111 ? -13.382 -18.672 -9.801 1.00 32.50 111 THR A O 1
ATOM 5890 N N . LEU D 3 112 ? -12.108 -16.808 -10.122 1.00 32.10 112 LEU A N 1
ATOM 5891 C CA . LEU D 3 112 ? -13.096 -16.005 -10.827 1.00 29.83 112 LEU A CA 1
ATOM 5892 C C . LEU D 3 112 ? -12.687 -15.863 -12.281 1.00 30.94 112 LEU A C 1
ATOM 5893 O O . LEU D 3 112 ? -11.556 -15.470 -12.574 1.00 30.37 112 LEU A O 1
ATOM 5898 N N . THR D 3 113 ? -13.601 -16.177 -13.186 1.00 29.09 113 THR A N 1
ATOM 5899 C CA . THR D 3 113 ? -13.376 -16.006 -14.611 1.00 31.89 113 THR A CA 1
ATOM 5900 C C . THR D 3 113 ? -14.471 -15.116 -15.175 1.00 33.91 113 THR A C 1
ATOM 5901 O O . THR D 3 113 ? -15.661 -15.446 -15.069 1.00 34.51 113 THR A O 1
ATOM 5905 N N . VAL D 3 114 ? -14.078 -13.993 -15.759 1.00 32.62 114 VAL A N 1
ATOM 5906 C CA . VAL D 3 114 ? -15.015 -13.066 -16.377 1.00 34.82 114 VAL A CA 1
ATOM 5907 C C . VAL D 3 114 ? -14.863 -13.232 -17.879 1.00 36.55 114 VAL A C 1
ATOM 5908 O O . VAL D 3 114 ? -13.824 -12.884 -18.447 1.00 36.37 114 VAL A O 1
ATOM 5912 N N . SER D 3 115 ? -15.889 -13.771 -18.526 1.00 34.82 115 SER A N 1
ATOM 5913 C CA . SER D 3 115 ? -15.794 -14.075 -19.944 1.00 36.92 115 SER A CA 1
ATOM 5914 C C . SER D 3 115 ? -17.197 -14.264 -20.497 1.00 39.48 115 SER A C 1
ATOM 5915 O O . SER D 3 115 ? -18.137 -14.587 -19.766 1.00 39.44 115 SER A O 1
ATOM 5918 N N . SER D 3 116 ? -17.324 -14.058 -21.801 1.00 38.43 116 SER A N 1
ATOM 5919 C CA . SER D 3 116 ? -18.555 -14.353 -22.517 1.00 40.71 116 SER A CA 1
ATOM 5920 C C . SER D 3 116 ? -18.652 -15.801 -22.970 1.00 42.71 116 SER A C 1
ATOM 5921 O O . SER D 3 116 ? -19.701 -16.197 -23.482 1.00 43.93 116 SER A O 1
ATOM 5924 N N . ALA D 3 117 ? -17.593 -16.593 -22.814 1.00 42.59 117 ALA A N 1
ATOM 5925 C CA . ALA D 3 117 ? -17.626 -17.979 -23.264 1.00 43.86 117 ALA A CA 1
ATOM 5926 C C . ALA D 3 117 ? -18.420 -18.841 -22.292 1.00 43.40 117 ALA A C 1
ATOM 5927 O O . ALA D 3 117 ? -18.660 -18.467 -21.141 1.00 44.92 117 ALA A O 1
ATOM 5929 N N . SER D 3 118 ? -18.818 -20.016 -22.773 1.00 44.72 118 SER A N 1
ATOM 5930 C CA . SER D 3 118 ? -19.645 -20.948 -22.024 1.00 43.16 118 SER A CA 1
ATOM 5931 C C . SER D 3 118 ? -18.810 -22.105 -21.496 1.00 42.63 118 SER A C 1
ATOM 5932 O O . SER D 3 118 ? -17.832 -22.522 -22.117 1.00 45.14 118 SER A O 1
ATOM 5935 N N . THR D 3 119 ? -19.212 -22.618 -20.338 1.00 42.79 119 THR A N 1
ATOM 5936 C CA . THR D 3 119 ? -18.560 -23.776 -19.756 1.00 43.58 119 THR A CA 1
ATOM 5937 C C . THR D 3 119 ? -18.521 -24.921 -20.754 1.00 44.81 119 THR A C 1
ATOM 5938 O O . THR D 3 119 ? -19.483 -25.154 -21.488 1.00 45.70 119 THR A O 1
ATOM 5942 N N . LYS D 3 120 ? -17.383 -25.612 -20.809 1.00 42.55 120 LYS A N 1
ATOM 5943 C CA . LYS D 3 120 ? -17.252 -26.847 -21.571 1.00 41.46 120 LYS A CA 1
ATOM 5944 C C . LYS D 3 120 ? -16.383 -27.827 -20.799 1.00 41.99 120 LYS A C 1
ATOM 5945 O O . LYS D 3 120 ? -15.263 -27.488 -20.402 1.00 40.73 120 LYS A O 1
ATOM 5951 N N . GLY D 3 121 ? -16.903 -29.038 -20.596 1.00 41.44 121 GLY A N 1
ATOM 5952 C CA . GLY D 3 121 ? -16.181 -30.085 -19.912 1.00 40.57 121 GLY A CA 1
ATOM 5953 C C . GLY D 3 121 ? -15.136 -30.747 -20.793 1.00 41.14 121 GLY A C 1
ATOM 5954 O O . GLY D 3 121 ? -15.265 -30.824 -22.025 1.00 39.82 121 GLY A O 1
ATOM 5955 N N . PRO D 3 122 ? -14.082 -31.256 -20.162 1.00 39.91 122 PRO A N 1
ATOM 5956 C CA . PRO D 3 122 ? -12.950 -31.803 -20.914 1.00 40.78 122 PRO A CA 1
ATOM 5957 C C . PRO D 3 122 ? -13.231 -33.190 -21.475 1.00 40.34 122 PRO A C 1
ATOM 5958 O O . PRO D 3 122 ? -13.956 -33.991 -20.882 1.00 39.14 122 PRO A O 1
ATOM 5962 N N . SER D 3 123 ? -12.630 -33.477 -22.631 1.00 38.72 123 SER A N 1
ATOM 5963 C CA . SER D 3 123 ? -12.465 -34.861 -23.075 1.00 40.76 123 SER A CA 1
ATOM 5964 C C . SER D 3 123 ? -11.177 -35.418 -22.482 1.00 40.79 123 SER A C 1
ATOM 5965 O O . SER D 3 123 ? -10.178 -34.701 -22.370 1.00 40.63 123 SER A O 1
ATOM 5968 N N . VAL D 3 124 ? -11.193 -36.690 -22.088 1.00 40.77 124 VAL A N 1
ATOM 5969 C CA . VAL D 3 124 ? -10.038 -37.293 -21.428 1.00 39.10 124 VAL A CA 1
ATOM 5970 C C . VAL D 3 124 ? -9.557 -38.469 -22.255 1.00 41.77 124 VAL A C 1
ATOM 5971 O O . VAL D 3 124 ? -10.320 -39.406 -22.516 1.00 44.40 124 VAL A O 1
ATOM 5975 N N . PHE D 3 125 ? -8.289 -38.425 -22.657 1.00 40.60 125 PHE A N 1
ATOM 5976 C CA . PHE D 3 125 ? -7.707 -39.414 -23.538 1.00 40.51 125 PHE A CA 1
ATOM 5977 C C . PHE D 3 125 ? -6.451 -39.994 -22.909 1.00 42.81 125 PHE A C 1
ATOM 5978 O O . PHE D 3 125 ? -5.685 -39.277 -22.246 1.00 40.27 125 PHE A O 1
ATOM 5986 N N . PRO D 3 126 ? -6.212 -41.283 -23.113 1.00 40.18 126 PRO A N 1
ATOM 5987 C CA . PRO D 3 126 ? -5.032 -41.915 -22.521 1.00 39.47 126 PRO A CA 1
ATOM 5988 C C . PRO D 3 126 ? -3.794 -41.675 -23.365 1.00 39.27 126 PRO A C 1
ATOM 5989 O O . PRO D 3 126 ? -3.850 -41.601 -24.596 1.00 39.36 126 PRO A O 1
ATOM 5993 N N . LEU D 3 127 ? -2.670 -41.519 -22.684 1.00 37.77 127 LEU A N 1
ATOM 5994 C CA . LEU D 3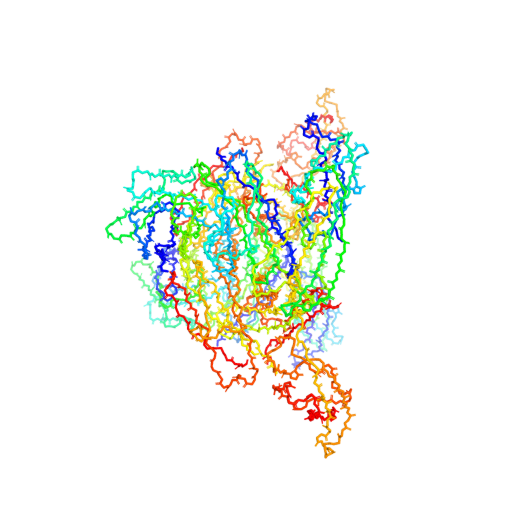 127 ? -1.361 -41.559 -23.323 1.00 38.09 127 LEU A CA 1
ATOM 5995 C C . LEU D 3 127 ? -0.769 -42.921 -22.976 1.00 37.98 127 LEU A C 1
ATOM 5996 O O . LEU D 3 127 ? -0.238 -43.122 -21.880 1.00 37.49 127 LEU A O 1
ATOM 6001 N N . ALA D 3 128 ? -0.884 -43.848 -23.892 1.00 37.07 128 ALA A N 1
ATOM 6002 C CA . ALA D 3 128 ? -0.601 -45.241 -23.571 1.00 40.62 128 ALA A CA 1
ATOM 6003 C C . ALA D 3 128 ? 0.899 -45.511 -23.618 1.00 39.71 128 ALA A C 1
ATOM 6004 O O . ALA D 3 128 ? 1.597 -44.979 -24.484 1.00 43.05 128 ALA A O 1
ATOM 6006 N N . PRO D 3 129 ? 1.420 -46.334 -22.696 1.00 40.23 129 PRO A N 1
ATOM 6007 C CA . PRO D 3 129 ? 2.823 -46.751 -22.747 1.00 42.14 129 PRO A CA 1
ATOM 6008 C C . PRO D 3 129 ? 3.091 -47.647 -23.955 1.00 40.38 129 PRO A C 1
ATOM 6009 O O . PRO D 3 129 ? 4.080 -47.405 -24.646 1.00 49.82 129 PRO A O 1
ATOM 6013 N N . GLY D 3 137 ? 13.155 -51.539 -17.650 1.00 41.90 137 GLY A N 1
ATOM 6014 C CA . GLY D 3 137 ? 13.423 -50.222 -17.088 1.00 37.72 137 GLY A CA 1
ATOM 6015 C C . GLY D 3 137 ? 12.140 -49.504 -16.698 1.00 38.46 137 GLY A C 1
ATOM 6016 O O . GLY D 3 137 ? 11.255 -50.067 -16.064 1.00 34.30 137 GLY A O 1
ATOM 6017 N N . THR D 3 138 ? 12.036 -48.240 -17.079 1.00 39.59 138 THR A N 1
ATOM 6018 C CA . THR D 3 138 ? 10.873 -47.442 -16.757 1.00 37.59 138 THR A CA 1
ATOM 6019 C C . THR D 3 138 ? 10.044 -47.199 -18.009 1.00 38.60 138 THR A C 1
ATOM 6020 O O . THR D 3 138 ? 10.572 -47.128 -19.121 1.00 41.20 138 THR A O 1
ATOM 6024 N N . ALA D 3 139 ? 8.737 -47.097 -17.816 1.00 33.94 139 ALA A N 1
ATOM 6025 C CA . ALA D 3 139 ? 7.802 -46.726 -18.859 1.00 35.75 139 ALA A CA 1
ATOM 6026 C C . ALA D 3 139 ? 7.111 -45.425 -18.466 1.00 35.87 139 ALA A C 1
ATOM 6027 O O . ALA D 3 139 ? 6.924 -45.141 -17.283 1.00 36.48 139 ALA A O 1
ATOM 6029 N N . ALA D 3 140 ? 6.738 -44.629 -19.462 1.00 35.82 140 ALA A N 1
ATOM 6030 C CA . ALA D 3 140 ? 5.986 -43.403 -19.234 1.00 34.91 140 ALA A CA 1
ATOM 6031 C C . ALA D 3 140 ? 4.584 -43.579 -19.796 1.00 37.24 140 ALA A C 1
ATOM 6032 O O . ALA D 3 140 ? 4.411 -44.058 -20.927 1.00 37.25 140 ALA A O 1
ATOM 6034 N N . LEU D 3 141 ? 3.588 -43.241 -18.992 1.00 34.22 141 LEU A N 1
ATOM 6035 C CA . LEU D 3 141 ? 2.204 -43.249 -19.427 1.00 32.92 141 LEU A CA 1
ATOM 6036 C C . LEU D 3 141 ? 1.580 -41.938 -18.989 1.00 35.51 141 LEU A C 1
ATOM 6037 O O . LEU D 3 141 ? 2.135 -41.200 -18.174 1.00 35.17 141 LEU A O 1
ATOM 6042 N N . GLY D 3 142 ? 0.413 -41.638 -19.519 1.00 34.64 142 GLY A N 1
ATOM 6043 C CA . GLY D 3 142 ? -0.183 -40.399 -19.128 1.00 37.16 142 GLY A CA 1
ATOM 6044 C C . GLY D 3 142 ? -1.588 -40.249 -19.621 1.00 37.41 142 GLY A C 1
ATOM 6045 O O . GLY D 3 142 ? -2.240 -41.207 -20.027 1.00 36.07 142 GLY A O 1
ATOM 6046 N N . CYS D 3 143 ? -2.008 -39.001 -19.638 1.00 39.66 143 CYS A N 1
ATOM 6047 C CA . CYS D 3 143 ? -3.414 -38.677 -19.677 1.00 39.58 143 CYS A CA 1
ATOM 6048 C C . CYS D 3 143 ? -3.489 -37.299 -20.320 1.00 41.66 143 CYS A C 1
ATOM 6049 O O . CYS D 3 143 ? -2.744 -36.397 -19.923 1.00 41.38 143 CYS A O 1
ATOM 6052 N N . LEU D 3 144 ? -4.314 -37.163 -21.357 1.00 41.72 144 LEU A N 1
ATOM 6053 C CA . LEU D 3 144 ? -4.514 -35.905 -22.063 1.00 39.32 144 LEU A CA 1
ATOM 6054 C C . LEU D 3 144 ? -5.913 -35.380 -21.772 1.00 37.97 144 LEU A C 1
ATOM 6055 O O . LEU D 3 144 ? -6.900 -36.077 -22.005 1.00 38.75 144 LEU A O 1
ATOM 6060 N N . VAL D 3 145 ? -6.001 -34.149 -21.294 1.00 38.75 145 VAL A N 1
ATOM 6061 C CA . VAL D 3 145 ? -7.263 -33.551 -20.852 1.00 40.56 145 VAL A CA 1
ATOM 6062 C C . VAL D 3 145 ? -7.551 -32.375 -21.783 1.00 39.89 145 VAL A C 1
ATOM 6063 O O . VAL D 3 145 ? -6.969 -31.300 -21.624 1.00 42.33 145 VAL A O 1
ATOM 6067 N N . LYS D 3 146 ? -8.451 -32.558 -22.746 1.00 38.30 146 LYS A N 1
ATOM 6068 C CA . LYS D 3 146 ? -8.540 -31.678 -23.903 1.00 42.93 146 LYS A CA 1
ATOM 6069 C C . LYS D 3 146 ? -9.865 -30.920 -23.979 1.00 43.82 146 LYS A C 1
ATOM 6070 O O . LYS D 3 146 ? -10.946 -31.493 -23.776 1.00 42.81 146 LYS A O 1
ATOM 6076 N N . ASP D 3 147 ? -9.755 -29.614 -24.277 1.00 43.24 147 ASP A N 1
ATOM 6077 C CA . ASP D 3 147 ? -10.869 -28.737 -24.663 1.00 44.37 147 ASP A CA 1
ATOM 6078 C C . ASP D 3 147 ? -11.872 -28.454 -23.548 1.00 41.14 147 ASP A C 1
ATOM 6079 O O . ASP D 3 147 ? -13.067 -28.690 -23.724 1.00 41.15 147 ASP A O 1
ATOM 6084 N N . TYR D 3 148 ? -11.417 -27.939 -22.416 1.00 41.10 148 TYR A N 1
ATOM 6085 C CA . TYR D 3 148 ? -12.305 -27.469 -21.365 1.00 45.65 148 TYR A CA 1
ATOM 6086 C C . TYR D 3 148 ? -12.186 -25.957 -21.244 1.00 46.34 148 TYR A C 1
ATOM 6087 O O . TYR D 3 148 ? -11.180 -25.373 -21.654 1.00 45.57 148 TYR A O 1
ATOM 6096 N N . PHE D 3 149 ? -13.213 -25.299 -20.679 1.00 43.51 149 PHE A N 1
ATOM 6097 C CA . PHE D 3 149 ? -12.947 -23.861 -20.674 1.00 45.92 149 PHE A CA 1
ATOM 6098 C C . PHE D 3 149 ? -12.681 -23.234 -19.308 1.00 52.50 149 PHE A C 1
ATOM 6099 O O . PHE D 3 149 ? -11.576 -22.703 -19.105 1.00 57.20 149 PHE A O 1
ATOM 6107 N N . PRO D 3 150 ? -13.625 -23.165 -18.376 1.00 52.66 150 PRO A N 1
ATOM 6108 C CA . PRO D 3 150 ? -13.282 -22.502 -17.113 1.00 54.42 150 PRO A CA 1
ATOM 6109 C C . PRO D 3 150 ? -12.098 -23.243 -16.496 1.00 58.94 150 PRO A C 1
ATOM 6110 O O . PRO D 3 150 ? -11.989 -24.465 -16.607 1.00 53.31 150 PRO A O 1
ATOM 6114 N N . GLU D 3 151 ? -11.188 -22.486 -15.885 1.00 71.62 151 GLU A N 1
ATOM 6115 C CA . GLU D 3 151 ? -9.772 -22.852 -15.850 1.00 72.08 151 GLU A CA 1
ATOM 6116 C C . GLU D 3 151 ? -9.344 -23.969 -14.896 1.00 73.34 151 GLU A C 1
ATOM 6117 O O . GLU D 3 151 ? -8.545 -24.825 -15.299 1.00 75.94 151 GLU A O 1
ATOM 6123 N N . PRO D 3 152 ? -9.783 -24.006 -13.639 1.00 62.18 152 PRO A N 1
ATOM 6124 C CA . PRO D 3 152 ? -9.257 -25.045 -12.737 1.00 58.44 152 PRO A CA 1
ATOM 6125 C C . PRO D 3 152 ? -9.703 -26.442 -13.160 1.00 53.18 152 PRO A C 1
ATOM 6126 O O . PRO D 3 152 ? -10.886 -26.780 -13.121 1.00 50.03 152 PRO A O 1
ATOM 6130 N N . VAL D 3 153 ? -8.743 -27.250 -13.575 1.00 49.39 153 VAL A N 1
ATOM 6131 C CA . VAL D 3 153 ? -8.901 -28.693 -13.696 1.00 44.02 153 VAL A CA 1
ATOM 6132 C C . VAL D 3 153 ? -7.919 -29.323 -12.719 1.00 41.86 153 VAL A C 1
ATOM 6133 O O . VAL D 3 153 ? -6.799 -28.830 -12.572 1.00 45.47 153 VAL A O 1
ATOM 6137 N N . THR D 3 154 ? -8.331 -30.370 -12.013 1.00 38.98 154 THR A N 1
ATOM 6138 C CA . THR D 3 154 ? -7.397 -31.091 -11.152 1.00 42.06 154 THR A CA 1
ATOM 6139 C C . THR D 3 154 ? -7.218 -32.527 -11.635 1.00 36.64 154 THR A C 1
ATOM 6140 O O . THR D 3 154 ? -8.171 -33.174 -12.082 1.00 36.49 154 THR A O 1
ATOM 6144 N N . VAL D 3 155 ? -5.986 -33.018 -11.540 1.00 35.29 155 VAL A N 1
ATOM 6145 C CA . VAL D 3 155 ? -5.618 -34.340 -12.036 1.00 33.43 155 VAL A CA 1
ATOM 6146 C C . VAL D 3 155 ? -4.775 -35.028 -10.985 1.00 33.38 155 VAL A C 1
ATOM 6147 O O . VAL D 3 155 ? -3.766 -34.475 -10.533 1.00 33.91 155 VAL A O 1
ATOM 6151 N N . SER D 3 156 ? -5.194 -36.226 -10.597 1.00 29.69 156 SER A N 1
ATOM 6152 C CA . SER D 3 156 ? -4.440 -37.079 -9.704 1.00 32.00 156 SER A CA 1
ATOM 6153 C C . SER D 3 156 ? -4.381 -38.477 -10.306 1.00 29.53 156 SER A C 1
ATOM 6154 O O . SER D 3 156 ? -5.116 -38.809 -11.239 1.00 31.83 156 SER A O 1
ATOM 6157 N N . TRP D 3 157 ? -3.501 -39.299 -9.760 1.00 29.93 157 TRP A N 1
ATOM 6158 C CA . TRP D 3 157 ? -3.315 -40.665 -10.235 1.00 28.44 157 TRP A CA 1
ATOM 6159 C C . TRP D 3 157 ? -3.648 -41.617 -9.107 1.00 26.30 157 TRP A C 1
ATOM 6160 O O . TRP D 3 157 ? -3.153 -41.449 -7.991 1.00 27.58 157 TRP A O 1
ATOM 6171 N N . ASN D 3 158 ? -4.501 -42.593 -9.395 1.00 28.54 158 ASN A N 1
ATOM 6172 C CA . ASN D 3 158 ? -4.853 -43.630 -8.424 1.00 29.30 158 ASN A CA 1
ATOM 6173 C C . ASN D 3 158 ? -5.421 -43.010 -7.154 1.00 26.15 158 ASN A C 1
ATOM 6174 O O . ASN D 3 158 ? -5.033 -43.377 -6.043 1.00 25.54 158 ASN A O 1
ATOM 6179 N N . SER D 3 159 ? -6.313 -42.029 -7.333 1.00 28.99 159 SER A N 1
ATOM 6180 C CA . SER D 3 159 ? -7.015 -41.373 -6.218 1.00 28.02 159 SER A CA 1
ATOM 6181 C C . SER D 3 159 ? -6.052 -40.589 -5.337 1.00 26.86 159 SER A C 1
ATOM 6182 O O . SER D 3 159 ? -6.225 -40.515 -4.116 1.00 26.61 159 SER A O 1
ATOM 6185 N N . GLY D 3 160 ? -5.015 -40.014 -5.953 1.00 26.57 160 GLY A N 1
ATOM 6186 C CA . GLY D 3 160 ? -4.010 -39.277 -5.212 1.00 24.62 160 GLY A CA 1
ATOM 6187 C C . GLY D 3 160 ? -2.941 -40.110 -4.535 1.00 26.15 160 GLY A C 1
ATOM 6188 O O . GLY D 3 160 ? -2.043 -39.540 -3.894 1.00 24.83 160 GLY A O 1
ATOM 6189 N N . ALA D 3 161 ? -2.995 -41.442 -4.634 1.00 27.66 161 ALA A N 1
ATOM 6190 C CA . ALA D 3 161 ? -1.994 -42.226 -3.918 1.00 25.70 161 ALA A CA 1
ATOM 6191 C C . ALA D 3 161 ? -0.674 -42.345 -4.676 1.00 30.87 161 ALA A C 1
ATOM 6192 O O . ALA D 3 161 ? 0.365 -42.571 -4.050 1.00 32.57 161 ALA A O 1
ATOM 6194 N N . LEU D 3 162 ? -0.679 -42.188 -5.997 1.00 29.95 162 LEU A N 1
ATOM 6195 C CA . LEU D 3 162 ? 0.539 -42.251 -6.793 1.00 28.96 162 LEU A CA 1
ATOM 6196 C C . LEU D 3 162 ? 0.979 -40.823 -7.076 1.00 29.59 162 LEU A C 1
ATOM 6197 O O . LEU D 3 162 ? 0.288 -40.082 -7.783 1.00 29.24 162 LEU A O 1
ATOM 6202 N N . THR D 3 163 ? 2.112 -40.432 -6.494 1.00 27.42 163 THR A N 1
ATOM 6203 C CA . THR D 3 163 ? 2.670 -39.110 -6.692 1.00 31.49 163 THR A CA 1
ATOM 6204 C C . THR D 3 163 ? 4.125 -39.136 -7.129 1.00 31.86 163 THR A C 1
ATOM 6205 O O . THR D 3 163 ? 4.583 -38.163 -7.734 1.00 33.13 163 THR A O 1
ATOM 6209 N N . SER D 3 164 ? 4.846 -40.220 -6.880 1.00 32.83 164 SER A N 1
ATOM 6210 C CA . SER D 3 164 ? 6.239 -40.334 -7.280 1.00 33.10 164 SER A CA 1
ATOM 6211 C C . SER D 3 164 ? 6.366 -40.333 -8.803 1.00 31.88 164 SER A C 1
ATOM 6212 O O . SER D 3 164 ? 5.769 -41.170 -9.484 1.00 33.98 164 SER A O 1
ATOM 6215 N N . GLY D 3 165 ? 7.140 -39.391 -9.344 1.00 35.83 165 GLY A N 1
ATOM 6216 C CA . GLY D 3 165 ? 7.317 -39.348 -10.783 1.00 31.79 165 GLY A CA 1
ATOM 6217 C C . GLY D 3 165 ? 6.156 -38.793 -11.578 1.00 33.14 165 GLY A C 1
ATOM 6218 O O . GLY D 3 165 ? 6.131 -38.960 -12.799 1.00 33.97 165 GLY A O 1
ATOM 6219 N N . VAL D 3 166 ? 5.197 -38.144 -10.942 1.00 31.06 166 VAL A N 1
ATOM 6220 C CA . VAL D 3 166 ? 4.074 -37.550 -11.653 1.00 32.37 166 VAL A CA 1
ATOM 6221 C C . VAL D 3 166 ? 4.452 -36.138 -12.087 1.00 32.18 166 VAL A C 1
ATOM 6222 O O . VAL D 3 166 ? 5.067 -35.380 -11.336 1.00 35.39 166 VAL A O 1
ATOM 6226 N N . HIS D 3 167 ? 4.106 -35.787 -13.314 1.00 30.50 167 HIS A N 1
ATOM 6227 C CA . HIS D 3 167 ? 4.278 -34.431 -13.816 1.00 35.60 167 HIS A CA 1
ATOM 6228 C C . HIS D 3 167 ? 2.974 -34.017 -14.482 1.00 34.70 167 HIS A C 1
ATOM 6229 O O . HIS D 3 167 ? 2.573 -34.606 -15.493 1.00 34.74 167 HIS A O 1
ATOM 6236 N N . THR D 3 168 ? 2.298 -33.038 -13.893 1.00 32.84 168 THR A N 1
ATOM 6237 C CA . THR D 3 168 ? 1.086 -32.459 -14.461 1.00 35.55 168 THR A CA 1
ATOM 6238 C C . THR D 3 168 ? 1.457 -31.098 -15.049 1.00 36.49 168 THR A C 1
ATOM 6239 O O . THR D 3 168 ? 1.986 -30.243 -14.339 1.00 35.70 168 THR A O 1
ATOM 6243 N N . PHE D 3 169 ? 1.215 -30.919 -16.327 1.00 36.22 169 PHE A N 1
ATOM 6244 C CA . PHE D 3 169 ? 1.754 -29.736 -16.978 1.00 36.91 169 PHE A CA 1
ATOM 6245 C C . PHE D 3 169 ? 0.772 -28.568 -16.923 1.00 43.37 169 PHE A C 1
ATOM 6246 O O . PHE D 3 169 ? -0.445 -28.777 -16.918 1.00 39.50 169 PHE A O 1
ATOM 6254 N N . PRO D 3 170 ? 1.286 -27.329 -16.881 1.00 41.41 170 PRO A N 1
ATOM 6255 C CA . PRO D 3 170 ? 0.395 -26.159 -16.857 1.00 40.82 170 PRO A CA 1
ATOM 6256 C C . PRO D 3 170 ? -0.559 -26.198 -18.036 1.00 43.11 170 PRO A C 1
ATOM 6257 O O . PRO D 3 170 ? -0.234 -26.728 -19.103 1.00 41.61 170 PRO A O 1
ATOM 6261 N N . ALA D 3 171 ? -1.751 -25.648 -17.826 1.00 43.97 171 ALA A N 1
ATOM 6262 C CA . ALA D 3 171 ? -2.720 -25.581 -18.903 1.00 45.14 171 ALA A CA 1
ATOM 6263 C C . ALA D 3 171 ? -2.234 -24.605 -19.962 1.00 45.92 171 ALA A C 1
ATOM 6264 O O . ALA D 3 171 ? -1.666 -23.557 -19.640 1.00 45.44 171 ALA A O 1
ATOM 6266 N N . VAL D 3 172 ? -2.424 -24.967 -21.234 1.00 43.59 172 VAL A N 1
ATOM 6267 C CA . VAL D 3 172 ? -2.174 -24.058 -22.350 1.00 45.26 172 VAL A CA 1
ATOM 6268 C C . VAL D 3 172 ? -3.509 -23.623 -22.940 1.00 48.80 172 VAL A C 1
ATOM 6269 O O . VAL D 3 172 ? -4.512 -24.345 -22.868 1.00 47.29 172 VAL A O 1
ATOM 6273 N N . LEU D 3 173 ? -3.520 -22.424 -23.522 1.00 51.39 173 LEU A N 1
ATOM 6274 C CA . LEU D 3 173 ? -4.713 -21.853 -24.138 1.00 50.60 173 LEU A CA 1
ATOM 6275 C C . LEU D 3 173 ? -4.660 -22.148 -25.632 1.00 53.14 173 LEU A C 1
ATOM 6276 O O . LEU D 3 173 ? -3.758 -21.680 -26.331 1.00 53.80 173 LEU A O 1
ATOM 6281 N N . GLN D 3 174 ? -5.603 -22.946 -26.121 1.00 50.79 174 GLN A N 1
ATOM 6282 C CA . GLN D 3 174 ? -5.594 -23.246 -27.544 1.00 55.11 174 GLN A CA 1
ATOM 6283 C C . GLN D 3 174 ? -6.206 -22.087 -28.327 1.00 59.44 174 GLN A C 1
ATOM 6284 O O . GLN D 3 174 ? -6.905 -21.230 -27.778 1.00 54.79 174 GLN A O 1
ATOM 6290 N N . SER D 3 175 ? -5.924 -22.061 -29.633 1.00 73.34 175 SER A N 1
ATOM 6291 C CA . SER D 3 175 ? -6.432 -20.981 -30.475 1.00 73.01 175 SER A CA 1
ATOM 6292 C C . SER D 3 175 ? -7.948 -20.996 -30.563 1.00 72.91 175 SER A C 1
ATOM 6293 O O . SER D 3 175 ? -8.545 -20.000 -30.981 1.00 74.36 175 SER A O 1
ATOM 6296 N N . SER D 3 176 ? -8.578 -22.106 -30.191 1.00 65.07 176 SER A N 1
ATOM 6297 C CA . SER D 3 176 ? -10.026 -22.216 -30.151 1.00 61.76 176 SER A CA 1
ATOM 6298 C C . SER D 3 176 ? -10.634 -21.565 -28.919 1.00 56.39 176 SER A C 1
ATOM 6299 O O . SER D 3 176 ? -11.857 -21.606 -28.757 1.00 56.32 176 SER A O 1
ATOM 6302 N N . GLY D 3 177 ? -9.824 -20.984 -28.044 1.00 55.46 177 GLY A N 1
ATOM 6303 C CA . GLY D 3 177 ? -10.313 -20.501 -26.777 1.00 53.09 177 GLY A CA 1
ATOM 6304 C C . GLY D 3 177 ? -10.465 -21.558 -25.702 1.00 51.18 177 GLY A C 1
ATOM 6305 O O . GLY D 3 177 ? -10.876 -21.223 -24.586 1.00 50.04 177 GLY A O 1
ATOM 6306 N N . LEU D 3 178 ? -10.141 -22.812 -25.993 1.00 51.75 178 LEU A N 1
ATOM 6307 C CA . LEU D 3 178 ? -10.257 -23.905 -25.036 1.00 47.25 178 LEU A CA 1
ATOM 6308 C C . LEU D 3 178 ? -8.895 -24.285 -24.451 1.00 49.06 178 LEU A C 1
ATOM 6309 O O . LEU D 3 178 ? -7.873 -24.258 -25.146 1.00 50.10 178 LEU A O 1
ATOM 6314 N N . TYR D 3 179 ? -8.889 -24.641 -23.169 1.00 45.42 179 TYR A N 1
ATOM 6315 C CA . TYR D 3 179 ? -7.678 -25.102 -22.512 1.00 46.16 179 TYR A CA 1
ATOM 6316 C C . TYR D 3 179 ? -7.427 -26.589 -22.774 1.00 46.41 179 TYR A C 1
ATOM 6317 O O . TYR D 3 179 ? -8.336 -27.357 -23.097 1.00 44.10 179 TYR A O 1
ATOM 6326 N N . SER D 3 180 ? -6.167 -26.989 -22.624 1.00 42.34 180 SER A N 1
ATOM 6327 C CA . SER D 3 180 ? -5.773 -28.386 -22.752 1.00 43.13 180 SER A CA 1
ATOM 6328 C C . SER D 3 180 ? -4.512 -28.627 -21.926 1.00 43.38 180 SER A C 1
ATOM 6329 O O . SER D 3 180 ? -3.715 -27.711 -21.690 1.00 42.89 180 SER A O 1
ATOM 6332 N N . LEU D 3 181 ? -4.331 -29.873 -21.499 1.00 42.05 181 LEU A N 1
ATOM 6333 C CA . LEU D 3 181 ? -3.391 -30.164 -20.430 1.00 39.69 181 LEU A CA 1
ATOM 6334 C C . LEU D 3 181 ? -3.046 -31.644 -20.468 1.00 39.91 181 LEU A C 1
ATOM 6335 O O . LEU D 3 181 ? -3.891 -32.482 -20.784 1.00 38.20 181 LEU A O 1
ATOM 6340 N N . SER D 3 182 ? -1.810 -31.961 -20.108 1.00 36.66 182 SER A N 1
ATOM 6341 C CA . SER D 3 182 ? -1.372 -33.343 -20.016 1.00 37.55 182 SER A CA 1
ATOM 6342 C C . SER D 3 182 ? -0.829 -33.639 -18.625 1.00 34.67 182 SER A C 1
ATOM 6343 O O . SER D 3 182 ? -0.291 -32.762 -17.949 1.00 37.45 182 SER A O 1
ATOM 6346 N N . SER D 3 183 ? -0.973 -34.883 -18.202 1.00 34.49 183 SER A N 1
ATOM 6347 C CA . SER D 3 183 ? -0.362 -35.371 -16.975 1.00 35.04 183 SER A CA 1
ATOM 6348 C C . SER D 3 183 ? 0.274 -36.710 -17.300 1.00 33.90 183 SER A C 1
ATOM 6349 O O . SER D 3 183 ? -0.338 -37.524 -17.992 1.00 35.12 183 SER A O 1
ATOM 6352 N N . VAL D 3 184 ? 1.505 -36.928 -16.840 1.00 32.26 184 VAL A N 1
ATOM 6353 C CA . VAL D 3 184 ? 2.196 -38.179 -17.086 1.00 33.08 184 VAL A CA 1
ATOM 6354 C C . VAL D 3 184 ? 2.772 -38.700 -15.777 1.00 33.74 184 VAL A C 1
ATOM 6355 O O . VAL D 3 184 ? 2.811 -38.015 -14.761 1.00 32.76 184 VAL A O 1
ATOM 6359 N N . VAL D 3 185 ? 3.212 -39.950 -15.818 1.00 32.05 185 VAL A N 1
ATOM 6360 C CA . VAL D 3 185 ? 3.919 -40.547 -14.699 1.00 32.34 185 VAL A CA 1
ATOM 6361 C C . VAL D 3 185 ? 4.816 -41.642 -15.260 1.00 33.78 185 VAL A C 1
ATOM 6362 O O . VAL D 3 185 ? 4.531 -42.236 -16.301 1.00 32.07 185 VAL A O 1
ATOM 6366 N N . THR D 3 186 ? 5.935 -41.861 -14.596 1.00 30.96 186 THR A N 1
ATOM 6367 C CA . THR D 3 186 ? 6.868 -42.893 -14.973 1.00 31.08 186 THR A CA 1
ATOM 6368 C C . THR D 3 186 ? 6.784 -44.016 -13.947 1.00 34.19 186 THR A C 1
ATOM 6369 O O . THR D 3 186 ? 6.672 -43.764 -12.737 1.00 31.14 186 THR A O 1
ATOM 6373 N N . VAL D 3 187 ? 6.788 -45.253 -14.435 1.00 31.02 187 VAL A N 1
ATOM 6374 C CA . VAL D 3 187 ? 6.653 -46.421 -13.565 1.00 32.07 187 VAL A CA 1
ATOM 6375 C C . VAL D 3 187 ? 7.566 -47.535 -14.072 1.00 33.03 187 VAL A C 1
ATOM 6376 O O . VAL D 3 187 ? 8.023 -47.514 -15.216 1.00 34.17 187 VAL A O 1
ATOM 6380 N N . PRO D 3 188 ? 7.849 -48.511 -13.214 1.00 31.81 188 PRO A N 1
ATOM 6381 C CA . PRO D 3 188 ? 8.471 -49.758 -13.698 1.00 31.35 188 PRO A CA 1
ATOM 6382 C C . PRO D 3 188 ? 7.674 -50.386 -14.827 1.00 30.82 188 PRO A C 1
ATOM 6383 O O . PRO D 3 188 ? 6.466 -50.583 -14.729 1.00 29.16 188 PRO A O 1
ATOM 6387 N N . SER D 3 189 ? 8.363 -50.680 -15.930 1.00 33.68 189 SER A N 1
ATOM 6388 C CA . SER D 3 189 ? 7.719 -51.377 -17.043 1.00 33.53 189 SER A CA 1
ATOM 6389 C C . SER D 3 189 ? 7.147 -52.723 -16.617 1.00 29.95 189 SER A C 1
ATOM 6390 O O . SER D 3 189 ? 6.100 -53.141 -17.125 1.00 32.05 189 SER A O 1
ATOM 6393 N N . SER D 3 190 ? 7.794 -53.417 -15.687 1.00 27.89 190 SER A N 1
ATOM 6394 C CA . SER D 3 190 ? 7.198 -54.693 -15.298 1.00 31.15 190 SER A CA 1
ATOM 6395 C C . SER D 3 190 ? 5.915 -54.533 -14.484 1.00 34.43 190 SER A C 1
ATOM 6396 O O . SER D 3 190 ? 5.246 -55.542 -14.215 1.00 30.52 190 SER A O 1
ATOM 6399 N N . SER D 3 191 ? 5.555 -53.304 -14.070 1.00 30.29 191 SER A N 1
ATOM 6400 C CA . SER D 3 191 ? 4.277 -53.133 -13.391 1.00 30.74 191 SER A CA 1
ATOM 6401 C C . SER D 3 191 ? 3.120 -53.058 -14.362 1.00 34.14 191 SER A C 1
ATOM 6402 O O . SER D 3 191 ? 1.970 -53.163 -13.932 1.00 35.40 191 SER A O 1
ATOM 6405 N N . LEU D 3 192 ? 3.385 -52.829 -15.645 1.00 33.89 192 LEU A N 1
ATOM 6406 C CA . LEU D 3 192 ? 2.296 -52.765 -16.604 1.00 34.65 192 LEU A CA 1
ATOM 6407 C C . LEU D 3 192 ? 1.699 -54.156 -16.764 1.00 42.27 192 LEU A C 1
ATOM 6408 O O . LEU D 3 192 ? 2.416 -55.156 -16.819 1.00 44.88 192 LEU A O 1
ATOM 6413 N N . GLY D 3 193 ? 0.381 -54.243 -16.804 1.00 56.88 193 GLY A N 1
ATOM 6414 C CA . GLY D 3 193 ? -0.214 -55.563 -16.837 1.00 56.71 193 GLY A CA 1
ATOM 6415 C C . GLY D 3 193 ? -0.302 -56.269 -15.500 1.00 55.10 193 GLY A C 1
ATOM 6416 O O . GLY D 3 193 ? -0.866 -57.363 -15.431 1.00 55.15 193 GLY A O 1
ATOM 6417 N N . THR D 3 194 ? 0.248 -55.699 -14.437 1.00 40.05 194 THR A N 1
ATOM 6418 C CA . THR D 3 194 ? -0.166 -56.055 -13.093 1.00 38.63 194 THR A CA 1
ATOM 6419 C C . THR D 3 194 ? -0.969 -54.919 -12.479 1.00 36.70 194 THR A C 1
ATOM 6420 O O . THR D 3 194 ? -2.169 -55.067 -12.226 1.00 32.91 194 THR A O 1
ATOM 6424 N N . GLN D 3 195 ? -0.324 -53.777 -12.261 1.00 32.06 195 GLN A N 1
ATOM 6425 C CA . GLN D 3 195 ? -0.960 -52.632 -11.641 1.00 30.81 195 GLN A CA 1
ATOM 6426 C C . GLN D 3 195 ? -1.935 -51.971 -12.604 1.00 31.04 195 GLN A C 1
ATOM 6427 O O . GLN D 3 195 ? -1.723 -51.932 -13.820 1.00 32.50 195 GLN A O 1
ATOM 6433 N N . THR D 3 196 ? -3.024 -51.456 -12.045 1.00 31.12 196 THR A N 1
ATOM 6434 C CA . THR D 3 196 ? -3.967 -50.628 -12.790 1.00 30.29 196 THR A CA 1
ATOM 6435 C C . THR D 3 196 ? -3.674 -49.156 -12.495 1.00 29.85 196 THR A C 1
ATOM 6436 O O . THR D 3 196 ? -3.583 -48.757 -11.328 1.00 28.61 196 THR A O 1
ATOM 6440 N N . TYR D 3 197 ? -3.530 -48.351 -13.543 1.00 29.48 197 TYR A N 1
ATOM 6441 C CA . TYR D 3 197 ? -3.229 -46.931 -13.393 1.00 29.88 197 TYR A CA 1
ATOM 6442 C C . TYR D 3 197 ? -4.407 -46.102 -13.877 1.00 30.40 197 TYR A C 1
ATOM 6443 O O . TYR D 3 197 ? -4.787 -46.188 -15.054 1.00 31.40 197 TYR A O 1
ATOM 6452 N N . ILE D 3 198 ? -4.953 -45.288 -12.969 1.00 30.94 198 ILE A N 1
ATOM 6453 C CA . ILE D 3 198 ? -6.144 -44.467 -13.186 1.00 30.94 198 ILE A CA 1
ATOM 6454 C C . ILE D 3 198 ? -5.753 -43.001 -13.065 1.00 30.95 198 ILE A C 1
ATOM 6455 O O . ILE D 3 198 ? -5.164 -42.603 -12.055 1.00 30.57 198 ILE A O 1
ATOM 6460 N N . CYS D 3 199 ? -6.097 -42.192 -14.066 1.00 31.77 199 CYS A N 1
ATOM 6461 C CA . CYS D 3 199 ? -5.995 -40.747 -13.922 1.00 31.86 199 CYS A CA 1
ATOM 6462 C C . CYS D 3 199 ? -7.376 -40.197 -13.579 1.00 32.64 199 CYS A C 1
ATOM 6463 O O . CYS D 3 199 ? -8.341 -40.379 -14.334 1.00 32.69 199 CYS A O 1
ATOM 6466 N N . ASN D 3 200 ? -7.467 -39.570 -12.420 1.00 30.42 200 ASN A N 1
ATOM 6467 C CA . ASN D 3 200 ? -8.712 -39.012 -11.913 1.00 32.35 200 ASN A CA 1
ATOM 6468 C C . ASN D 3 200 ? -8.755 -37.546 -12.324 1.00 31.81 200 ASN A C 1
ATOM 6469 O O . ASN D 3 200 ? -7.938 -36.743 -11.865 1.00 34.74 200 ASN A O 1
ATOM 6474 N N . VAL D 3 201 ? -9.686 -37.198 -13.201 1.00 32.16 201 VAL A N 1
ATOM 6475 C CA . VAL D 3 201 ? -9.825 -35.838 -13.700 1.00 37.65 201 VAL A CA 1
ATOM 6476 C C . VAL D 3 201 ? -11.083 -35.227 -13.091 1.00 41.25 201 VAL A C 1
ATOM 6477 O O . VAL D 3 201 ? -12.153 -35.844 -13.111 1.00 40.97 201 VAL A O 1
ATOM 6481 N N . ASN D 3 202 ? -10.957 -34.022 -12.534 1.00 41.12 202 ASN A N 1
ATOM 6482 C CA . ASN D 3 202 ? -12.109 -33.296 -12.005 1.00 40.78 202 ASN A CA 1
ATOM 6483 C C . ASN D 3 202 ? -12.116 -31.874 -12.559 1.00 41.14 202 ASN A C 1
ATOM 6484 O O . ASN D 3 202 ? -11.147 -31.129 -12.384 1.00 40.57 202 ASN A O 1
ATOM 6489 N N . HIS D 3 203 ? -13.202 -31.510 -13.238 1.00 43.30 203 HIS A N 1
ATOM 6490 C CA . HIS D 3 203 ? -13.450 -30.162 -13.747 1.00 47.12 203 HIS A CA 1
ATOM 6491 C C . HIS D 3 203 ? -14.737 -29.682 -13.084 1.00 48.63 203 HIS A C 1
ATOM 6492 O O . HIS D 3 203 ? -15.840 -29.933 -13.576 1.00 48.66 203 HIS A O 1
ATOM 6499 N N . LYS D 3 204 ? -14.594 -29.017 -11.954 1.00 47.65 204 LYS A N 1
ATOM 6500 C CA . LYS D 3 204 ? -15.772 -28.647 -11.186 1.00 49.01 204 LYS A CA 1
ATOM 6501 C C . LYS D 3 204 ? -16.656 -27.642 -11.918 1.00 49.78 204 LYS A C 1
ATOM 6502 O O . LYS D 3 204 ? -17.884 -27.785 -11.878 1.00 49.41 204 LYS A O 1
ATOM 6508 N N . PRO D 3 205 ? -16.097 -26.650 -12.625 1.00 47.51 205 PRO A N 1
ATOM 6509 C CA . PRO D 3 205 ? -16.957 -25.730 -13.392 1.00 46.77 205 PRO A CA 1
ATOM 6510 C C . PRO D 3 205 ? -18.000 -26.396 -14.273 1.00 48.00 205 PRO A C 1
ATOM 6511 O O . PRO D 3 205 ? -19.029 -25.773 -14.564 1.00 48.57 205 PRO A O 1
ATOM 6515 N N . SER D 3 206 ? -17.773 -27.627 -14.727 1.00 48.99 206 SER A N 1
ATOM 6516 C CA . SER D 3 206 ? -18.764 -28.348 -15.514 1.00 52.09 206 SER A CA 1
ATOM 6517 C C . SER D 3 206 ? -19.302 -29.570 -14.788 1.00 55.58 206 SER A C 1
ATOM 6518 O O . SER D 3 206 ? -20.013 -30.371 -15.399 1.00 54.83 206 SER A O 1
ATOM 6521 N N . ASN D 3 207 ? -18.982 -29.724 -13.503 1.00 65.02 207 ASN A N 1
ATOM 6522 C CA . ASN D 3 207 ? -19.324 -30.917 -12.723 1.00 65.57 207 ASN A CA 1
ATOM 6523 C C . ASN D 3 207 ? -18.984 -32.189 -13.488 1.00 65.01 207 ASN A C 1
ATOM 6524 O O . ASN D 3 207 ? -19.798 -33.101 -13.628 1.00 67.06 207 ASN A O 1
ATOM 6529 N N . THR D 3 208 ? -17.764 -32.229 -14.006 1.00 53.75 208 THR A N 1
ATOM 6530 C CA . THR D 3 208 ? -17.265 -33.363 -14.759 1.00 49.66 208 THR A CA 1
ATOM 6531 C C . THR D 3 208 ? -16.194 -34.067 -13.948 1.00 49.81 208 THR A C 1
ATOM 6532 O O . THR D 3 208 ? -15.262 -33.430 -13.440 1.00 46.09 208 THR A O 1
ATOM 6536 N N . LYS D 3 209 ? -16.351 -35.376 -13.808 1.00 43.12 209 LYS A N 1
ATOM 6537 C CA . LYS D 3 209 ? -15.452 -36.199 -13.019 1.00 44.00 209 LYS A CA 1
ATOM 6538 C C . LYS D 3 209 ? -15.241 -37.462 -13.825 1.00 40.95 209 LYS A C 1
ATOM 6539 O O . LYS D 3 209 ? -16.215 -38.104 -14.212 1.00 42.16 209 LYS A O 1
ATOM 6545 N N . VAL D 3 210 ? -13.991 -37.781 -14.137 1.00 40.88 210 VAL A N 1
ATOM 6546 C CA . VAL D 3 210 ? -13.652 -38.927 -14.971 1.00 39.04 210 VAL A CA 1
ATOM 6547 C C . VAL D 3 210 ? -12.507 -39.680 -14.314 1.00 36.95 210 VAL A C 1
ATOM 6548 O O . VAL D 3 210 ? -11.583 -39.064 -13.774 1.00 33.84 210 VAL A O 1
ATOM 6552 N N . ASP D 3 211 ? -12.575 -41.011 -14.345 1.00 36.27 211 ASP A N 1
ATOM 6553 C CA . ASP D 3 211 ? -11.538 -41.888 -13.808 1.00 33.79 211 ASP A CA 1
ATOM 6554 C C . ASP D 3 211 ? -11.074 -42.771 -14.958 1.00 35.72 211 ASP A C 1
ATOM 6555 O O . ASP D 3 211 ? -11.659 -43.827 -15.198 1.00 37.40 211 ASP A O 1
ATOM 6560 N N . LYS D 3 212 ? -10.012 -42.362 -15.649 1.00 34.25 212 LYS A N 1
ATOM 6561 C CA . LYS D 3 212 ? -9.602 -43.009 -16.888 1.00 34.36 212 LYS A CA 1
ATOM 6562 C C . LYS D 3 212 ? -8.487 -44.024 -16.616 1.00 36.01 212 LYS A C 1
ATOM 6563 O O . LYS D 3 212 ? -7.375 -43.655 -16.217 1.00 33.15 212 LYS A O 1
ATOM 6569 N N . LYS D 3 213 ? -8.787 -45.301 -16.846 1.00 33.38 213 LYS A N 1
ATOM 6570 C CA . LYS D 3 213 ? -7.757 -46.328 -16.822 1.00 33.99 213 LYS A CA 1
ATOM 6571 C C . LYS D 3 213 ? -6.838 -46.171 -18.022 1.00 35.05 213 LYS A C 1
ATOM 6572 O O . LYS D 3 213 ? -7.307 -46.060 -19.156 1.00 33.89 213 LYS A O 1
ATOM 6578 N N . VAL D 3 214 ? -5.531 -46.148 -17.772 1.00 29.84 214 VAL A N 1
ATOM 6579 C C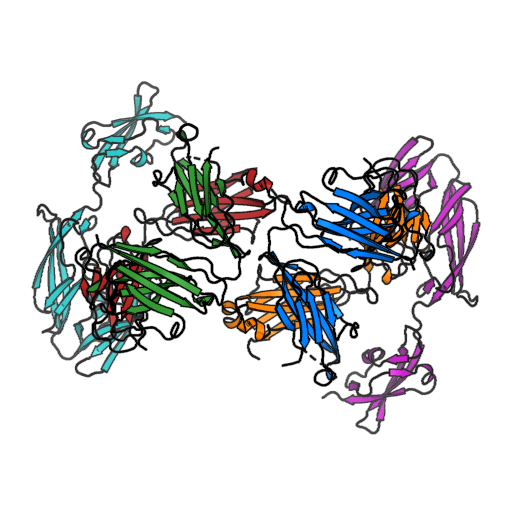A . VAL D 3 214 ? -4.541 -46.050 -18.831 1.00 34.79 214 VAL A CA 1
ATOM 6580 C C . VAL D 3 214 ? -3.784 -47.375 -18.875 1.00 36.64 214 VAL A C 1
ATOM 6581 O O . VAL D 3 214 ? -3.142 -47.764 -17.890 1.00 36.31 214 VAL A O 1
ATOM 6585 N N . GLU D 3 215 ? -3.867 -48.066 -20.003 1.00 36.72 215 GLU A N 1
ATOM 6586 C CA . GLU D 3 215 ? -3.302 -49.396 -20.165 1.00 41.51 215 GLU A CA 1
ATOM 6587 C C . GLU D 3 215 ? -2.537 -49.480 -21.476 1.00 45.16 215 GLU A C 1
ATOM 6588 O O . GLU D 3 215 ? -2.777 -48.694 -22.398 1.00 42.05 215 GLU A O 1
ATOM 6594 N N . PRO D 3 216 ? -1.599 -50.418 -21.593 1.00 50.85 216 PRO A N 1
ATOM 6595 C CA . PRO D 3 216 ? -0.853 -50.540 -22.848 1.00 53.18 216 PRO A CA 1
ATOM 6596 C C . PRO D 3 216 ? -1.686 -51.190 -23.942 1.00 55.01 216 PRO A C 1
ATOM 6597 O O . PRO D 3 216 ? -2.582 -51.997 -23.685 1.00 54.28 216 PRO A O 1
ATOM 6601 N N . LYS D 3 217 ? -1.401 -50.776 -25.173 1.00 63.63 217 LYS A N 1
ATOM 6602 C CA . LYS D 3 217 ? -1.820 -51.481 -26.388 1.00 69.33 217 LYS A CA 1
ATOM 6603 C C . LYS D 3 217 ? -1.175 -50.795 -27.580 1.00 72.58 217 LYS A C 1
ATOM 6604 O O . LYS D 3 217 ? -0.848 -49.607 -27.507 1.00 72.34 217 LYS A O 1
ATOM 6610 N N . GLU E 3 1 ? -41.804 -17.175 -62.949 1.00 66.95 1 GLU C N 1
ATOM 6611 C CA . GLU E 3 1 ? -43.021 -17.128 -62.139 1.00 68.60 1 GLU C CA 1
ATOM 6612 C C . GLU E 3 1 ? -43.054 -18.226 -61.071 1.00 64.66 1 GLU C C 1
ATOM 6613 O O . GLU E 3 1 ? -43.479 -17.988 -59.937 1.00 63.12 1 GLU C O 1
ATOM 6619 N N . VAL E 3 2 ? -42.626 -19.432 -61.450 1.00 61.74 2 VAL C N 1
ATOM 6620 C CA . VAL E 3 2 ? -42.451 -20.528 -60.506 1.00 56.24 2 VAL C CA 1
ATOM 6621 C C . VAL E 3 2 ? -41.576 -20.054 -59.354 1.00 57.80 2 VAL C C 1
ATOM 6622 O O . VAL E 3 2 ? -40.439 -19.619 -59.561 1.00 57.84 2 VAL C O 1
ATOM 6626 N N . LYS E 3 3 ? -42.104 -20.112 -58.135 1.00 52.24 3 LYS C N 1
ATOM 6627 C CA . LYS E 3 3 ? -41.373 -19.654 -56.962 1.00 52.36 3 LYS C CA 1
ATOM 6628 C C . LYS E 3 3 ? -41.391 -20.721 -55.883 1.00 51.88 3 LYS C C 1
ATOM 6629 O O . LYS E 3 3 ? -42.454 -21.236 -55.523 1.00 50.32 3 LYS C O 1
ATOM 6635 N N . LEU E 3 4 ? -40.206 -21.041 -55.375 1.00 50.71 4 LEU C N 1
ATOM 6636 C CA . LEU E 3 4 ? -40.029 -21.934 -54.244 1.00 50.18 4 LEU C CA 1
ATOM 6637 C C . LEU E 3 4 ? -39.315 -21.136 -53.169 1.00 53.09 4 LEU C C 1
ATOM 6638 O O . LEU E 3 4 ? -38.229 -20.592 -53.409 1.00 53.07 4 LEU C O 1
ATOM 6643 N N . GLU E 3 5 ? -39.936 -21.038 -52.001 1.00 51.07 5 GLU C N 1
ATOM 6644 C CA . GLU E 3 5 ? -39.409 -20.230 -50.915 1.00 53.51 5 GLU C CA 1
ATOM 6645 C C . GLU E 3 5 ? -39.443 -21.079 -49.660 1.00 53.79 5 GLU C C 1
ATOM 6646 O O . GLU E 3 5 ? -40.513 -21.528 -49.235 1.00 50.31 5 GLU C O 1
ATOM 6652 N N . GLU E 3 6 ? -38.275 -21.316 -49.088 1.00 55.96 6 GLU C N 1
ATOM 6653 C CA . GLU E 3 6 ? -38.141 -22.211 -47.960 1.00 54.05 6 GLU C CA 1
ATOM 6654 C C . GLU E 3 6 ? -37.734 -21.439 -46.714 1.00 54.93 6 GLU C C 1
ATOM 6655 O O . GLU E 3 6 ? -36.988 -20.454 -46.777 1.00 53.67 6 GLU C O 1
ATOM 6661 N N . SER E 3 7 ? -38.245 -21.911 -45.581 1.00 51.28 7 SER C N 1
ATOM 6662 C CA . SER E 3 7 ? -37.979 -21.332 -44.278 1.00 51.43 7 SER C CA 1
ATOM 6663 C C . SER E 3 7 ? -37.800 -22.451 -43.266 1.00 51.98 7 SER C C 1
ATOM 6664 O O . SER E 3 7 ? -38.090 -23.623 -43.537 1.00 50.02 7 SER C O 1
ATOM 6667 N N . GLY E 3 8 ? -37.308 -22.080 -42.090 1.00 50.56 8 GLY C N 1
ATOM 6668 C CA . GLY E 3 8 ? -37.270 -22.984 -40.956 1.00 48.91 8 GLY C CA 1
ATOM 6669 C C . GLY E 3 8 ? -35.891 -23.327 -40.457 1.00 48.77 8 GLY C C 1
ATOM 6670 O O . GLY E 3 8 ? -35.774 -23.926 -39.380 1.00 54.02 8 GLY C O 1
ATOM 6671 N N . GLY E 3 9 ? -34.833 -22.984 -41.176 1.00 49.91 9 GLY C N 1
ATOM 6672 C CA . GLY E 3 9 ? -33.508 -23.386 -40.751 1.00 50.02 9 GLY C CA 1
ATOM 6673 C C . GLY E 3 9 ? -33.047 -22.597 -39.546 1.00 50.50 9 GLY C C 1
ATOM 6674 O O . GLY E 3 9 ? -33.418 -21.440 -39.347 1.00 56.56 9 GLY C O 1
ATOM 6675 N N . ASP E 3 10 ? -32.216 -23.233 -38.733 1.00 48.16 10 ASP C N 1
ATOM 6676 C CA . ASP E 3 10 ? -31.824 -22.629 -37.470 1.00 51.67 10 ASP C CA 1
ATOM 6677 C C . ASP E 3 10 ? -30.525 -23.270 -37.001 1.00 52.28 10 ASP C C 1
ATOM 6678 O O . ASP E 3 10 ? -29.952 -24.131 -37.672 1.00 54.09 10 ASP C O 1
ATOM 6683 N N . LEU E 3 11 ? -30.041 -22.801 -35.857 1.00 54.13 11 LEU C N 1
ATOM 6684 C CA . LEU E 3 11 ? -29.065 -23.544 -35.080 1.00 54.14 11 LEU C CA 1
ATOM 6685 C C . LEU E 3 11 ? -29.814 -24.572 -34.235 1.00 56.75 11 LEU C C 1
ATOM 6686 O O . LEU E 3 11 ? -30.860 -24.258 -33.651 1.00 54.36 11 LEU C O 1
ATOM 6691 N N . VAL E 3 12 ? -29.310 -25.809 -34.210 1.00 54.78 12 VAL C N 1
ATOM 6692 C CA . VAL E 3 12 ? -29.938 -26.905 -33.476 1.00 55.65 12 VAL C CA 1
ATOM 6693 C C . VAL E 3 12 ? -28.841 -27.761 -32.861 1.00 56.94 12 VAL C C 1
ATOM 6694 O O . VAL E 3 12 ? -27.843 -28.079 -33.517 1.00 56.42 12 VAL C O 1
ATOM 6698 N N . LYS E 3 13 ? -29.038 -28.145 -31.601 1.00 56.57 13 LYS C N 1
ATOM 6699 C CA . LYS E 3 13 ? -28.074 -28.990 -30.914 1.00 56.81 13 LYS C CA 1
ATOM 6700 C C . LYS E 3 13 ? -28.101 -30.414 -31.474 1.00 55.37 13 LYS C C 1
ATOM 6701 O O . LYS E 3 13 ? -29.142 -30.898 -31.933 1.00 53.90 13 LYS C O 1
ATOM 6707 N N . PRO E 3 14 ? -26.964 -31.103 -31.462 1.00 55.20 14 PRO C N 1
ATOM 6708 C CA . PRO E 3 14 ? -26.950 -32.473 -31.977 1.00 56.12 14 PRO C CA 1
ATOM 6709 C C . PRO E 3 14 ? -27.976 -33.310 -31.235 1.00 55.22 14 PRO C C 1
ATOM 6710 O O . PRO E 3 14 ? -28.189 -33.144 -30.033 1.00 55.22 14 PRO C O 1
ATOM 6714 N N . GLY E 3 15 ? -28.645 -34.181 -31.975 1.00 54.46 15 GLY C N 1
ATOM 6715 C CA . GLY E 3 15 ? -29.735 -34.950 -31.437 1.00 53.67 15 GLY C CA 1
ATOM 6716 C C . GLY E 3 15 ? -31.079 -34.276 -31.542 1.00 55.82 15 GLY C C 1
ATOM 6717 O O . GLY E 3 15 ? -32.101 -34.938 -31.327 1.00 53.72 15 GLY C O 1
ATOM 6718 N N . GLY E 3 16 ? -31.112 -32.992 -31.884 1.00 53.85 16 GLY C N 1
ATOM 6719 C CA . GLY E 3 16 ? -32.350 -32.246 -31.929 1.00 54.27 16 GLY C CA 1
ATOM 6720 C C . GLY E 3 16 ? -33.247 -32.643 -33.094 1.00 53.12 16 GLY C C 1
ATOM 6721 O O . GLY E 3 16 ? -33.071 -33.662 -33.765 1.00 53.07 16 GLY C O 1
ATOM 6722 N N . SER E 3 17 ? -34.246 -31.798 -33.316 1.00 51.86 17 SER C N 1
ATOM 6723 C CA . SER E 3 17 ? -35.192 -31.952 -34.404 1.00 50.70 17 SER C CA 1
ATOM 6724 C C . SER E 3 17 ? -35.450 -30.578 -35.000 1.00 52.98 17 SER C C 1
ATOM 6725 O O . SER E 3 17 ? -35.126 -29.552 -34.395 1.00 53.37 17 SER C O 1
ATOM 6728 N N . LEU E 3 18 ? -36.035 -30.563 -36.200 1.00 53.78 18 LEU C N 1
ATOM 6729 C CA . LEU E 3 18 ? -36.378 -29.323 -36.888 1.00 51.22 18 LEU C CA 1
ATOM 6730 C C . LEU E 3 18 ? -37.210 -29.659 -38.114 1.00 50.42 18 LEU C C 1
ATOM 6731 O O . LEU E 3 18 ? -36.941 -30.657 -38.786 1.00 49.78 18 LEU C O 1
ATOM 6736 N N . LYS E 3 19 ? -38.207 -28.821 -38.403 1.00 52.31 19 LYS C N 1
ATOM 6737 C CA . LYS E 3 19 ? -39.091 -28.998 -39.551 1.00 52.94 19 LYS C CA 1
ATOM 6738 C C . LYS E 3 19 ? -38.919 -27.831 -40.522 1.00 52.96 19 LYS C C 1
ATOM 6739 O O . LYS E 3 19 ? -39.175 -26.674 -40.165 1.00 52.55 19 LYS C O 1
ATOM 6745 N N . LEU E 3 20 ? -38.493 -28.139 -41.742 1.00 50.05 20 LEU C N 1
ATOM 6746 C CA . LEU E 3 20 ? -38.377 -27.146 -42.796 1.00 48.84 20 LEU C CA 1
ATOM 6747 C C . LEU E 3 20 ? -39.668 -27.104 -43.601 1.00 47.11 20 LEU C C 1
ATOM 6748 O O . LEU E 3 20 ? -40.469 -28.042 -43.590 1.00 44.91 20 LEU C O 1
ATOM 6753 N N . SER E 3 21 ? -39.862 -25.986 -44.296 1.00 45.66 21 SER C N 1
ATOM 6754 C CA . SER E 3 21 ? -41.069 -25.717 -45.064 1.00 47.05 21 SER C CA 1
ATOM 6755 C C . SER E 3 21 ? -40.673 -25.071 -46.379 1.00 46.94 21 SER C C 1
ATOM 6756 O O . SER E 3 21 ? -39.613 -24.452 -46.489 1.00 48.23 21 SER C O 1
ATOM 6759 N N . CYS E 3 22 ? -41.546 -25.198 -47.373 1.00 43.71 22 CYS C N 1
ATOM 6760 C CA . CYS E 3 22 ? -41.271 -24.644 -48.693 1.00 45.47 22 CYS C CA 1
ATOM 6761 C C . CYS E 3 22 ? -42.584 -24.167 -49.279 1.00 46.48 22 CYS C C 1
ATOM 6762 O O . CYS E 3 22 ? -43.486 -24.977 -49.508 1.00 46.83 22 CYS C O 1
ATOM 6765 N N . ALA E 3 23 ? -42.691 -22.864 -49.513 1.00 47.19 23 ALA C N 1
ATOM 6766 C CA . ALA E 3 23 ? -43.885 -22.295 -50.108 1.00 48.10 23 ALA C CA 1
ATOM 6767 C C . ALA E 3 23 ? -43.718 -22.286 -51.617 1.00 49.68 23 ALA C C 1
ATOM 6768 O O . ALA E 3 23 ? -42.702 -21.812 -52.133 1.00 51.37 23 ALA C O 1
ATOM 6770 N N . ALA E 3 24 ? -44.710 -22.810 -52.317 1.00 48.18 24 ALA C N 1
ATOM 6771 C CA . ALA E 3 24 ? -44.649 -22.932 -53.759 1.00 51.52 24 ALA C CA 1
ATOM 6772 C C . ALA E 3 24 ? -45.783 -22.142 -54.388 1.00 53.68 24 ALA C C 1
ATOM 6773 O O . ALA E 3 24 ? -46.922 -22.174 -53.909 1.00 52.44 24 ALA C O 1
ATOM 6775 N N . SER E 3 25 ? -45.454 -21.447 -55.473 1.00 49.90 25 SER C N 1
ATOM 6776 C CA . SER E 3 25 ? -46.394 -20.602 -56.178 1.00 51.23 25 SER C CA 1
ATOM 6777 C C . SER E 3 25 ? -45.974 -20.547 -57.633 1.00 52.51 25 SER C C 1
ATOM 6778 O O . SER E 3 25 ? -44.808 -20.763 -57.969 1.00 53.76 25 SER C O 1
ATOM 6781 N N . GLY E 3 26 ? -46.938 -20.251 -58.495 1.00 56.13 26 GLY C N 1
ATOM 6782 C CA . GLY E 3 26 ? -46.659 -20.070 -59.900 1.00 57.65 26 GLY C CA 1
ATOM 6783 C C . GLY E 3 26 ? -46.851 -21.299 -60.746 1.00 55.95 26 GLY C C 1
ATOM 6784 O O . GLY E 3 26 ? -46.614 -21.234 -61.957 1.00 60.65 26 GLY C O 1
ATOM 6785 N N . PHE E 3 27 ? -47.267 -22.413 -60.150 1.00 53.46 27 PHE C N 1
ATOM 6786 C CA . PHE E 3 27 ? -47.549 -23.634 -60.892 1.00 53.68 27 PHE C CA 1
ATOM 6787 C C . PHE E 3 27 ? -48.537 -24.467 -60.087 1.00 54.07 27 PHE C C 1
ATOM 6788 O O . PHE E 3 27 ? -48.708 -24.263 -58.881 1.00 52.43 27 PHE C O 1
ATOM 6796 N N . THR E 3 28 ? -49.203 -25.397 -60.770 1.00 49.27 28 THR C N 1
ATOM 6797 C CA . THR E 3 28 ? -50.159 -26.273 -60.094 1.00 52.12 28 THR C CA 1
ATOM 6798 C C . THR E 3 28 ? -49.377 -27.234 -59.210 1.00 51.77 28 THR C C 1
ATOM 6799 O O . THR E 3 28 ? -48.892 -28.271 -59.673 1.00 52.59 28 THR C O 1
ATOM 6803 N N . PHE E 3 29 ? -49.237 -26.874 -57.932 1.00 49.81 29 PHE C N 1
ATOM 6804 C CA . PHE E 3 29 ? -48.373 -27.624 -57.025 1.00 50.18 29 PHE C CA 1
ATOM 6805 C C . PHE E 3 29 ? -48.733 -29.104 -57.008 1.00 52.61 29 PHE C C 1
ATOM 6806 O O . PHE E 3 29 ? -47.859 -29.973 -57.125 1.00 50.56 29 PHE C O 1
ATOM 6814 N N . SER E 3 30 ? -50.030 -29.407 -56.899 1.00 52.56 30 SER C N 1
ATOM 6815 C CA . SER E 3 30 ? -50.489 -30.767 -56.646 1.00 51.94 30 SER C CA 1
ATOM 6816 C C . SER E 3 30 ? -50.220 -31.726 -57.804 1.00 50.80 30 SER C C 1
ATOM 6817 O O . SER E 3 30 ? -50.412 -32.939 -57.638 1.00 50.47 30 SER C O 1
ATOM 6820 N N . SER E 3 31 ? -49.777 -31.240 -58.958 1.00 49.81 31 SER C N 1
ATOM 6821 C CA . SER E 3 31 ? -49.518 -32.138 -60.077 1.00 51.33 31 SER C CA 1
ATOM 6822 C C . SER E 3 31 ? -48.049 -32.508 -60.224 1.00 50.94 31 SER C C 1
ATOM 6823 O O . SER E 3 31 ? -47.715 -33.301 -61.109 1.00 52.12 31 SER C O 1
ATOM 6826 N N . TYR E 3 32 ? -47.169 -31.982 -59.377 1.00 48.10 32 TYR C N 1
ATOM 6827 C CA . TYR E 3 32 ? -45.737 -32.210 -59.509 1.00 48.20 32 TYR C CA 1
ATOM 6828 C C . TYR E 3 32 ? -45.186 -32.981 -58.319 1.00 47.65 32 TYR C C 1
ATOM 6829 O O . TYR E 3 32 ? -45.546 -32.713 -57.164 1.00 43.33 32 TYR C O 1
ATOM 6838 N N . GLY E 3 33 ? -44.305 -33.937 -58.604 1.00 44.95 33 GLY C N 1
ATOM 6839 C CA . GLY E 3 33 ? -43.417 -34.427 -57.571 1.00 44.64 33 GLY C CA 1
ATOM 6840 C C . GLY E 3 33 ? -42.515 -33.324 -57.053 1.00 42.07 33 GLY C C 1
ATOM 6841 O O . GLY E 3 33 ? -42.350 -32.273 -57.675 1.00 41.98 33 GLY C O 1
ATOM 6842 N N . MET E 3 34 ? -41.939 -33.555 -55.876 1.00 40.17 34 MET C N 1
ATOM 6843 C CA . MET E 3 34 ? -41.143 -32.531 -55.217 1.00 40.34 34 MET C CA 1
ATOM 6844 C C . MET E 3 34 ? -40.064 -33.196 -54.384 1.00 37.77 34 MET C C 1
ATOM 6845 O O . MET E 3 34 ? -40.226 -34.331 -53.922 1.00 35.49 34 MET C O 1
ATOM 6850 N N . SER E 3 35 ? -38.981 -32.459 -54.155 1.00 33.97 35 SER C N 1
ATOM 6851 C CA . SER E 3 35 ? -37.801 -33.068 -53.578 1.00 36.69 35 SER C CA 1
ATOM 6852 C C . SER E 3 35 ? -37.062 -32.049 -52.751 1.00 37.00 35 SER C C 1
ATOM 6853 O O . SER E 3 35 ? -37.310 -30.848 -52.845 1.00 38.49 35 SER C O 1
ATOM 6856 N N . TRP E 3 36 ? -36.137 -32.553 -51.945 1.00 37.81 36 TRP C N 1
ATOM 6857 C CA . TRP E 3 36 ? -35.221 -31.732 -51.170 1.00 36.86 36 TRP C CA 1
ATOM 6858 C C . TRP E 3 36 ? -33.809 -32.182 -51.494 1.00 39.37 36 TRP C C 1
ATOM 6859 O O . TRP E 3 36 ? -33.540 -33.384 -51.591 1.00 38.05 36 TRP C O 1
ATOM 6870 N N . VAL E 3 37 ? -32.921 -31.217 -51.687 1.00 38.33 37 VAL C N 1
ATOM 6871 C CA . VAL E 3 37 ? -31.521 -31.476 -51.977 1.00 38.41 37 VAL C CA 1
ATOM 6872 C C . VAL E 3 37 ? -30.704 -30.545 -51.101 1.00 40.04 37 VAL C C 1
ATOM 6873 O O . VAL E 3 37 ? -31.019 -29.355 -50.993 1.00 40.47 37 VAL C O 1
ATOM 6877 N N . ARG E 3 38 ? -29.664 -31.073 -50.479 1.00 40.50 38 ARG C N 1
ATOM 6878 C CA . ARG E 3 38 ? -28.841 -30.281 -49.587 1.00 40.67 38 ARG C CA 1
ATOM 6879 C C . ARG E 3 38 ? -27.430 -30.171 -50.135 1.00 42.44 38 ARG C C 1
ATOM 6880 O O . ARG E 3 38 ? -26.933 -31.077 -50.811 1.00 43.14 38 ARG C O 1
ATOM 6888 N N . GLN E 3 39 ? -26.792 -29.046 -49.836 1.00 44.06 39 GLN C N 1
ATOM 6889 C CA . GLN E 3 39 ? -25.414 -28.799 -50.223 1.00 46.45 39 GLN C CA 1
ATOM 6890 C C . GLN E 3 39 ? -24.605 -28.565 -48.960 1.00 48.87 39 GLN C C 1
ATOM 6891 O O . GLN E 3 39 ? -24.914 -27.657 -48.186 1.00 51.59 39 GLN C O 1
ATOM 6897 N N . THR E 3 40 ? -23.573 -29.377 -48.762 1.00 51.78 40 THR C N 1
ATOM 6898 C CA . THR E 3 40 ? -22.824 -29.411 -47.512 1.00 55.93 40 THR C CA 1
ATOM 6899 C C . THR E 3 40 ? -21.693 -28.392 -47.532 1.00 59.67 40 THR C C 1
ATOM 6900 O O . THR E 3 40 ? -21.492 -27.719 -48.550 1.00 59.04 40 THR C O 1
ATOM 6904 N N . PRO E 3 41 ? -20.970 -28.213 -46.416 1.00 62.93 41 PRO C N 1
ATOM 6905 C CA . PRO E 3 41 ? -19.801 -27.314 -46.425 1.00 64.05 41 PRO C CA 1
ATOM 6906 C C . PRO E 3 41 ? -18.849 -27.490 -47.594 1.00 63.35 41 PRO C C 1
ATOM 6907 O O . PRO E 3 41 ? -18.408 -26.490 -48.171 1.00 64.43 41 PRO C O 1
ATOM 6911 N N . ASP E 3 42 ? -18.509 -28.727 -47.959 1.00 61.06 42 ASP C N 1
ATOM 6912 C CA . ASP E 3 42 ? -17.586 -28.962 -49.063 1.00 60.97 42 ASP C CA 1
ATOM 6913 C C . ASP E 3 42 ? -18.175 -28.613 -50.425 1.00 60.55 42 ASP C C 1
ATOM 6914 O O . ASP E 3 42 ? -17.459 -28.713 -51.425 1.00 62.93 42 ASP C O 1
ATOM 6919 N N . LYS E 3 43 ? -19.457 -28.238 -50.477 1.00 61.72 43 LYS C N 1
ATOM 6920 C CA . LYS E 3 43 ? -20.198 -27.793 -51.659 1.00 58.90 43 LYS C CA 1
ATOM 6921 C C . LYS E 3 43 ? -20.636 -28.950 -52.562 1.00 55.58 43 LYS C C 1
ATOM 6922 O O . LYS E 3 43 ? -20.864 -28.758 -53.758 1.00 50.02 43 LYS C O 1
ATOM 6928 N N . ARG E 3 44 ? -20.823 -30.137 -51.987 1.00 55.74 44 ARG C N 1
ATOM 6929 C CA . ARG E 3 44 ? -21.338 -31.284 -52.723 1.00 53.58 44 ARG C CA 1
ATOM 6930 C C . ARG E 3 44 ? -22.854 -31.345 -52.612 1.00 50.07 44 ARG C C 1
ATOM 6931 O O . ARG E 3 44 ? -23.419 -31.062 -51.554 1.00 49.69 44 ARG C O 1
ATOM 6939 N N . LEU E 3 45 ? -23.510 -31.697 -53.713 1.00 44.59 45 LEU C N 1
ATOM 6940 C CA . LEU E 3 45 ? -24.955 -31.849 -53.736 1.00 43.46 45 LEU C CA 1
ATOM 6941 C C . LEU E 3 45 ? -25.328 -33.266 -53.326 1.00 48.05 45 LEU C C 1
ATOM 6942 O O . LEU E 3 45 ? -24.729 -34.232 -53.807 1.00 42.63 45 LEU C O 1
ATOM 6947 N N . GLU E 3 46 ? -26.333 -33.384 -52.457 1.00 42.76 46 GLU C N 1
ATOM 6948 C CA . GLU E 3 46 ? -26.789 -34.679 -51.966 1.00 39.93 46 GLU C CA 1
ATOM 6949 C C . GLU E 3 46 ? -28.306 -34.662 -51.875 1.00 40.54 46 GLU C C 1
ATOM 6950 O O . GLU E 3 46 ? -28.879 -33.818 -51.175 1.00 40.49 46 GLU C O 1
ATOM 6956 N N . TRP E 3 47 ? -28.954 -35.585 -52.583 1.00 40.41 47 TRP C N 1
ATOM 6957 C CA . TRP E 3 47 ? -30.412 -35.655 -52.575 1.00 40.22 47 TRP C CA 1
ATOM 6958 C C . TRP E 3 47 ? -30.919 -36.219 -51.248 1.00 40.57 47 TRP C C 1
ATOM 6959 O O . TRP E 3 47 ? -30.353 -37.169 -50.704 1.00 41.42 47 TRP C O 1
ATOM 6970 N N . VAL E 3 48 ? -31.982 -35.610 -50.719 1.00 38.85 48 VAL C N 1
ATOM 6971 C CA . VAL E 3 48 ? -32.472 -35.891 -49.376 1.00 36.34 48 VAL C CA 1
ATOM 6972 C C . VAL E 3 48 ? -33.788 -36.656 -49.398 1.00 36.34 48 VAL C C 1
ATOM 6973 O O . VAL E 3 48 ? -33.997 -37.545 -48.571 1.00 41.65 48 VAL C O 1
ATOM 6977 N N . ALA E 3 49 ? -34.701 -36.318 -50.308 1.00 36.34 49 ALA C N 1
ATOM 6978 C CA . ALA E 3 49 ? -36.027 -36.924 -50.256 1.00 36.95 49 ALA C CA 1
ATOM 6979 C C . ALA E 3 49 ? -36.831 -36.483 -51.460 1.00 37.40 49 ALA C C 1
ATOM 6980 O O . ALA E 3 49 ? -36.664 -35.367 -51.954 1.00 38.14 49 ALA C O 1
ATOM 6982 N N . THR E 3 50 ? -37.751 -37.344 -51.876 1.00 35.09 50 THR C N 1
ATOM 6983 C CA . THR E 3 50 ? -38.697 -37.058 -52.943 1.00 35.00 50 THR C CA 1
ATOM 6984 C C . THR E 3 50 ? -40.063 -37.577 -52.516 1.00 36.70 50 THR C C 1
ATOM 6985 O O . THR E 3 50 ? -40.160 -38.534 -51.740 1.00 39.58 50 THR C O 1
ATOM 6989 N N . ILE E 3 51 ? -41.118 -36.935 -53.010 1.00 35.91 51 ILE C N 1
ATOM 6990 C CA . ILE E 3 51 ? -42.488 -37.374 -52.788 1.00 36.84 51 ILE C CA 1
ATOM 6991 C C . ILE E 3 51 ? -43.262 -37.164 -54.079 1.00 41.46 51 ILE C C 1
ATOM 6992 O O . ILE E 3 51 ? -43.075 -36.157 -54.770 1.00 42.60 51 ILE C O 1
ATOM 6997 N N . SER E 3 52 ? -44.124 -38.121 -54.413 1.00 42.48 52 SER C N 1
ATOM 6998 C CA . SER E 3 52 ? -44.947 -38.000 -55.604 1.00 43.29 52 SER C CA 1
ATOM 6999 C C . SER E 3 52 ? -46.003 -36.913 -55.412 1.00 44.68 52 SER C C 1
ATOM 7000 O O . SER E 3 52 ? -46.178 -36.360 -54.322 1.00 46.73 52 SER C O 1
ATOM 7003 N N . SER E 3 53 ? -46.727 -36.626 -56.500 1.00 46.11 53 SER C N 1
ATOM 7004 C CA . SER E 3 53 ? -47.664 -35.505 -56.512 1.00 45.85 53 SER C CA 1
ATOM 7005 C C . SER E 3 53 ? -48.816 -35.718 -55.536 1.00 48.34 53 SER C C 1
ATOM 7006 O O . SER E 3 53 ? -49.255 -34.771 -54.868 1.00 48.97 53 SER C O 1
ATOM 7009 N N . GLY E 3 54 ? -49.326 -36.948 -55.450 1.00 48.12 54 GLY C N 1
ATOM 7010 C CA . GLY E 3 54 ? -50.359 -37.309 -54.502 1.00 46.59 54 GLY C CA 1
ATOM 7011 C C . GLY E 3 54 ? -49.864 -37.914 -53.208 1.00 46.76 54 GLY C C 1
ATOM 7012 O O . GLY E 3 54 ? -50.671 -38.478 -52.461 1.00 48.55 54 GLY C O 1
ATOM 7013 N N . GLY E 3 55 ? -48.566 -37.820 -52.912 1.00 46.13 55 GLY C N 1
ATOM 7014 C CA . GLY E 3 55 ? -48.006 -38.383 -51.696 1.00 45.72 55 GLY C CA 1
ATOM 7015 C C . GLY E 3 55 ? -47.837 -39.896 -51.661 1.00 47.71 55 GLY C C 1
ATOM 7016 O O . GLY E 3 55 ? -47.164 -40.400 -50.746 1.00 47.88 55 GLY C O 1
ATOM 7017 N N . SER E 3 56 ? -48.398 -40.639 -52.628 1.00 42.35 56 SER C N 1
ATOM 7018 C CA . SER E 3 56 ? -48.388 -42.102 -52.552 1.00 44.54 56 SER C CA 1
ATOM 7019 C C . SER E 3 56 ? -46.995 -42.689 -52.368 1.00 47.22 56 SER C C 1
ATOM 7020 O O . SER E 3 56 ? -46.850 -43.736 -51.723 1.00 49.85 56 SER C O 1
ATOM 7023 N N . TYR E 3 57 ? -45.967 -42.068 -52.951 1.00 45.61 57 TYR C N 1
ATOM 7024 C CA . TYR E 3 57 ? -44.621 -42.624 -52.951 1.00 42.81 57 TYR C CA 1
ATOM 7025 C C . TYR E 3 57 ? -43.657 -41.646 -52.308 1.00 42.87 57 TYR C C 1
ATOM 7026 O O . TYR E 3 57 ? -43.677 -40.450 -52.614 1.00 43.32 57 TYR C O 1
ATOM 7035 N N . THR E 3 58 ? -42.812 -42.156 -51.430 1.00 41.19 58 THR C N 1
ATOM 7036 C CA . THR E 3 58 ? -41.727 -41.389 -50.846 1.00 39.02 58 THR C CA 1
ATOM 7037 C C . THR E 3 58 ? -40.443 -42.184 -51.015 1.00 39.83 58 THR C C 1
ATOM 7038 O O . THR E 3 58 ? -40.468 -43.414 -51.077 1.00 42.88 58 THR C O 1
ATOM 7042 N N . TYR E 3 59 ? -39.323 -41.473 -51.094 1.00 41.66 59 TYR C N 1
ATOM 7043 C CA . TYR E 3 59 ? -38.021 -42.066 -51.348 1.00 38.82 59 TYR C CA 1
ATOM 7044 C C . TYR E 3 59 ? -36.971 -41.303 -50.565 1.00 38.52 59 TYR C C 1
ATOM 7045 O O . TYR E 3 59 ? -37.012 -40.072 -50.499 1.00 38.83 59 TYR C O 1
ATOM 7054 N N . TYR E 3 60 ? -36.016 -42.026 -50.001 1.00 38.92 60 TYR C N 1
ATOM 7055 C CA . TYR E 3 60 ? -34.957 -41.431 -49.206 1.00 39.09 60 TYR C CA 1
ATOM 7056 C C . TYR E 3 60 ? -33.669 -42.185 -49.480 1.00 39.11 60 TYR C C 1
ATOM 7057 O O . TYR E 3 60 ? -33.706 -43.352 -49.886 1.00 39.47 60 TYR C O 1
ATOM 7066 N N . PRO E 3 61 ? -32.522 -41.542 -49.290 1.00 41.09 61 PRO C N 1
ATOM 7067 C CA . PRO E 3 61 ? -31.259 -42.280 -49.236 1.00 40.62 61 PRO C CA 1
ATOM 7068 C C . PRO E 3 61 ? -31.015 -42.848 -47.847 1.00 45.13 61 PRO C C 1
ATOM 7069 O O . PRO E 3 61 ? -31.522 -42.338 -46.847 1.00 46.58 61 PRO C O 1
ATOM 7073 N N . ASP E 3 62 ? -30.214 -43.922 -47.798 1.00 43.97 62 ASP C N 1
ATOM 7074 C CA . ASP E 3 62 ? -29.830 -44.525 -46.520 1.00 43.47 62 ASP C CA 1
ATOM 7075 C C . ASP E 3 62 ? -29.277 -43.507 -45.529 1.00 46.32 62 ASP C C 1
ATOM 7076 O O . ASP E 3 62 ? -29.377 -43.709 -44.312 1.00 47.81 62 ASP C O 1
ATOM 7081 N N . SER E 3 63 ? -28.669 -42.423 -46.021 1.00 45.39 63 SER C N 1
ATOM 7082 C CA . SER E 3 63 ? -28.011 -41.473 -45.132 1.00 45.35 63 SER C CA 1
ATOM 7083 C C . SER E 3 63 ? -28.982 -40.855 -44.139 1.00 45.56 63 SER C C 1
ATOM 7084 O O . SER E 3 63 ? -28.584 -40.442 -43.044 1.00 45.95 63 SER C O 1
ATOM 7087 N N . VAL E 3 64 ? -30.257 -40.751 -44.509 1.00 45.73 64 VAL C N 1
ATOM 7088 C CA . VAL E 3 64 ? -31.237 -40.075 -43.680 1.00 49.15 64 VAL C CA 1
ATOM 7089 C C . VAL E 3 64 ? -32.439 -40.950 -43.365 1.00 49.83 64 VAL C C 1
ATOM 7090 O O . VAL E 3 64 ? -33.323 -40.521 -42.627 1.00 47.95 64 VAL C O 1
ATOM 7094 N N . LYS E 3 65 ? -32.496 -42.168 -43.903 1.00 49.66 65 LYS C N 1
ATOM 7095 C CA . LYS E 3 65 ? -33.635 -43.045 -43.673 1.00 51.16 65 LYS C CA 1
ATOM 7096 C C . LYS E 3 65 ? -33.836 -43.253 -42.176 1.00 52.83 65 LYS C C 1
ATOM 7097 O O . LYS E 3 65 ? -32.879 -43.488 -41.433 1.00 51.61 65 LYS C O 1
ATOM 7103 N N . GLY E 3 66 ? -35.084 -43.108 -41.726 1.00 51.74 66 GLY C N 1
ATOM 7104 C CA . GLY E 3 66 ? -35.437 -43.245 -40.338 1.00 52.13 66 GLY C CA 1
ATOM 7105 C C . GLY E 3 66 ? -35.489 -41.939 -39.567 1.00 50.05 66 GLY C C 1
ATOM 7106 O O . GLY E 3 66 ? -36.201 -41.857 -38.560 1.00 49.77 66 GLY C O 1
ATOM 7107 N N . ARG E 3 67 ? -34.756 -40.918 -40.012 1.00 51.43 67 ARG C N 1
ATOM 7108 C CA . ARG E 3 67 ? -34.683 -39.647 -39.299 1.00 48.45 67 ARG C CA 1
ATOM 7109 C C . ARG E 3 67 ? -35.396 -38.503 -39.997 1.00 47.44 67 ARG C C 1
ATOM 7110 O O . ARG E 3 67 ? -35.877 -37.593 -39.320 1.00 47.52 67 ARG C O 1
ATOM 7118 N N . PHE E 3 68 ? -35.446 -38.497 -41.324 1.00 46.82 68 PHE C N 1
ATOM 7119 C CA . PHE E 3 68 ? -36.101 -37.430 -42.061 1.00 46.51 68 PHE C CA 1
ATOM 7120 C C . PHE E 3 68 ? -37.360 -37.987 -42.701 1.00 44.02 68 PHE C C 1
ATOM 7121 O O . PHE E 3 68 ? -37.407 -39.151 -43.097 1.00 43.18 68 PHE C O 1
ATOM 7129 N N . THR E 3 69 ? -38.376 -37.149 -42.819 1.00 43.01 69 THR C N 1
ATOM 7130 C CA . THR E 3 69 ? -39.631 -37.564 -43.424 1.00 43.22 69 THR C CA 1
ATOM 7131 C C . THR E 3 69 ? -40.138 -36.411 -44.262 1.00 44.56 69 THR C C 1
ATOM 7132 O O . THR E 3 69 ? -40.020 -35.248 -43.867 1.00 44.98 69 THR C O 1
ATOM 7136 N N . ILE E 3 70 ? -40.703 -36.735 -45.411 1.00 43.37 70 ILE C N 1
ATOM 7137 C CA . ILE E 3 70 ? -41.137 -35.728 -46.362 1.00 44.79 70 ILE C CA 1
ATOM 7138 C C . ILE E 3 70 ? -42.655 -35.767 -46.453 1.00 43.97 70 ILE C C 1
ATOM 7139 O O . ILE E 3 70 ? -43.258 -36.843 -46.538 1.00 44.42 70 ILE C O 1
ATOM 7144 N N . SER E 3 71 ? -43.267 -34.586 -46.416 1.00 43.43 71 SER C N 1
ATOM 7145 C CA . SER E 3 71 ? -44.713 -34.449 -46.481 1.00 46.43 71 SER C CA 1
ATOM 7146 C C . SER E 3 71 ? -45.034 -33.189 -47.268 1.00 45.71 71 SER C C 1
ATOM 7147 O O . SER E 3 71 ? -44.208 -32.281 -47.378 1.00 45.93 71 SER C O 1
ATOM 7150 N N . ARG E 3 72 ? -46.249 -33.145 -47.815 1.00 47.14 72 ARG C N 1
ATOM 7151 C CA . ARG E 3 72 ? -46.713 -32.008 -48.595 1.00 48.01 72 ARG C CA 1
ATOM 7152 C C . ARG E 3 72 ? -48.180 -31.738 -48.290 1.00 50.07 72 ARG C C 1
ATOM 7153 O O . ARG E 3 72 ? -48.951 -32.653 -47.985 1.00 50.22 72 ARG C O 1
ATOM 7161 N N . ASP E 3 73 ? -48.562 -30.470 -48.397 1.00 50.08 73 ASP C N 1
ATOM 7162 C CA . ASP E 3 73 ? -49.930 -30.025 -48.153 1.00 52.18 73 ASP C CA 1
ATOM 7163 C C . ASP E 3 73 ? -50.459 -29.447 -49.458 1.00 53.48 73 ASP C C 1
ATOM 7164 O O . ASP E 3 73 ? -50.175 -28.294 -49.787 1.00 54.43 73 ASP C O 1
ATOM 7169 N N . ASN E 3 74 ? -51.233 -30.240 -50.198 1.00 53.68 74 ASN C N 1
ATOM 7170 C CA . ASN E 3 74 ? -51.735 -29.814 -51.500 1.00 55.96 74 ASN C CA 1
ATOM 7171 C C . ASN E 3 74 ? -52.869 -28.798 -51.418 1.00 59.73 74 ASN C C 1
ATOM 7172 O O . ASN E 3 74 ? -53.412 -28.419 -52.465 1.00 61.25 74 ASN C O 1
ATOM 7177 N N . ALA E 3 75 ? -53.248 -28.363 -50.216 1.00 57.18 75 ALA C N 1
ATOM 7178 C CA . ALA E 3 75 ? -54.209 -27.280 -50.044 1.00 59.20 75 ALA C CA 1
ATOM 7179 C C . ALA E 3 75 ? -53.540 -25.961 -49.693 1.00 56.98 75 ALA C C 1
ATOM 7180 O O . ALA E 3 75 ? -54.026 -24.903 -50.101 1.00 59.97 75 ALA C O 1
ATOM 7182 N N . LYS E 3 76 ? -52.435 -26.012 -48.954 1.00 55.33 76 LYS C N 1
ATOM 7183 C CA . LYS E 3 76 ? -51.611 -24.852 -48.665 1.00 53.92 76 LYS C CA 1
ATOM 7184 C C . LYS E 3 76 ? -50.465 -24.662 -49.661 1.00 54.67 76 LYS C C 1
ATOM 7185 O O . LYS E 3 76 ? -49.761 -23.650 -49.573 1.00 53.95 76 LYS C O 1
ATOM 7191 N N . ASN E 3 77 ? -50.252 -25.608 -50.592 1.00 55.67 77 ASN C N 1
ATOM 7192 C CA . ASN E 3 77 ? -49.156 -25.541 -51.573 1.00 51.36 77 ASN C CA 1
ATOM 7193 C C . ASN E 3 77 ? -47.789 -25.441 -50.892 1.00 49.96 77 ASN C C 1
ATOM 7194 O O . ASN E 3 77 ? -46.967 -24.581 -51.223 1.00 48.91 77 ASN C O 1
ATOM 7199 N N . THR E 3 78 ? -47.546 -26.338 -49.938 1.00 49.45 78 THR C N 1
ATOM 7200 C CA . THR E 3 78 ? -46.355 -26.298 -49.100 1.00 48.25 78 THR C CA 1
ATOM 7201 C C . THR E 3 78 ? -45.716 -27.679 -49.006 1.00 47.96 78 THR C C 1
ATOM 7202 O O . THR E 3 78 ? -46.415 -28.693 -48.915 1.00 46.19 78 THR C O 1
ATOM 7206 N N . LEU E 3 79 ? -44.384 -27.707 -48.997 1.00 46.42 79 LEU C N 1
ATOM 7207 C CA . LEU E 3 79 ? -43.610 -28.935 -48.882 1.00 46.49 79 LEU C CA 1
ATOM 7208 C C . LEU E 3 79 ? -42.877 -28.923 -47.550 1.00 45.02 79 LEU C C 1
ATOM 7209 O O . LEU E 3 79 ? -42.348 -27.890 -47.136 1.00 44.22 79 LEU C O 1
ATOM 7214 N N . TYR E 3 80 ? -42.851 -30.064 -46.870 1.00 43.85 80 TYR C N 1
ATOM 7215 C CA . TYR E 3 80 ? -42.274 -30.126 -45.537 1.00 44.91 80 TYR C CA 1
ATOM 7216 C C . TYR E 3 80 ? -41.164 -31.158 -45.481 1.00 42.04 80 TYR C C 1
ATOM 7217 O O . TYR E 3 80 ? -41.233 -32.199 -46.133 1.00 42.51 80 TYR C O 1
ATOM 7226 N N . LEU E 3 81 ? -40.162 -30.884 -44.654 1.00 42.86 81 LEU C N 1
ATOM 7227 C CA . LEU E 3 81 ? -39.113 -31.853 -44.368 1.00 44.56 81 LEU C CA 1
ATOM 7228 C C . LEU E 3 81 ? -38.915 -31.908 -42.857 1.00 46.68 81 LEU C C 1
ATOM 7229 O O . LEU E 3 81 ? -38.393 -30.960 -42.262 1.00 45.99 81 LEU C O 1
ATOM 7234 N N . GLN E 3 82 ? -39.339 -33.018 -42.239 1.00 47.41 82 GLN C N 1
ATOM 7235 C CA . GLN E 3 82 ? -39.249 -33.206 -40.794 1.00 45.24 82 GLN C CA 1
ATOM 7236 C C . GLN E 3 82 ? -37.989 -33.996 -40.466 1.00 45.21 82 GLN C C 1
ATOM 7237 O O . GLN E 3 82 ? -37.825 -35.129 -40.936 1.00 47.12 82 GLN C O 1
ATOM 7243 N N . MET E 3 83 ? -37.114 -33.405 -39.655 1.00 44.14 83 MET C N 1
ATOM 7244 C CA . MET E 3 83 ? -35.830 -33.990 -39.304 1.00 46.24 83 MET C CA 1
ATOM 7245 C C . MET E 3 83 ? -35.774 -34.236 -37.805 1.00 49.32 83 MET C C 1
ATOM 7246 O O . MET E 3 83 ? -36.124 -33.356 -37.018 1.00 50.56 83 MET C O 1
ATOM 7251 N N . SER E 3 84 ? -35.332 -35.427 -37.417 1.00 49.19 84 SER C N 1
ATOM 7252 C CA . SER E 3 84 ? -35.071 -35.757 -36.026 1.00 48.23 84 SER C CA 1
ATOM 7253 C C . SER E 3 84 ? -33.705 -36.427 -35.933 1.00 50.28 84 SER C C 1
ATOM 7254 O O . SER E 3 84 ? -33.109 -36.812 -36.944 1.00 49.62 84 SER C O 1
ATOM 7257 N N . SER E 3 85 ? -33.203 -36.548 -34.705 1.00 53.02 85 SER C N 1
ATOM 7258 C CA . SER E 3 85 ? -31.914 -37.190 -34.434 1.00 52.30 85 SER C CA 1
ATOM 7259 C C . SER E 3 85 ? -30.793 -36.571 -35.272 1.00 52.90 85 SER C C 1
ATOM 7260 O O . SER E 3 85 ? -29.970 -37.278 -35.856 1.00 49.80 85 SER C O 1
ATOM 7263 N N . LEU E 3 86 ? -30.748 -35.238 -35.311 1.00 53.33 86 LEU C N 1
ATOM 7264 C CA . LEU E 3 86 ? -29.837 -34.523 -36.205 1.00 51.21 86 LEU C CA 1
ATOM 7265 C C . LEU E 3 86 ? -28.383 -34.636 -35.758 1.00 52.47 86 LEU C C 1
ATOM 7266 O O . LEU E 3 86 ? -28.078 -34.616 -34.563 1.00 54.57 86 LEU C O 1
ATOM 7271 N N . LYS E 3 87 ? -27.483 -34.728 -36.735 1.00 53.23 87 LYS C N 1
ATOM 7272 C CA . LYS E 3 87 ? -26.058 -34.908 -36.506 1.00 56.20 87 LYS C CA 1
ATOM 7273 C C . LYS E 3 87 ? -25.277 -33.780 -37.169 1.00 58.28 87 LYS C C 1
ATOM 7274 O O . LYS E 3 87 ? -25.795 -33.071 -38.035 1.00 56.94 87 LYS C O 1
ATOM 7280 N N . SER E 3 88 ? -24.009 -33.641 -36.761 1.00 60.95 88 SER C N 1
ATOM 7281 C CA . SER E 3 88 ? -23.133 -32.632 -37.351 1.00 61.03 88 SER C CA 1
ATOM 7282 C C . SER E 3 88 ? -23.064 -32.775 -38.860 1.00 61.43 88 SER C C 1
ATOM 7283 O O . SER E 3 88 ? -23.037 -31.775 -39.584 1.00 60.66 88 SER C O 1
ATOM 7286 N N . GLU E 3 89 ? -23.044 -34.016 -39.350 1.00 67.42 89 GLU C N 1
ATOM 7287 C CA . GLU E 3 89 ? -22.997 -34.265 -40.786 1.00 67.75 89 GLU C CA 1
ATOM 7288 C C . GLU E 3 89 ? -24.171 -33.628 -41.513 1.00 65.89 89 GLU C C 1
ATOM 7289 O O . GLU E 3 89 ? -24.054 -33.291 -42.695 1.00 65.50 89 GLU C O 1
ATOM 7295 N N . ASP E 3 90 ? -25.303 -33.449 -40.831 1.00 60.47 90 ASP C N 1
ATOM 7296 C CA . ASP E 3 90 ? -26.492 -32.898 -41.473 1.00 56.53 90 ASP C CA 1
ATOM 7297 C C . ASP E 3 90 ? -26.398 -31.399 -41.746 1.00 54.71 90 ASP C C 1
ATOM 7298 O O . ASP E 3 90 ? -27.275 -30.863 -42.431 1.00 51.73 90 ASP C O 1
ATOM 7303 N N . THR E 3 91 ? -25.371 -30.717 -41.237 1.00 54.61 91 THR C N 1
ATOM 7304 C CA . THR E 3 91 ? -25.207 -29.287 -41.485 1.00 53.08 91 THR C CA 1
ATOM 7305 C C . THR E 3 91 ? -25.061 -29.027 -42.976 1.00 53.61 91 THR C C 1
ATOM 7306 O O . THR E 3 91 ? -24.125 -29.525 -43.609 1.00 54.18 91 THR C O 1
ATOM 7310 N N . ALA E 3 92 ? -25.969 -28.230 -43.532 1.00 51.96 92 ALA C N 1
ATOM 7311 C CA . ALA E 3 92 ? -25.949 -27.958 -44.966 1.00 50.73 92 ALA C CA 1
ATOM 7312 C C . ALA E 3 92 ? -26.969 -26.875 -45.292 1.00 49.02 92 ALA C C 1
ATOM 7313 O O . ALA E 3 92 ? -27.807 -26.501 -44.467 1.00 48.08 92 ALA C O 1
ATOM 7315 N N . MET E 3 93 ? -26.869 -26.367 -46.510 1.00 45.69 93 MET C N 1
ATOM 7316 C CA . MET E 3 93 ? -27.942 -25.589 -47.099 1.00 45.60 93 MET C CA 1
ATOM 7317 C C . MET E 3 93 ? -28.947 -26.570 -47.677 1.00 42.82 93 MET C C 1
ATOM 7318 O O . MET E 3 93 ? -28.564 -27.500 -48.393 1.00 41.24 93 MET C O 1
ATOM 7323 N N . TYR E 3 94 ? -30.220 -26.383 -47.359 1.00 43.87 94 TYR C N 1
ATOM 7324 C CA . TYR E 3 94 ? -31.268 -27.286 -47.812 1.00 43.75 94 TYR C CA 1
ATOM 7325 C C . TYR E 3 94 ? -32.128 -26.568 -48.841 1.00 44.76 94 TYR C C 1
ATOM 7326 O O . TYR E 3 94 ? -32.725 -25.525 -48.541 1.00 44.20 94 TYR C O 1
ATOM 7335 N N . TYR E 3 95 ? -32.178 -27.129 -50.050 1.00 39.88 95 TYR C N 1
ATOM 7336 C CA . TYR E 3 95 ? -32.948 -26.595 -51.161 1.00 39.69 95 TYR C CA 1
ATOM 7337 C C . TYR E 3 95 ? -34.219 -27.396 -51.370 1.00 39.10 95 TYR C C 1
ATOM 7338 O O . TYR E 3 95 ? -34.213 -28.628 -51.291 1.00 42.24 95 TYR C O 1
ATOM 7347 N N . CYS E 3 96 ? -35.281 -26.687 -51.707 1.00 38.49 96 CYS C N 1
ATOM 7348 C CA . CYS E 3 96 ? -36.509 -27.266 -52.223 1.00 40.15 96 CYS C CA 1
ATOM 7349 C C . CYS E 3 96 ? -36.452 -27.271 -53.748 1.00 43.21 96 CYS C C 1
ATOM 7350 O O . CYS E 3 96 ? -36.081 -26.263 -54.358 1.00 42.63 96 CYS C O 1
ATOM 7353 N N . ALA E 3 97 ? -36.804 -28.397 -54.367 1.00 38.58 97 ALA C N 1
ATOM 7354 C CA . ALA E 3 97 ? -36.729 -28.506 -55.815 1.00 39.26 97 ALA C CA 1
ATOM 7355 C C . ALA E 3 97 ? -37.989 -29.143 -56.375 1.00 40.82 97 ALA C C 1
ATOM 7356 O O . ALA E 3 97 ? -38.593 -30.022 -55.751 1.00 43.43 97 ALA C O 1
ATOM 7358 N N . ARG E 3 98 ? -38.364 -28.713 -57.572 1.00 37.42 98 ARG C N 1
ATOM 7359 C CA . ARG E 3 98 ? -39.516 -29.278 -58.252 1.00 41.30 98 ARG C CA 1
ATOM 7360 C C . ARG E 3 98 ? -39.121 -30.472 -59.129 1.00 43.41 98 ARG C C 1
ATOM 7361 O O . ARG E 3 98 ? -38.037 -30.503 -59.721 1.00 40.57 98 ARG C O 1
ATOM 7369 N N . ARG E 3 99 ? -40.046 -31.448 -59.203 1.00 43.71 99 ARG C N 1
ATOM 7370 C CA . ARG E 3 99 ? -39.938 -32.765 -59.839 1.00 41.36 99 ARG C CA 1
ATOM 7371 C C . ARG E 3 99 ? -39.170 -33.746 -58.960 1.00 40.95 99 ARG C C 1
ATOM 7372 O O . ARG E 3 99 ? -38.553 -33.360 -57.960 1.00 42.24 99 ARG C O 1
ATOM 7380 N N . GLY E 3 100 ? -39.240 -35.031 -59.295 1.00 44.66 100 GLY C N 1
ATOM 7381 C CA . GLY E 3 100 ? -38.674 -36.047 -58.429 1.00 43.53 100 GLY C CA 1
ATOM 7382 C C . GLY E 3 100 ? -37.539 -36.834 -59.049 1.00 44.13 100 GLY C C 1
ATOM 7383 O O . GLY E 3 100 ? -37.147 -37.895 -58.543 1.00 43.66 100 GLY C O 1
ATOM 7384 N N . PHE E 3 101 ? -36.997 -36.329 -60.154 1.00 43.78 101 PHE C N 1
ATOM 7385 C CA . PHE E 3 101 ? -35.977 -37.090 -60.864 1.00 42.60 101 PHE C CA 1
ATOM 7386 C C . PHE E 3 101 ? -34.814 -36.179 -61.212 1.00 41.04 101 PHE C C 1
ATOM 7387 O O . PHE E 3 101 ? -33.805 -36.160 -60.497 1.00 39.52 101 PHE C O 1
ATOM 7395 N N . TYR E 3 102 ? -34.941 -35.433 -62.303 1.00 40.06 102 TYR C N 1
ATOM 7396 C CA . TYR E 3 102 ? -34.186 -34.199 -62.368 1.00 40.67 102 TYR C CA 1
ATOM 7397 C C . TYR E 3 102 ? -34.975 -33.105 -61.655 1.00 42.22 102 TYR C C 1
ATOM 7398 O O . TYR E 3 102 ? -36.144 -33.279 -61.296 1.00 44.01 102 TYR C O 1
ATOM 7407 N N . PHE E 3 103 ? -34.323 -31.968 -61.442 1.00 40.35 103 PHE C N 1
ATOM 7408 C CA . PHE E 3 103 ? -34.872 -30.877 -60.641 1.00 38.77 103 PHE C CA 1
ATOM 7409 C C . PHE E 3 103 ? -34.886 -29.605 -61.477 1.00 39.14 103 PHE C C 1
ATOM 7410 O O . PHE E 3 103 ? -33.898 -28.873 -61.519 1.00 41.35 103 PHE C O 1
ATOM 7418 N N . ASP E 3 104 ? -36.007 -29.323 -62.132 1.00 40.12 104 ASP C N 1
ATOM 7419 C CA . ASP E 3 104 ? -36.017 -28.219 -63.082 1.00 39.94 104 ASP C CA 1
ATOM 7420 C C . ASP E 3 104 ? -36.124 -26.845 -62.432 1.00 41.60 104 ASP C C 1
ATOM 7421 O O . ASP E 3 104 ? -35.923 -25.843 -63.130 1.00 46.05 104 ASP C O 1
ATOM 7426 N N . TYR E 3 105 ? -36.429 -26.766 -61.136 1.00 40.79 105 TYR C N 1
ATOM 7427 C CA . TYR E 3 105 ? -36.533 -25.490 -60.437 1.00 40.07 105 TYR C CA 1
ATOM 7428 C C . TYR E 3 105 ? -36.119 -25.669 -58.986 1.00 42.47 105 TYR C C 1
ATOM 7429 O O . TYR E 3 105 ? -36.565 -26.611 -58.323 1.00 42.10 105 TYR C O 1
ATOM 7438 N N . TRP E 3 106 ? -35.288 -24.752 -58.498 1.00 40.49 106 TRP C N 1
ATOM 7439 C CA . TRP E 3 106 ? -34.737 -24.802 -57.156 1.00 41.00 106 TRP C CA 1
ATOM 7440 C C . TRP E 3 106 ? -35.101 -23.532 -56.403 1.00 46.07 106 TRP C C 1
ATOM 7441 O O . TRP E 3 106 ? -35.249 -22.466 -57.002 1.00 44.56 106 TRP C O 1
ATOM 7452 N N . GLY E 3 107 ? -35.212 -23.643 -55.083 1.00 43.80 107 GLY C N 1
ATOM 7453 C CA . GLY E 3 107 ? -35.421 -22.489 -54.242 1.00 49.16 107 GLY C CA 1
ATOM 7454 C C . GLY E 3 107 ? -34.112 -21.835 -53.862 1.00 50.53 107 GLY C C 1
ATOM 7455 O O . GLY E 3 107 ? -33.031 -22.218 -54.314 1.00 46.55 107 GLY C O 1
ATOM 7456 N N . GLN E 3 108 ? -34.225 -20.836 -52.986 1.00 49.85 108 GLN C N 1
ATOM 7457 C CA . GLN E 3 108 ? -33.072 -20.077 -52.519 1.00 49.55 108 GLN C CA 1
ATOM 7458 C C . GLN E 3 108 ? -32.305 -20.794 -51.419 1.00 45.92 108 GLN C C 1
ATOM 7459 O O . GLN E 3 108 ? -31.112 -20.539 -51.239 1.00 45.36 108 GLN C O 1
ATOM 7465 N N . GLY E 3 109 ? -32.962 -21.670 -50.668 1.00 47.25 109 GLY C N 1
ATOM 7466 C CA . GLY E 3 109 ? -32.280 -22.477 -49.673 1.00 47.08 109 GLY C CA 1
ATOM 7467 C C . GLY E 3 109 ? -32.275 -21.916 -48.264 1.00 48.72 109 GLY C C 1
ATOM 7468 O O . GLY E 3 109 ? -32.033 -20.721 -48.066 1.00 49.37 109 GLY C O 1
ATOM 7469 N N . THR E 3 110 ? -32.525 -22.770 -47.272 1.00 46.69 110 THR C N 1
ATOM 7470 C CA . THR E 3 110 ? -32.377 -22.410 -45.870 1.00 46.82 110 THR C CA 1
ATOM 7471 C C . THR E 3 110 ? -31.190 -23.144 -45.266 1.00 48.91 110 THR C C 1
ATOM 7472 O O . THR E 3 110 ? -30.920 -24.301 -45.611 1.00 48.53 110 THR C O 1
ATOM 7476 N N . THR E 3 111 ? -30.486 -22.473 -44.362 1.00 45.82 111 THR C N 1
ATOM 7477 C CA . THR E 3 111 ? -29.287 -23.020 -43.747 1.00 49.18 111 THR C CA 1
ATOM 7478 C C . THR E 3 111 ? -29.631 -23.700 -42.429 1.00 50.73 111 THR C C 1
ATOM 7479 O O . THR E 3 111 ? -30.330 -23.121 -41.591 1.00 48.48 111 THR C O 1
ATOM 7483 N N . LEU E 3 112 ? -29.152 -24.933 -42.264 1.00 52.93 112 LEU C N 1
ATOM 7484 C CA . LEU E 3 112 ? -29.272 -25.694 -41.026 1.00 49.70 112 LEU C CA 1
ATOM 7485 C C . LEU E 3 112 ? -27.885 -25.902 -40.443 1.00 50.60 112 LEU C C 1
ATOM 7486 O O . LEU E 3 112 ? -26.959 -26.286 -41.159 1.00 52.45 112 LEU C O 1
ATOM 7491 N N . THR E 3 113 ? -27.739 -25.655 -39.151 1.00 51.89 113 THR C N 1
ATOM 7492 C CA . THR E 3 113 ? -26.485 -25.914 -38.463 1.00 55.18 113 THR C CA 1
ATOM 7493 C C . THR E 3 113 ? -26.761 -26.856 -37.299 1.00 55.52 113 THR C C 1
ATOM 7494 O O . THR E 3 113 ? -27.657 -26.603 -36.485 1.00 52.14 113 THR C O 1
ATOM 7498 N N . VAL E 3 114 ? -26.022 -27.959 -37.253 1.00 56.55 114 VAL C N 1
ATOM 7499 C CA . VAL E 3 114 ? -26.099 -28.911 -36.155 1.00 57.99 114 VAL C CA 1
ATOM 7500 C C . VAL E 3 114 ? -24.801 -28.797 -35.376 1.00 59.03 114 VAL C C 1
ATOM 7501 O O . VAL E 3 114 ? -23.749 -29.277 -35.819 1.00 58.86 114 VAL C O 1
ATOM 7505 N N . SER E 3 115 ? -24.881 -28.172 -34.206 1.00 59.01 115 SER C N 1
ATOM 7506 C CA . SER E 3 115 ? -23.698 -27.845 -33.431 1.00 63.39 115 SER C CA 1
ATOM 7507 C C . SER E 3 115 ? -24.119 -27.670 -31.982 1.00 63.46 115 SER C C 1
ATOM 7508 O O . SER E 3 115 ? -25.301 -27.492 -31.678 1.00 62.08 115 SER C O 1
ATOM 7511 N N . SER E 3 116 ? -23.135 -27.727 -31.092 1.00 68.81 116 SER C N 1
ATOM 7512 C CA . SER E 3 116 ? -23.377 -27.444 -29.687 1.00 69.72 116 SER C CA 1
ATOM 7513 C C . SER E 3 116 ? -23.204 -25.969 -29.340 1.00 70.00 116 SER C C 1
ATOM 7514 O O . SER E 3 116 ? -23.770 -25.515 -28.338 1.00 69.97 116 SER C O 1
ATOM 7517 N N . ALA E 3 117 ? -22.459 -25.211 -30.151 1.00 69.01 117 ALA C N 1
ATOM 7518 C CA . ALA E 3 117 ? -22.206 -23.793 -29.903 1.00 69.07 117 ALA C CA 1
ATOM 7519 C C . ALA E 3 117 ? -23.495 -22.992 -29.737 1.00 70.31 117 ALA C C 1
ATOM 7520 O O . ALA E 3 117 ? -24.566 -23.429 -30.175 1.00 70.30 117 ALA C O 1
ATOM 7522 N N . SER E 3 118 ? -23.405 -21.833 -29.083 1.00 68.22 118 SER C N 1
ATOM 7523 C CA . SER E 3 118 ? -24.533 -20.926 -28.903 1.00 67.83 118 SER C CA 1
ATOM 7524 C C . SER E 3 118 ? -24.500 -19.833 -29.959 1.00 68.81 118 SER C C 1
ATOM 7525 O O . SER E 3 118 ? -23.442 -19.494 -30.498 1.00 68.79 118 SER C O 1
ATOM 7528 N N . THR E 3 119 ? -25.681 -19.273 -30.232 1.00 68.57 119 THR C N 1
ATOM 7529 C CA . THR E 3 119 ? -25.806 -18.174 -31.184 1.00 66.22 119 THR C CA 1
ATOM 7530 C C . THR E 3 119 ? -25.059 -16.947 -30.683 1.00 64.44 119 THR C C 1
ATOM 7531 O O . THR E 3 119 ? -25.170 -16.575 -29.514 1.00 66.01 119 THR C O 1
ATOM 7535 N N . LYS E 3 120 ? -24.307 -16.306 -31.581 1.00 64.52 120 LYS C N 1
ATOM 7536 C CA . LYS E 3 120 ? -23.529 -15.113 -31.258 1.00 63.83 120 LYS C CA 1
ATOM 7537 C C . LYS E 3 120 ? -23.605 -14.110 -32.400 1.00 63.65 120 LYS C C 1
ATOM 7538 O O . LYS E 3 120 ? -23.382 -14.468 -33.560 1.00 61.85 120 LYS C O 1
ATOM 7544 N N . GLY E 3 121 ? -23.900 -12.854 -32.071 1.00 64.76 121 GLY C N 1
ATOM 7545 C CA . GLY E 3 121 ? -23.965 -11.811 -33.066 1.00 61.96 121 GLY C CA 1
ATOM 7546 C C . GLY E 3 121 ? -22.596 -11.242 -33.388 1.00 62.32 121 GLY C C 1
ATOM 7547 O O . GLY E 3 121 ? -21.627 -11.426 -32.641 1.00 61.62 121 GLY C O 1
ATOM 7548 N N . PRO E 3 122 ? -22.491 -10.526 -34.505 1.00 62.35 122 PRO C N 1
ATOM 7549 C CA . PRO E 3 122 ? -21.191 -9.997 -34.931 1.00 62.96 122 PRO C CA 1
ATOM 7550 C C . PRO E 3 122 ? -20.874 -8.622 -34.366 1.00 62.37 122 PRO C C 1
ATOM 7551 O O . PRO E 3 122 ? -21.751 -7.816 -34.050 1.00 59.96 122 PRO C O 1
ATOM 7555 N N . SER E 3 123 ? -19.580 -8.364 -34.245 1.00 59.58 123 SER C N 1
ATOM 7556 C CA . SER E 3 123 ? -19.096 -7.009 -34.053 1.00 61.33 123 SER C CA 1
ATOM 7557 C C . SER E 3 123 ? -18.800 -6.422 -35.424 1.00 62.27 123 SER C C 1
ATOM 7558 O O . SER E 3 123 ? -18.106 -7.050 -36.232 1.00 62.22 123 SER C O 1
ATOM 7561 N N . VAL E 3 124 ? -19.329 -5.229 -35.693 1.00 60.64 124 VAL C N 1
ATOM 7562 C CA . VAL E 3 124 ? -19.160 -4.578 -36.990 1.00 59.42 124 VAL C CA 1
ATOM 7563 C C . VAL E 3 124 ? -18.238 -3.379 -36.818 1.00 59.88 124 VAL C C 1
ATOM 7564 O O . VAL E 3 124 ? -18.540 -2.453 -36.053 1.00 61.32 124 VAL C O 1
ATOM 7568 N N . PHE E 3 125 ? -17.123 -3.386 -37.549 1.00 58.80 125 PHE C N 1
ATOM 7569 C CA . PHE E 3 125 ? -16.103 -2.356 -37.470 1.00 59.47 125 PHE C CA 1
ATOM 7570 C C . PHE E 3 125 ? -15.848 -1.745 -38.841 1.00 59.03 125 PHE C C 1
ATOM 7571 O O . PHE E 3 125 ? -15.961 -2.429 -39.862 1.00 56.31 125 PHE C O 1
ATOM 7579 N N . PRO E 3 126 ? -15.512 -0.460 -38.900 1.00 59.32 126 PRO C N 1
ATOM 7580 C CA . PRO E 3 126 ? -15.243 0.176 -40.192 1.00 56.18 126 PRO C CA 1
ATOM 7581 C C . PRO E 3 126 ? -13.802 0.012 -40.648 1.00 56.48 126 PRO C C 1
ATOM 7582 O O . PRO E 3 126 ? -12.866 -0.116 -39.855 1.00 57.25 126 PRO C O 1
ATOM 7586 N N . LEU E 3 127 ? -13.644 0.007 -41.968 1.00 58.50 127 LEU C N 1
ATOM 7587 C CA . LEU E 3 127 ? -12.342 0.083 -42.620 1.00 58.51 127 LEU C CA 1
ATOM 7588 C C . LEU E 3 127 ? -12.259 1.475 -43.232 1.00 60.67 127 LEU C C 1
ATOM 7589 O O . LEU E 3 127 ? -12.853 1.741 -44.281 1.00 61.05 127 LEU C O 1
ATOM 7594 N N . ALA E 3 128 ? -11.537 2.366 -42.566 1.00 60.68 128 ALA C N 1
ATOM 7595 C CA . ALA E 3 128 ? -11.566 3.759 -42.985 1.00 63.63 128 ALA C CA 1
ATOM 7596 C C . ALA E 3 128 ? -10.636 3.981 -44.171 1.00 65.30 128 ALA C C 1
ATOM 7597 O O . ALA E 3 128 ? -9.530 3.436 -44.204 1.00 68.81 128 ALA C O 1
ATOM 7599 N N . PRO E 3 129 ? -11.058 4.784 -45.152 1.00 69.23 129 PRO C N 1
ATOM 7600 C CA . PRO E 3 129 ? -10.197 5.247 -46.245 1.00 69.29 129 PRO C CA 1
ATOM 7601 C C . PRO E 3 129 ? -8.980 6.022 -45.736 1.00 70.96 129 PRO C C 1
ATOM 7602 O O . PRO E 3 129 ? -8.142 6.445 -46.538 1.00 77.29 129 PRO C O 1
ATOM 7606 N N . THR E 3 138 ? -11.146 5.543 -56.844 1.00 55.14 138 THR C N 1
ATOM 7607 C CA . THR E 3 138 ? -9.773 5.742 -56.412 1.00 55.44 138 THR C CA 1
ATOM 7608 C C . THR E 3 138 ? -9.612 5.690 -54.890 1.00 53.98 138 THR C C 1
ATOM 7609 O O . THR E 3 138 ? -8.508 5.884 -54.390 1.00 56.41 138 THR C O 1
ATOM 7613 N N . ALA E 3 139 ? -10.696 5.417 -54.154 1.00 55.34 139 ALA C N 1
ATOM 7614 C CA . ALA E 3 139 ? -10.628 5.193 -52.710 1.00 52.35 139 ALA C CA 1
ATOM 7615 C C . ALA E 3 139 ? -11.440 3.961 -52.310 1.00 51.67 139 ALA C C 1
ATOM 7616 O O . ALA E 3 139 ? -12.515 3.715 -52.861 1.00 50.48 139 ALA C O 1
ATOM 7618 N N . ALA E 3 140 ? -10.942 3.210 -51.324 1.00 51.70 140 ALA C N 1
ATOM 7619 C CA . ALA E 3 140 ? -11.582 1.984 -50.853 1.00 55.92 140 ALA C CA 1
ATOM 7620 C C . ALA E 3 140 ? -12.104 2.163 -49.428 1.00 57.27 140 ALA C C 1
ATOM 7621 O O . ALA E 3 140 ? -11.391 2.681 -48.562 1.00 60.17 140 ALA C O 1
ATOM 7623 N N . LEU E 3 141 ? -13.351 1.747 -49.197 1.00 52.37 141 LEU C N 1
ATOM 7624 C CA . LEU E 3 141 ? -13.970 1.704 -47.877 1.00 54.63 141 LEU C CA 1
ATOM 7625 C C . LEU E 3 141 ? -14.304 0.262 -47.541 1.00 54.55 141 LEU C C 1
ATOM 7626 O O . LEU E 3 141 ? -14.272 -0.617 -48.405 1.00 52.45 141 LEU C O 1
ATOM 7631 N N . GLY E 3 142 ? -14.668 0.025 -46.283 1.00 53.61 142 GLY C N 1
ATOM 7632 C CA . GLY E 3 142 ? -14.963 -1.338 -45.902 1.00 55.80 142 GLY C CA 1
ATOM 7633 C C . GLY E 3 142 ? -15.762 -1.456 -44.624 1.00 55.57 142 GLY C C 1
ATOM 7634 O O . GLY E 3 142 ? -16.097 -0.468 -43.965 1.00 54.64 142 GLY C O 1
ATOM 7635 N N . CYS E 3 143 ? -16.066 -2.708 -44.298 1.00 53.00 143 CYS C N 1
ATOM 7636 C CA . CYS E 3 143 ? -16.702 -3.082 -43.043 1.00 53.84 143 CYS C CA 1
ATOM 7637 C C . CYS E 3 143 ? -16.170 -4.442 -42.626 1.00 57.85 143 CYS C C 1
ATOM 7638 O O . CYS E 3 143 ? -16.255 -5.409 -43.392 1.00 59.64 143 CYS C O 1
ATOM 7641 N N . LEU E 3 144 ? -15.605 -4.508 -41.428 1.00 59.77 144 LEU C N 1
ATOM 7642 C CA . LEU E 3 144 ? -15.211 -5.767 -40.812 1.00 59.67 144 LEU C CA 1
ATOM 7643 C C . LEU E 3 144 ? -16.385 -6.326 -40.012 1.00 61.49 144 LEU C C 1
ATOM 7644 O O . LEU E 3 144 ? -17.086 -5.581 -39.322 1.00 60.44 144 LEU C O 1
ATOM 7649 N N . VAL E 3 145 ? -16.615 -7.633 -40.125 1.00 65.34 145 VAL C N 1
ATOM 7650 C CA . VAL E 3 145 ? -17.698 -8.326 -39.421 1.00 65.93 145 VAL C CA 1
ATOM 7651 C C . VAL E 3 145 ? -17.057 -9.557 -38.791 1.00 69.36 145 VAL C C 1
ATOM 7652 O O . VAL E 3 145 ? -16.835 -10.559 -39.477 1.00 70.19 145 VAL C O 1
ATOM 7656 N N . LYS E 3 146 ? -16.769 -9.499 -37.486 1.00 71.73 146 LYS C N 1
ATOM 7657 C CA . LYS E 3 146 ? -15.660 -10.297 -36.968 1.00 73.32 146 LYS C CA 1
ATOM 7658 C C . LYS E 3 146 ? -16.039 -11.616 -36.291 1.00 75.29 146 LYS C C 1
ATOM 7659 O O . LYS E 3 146 ? -15.326 -12.606 -36.490 1.00 77.91 146 LYS C O 1
ATOM 7665 N N . ASP E 3 147 ? -17.100 -11.706 -35.480 1.00 70.55 147 ASP C N 1
ATOM 7666 C CA . ASP E 3 147 ? -17.181 -12.919 -34.644 1.00 68.80 147 ASP C CA 1
ATOM 7667 C C . ASP E 3 147 ? -18.634 -13.348 -34.442 1.00 65.67 147 ASP C C 1
ATOM 7668 O O . ASP E 3 147 ? -19.248 -13.033 -33.422 1.00 66.41 147 ASP C O 1
ATOM 7673 N N . TYR E 3 148 ? -19.152 -14.127 -35.379 1.00 68.65 148 TYR C N 1
ATOM 7674 C CA . TYR E 3 148 ? -20.526 -14.603 -35.297 1.00 66.23 148 TYR C CA 1
ATOM 7675 C C . TYR E 3 148 ? -20.567 -16.117 -35.475 1.00 66.17 148 TYR C C 1
ATOM 7676 O O . TYR E 3 148 ? -19.575 -16.759 -35.826 1.00 67.05 148 TYR C O 1
ATOM 7685 N N . PHE E 3 149 ? -21.742 -16.678 -35.212 1.00 61.30 149 PHE C N 1
ATOM 7686 C CA . PHE E 3 149 ? -22.074 -18.086 -35.383 1.00 61.67 149 PHE C CA 1
ATOM 7687 C C . PHE E 3 149 ? -23.587 -18.208 -35.288 1.00 62.45 149 PHE C C 1
ATOM 7688 O O . PHE E 3 149 ? -24.187 -17.644 -34.365 1.00 62.25 149 PHE C O 1
ATOM 7696 N N . PRO E 3 150 ? -24.257 -18.889 -36.231 1.00 65.50 150 PRO C N 1
ATOM 7697 C CA . PRO E 3 150 ? -23.778 -19.575 -37.436 1.00 72.66 150 PRO C CA 1
ATOM 7698 C C . PRO E 3 150 ? -23.478 -18.626 -38.604 1.00 77.85 150 PRO C C 1
ATOM 7699 O O . PRO E 3 150 ? -23.409 -17.419 -38.393 1.00 74.52 150 PRO C O 1
ATOM 7703 N N . GLU E 3 151 ? -23.352 -19.179 -39.820 1.00 93.95 151 GLU C N 1
ATOM 7704 C CA . GLU E 3 151 ? -22.741 -18.545 -40.990 1.00 93.87 151 GLU C CA 1
ATOM 7705 C C . GLU E 3 151 ? -23.556 -17.433 -41.656 1.00 97.39 151 GLU C C 1
ATOM 7706 O O . GLU E 3 151 ? -22.968 -16.426 -42.081 1.00 95.28 151 GLU C O 1
ATOM 7712 N N . PRO E 3 152 ? -24.888 -17.573 -41.825 1.00 82.81 152 PRO C N 1
ATOM 7713 C CA . PRO E 3 152 ? -25.628 -16.531 -42.559 1.00 76.96 152 PRO C CA 1
ATOM 7714 C C . PRO E 3 152 ? -25.505 -15.125 -41.984 1.00 71.81 152 PRO C C 1
ATOM 7715 O O . PRO E 3 152 ? -26.245 -14.766 -41.063 1.00 71.65 152 PRO C O 1
ATOM 7719 N N . VAL E 3 153 ? -24.575 -14.326 -42.508 1.00 68.19 153 VAL C N 1
ATOM 7720 C CA . VAL E 3 153 ? -24.657 -12.868 -42.440 1.00 65.88 153 VAL C CA 1
ATOM 7721 C C . VAL E 3 153 ? -24.811 -12.342 -43.857 1.00 64.52 153 VAL C C 1
ATOM 7722 O O . VAL E 3 153 ? -24.198 -12.865 -44.796 1.00 65.89 153 VAL C O 1
ATOM 7726 N N . THR E 3 154 ? -25.607 -11.294 -44.008 1.00 60.53 154 THR C N 1
ATOM 7727 C CA . THR E 3 154 ? -25.689 -10.558 -45.257 1.00 59.14 154 THR C CA 1
ATOM 7728 C C . THR E 3 154 ? -25.126 -9.154 -45.065 1.00 57.28 154 THR C C 1
ATOM 7729 O O . THR E 3 154 ? -25.314 -8.530 -44.015 1.00 55.10 154 THR C O 1
ATOM 7733 N N . VAL E 3 155 ? -24.417 -8.671 -46.081 1.00 55.12 155 VAL C N 1
ATOM 7734 C CA . VAL E 3 155 ? -23.797 -7.355 -46.066 1.00 49.64 155 VAL C CA 1
ATOM 7735 C C . VAL E 3 155 ? -24.261 -6.615 -47.307 1.00 50.57 155 VAL C C 1
ATOM 7736 O O . VAL E 3 155 ? -24.055 -7.097 -48.431 1.00 48.34 155 VAL C O 1
ATOM 7740 N N . SER E 3 156 ? -24.882 -5.455 -47.110 1.00 46.88 156 SER C N 1
ATOM 7741 C CA . SER E 3 156 ? -25.237 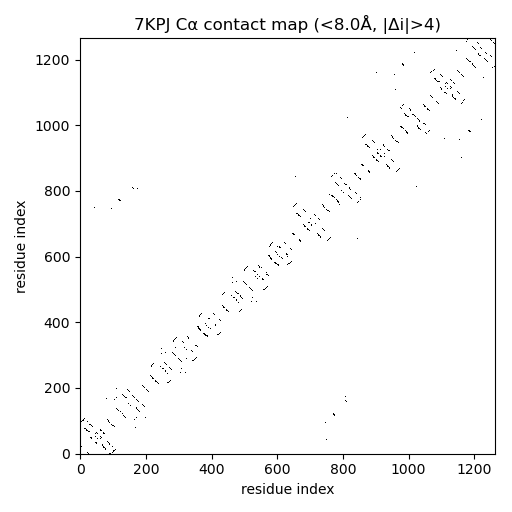-4.564 -48.203 1.00 46.49 156 SER C CA 1
ATOM 7742 C C . SER E 3 156 ? -24.641 -3.179 -47.941 1.00 46.47 156 SER C C 1
ATOM 7743 O O . SER E 3 156 ? -24.102 -2.897 -46.871 1.00 48.02 156 SER C O 1
ATOM 7746 N N . TRP E 3 157 ? -24.713 -2.310 -48.939 1.00 45.95 157 TRP C N 1
ATOM 7747 C CA . TRP E 3 157 ? -24.221 -0.948 -48.803 1.00 44.40 157 TRP C CA 1
ATOM 7748 C C . TRP E 3 157 ? -25.324 0.007 -49.215 1.00 44.09 157 TRP C C 1
ATOM 7749 O O . TRP E 3 157 ? -25.983 -0.206 -50.238 1.00 42.82 157 TRP C O 1
ATOM 7760 N N . ASN E 3 158 ? -25.536 1.040 -48.399 1.00 43.57 158 ASN C N 1
ATOM 7761 C CA . ASN E 3 158 ? -26.588 2.033 -48.611 1.00 42.42 158 ASN C CA 1
ATOM 7762 C C . ASN E 3 158 ? -27.918 1.367 -48.942 1.00 42.38 158 ASN C C 1
ATOM 7763 O O . ASN E 3 158 ? -28.592 1.712 -49.913 1.00 42.32 158 ASN C O 1
ATOM 7768 N N . SER E 3 159 ? -28.290 0.388 -48.109 1.00 44.43 159 SER C N 1
ATOM 7769 C CA . SER E 3 159 ? -29.536 -0.352 -48.285 1.00 44.01 159 SER C CA 1
ATOM 7770 C C . SER E 3 159 ? -29.553 -1.044 -49.639 1.00 41.24 159 SER C C 1
ATOM 7771 O O . SER E 3 159 ? -30.591 -1.145 -50.293 1.00 42.03 159 SER C O 1
ATOM 7774 N N . GLY E 3 160 ? -28.382 -1.492 -50.073 1.00 41.62 160 GLY C N 1
ATOM 7775 C CA . GLY E 3 160 ? -28.262 -2.210 -51.324 1.00 43.61 160 GLY C CA 1
ATOM 7776 C C . GLY E 3 160 ? -28.371 -1.377 -52.579 1.00 45.61 160 GLY C C 1
ATOM 7777 O O . GLY E 3 160 ? -28.420 -1.944 -53.675 1.00 45.70 160 GLY C O 1
ATOM 7778 N N . ALA E 3 161 ? -28.416 -0.051 -52.476 1.00 44.09 161 ALA C N 1
ATOM 7779 C CA . ALA E 3 161 ? -28.366 0.716 -53.708 1.00 42.62 161 ALA C CA 1
ATOM 7780 C C . ALA E 3 161 ? -26.950 0.823 -54.261 1.00 41.63 161 ALA C C 1
ATOM 7781 O O . ALA E 3 161 ? -26.793 1.118 -55.449 1.00 46.08 161 ALA C O 1
ATOM 7783 N N . LEU E 3 162 ? -25.926 0.566 -53.445 1.00 42.72 162 LEU C N 1
ATOM 7784 C CA . LEU E 3 162 ? -24.529 0.615 -53.874 1.00 43.87 162 LEU C CA 1
ATOM 7785 C C . LEU E 3 162 ? -24.049 -0.796 -54.210 1.00 45.36 162 LEU C C 1
ATOM 7786 O O . LEU E 3 162 ? -23.799 -1.605 -53.310 1.00 45.47 162 LEU C O 1
ATOM 7791 N N . THR E 3 163 ? -23.896 -1.085 -55.503 1.00 42.31 163 THR C N 1
ATOM 7792 C CA . THR E 3 163 ? -23.436 -2.399 -55.941 1.00 45.85 163 THR C CA 1
ATOM 7793 C C . THR E 3 163 ? -22.191 -2.367 -56.810 1.00 45.63 163 THR C C 1
ATOM 7794 O O . THR E 3 163 ? -21.462 -3.360 -56.835 1.00 43.91 163 THR C O 1
ATOM 7798 N N . SER E 3 164 ? -21.942 -1.276 -57.539 1.00 45.86 164 SER C N 1
ATOM 7799 C CA . SER E 3 164 ? -20.712 -1.164 -58.309 1.00 46.25 164 SER C CA 1
ATOM 7800 C C . SER E 3 164 ? -19.503 -1.236 -57.393 1.00 45.14 164 SER C C 1
ATOM 7801 O O . SER E 3 164 ? -19.409 -0.498 -56.412 1.00 46.45 164 SER C O 1
ATOM 7804 N N . GLY E 3 165 ? -18.563 -2.111 -57.726 1.00 46.25 165 GLY C N 1
ATOM 7805 C CA . GLY E 3 165 ? -17.315 -2.141 -56.992 1.00 45.77 165 GLY C CA 1
ATOM 7806 C C . GLY E 3 165 ? -17.391 -2.733 -55.606 1.00 46.76 165 GLY C C 1
ATOM 7807 O O . GLY E 3 165 ? -16.408 -2.649 -54.862 1.00 47.41 165 GLY C O 1
ATOM 7808 N N . VAL E 3 166 ? -18.524 -3.320 -55.225 1.00 47.07 166 VAL C N 1
ATOM 7809 C CA . VAL E 3 166 ? -18.633 -3.974 -53.926 1.00 47.57 166 VAL C CA 1
ATOM 7810 C C . VAL E 3 166 ? -18.058 -5.375 -54.036 1.00 47.68 166 VAL C C 1
ATOM 7811 O O . VAL E 3 166 ? -18.442 -6.151 -54.917 1.00 49.05 166 VAL C O 1
ATOM 7815 N N . HIS E 3 167 ? -17.117 -5.690 -53.156 1.00 48.63 167 HIS C N 1
ATOM 7816 C CA . HIS E 3 167 ? -16.620 -7.046 -52.977 1.00 49.25 167 HIS C CA 1
ATOM 7817 C C . HIS E 3 167 ? -16.910 -7.439 -51.535 1.00 51.93 167 HIS C C 1
ATOM 7818 O O . HIS E 3 167 ? -16.311 -6.887 -50.605 1.00 50.86 167 HIS C O 1
ATOM 7825 N N . THR E 3 168 ? -17.841 -8.375 -51.355 1.00 52.81 168 THR C N 1
ATOM 7826 C CA . THR E 3 168 ? -18.099 -9.009 -50.069 1.00 52.70 168 THR C CA 1
ATOM 7827 C C . THR E 3 168 ? -17.359 -10.345 -50.080 1.00 53.62 168 THR C C 1
ATOM 7828 O O . THR E 3 168 ? -17.738 -11.260 -50.816 1.00 54.61 168 THR C O 1
ATOM 7832 N N . PHE E 3 169 ? -16.291 -10.444 -49.293 1.00 54.82 169 PHE C N 1
ATOM 7833 C CA . PHE E 3 169 ? -15.443 -11.622 -49.300 1.00 56.98 169 PHE C CA 1
ATOM 7834 C C . PHE E 3 169 ? -16.173 -12.807 -48.666 1.00 57.86 169 PHE C C 1
ATOM 7835 O O . PHE E 3 169 ? -17.230 -12.647 -48.052 1.00 58.05 169 PHE C O 1
ATOM 7843 N N . PRO E 3 170 ? -15.658 -14.024 -48.833 1.00 56.28 170 PRO C N 1
ATOM 7844 C CA . PRO E 3 170 ? -16.315 -15.180 -48.213 1.00 56.42 170 PRO C CA 1
ATOM 7845 C C . PRO E 3 170 ? -15.969 -15.298 -46.736 1.00 58.26 170 PRO C C 1
ATOM 7846 O O . PRO E 3 170 ? -14.840 -15.026 -46.314 1.00 60.01 170 PRO C O 1
ATOM 7850 N N . ALA E 3 171 ? -16.961 -15.701 -45.947 1.00 62.28 171 ALA C N 1
ATOM 7851 C CA . ALA E 3 171 ? -16.744 -15.908 -44.522 1.00 65.61 171 ALA C CA 1
ATOM 7852 C C . ALA E 3 171 ? -15.666 -16.959 -44.315 1.00 66.84 171 ALA C C 1
ATOM 7853 O O . ALA E 3 171 ? -15.700 -18.022 -44.937 1.00 65.88 171 ALA C O 1
ATOM 7855 N N . VAL E 3 172 ? -14.690 -16.649 -43.464 1.00 66.14 172 VAL C N 1
ATOM 7856 C CA . VAL E 3 172 ? -13.580 -17.551 -43.167 1.00 69.53 172 VAL C CA 1
ATOM 7857 C C . VAL E 3 172 ? -13.679 -17.993 -41.711 1.00 71.70 172 VAL C C 1
ATOM 7858 O O . VAL E 3 172 ? -13.896 -17.169 -40.815 1.00 73.30 172 VAL C O 1
ATOM 7862 N N . LEU E 3 173 ? -13.526 -19.295 -41.478 1.00 74.98 173 LEU C N 1
ATOM 7863 C CA . LEU E 3 173 ? -13.635 -19.844 -40.134 1.00 74.75 173 LEU C CA 1
ATOM 7864 C C . LEU E 3 173 ? -12.413 -19.460 -39.307 1.00 76.38 173 LEU C C 1
ATOM 7865 O O . LEU E 3 173 ? -11.287 -19.863 -39.618 1.00 74.13 173 LEU C O 1
ATOM 7870 N N . GLN E 3 174 ? -12.628 -18.667 -38.262 1.00 83.35 174 GLN C N 1
ATOM 7871 C CA . GLN E 3 174 ? -11.537 -18.352 -37.358 1.00 81.93 174 GLN C CA 1
ATOM 7872 C C . GLN E 3 174 ? -11.204 -19.573 -36.513 1.00 81.15 174 GLN C C 1
ATOM 7873 O O . GLN E 3 174 ? -11.977 -20.533 -36.431 1.00 80.87 174 GLN C O 1
ATOM 7879 N N . SER E 3 175 ? -10.026 -19.531 -35.887 1.00 76.62 175 SER C N 1
ATOM 7880 C CA . SER E 3 175 ? -9.608 -20.626 -35.017 1.00 75.80 175 SER C CA 1
ATOM 7881 C C . SER E 3 175 ? -10.598 -20.852 -33.876 1.00 74.78 175 SER C C 1
ATOM 7882 O O . SER E 3 175 ? -10.827 -21.998 -33.466 1.00 71.22 175 SER C O 1
ATOM 7885 N N . SER E 3 176 ? -11.219 -19.783 -33.378 1.00 72.86 176 SER C N 1
ATOM 7886 C CA . SER E 3 176 ? -12.130 -19.868 -32.245 1.00 70.26 176 SER C CA 1
ATOM 7887 C C . SER E 3 176 ? -13.449 -20.557 -32.574 1.00 73.22 176 SER C C 1
ATOM 7888 O O . SER E 3 176 ? -14.311 -20.652 -31.688 1.00 71.26 176 SER C O 1
ATOM 7891 N N . GLY E 3 177 ? -13.639 -21.051 -33.797 1.00 72.98 177 GLY C N 1
ATOM 7892 C CA . GLY E 3 177 ? -14.938 -21.548 -34.200 1.00 71.23 177 GLY C CA 1
ATOM 7893 C C . GLY E 3 177 ? -15.947 -20.467 -34.515 1.00 72.13 177 GLY C C 1
ATOM 7894 O O . GLY E 3 177 ? -17.098 -20.788 -34.843 1.00 70.52 177 GLY C O 1
ATOM 7895 N N . LEU E 3 178 ? -15.560 -19.201 -34.405 1.00 72.57 178 LEU C N 1
ATOM 7896 C CA . LEU E 3 178 ? -16.365 -18.076 -34.848 1.00 71.87 178 LEU C CA 1
ATOM 7897 C C . LEU E 3 178 ? -15.986 -17.709 -36.280 1.00 72.89 178 LEU C C 1
ATOM 7898 O O . LEU E 3 178 ? -14.888 -18.016 -36.755 1.00 74.33 178 LEU C O 1
ATOM 7903 N N . TYR E 3 179 ? -16.912 -17.047 -36.969 1.00 72.32 179 TYR C N 1
ATOM 7904 C CA . TYR E 3 179 ? -16.719 -16.669 -38.362 1.00 73.55 179 TYR C CA 1
ATOM 7905 C C . TYR E 3 179 ? -16.375 -15.192 -38.482 1.00 75.17 179 TYR C C 1
ATOM 7906 O O . TYR E 3 179 ? -16.899 -14.358 -37.736 1.00 73.14 179 TYR C O 1
ATOM 7915 N N . SER E 3 180 ? -15.499 -14.879 -39.435 1.00 80.81 180 SER C N 1
ATOM 7916 C CA . SER E 3 180 ? -15.088 -13.516 -39.732 1.00 82.54 180 SER C CA 1
ATOM 7917 C C . SER E 3 180 ? -15.275 -13.255 -41.220 1.00 82.41 180 SER C C 1
ATOM 7918 O O . SER E 3 180 ? -15.329 -14.185 -42.031 1.00 81.17 180 SER C O 1
ATOM 7921 N N . LEU E 3 181 ? -15.339 -11.970 -41.573 1.00 73.99 181 LEU C N 1
ATOM 7922 C CA . LEU E 3 181 ? -15.804 -11.547 -42.885 1.00 70.07 181 LEU C CA 1
ATOM 7923 C C . LEU E 3 181 ? -15.261 -10.160 -43.196 1.00 70.42 181 LEU C C 1
ATOM 7924 O O . LEU E 3 181 ? -14.986 -9.368 -42.293 1.00 70.53 181 LEU C O 1
ATOM 7929 N N . SER E 3 182 ? -15.130 -9.866 -44.491 1.00 71.44 182 SER C N 1
ATOM 7930 C CA . SER E 3 182 ? -14.730 -8.551 -44.981 1.00 68.86 182 SER C CA 1
ATOM 7931 C C . SER E 3 182 ? -15.650 -8.124 -46.120 1.00 67.60 182 SER C C 1
ATOM 7932 O O . SER E 3 182 ? -16.165 -8.962 -46.867 1.00 67.83 182 SER C O 1
ATOM 7935 N N . SER E 3 183 ? -15.865 -6.815 -46.250 1.00 59.29 183 SER C N 1
ATOM 7936 C CA . SER E 3 183 ? -16.630 -6.292 -47.380 1.00 55.73 183 SER C CA 1
ATOM 7937 C C . SER E 3 183 ? -16.102 -4.910 -47.732 1.00 55.51 183 SER C C 1
ATOM 7938 O O . SER E 3 183 ? -16.078 -4.027 -46.872 1.00 56.13 183 SER C O 1
ATOM 7941 N N . VAL E 3 184 ? -15.683 -4.716 -48.985 1.00 52.45 184 VAL C N 1
ATOM 7942 C CA . VAL E 3 184 ? -15.069 -3.466 -49.419 1.00 51.23 184 VAL C CA 1
ATOM 7943 C C . VAL E 3 184 ? -15.848 -2.892 -50.600 1.00 52.03 184 VAL C C 1
ATOM 7944 O O . VAL E 3 184 ? -16.687 -3.561 -51.204 1.00 50.26 184 VAL C O 1
ATOM 7948 N N . VAL E 3 185 ? -15.534 -1.639 -50.939 1.00 48.85 185 VAL C N 1
ATOM 7949 C CA . VAL E 3 185 ? -16.146 -0.968 -52.083 1.00 47.28 185 VAL C CA 1
ATOM 7950 C C . VAL E 3 185 ? -15.238 0.178 -52.515 1.00 49.26 185 VAL C C 1
ATOM 7951 O O . VAL E 3 185 ? -14.637 0.862 -51.681 1.00 51.10 185 VAL C O 1
ATOM 7955 N N . THR E 3 186 ? -15.148 0.387 -53.826 1.00 46.99 186 THR C N 1
ATOM 7956 C CA . THR E 3 186 ? -14.351 1.463 -54.401 1.00 46.37 186 THR C CA 1
ATOM 7957 C C . THR E 3 186 ? -15.265 2.590 -54.869 1.00 46.41 186 THR C C 1
ATOM 7958 O O . THR E 3 186 ? -16.258 2.351 -55.563 1.00 46.52 186 THR C O 1
ATOM 7962 N N . VAL E 3 187 ? -14.939 3.813 -54.467 1.00 44.86 187 VAL C N 1
ATOM 7963 C CA . VAL E 3 187 ? -15.717 4.996 -54.830 1.00 47.56 187 VAL C CA 1
ATOM 7964 C C . VAL E 3 187 ? -14.759 6.112 -55.226 1.00 48.98 187 VAL C C 1
ATOM 7965 O O . VAL E 3 187 ? -13.567 6.082 -54.887 1.00 49.77 187 VAL C O 1
ATOM 7969 N N . PRO E 3 188 ? -15.252 7.114 -55.951 1.00 45.01 188 PRO C N 1
ATOM 7970 C CA . PRO E 3 188 ? -14.401 8.283 -56.215 1.00 49.40 188 PRO C CA 1
ATOM 7971 C C . PRO E 3 188 ? -13.993 8.910 -54.893 1.00 49.17 188 PRO C C 1
ATOM 7972 O O . PRO E 3 188 ? -14.810 9.049 -53.979 1.00 47.85 188 PRO C O 1
ATOM 7976 N N . SER E 3 189 ? -12.706 9.231 -54.764 1.00 48.64 189 SER C N 1
ATOM 7977 C CA . SER E 3 189 ? -12.277 9.827 -53.504 1.00 50.05 189 SER C CA 1
ATOM 7978 C C . SER E 3 189 ? -12.927 11.193 -53.292 1.00 49.08 189 SER C C 1
ATOM 7979 O O . SER E 3 189 ? -13.191 11.578 -52.146 1.00 50.48 189 SER C O 1
ATOM 7982 N N . SER E 3 190 ? -13.247 11.914 -54.372 1.00 47.17 190 SER C N 1
ATOM 7983 C CA . SER E 3 190 ? -13.946 13.183 -54.209 1.00 48.85 190 SER C CA 1
ATOM 7984 C C . SER E 3 190 ? -15.331 13.023 -53.596 1.00 50.92 190 SER C C 1
ATOM 7985 O O . SER E 3 190 ? -15.957 14.035 -53.258 1.00 50.03 190 SER C O 1
ATOM 7988 N N . SER E 3 191 ? -15.831 11.792 -53.456 1.00 48.53 191 SER C N 1
ATOM 7989 C CA . SER E 3 191 ? -17.130 11.577 -52.839 1.00 50.77 191 SER C CA 1
ATOM 7990 C C . SER E 3 191 ? -17.045 11.432 -51.332 1.00 52.36 191 SER C C 1
ATOM 7991 O O . SER E 3 191 ? -18.075 11.508 -50.659 1.00 52.33 191 SER C O 1
ATOM 7994 N N . LEU E 3 192 ? -15.854 11.213 -50.788 1.00 50.49 192 LEU C N 1
ATOM 7995 C CA . LEU E 3 192 ? -15.706 11.127 -49.345 1.00 51.20 192 LEU C CA 1
ATOM 7996 C C . LEU E 3 192 ? -15.956 12.499 -48.733 1.00 57.77 192 LEU C C 1
ATOM 7997 O O . LEU E 3 192 ? -15.448 13.514 -49.226 1.00 57.88 192 LEU C O 1
ATOM 8002 N N . GLY E 3 193 ? -16.775 12.546 -47.689 1.00 67.55 193 GLY C N 1
ATOM 8003 C CA . GLY E 3 193 ? -17.159 13.831 -47.142 1.00 67.46 193 GLY C CA 1
ATOM 8004 C C . GLY E 3 193 ? -18.243 14.576 -47.898 1.00 65.70 193 GLY C C 1
ATOM 8005 O O . GLY E 3 193 ? -18.638 15.666 -47.464 1.00 66.82 193 GLY C O 1
ATOM 8006 N N . THR E 3 194 ? -18.724 14.049 -49.022 1.00 52.43 194 THR C N 1
ATOM 8007 C CA . THR E 3 194 ? -20.016 14.453 -49.560 1.00 49.91 194 THR C CA 1
ATOM 8008 C C . THR E 3 194 ? -21.050 13.349 -49.376 1.00 49.67 194 THR C C 1
ATOM 8009 O O . THR E 3 194 ? -22.088 13.566 -48.746 1.00 47.25 194 THR C O 1
ATOM 8013 N N . GLN E 3 195 ? -20.778 12.152 -49.889 1.00 48.06 195 GLN C N 1
ATOM 8014 C CA . GLN E 3 195 ? -21.681 11.020 -49.747 1.00 44.36 195 GLN C CA 1
ATOM 8015 C C . GLN E 3 195 ? -21.493 10.340 -48.395 1.00 44.14 195 GLN C C 1
ATOM 8016 O O . GLN E 3 195 ? -20.390 10.306 -47.835 1.00 45.48 195 GLN C O 1
ATOM 8022 N N . THR E 3 196 ? -22.589 9.796 -47.874 1.00 43.04 196 THR C N 1
ATOM 8023 C CA . THR E 3 196 ? -22.562 8.955 -46.684 1.00 44.21 196 THR C CA 1
ATOM 8024 C C . THR E 3 196 ? -22.638 7.487 -47.097 1.00 44.63 196 THR C C 1
ATOM 8025 O O . THR E 3 196 ? -23.512 7.097 -47.885 1.00 41.76 196 THR C O 1
ATOM 8029 N N . TYR E 3 197 ? -21.730 6.678 -46.556 1.00 44.14 197 TYR C N 1
ATOM 8030 C CA . TYR E 3 197 ? -21.614 5.272 -46.923 1.00 44.99 197 TYR C CA 1
ATOM 8031 C C . TYR E 3 197 ? -21.992 4.419 -45.718 1.00 43.47 197 TYR C C 1
ATOM 8032 O O . TYR E 3 197 ? -21.305 4.434 -44.688 1.00 45.08 197 TYR C O 1
ATOM 8041 N N . ILE E 3 198 ? -23.093 3.693 -45.843 1.00 43.82 198 ILE C N 1
ATOM 8042 C CA . ILE E 3 198 ? -23.609 2.851 -44.769 1.00 45.09 198 ILE C CA 1
ATOM 8043 C C . ILE E 3 198 ? -23.456 1.405 -45.201 1.00 45.57 198 ILE C C 1
ATOM 8044 O O . ILE E 3 198 ? -23.991 1.004 -46.240 1.00 44.94 198 ILE C O 1
ATOM 8049 N N . CYS E 3 199 ? -22.730 0.616 -44.420 1.00 43.35 199 CYS C N 1
ATOM 8050 C CA . CYS E 3 199 ? -22.762 -0.828 -44.599 1.00 47.91 199 CYS C CA 1
ATOM 8051 C C . CYS E 3 199 ? -23.835 -1.391 -43.671 1.00 47.10 199 CYS C C 1
ATOM 8052 O O . CYS E 3 199 ? -23.839 -1.106 -42.466 1.00 47.25 199 CYS C O 1
ATOM 8055 N N . ASN E 3 200 ? -24.777 -2.130 -44.257 1.00 47.08 200 ASN C N 1
ATOM 8056 C CA . ASN E 3 200 ? -25.896 -2.729 -43.536 1.00 49.75 200 ASN C CA 1
ATOM 8057 C C . ASN E 3 200 ? -25.602 -4.216 -43.344 1.00 52.25 200 ASN C C 1
ATOM 8058 O O . ASN E 3 200 ? -25.586 -4.984 -44.314 1.00 50.75 200 ASN C O 1
ATOM 8063 N N . VAL E 3 201 ? -25.372 -4.622 -42.102 1.00 53.96 201 VAL C N 1
ATOM 8064 C CA . VAL E 3 201 ? -25.075 -6.008 -41.765 1.00 53.21 201 VAL C CA 1
ATOM 8065 C C . VAL E 3 201 ? -26.287 -6.611 -41.073 1.00 59.16 201 VAL C C 1
ATOM 8066 O O . VAL E 3 201 ? -26.802 -6.040 -40.102 1.00 60.34 201 VAL C O 1
ATOM 8070 N N . ASN E 3 202 ? -26.748 -7.762 -41.563 1.00 57.88 202 ASN C N 1
ATOM 8071 C CA . ASN E 3 202 ? -27.859 -8.486 -40.956 1.00 60.29 202 ASN C CA 1
ATOM 8072 C C . ASN E 3 202 ? -27.407 -9.890 -40.583 1.00 61.25 202 ASN C C 1
ATOM 8073 O O . ASN E 3 202 ? -26.729 -10.567 -41.363 1.00 61.19 202 ASN C O 1
ATOM 8078 N N . HIS E 3 203 ? -27.759 -10.308 -39.384 1.00 65.49 203 HIS C N 1
ATOM 8079 C CA . HIS E 3 203 ? -27.446 -11.653 -38.860 1.00 66.92 203 HIS C CA 1
ATOM 8080 C C . HIS E 3 203 ? -28.699 -12.071 -38.129 1.00 71.17 203 HIS C C 1
ATOM 8081 O O . HIS E 3 203 ? -28.732 -11.983 -36.936 1.00 71.36 203 HIS C O 1
ATOM 8088 N N . LYS E 3 204 ? -29.650 -12.626 -38.845 1.00 71.36 204 LYS C N 1
ATOM 8089 C CA . LYS E 3 204 ? -30.940 -12.855 -38.182 1.00 74.06 204 LYS C CA 1
ATOM 8090 C C . LYS E 3 204 ? -30.958 -14.021 -37.195 1.00 75.40 204 LYS C C 1
ATOM 8091 O O . LYS E 3 204 ? -31.806 -13.982 -36.346 1.00 74.51 204 LYS C O 1
ATOM 8097 N N . PRO E 3 205 ? -30.064 -15.029 -37.202 1.00 71.21 205 PRO C N 1
ATOM 8098 C CA . PRO E 3 205 ? -30.070 -16.060 -36.175 1.00 70.90 205 PRO C CA 1
ATOM 8099 C C . PRO E 3 205 ? -29.768 -15.444 -34.813 1.00 70.39 205 PRO C C 1
ATOM 8100 O O . PRO E 3 205 ? -30.223 -15.960 -33.877 1.00 71.76 205 PRO C O 1
ATOM 8104 N N . SER E 3 206 ? -28.935 -14.417 -34.755 1.00 72.87 206 SER C N 1
ATOM 8105 C CA . SER E 3 206 ? -28.706 -13.697 -33.490 1.00 71.49 206 SER C CA 1
ATOM 8106 C C . SER E 3 206 ? -29.604 -12.463 -33.459 1.00 72.02 206 SER C C 1
ATOM 8107 O O . SER E 3 206 ? -29.483 -11.696 -32.559 1.00 72.14 206 SER C O 1
ATOM 8110 N N . ASN E 3 207 ? -30.464 -12.295 -34.440 1.00 72.36 207 ASN C N 1
ATOM 8111 C CA . ASN E 3 207 ? -31.331 -11.097 -34.551 1.00 72.92 207 ASN C CA 1
ATOM 8112 C C . ASN E 3 207 ? -30.548 -9.788 -34.362 1.00 73.27 207 ASN C C 1
ATOM 8113 O O . ASN E 3 207 ? -30.975 -8.981 -33.575 1.00 73.02 207 ASN C O 1
ATOM 8118 N N . THR E 3 208 ? -29.473 -9.596 -35.114 1.00 69.28 208 THR C N 1
ATOM 8119 C CA . THR E 3 208 ? -28.616 -8.421 -35.121 1.00 66.78 208 THR C CA 1
ATOM 8120 C C . THR E 3 208 ? -28.784 -7.683 -36.445 1.00 67.67 208 THR C C 1
ATOM 8121 O O . THR E 3 208 ? -28.832 -8.304 -37.513 1.00 66.51 208 THR C O 1
ATOM 8125 N N . LYS E 3 209 ? -28.875 -6.353 -36.369 1.00 62.09 209 LYS C N 1
ATOM 8126 C CA . LYS E 3 209 ? -29.201 -5.540 -37.540 1.00 61.37 209 LYS C CA 1
ATOM 8127 C C . LYS E 3 209 ? -28.462 -4.213 -37.390 1.00 59.03 209 LYS C C 1
ATOM 8128 O O . LYS E 3 209 ? -28.976 -3.284 -36.765 1.00 64.50 209 LYS C O 1
ATOM 8134 N N . VAL E 3 210 ? -27.270 -4.131 -37.971 1.00 57.50 210 VAL C N 1
ATOM 8135 C CA . VAL E 3 210 ? -26.328 -3.043 -37.733 1.00 56.25 210 VAL C CA 1
ATOM 8136 C C . VAL E 3 210 ? -26.170 -2.234 -39.015 1.00 57.20 210 VAL C C 1
ATOM 8137 O O . VAL E 3 210 ? -25.985 -2.807 -40.097 1.00 56.85 210 VAL C O 1
ATOM 8141 N N . ASP E 3 211 ? -26.238 -0.905 -38.899 1.00 51.48 211 ASP C N 1
ATOM 8142 C CA . ASP E 3 211 ? -26.056 0.012 -40.030 1.00 51.12 211 ASP C CA 1
ATOM 8143 C C . ASP E 3 211 ? -24.912 0.975 -39.707 1.00 52.09 211 ASP C C 1
ATOM 8144 O O . ASP E 3 211 ? -25.129 2.106 -39.273 1.00 54.89 211 ASP C O 1
ATOM 8149 N N . LYS E 3 212 ? -23.685 0.532 -39.953 1.00 51.66 212 LYS C N 1
ATOM 8150 C CA . LYS E 3 212 ? -22.501 1.276 -39.556 1.00 49.92 212 LYS C CA 1
ATOM 8151 C C . LYS E 3 212 ? -22.103 2.269 -40.647 1.00 52.53 212 LYS C C 1
ATOM 8152 O O . LYS E 3 212 ? -21.937 1.898 -41.816 1.00 49.09 212 LYS C O 1
ATOM 8158 N N . LYS E 3 213 ? -21.961 3.533 -40.261 1.00 51.44 213 LYS C N 1
ATOM 8159 C CA . LYS E 3 213 ? -21.409 4.536 -41.155 1.00 50.51 213 LYS C CA 1
ATOM 8160 C C . LYS E 3 213 ? -19.892 4.385 -41.228 1.00 51.26 213 LYS C C 1
ATOM 8161 O O . LYS E 3 213 ? -19.222 4.205 -40.209 1.00 52.21 213 LYS C O 1
ATOM 8167 N N . VAL E 3 214 ? -19.351 4.453 -42.441 1.00 50.67 214 VAL C N 1
ATOM 8168 C CA . VAL E 3 214 ? -17.917 4.302 -42.683 1.00 53.58 214 VAL C CA 1
ATOM 8169 C C . VAL E 3 214 ? -17.393 5.625 -43.237 1.00 55.55 214 VAL C C 1
ATOM 8170 O O . VAL E 3 214 ? -17.688 5.982 -44.385 1.00 56.98 214 VAL C O 1
ATOM 8174 N N . GLU E 3 215 ? -16.608 6.342 -42.443 1.00 55.31 215 GLU C N 1
ATOM 8175 C CA . GLU E 3 215 ? -16.122 7.662 -42.817 1.00 61.30 215 GLU C CA 1
ATOM 8176 C C . GLU E 3 215 ? -14.649 7.788 -42.453 1.00 60.91 215 GLU C C 1
ATOM 8177 O O . GLU E 3 215 ? -14.120 6.969 -41.694 1.00 58.72 215 GLU C O 1
ATOM 8183 N N . PRO E 3 216 ? -13.943 8.796 -43.005 1.00 63.97 216 PRO C N 1
ATOM 8184 C CA . PRO E 3 216 ? -12.505 8.905 -42.714 1.00 65.09 216 PRO C CA 1
ATOM 8185 C C . PRO E 3 216 ? -12.183 9.685 -41.438 1.00 62.77 216 PRO C C 1
ATOM 8186 O O . PRO E 3 216 ? -11.331 9.232 -40.662 1.00 65.43 216 PRO C O 1
ATOM 8190 N N . GLU F 1 1 ? -26.320 -49.221 -55.975 1.00 55.31 1 GLU D N 1
ATOM 8191 C CA . GLU F 1 1 ? -26.296 -47.765 -55.936 1.00 54.48 1 GLU D CA 1
ATOM 8192 C C . GLU F 1 1 ? -25.415 -47.162 -57.035 1.00 54.09 1 GLU D C 1
ATOM 8193 O O . GLU F 1 1 ? -24.193 -47.315 -57.017 1.00 52.64 1 GLU D O 1
ATOM 8199 N N . THR F 1 2 ? -26.047 -46.460 -57.975 1.00 54.75 2 THR D N 1
ATOM 8200 C CA . THR F 1 2 ? -25.342 -45.846 -59.096 1.00 48.76 2 THR D CA 1
ATOM 8201 C C . THR F 1 2 ? -24.675 -44.544 -58.669 1.00 49.54 2 THR D C 1
ATOM 8202 O O . THR F 1 2 ? -25.340 -43.640 -58.153 1.00 47.45 2 THR D O 1
ATOM 8206 N N . THR F 1 3 ? -23.371 -44.436 -58.902 1.00 47.91 3 THR D N 1
ATOM 8207 C CA . THR F 1 3 ? -22.666 -43.178 -58.708 1.00 46.46 3 THR D CA 1
ATOM 8208 C C . THR F 1 3 ? -22.309 -42.571 -60.055 1.00 45.79 3 THR D C 1
ATOM 8209 O O . THR F 1 3 ? -22.215 -43.267 -61.070 1.00 47.17 3 THR D O 1
ATOM 8213 N N . VAL F 1 4 ? -22.085 -41.261 -60.046 1.00 45.20 4 VAL D N 1
ATOM 8214 C CA . VAL F 1 4 ? -21.545 -40.546 -61.194 1.00 45.95 4 VAL D CA 1
ATOM 8215 C C . VAL F 1 4 ? -20.323 -39.774 -60.723 1.00 47.25 4 VAL D C 1
ATOM 8216 O O . VAL F 1 4 ? -20.378 -39.099 -59.689 1.00 47.59 4 VAL D O 1
ATOM 8220 N N . THR F 1 5 ? -19.215 -39.891 -61.461 1.00 44.87 5 THR D N 1
ATOM 8221 C CA . THR F 1 5 ? -17.968 -39.220 -61.106 1.00 47.75 5 THR D CA 1
ATOM 8222 C C . THR F 1 5 ? -17.559 -38.228 -62.189 1.00 47.47 5 THR D C 1
ATOM 8223 O O . THR F 1 5 ? -17.651 -38.518 -63.381 1.00 49.27 5 THR D O 1
ATOM 8227 N N . GLN F 1 6 ? -17.120 -37.050 -61.760 1.00 49.86 6 GLN D N 1
ATOM 8228 C CA . GLN F 1 6 ? -16.570 -36.022 -62.638 1.00 48.53 6 GLN D CA 1
ATOM 8229 C C . GLN F 1 6 ? -15.082 -35.905 -62.323 1.00 50.16 6 GLN D C 1
ATOM 8230 O O . GLN F 1 6 ? -14.700 -35.429 -61.250 1.00 51.11 6 GLN D O 1
ATOM 8236 N N . SER F 1 7 ? -14.245 -36.351 -63.254 1.00 49.54 7 SER D N 1
ATOM 8237 C CA . SER F 1 7 ? -12.812 -36.385 -62.993 1.00 52.91 7 SER D CA 1
ATOM 8238 C C . SER F 1 7 ? -12.223 -34.981 -62.966 1.00 51.96 7 SER D C 1
ATOM 8239 O O . SER F 1 7 ? -11.360 -34.683 -62.133 1.00 53.59 7 SER D O 1
ATOM 8242 N N . GLN F 1 8 ? -12.693 -34.101 -63.849 1.00 52.64 8 GLN D N 1
ATOM 8243 C CA . GLN F 1 8 ? -12.150 -32.749 -63.964 1.00 52.11 8 GLN D CA 1
ATOM 8244 C C . GLN F 1 8 ? -12.563 -31.920 -62.755 1.00 51.46 8 GLN D C 1
ATOM 8245 O O . GLN F 1 8 ? -13.743 -31.592 -62.591 1.00 51.58 8 GLN D O 1
ATOM 8251 N N . LYS F 1 9 ? -11.600 -31.570 -61.905 1.00 52.73 9 LYS D N 1
ATOM 8252 C CA . LYS F 1 9 ? -11.912 -30.706 -60.773 1.00 56.19 9 LYS D CA 1
ATOM 8253 C C . LYS F 1 9 ? -11.970 -29.241 -61.202 1.00 55.67 9 LYS D C 1
ATOM 8254 O O . LYS F 1 9 ? -12.936 -28.534 -60.895 1.00 52.94 9 LYS D O 1
ATOM 8260 N N . PHE F 1 10 ? -10.946 -28.779 -61.924 1.00 56.22 10 PHE D N 1
ATOM 8261 C CA . PHE F 1 10 ? -10.878 -27.429 -62.473 1.00 56.88 10 PHE D CA 1
ATOM 8262 C C . PHE F 1 10 ? -10.619 -27.506 -63.968 1.00 56.48 10 PHE D C 1
ATOM 8263 O O . PHE F 1 10 ? -9.877 -28.376 -64.433 1.00 58.43 10 PHE D O 1
ATOM 8271 N N . MET F 1 11 ? -11.232 -26.599 -64.721 1.00 55.75 11 MET D N 1
ATOM 8272 C CA . MET F 1 11 ? -10.975 -26.511 -66.154 1.00 57.15 11 MET D CA 1
ATOM 8273 C C . MET F 1 11 ? -10.850 -25.043 -66.529 1.00 53.54 11 MET D C 1
ATOM 8274 O O . MET F 1 11 ? -11.700 -24.236 -66.148 1.00 51.26 11 MET D O 1
ATOM 8279 N N . SER F 1 12 ? -9.792 -24.697 -67.259 1.00 55.74 12 SER D N 1
ATOM 8280 C CA . SER F 1 12 ? -9.519 -23.320 -67.648 1.00 57.68 12 SER D CA 1
ATOM 8281 C C . SER F 1 12 ? -9.835 -23.109 -69.121 1.00 58.72 12 SER D C 1
ATOM 8282 O O . SER F 1 12 ? -9.548 -23.970 -69.959 1.00 61.53 12 SER D O 1
ATOM 8285 N N . THR F 1 13 ? -10.408 -21.951 -69.434 1.00 53.96 13 THR D N 1
ATOM 8286 C CA . THR F 1 13 ? -10.790 -21.663 -70.805 1.00 53.38 13 THR D CA 1
ATOM 8287 C C . THR F 1 13 ? -10.889 -20.160 -71.009 1.00 54.09 13 THR D C 1
ATOM 8288 O O . THR F 1 13 ? -11.256 -19.418 -70.096 1.00 54.19 13 THR D O 1
ATOM 8292 N N . SER F 1 14 ? -10.574 -19.727 -72.225 1.00 51.58 14 SER D N 1
ATOM 8293 C CA . SER F 1 14 ? -10.686 -18.332 -72.610 1.00 52.37 14 SER D CA 1
ATOM 8294 C C . SER F 1 14 ? -12.068 -18.051 -73.177 1.00 51.39 14 SER D C 1
ATOM 8295 O O . SER F 1 14 ? -12.740 -18.948 -73.698 1.00 49.31 14 SER D O 1
ATOM 8298 N N . VAL F 1 15 ? -12.490 -16.789 -73.072 1.00 48.08 15 VAL D N 1
ATOM 8299 C CA . VAL F 1 15 ? -13.720 -16.367 -73.725 1.00 46.95 15 VAL D CA 1
ATOM 8300 C C . VAL F 1 15 ? -13.620 -16.672 -75.211 1.00 49.30 15 VAL D C 1
ATOM 8301 O O . VAL F 1 15 ? -12.598 -16.399 -75.853 1.00 49.96 15 VAL D O 1
ATOM 8305 N N . GLY F 1 16 ? -14.662 -17.290 -75.758 1.00 48.20 16 GLY D N 1
ATOM 8306 C CA . GLY F 1 16 ? -14.590 -17.757 -77.131 1.00 46.16 16 GLY D CA 1
ATOM 8307 C C . GLY F 1 16 ? -14.336 -19.250 -77.270 1.00 47.96 16 GLY D C 1
ATOM 8308 O O . GLY F 1 16 ? -14.963 -19.900 -78.107 1.00 48.72 16 GLY D O 1
ATOM 8309 N N . ASP F 1 17 ? -13.429 -19.815 -76.470 1.00 48.41 17 ASP D N 1
ATOM 8310 C CA . ASP F 1 17 ? -13.096 -21.226 -76.612 1.00 46.73 17 ASP D CA 1
ATOM 8311 C C . ASP F 1 17 ? -14.269 -22.096 -76.179 1.00 47.69 17 ASP D C 1
ATOM 8312 O O . ASP F 1 17 ? -15.309 -21.625 -75.721 1.00 47.39 17 ASP D O 1
ATOM 8317 N N . ARG F 1 18 ? -14.078 -23.394 -76.305 1.00 49.76 18 ARG D N 1
ATOM 8318 C CA . ARG F 1 18 ? -15.055 -24.363 -75.859 1.00 49.06 18 ARG D CA 1
ATOM 8319 C C . ARG F 1 18 ? -14.439 -25.199 -74.749 1.00 47.90 18 ARG D C 1
ATOM 8320 O O . ARG F 1 18 ? -13.216 -25.298 -74.629 1.00 46.20 18 ARG D O 1
ATOM 8328 N N . VAL F 1 19 ? -15.303 -25.758 -73.909 1.00 47.30 19 VAL D N 1
ATOM 8329 C CA . VAL F 1 19 ? -14.904 -26.679 -72.853 1.00 46.05 19 VAL D CA 1
ATOM 8330 C C . VAL F 1 19 ? -15.882 -27.851 -72.867 1.00 44.93 19 VAL D C 1
ATOM 8331 O O . VAL F 1 19 ? -17.043 -27.708 -73.263 1.00 44.20 19 VAL D O 1
ATOM 8335 N N . SER F 1 20 ? -15.410 -29.025 -72.455 1.00 45.62 20 SER D N 1
ATOM 8336 C CA . SER F 1 20 ? -16.265 -30.203 -72.378 1.00 43.65 20 SER D CA 1
ATOM 8337 C C . SER F 1 20 ? -16.100 -30.836 -71.007 1.00 45.94 20 SER D C 1
ATOM 8338 O O . SER F 1 20 ? -15.006 -31.300 -70.665 1.00 46.43 20 SER D O 1
ATOM 8341 N N . VAL F 1 21 ? -17.180 -30.839 -70.221 1.00 42.66 21 VAL D N 1
ATOM 8342 C CA . VAL F 1 21 ? -17.188 -31.420 -68.880 1.00 44.43 21 VAL D CA 1
ATOM 8343 C C . VAL F 1 21 ? -17.624 -32.871 -68.996 1.00 41.11 21 VAL D C 1
ATOM 8344 O O . VAL F 1 21 ? -18.598 -33.174 -69.699 1.00 39.02 21 VAL D O 1
ATOM 8348 N N . THR F 1 22 ? -16.912 -33.769 -68.312 1.00 41.80 22 THR D N 1
ATOM 8349 C CA . THR F 1 22 ? -17.114 -35.205 -68.469 1.00 42.36 22 THR D CA 1
ATOM 8350 C C . THR F 1 22 ? -17.657 -35.831 -67.191 1.00 44.75 22 THR D C 1
ATOM 8351 O O . THR F 1 22 ? -17.250 -35.468 -66.080 1.00 46.11 22 THR D O 1
ATOM 8355 N N . CYS F 1 23 ? -18.549 -36.803 -67.373 1.00 42.51 23 CYS D N 1
ATOM 8356 C CA . CYS F 1 23 ? -19.236 -37.495 -66.294 1.00 45.41 23 CYS D CA 1
ATOM 8357 C C . CYS F 1 23 ? -19.267 -38.980 -66.625 1.00 46.24 23 CYS D C 1
ATOM 8358 O O . CYS F 1 23 ? -19.571 -39.338 -67.764 1.00 45.33 23 CYS D O 1
ATOM 8361 N N . LYS F 1 24 ? -18.959 -39.841 -65.647 1.00 45.96 24 LYS D N 1
ATOM 8362 C CA . LYS F 1 24 ? -18.966 -41.291 -65.856 1.00 49.69 24 LYS D CA 1
ATOM 8363 C C . LYS F 1 24 ? -19.822 -41.965 -64.791 1.00 46.36 24 LYS D C 1
ATOM 8364 O O . LYS F 1 24 ? -19.504 -41.894 -63.601 1.00 45.38 24 LYS D O 1
ATOM 8370 N N . ALA F 1 25 ? -20.898 -42.623 -65.223 1.00 46.79 25 ALA D N 1
ATOM 8371 C CA . ALA F 1 25 ? -21.765 -43.371 -64.322 1.00 49.94 25 ALA D CA 1
ATOM 8372 C C . ALA F 1 25 ? -21.223 -44.776 -64.080 1.00 49.87 25 ALA D C 1
ATOM 8373 O O . ALA F 1 25 ? -20.610 -45.383 -64.956 1.00 49.24 25 ALA D O 1
ATOM 8375 N N . SER F 1 26 ? -21.474 -45.297 -62.878 1.00 49.82 26 SER D N 1
ATOM 8376 C CA . SER F 1 26 ? -20.980 -46.617 -62.501 1.00 50.30 26 SER D CA 1
ATOM 8377 C C . SER F 1 26 ? -21.785 -47.758 -63.116 1.00 51.85 26 SER D C 1
ATOM 8378 O O . SER F 1 26 ? -21.337 -48.904 -63.060 1.00 52.55 26 SER D O 1
ATOM 8381 N N . GLN F 1 27 ? -22.963 -47.485 -63.674 1.00 49.11 27 GLN D N 1
ATOM 8382 C CA . GLN F 1 27 ? -23.786 -48.499 -64.317 1.00 48.79 27 GLN D CA 1
ATOM 8383 C C . GLN F 1 27 ? -24.462 -47.875 -65.528 1.00 48.24 27 GLN D C 1
ATOM 8384 O O . GLN F 1 27 ? -24.440 -46.661 -65.723 1.00 47.92 27 GLN D O 1
ATOM 8390 N N . ASN F 1 28 ? -25.078 -48.720 -66.345 1.00 50.65 28 ASN D N 1
ATOM 8391 C CA . ASN F 1 28 ? -25.808 -48.246 -67.514 1.00 47.66 28 ASN D CA 1
ATOM 8392 C C . ASN F 1 28 ? -27.028 -47.442 -67.071 1.00 46.73 28 ASN D C 1
ATOM 8393 O O . ASN F 1 28 ? -27.961 -47.994 -66.481 1.00 47.10 28 ASN D O 1
ATOM 8398 N N . VAL F 1 29 ? -27.050 -46.145 -67.369 1.00 46.81 29 VAL D N 1
ATOM 8399 C CA . VAL F 1 29 ? -28.174 -45.317 -66.952 1.00 44.97 29 VAL D CA 1
ATOM 8400 C C . VAL F 1 29 ? -28.934 -44.748 -68.148 1.00 46.06 29 VAL D C 1
ATOM 8401 O O . VAL F 1 29 ? -29.629 -43.731 -68.018 1.00 41.54 29 VAL D O 1
ATOM 8405 N N . GLY F 1 30 ? -28.830 -45.406 -69.310 1.00 44.66 30 GLY D N 1
ATOM 8406 C CA . GLY F 1 30 ? -29.441 -44.920 -70.537 1.00 40.73 30 GLY D CA 1
ATOM 8407 C C . GLY F 1 30 ? -29.112 -43.465 -70.814 1.00 45.31 30 GLY D C 1
ATOM 8408 O O . GLY F 1 30 ? -27.938 -43.088 -70.884 1.00 46.01 30 GLY D O 1
ATOM 8409 N N . THR F 1 31 ? -30.148 -42.632 -70.954 1.00 42.99 31 THR D N 1
ATOM 8410 C CA . THR F 1 31 ? -29.994 -41.193 -71.104 1.00 40.22 31 THR D CA 1
ATOM 8411 C C . THR F 1 31 ? -30.560 -40.426 -69.910 1.00 41.03 31 THR D C 1
ATOM 8412 O O . THR F 1 31 ? -30.805 -39.214 -70.019 1.00 39.74 31 THR D O 1
ATOM 8416 N N . ASN F 1 32 ? -30.770 -41.106 -68.775 1.00 38.73 32 ASN D N 1
ATOM 8417 C CA . ASN F 1 32 ? -31.396 -40.512 -67.582 1.00 42.69 32 ASN D CA 1
ATOM 8418 C C . ASN F 1 32 ? -30.375 -39.731 -66.748 1.00 40.85 32 ASN D C 1
ATOM 8419 O O . ASN F 1 32 ? -30.101 -40.035 -65.582 1.00 37.98 32 ASN D O 1
ATOM 8424 N N . VAL F 1 33 ? -29.828 -38.693 -67.377 1.00 36.64 33 VAL D N 1
ATOM 8425 C CA . VAL F 1 33 ? -28.759 -37.877 -66.820 1.00 39.02 33 VAL D CA 1
ATOM 8426 C C . VAL F 1 33 ? -29.173 -36.416 -66.950 1.00 37.86 33 VAL D C 1
ATOM 8427 O O . VAL F 1 33 ? -29.884 -36.043 -67.887 1.00 37.78 33 VAL D O 1
ATOM 8431 N N . ALA F 1 34 ? -28.749 -35.591 -65.996 1.00 35.82 34 ALA D N 1
ATOM 8432 C CA . ALA F 1 34 ? -29.048 -34.168 -66.043 1.00 36.89 34 ALA D CA 1
ATOM 8433 C C . ALA F 1 34 ? -27.808 -33.386 -65.650 1.00 37.66 34 ALA D C 1
ATOM 8434 O O . ALA F 1 34 ? -26.912 -33.908 -64.980 1.00 35.80 34 ALA D O 1
ATOM 8436 N N . TRP F 1 35 ? -27.771 -32.113 -66.079 1.00 37.73 35 TRP D N 1
ATOM 8437 C CA . TRP F 1 35 ? -26.686 -31.192 -65.766 1.00 36.32 35 TRP D CA 1
ATOM 8438 C C . TRP F 1 35 ? -27.228 -29.930 -65.122 1.00 37.24 35 TRP D C 1
ATOM 8439 O O . TRP F 1 35 ? -28.276 -29.420 -65.520 1.00 39.30 35 TRP D O 1
ATOM 8450 N N . TYR F 1 36 ? -26.478 -29.406 -64.163 1.00 35.65 36 TYR D N 1
ATOM 8451 C CA . TYR F 1 36 ? -26.820 -28.178 -63.478 1.00 37.13 36 TYR D CA 1
ATOM 8452 C C . TYR F 1 36 ? -25.636 -27.223 -63.539 1.00 38.84 36 TYR D C 1
ATOM 8453 O O . TYR F 1 36 ? -24.482 -27.636 -63.702 1.00 37.92 36 TYR D O 1
ATOM 8462 N N . GLN F 1 37 ? -25.931 -25.932 -63.400 1.00 37.70 37 GLN D N 1
ATOM 8463 C CA . GLN F 1 37 ? -24.908 -24.895 -63.332 1.00 40.60 37 GLN D CA 1
ATOM 8464 C C . GLN F 1 37 ? -25.151 -24.079 -62.073 1.00 41.05 37 GLN D C 1
ATOM 8465 O O . GLN F 1 37 ? -26.255 -23.565 -61.875 1.00 40.45 37 GLN D O 1
ATOM 8471 N N . GLN F 1 38 ? -24.126 -23.956 -61.226 1.00 42.81 38 GLN D N 1
ATOM 8472 C CA . GLN F 1 38 ? -24.216 -23.150 -60.012 1.00 43.22 38 GLN D CA 1
ATOM 8473 C C . GLN F 1 38 ? -23.167 -22.047 -60.060 1.00 46.27 38 GLN D C 1
ATOM 8474 O O . GLN F 1 38 ? -21.963 -22.320 -59.963 1.00 44.74 38 GLN D O 1
ATOM 8480 N N . LYS F 1 39 ? -23.631 -20.805 -60.195 1.00 45.62 39 LYS D N 1
ATOM 8481 C CA . LYS F 1 39 ? -22.762 -19.648 -60.120 1.00 50.34 39 LYS D CA 1
ATOM 8482 C C . LYS F 1 39 ? -22.427 -19.351 -58.661 1.00 52.06 39 LYS D C 1
ATOM 8483 O O . LYS F 1 39 ? -23.052 -19.901 -57.747 1.00 49.29 39 LYS D O 1
ATOM 8489 N N . PRO F 1 40 ? -21.403 -18.531 -58.418 1.00 52.91 40 PRO D N 1
ATOM 8490 C CA . PRO F 1 40 ? -21.041 -18.192 -57.035 1.00 57.36 40 PRO D CA 1
ATOM 8491 C C . PRO F 1 40 ? -22.160 -17.459 -56.309 1.00 53.18 40 PRO D C 1
ATOM 8492 O O . PRO F 1 40 ? -22.817 -16.574 -56.863 1.00 51.00 40 PRO D O 1
ATOM 8496 N N . GLY F 1 41 ? -22.371 -17.849 -55.053 1.00 52.49 41 GLY D N 1
ATOM 8497 C CA . GLY F 1 41 ? -23.412 -17.263 -54.235 1.00 50.87 41 GLY D CA 1
ATOM 8498 C C . GLY F 1 41 ? -24.823 -17.481 -54.726 1.00 50.82 41 GLY D C 1
ATOM 8499 O O . GLY F 1 41 ? -25.748 -16.844 -54.213 1.00 50.29 41 GLY D O 1
ATOM 8500 N N . GLN F 1 42 ? -25.029 -18.354 -55.703 1.00 49.89 42 GLN D N 1
ATOM 8501 C CA . GLN F 1 42 ? -26.376 -18.640 -56.159 1.00 45.65 42 GLN D CA 1
ATOM 8502 C C . GLN F 1 42 ? -26.726 -20.098 -55.906 1.00 46.22 42 GLN D C 1
ATOM 8503 O O . GLN F 1 42 ? -25.913 -20.907 -55.437 1.00 45.48 42 GLN D O 1
ATOM 8509 N N . SER F 1 43 ? -27.922 -20.400 -56.222 1.00 42.35 43 SER D N 1
ATOM 8510 C CA . SER F 1 43 ? -28.505 -21.721 -56.206 1.00 42.65 43 SER D CA 1
ATOM 8511 C C . SER F 1 43 ? -28.291 -22.411 -57.560 1.00 44.63 43 SER D C 1
ATOM 8512 O O . SER F 1 43 ? -28.170 -21.747 -58.597 1.00 43.31 43 SER D O 1
ATOM 8515 N N . PRO F 1 44 ? -28.192 -23.735 -57.586 1.00 40.57 44 PRO D N 1
ATOM 8516 C CA . PRO F 1 44 ? -28.036 -24.435 -58.868 1.00 39.37 44 PRO D CA 1
ATOM 8517 C C . PRO F 1 44 ? -29.187 -24.133 -59.813 1.00 41.52 44 PRO D C 1
ATOM 8518 O O . PRO F 1 44 ? -30.332 -23.961 -59.391 1.00 41.50 44 PRO D O 1
ATOM 8522 N N . LYS F 1 45 ? -28.866 -24.059 -61.104 1.00 37.64 45 LYS D N 1
ATOM 8523 C CA . LYS F 1 45 ? -29.845 -23.860 -62.163 1.00 37.98 45 LYS D CA 1
ATOM 8524 C C . LYS F 1 45 ? -29.817 -25.059 -63.104 1.00 41.81 45 LYS D C 1
ATOM 8525 O O . LYS F 1 45 ? -28.753 -25.617 -63.393 1.00 39.57 45 LYS D O 1
ATOM 8531 N N . ALA F 1 46 ? -30.990 -25.443 -63.583 1.00 40.56 46 ALA D N 1
ATOM 8532 C CA . ALA F 1 46 ? -31.116 -26.568 -64.491 1.00 39.94 46 ALA D CA 1
ATOM 8533 C C . ALA F 1 46 ? -30.674 -26.159 -65.891 1.00 40.55 46 ALA D C 1
ATOM 8534 O O . ALA F 1 46 ? -31.024 -25.074 -66.363 1.00 39.86 46 ALA D O 1
ATOM 8536 N N . LEU F 1 47 ? -29.898 -27.031 -66.551 1.00 37.83 47 LEU D N 1
ATOM 8537 C CA . LEU F 1 47 ? -29.406 -26.795 -67.910 1.00 39.91 47 LEU D CA 1
ATOM 8538 C C . LEU F 1 47 ? -29.897 -27.833 -68.903 1.00 41.77 47 LEU D C 1
ATOM 8539 O O . LEU F 1 47 ? -30.442 -27.481 -69.956 1.00 40.80 47 LEU D O 1
ATOM 8544 N N . ILE F 1 48 ? -29.690 -29.109 -68.593 1.00 41.41 48 ILE D N 1
ATOM 8545 C CA . ILE F 1 48 ? -29.913 -30.225 -69.498 1.00 38.98 48 ILE D CA 1
ATOM 8546 C C . ILE F 1 48 ? -30.668 -31.303 -68.735 1.00 39.37 48 ILE D C 1
ATOM 8547 O O . ILE F 1 48 ? -30.298 -31.637 -67.603 1.00 34.87 48 ILE D O 1
ATOM 8552 N N . TYR F 1 49 ? -31.704 -31.833 -69.350 1.00 38.61 49 TYR D N 1
ATOM 8553 C CA . TYR F 1 49 ? -32.378 -33.042 -68.866 1.00 39.79 49 TYR D CA 1
ATOM 8554 C C . TYR F 1 49 ? -32.289 -34.122 -69.943 1.00 40.05 49 TYR D C 1
ATOM 8555 O O . TYR F 1 49 ? -32.004 -33.807 -71.062 1.00 41.83 49 TYR D O 1
ATOM 8564 N N . SER F 1 50 ? -32.451 -35.376 -69.545 1.00 39.24 50 SER D N 1
ATOM 8565 C CA . SER F 1 50 ? -32.500 -36.523 -70.471 1.00 41.31 50 SER D CA 1
ATOM 8566 C C . SER F 1 50 ? -31.305 -36.562 -71.421 1.00 41.82 50 SER D C 1
ATOM 8567 O O . SER F 1 50 ? -31.533 -36.780 -72.556 1.00 37.39 50 SER D O 1
ATOM 8570 N N . ALA F 1 51 ? -30.107 -36.309 -70.898 1.00 39.97 51 ALA D N 1
ATOM 8571 C CA . ALA F 1 51 ? -28.765 -36.347 -71.521 1.00 41.65 51 ALA D CA 1
ATOM 8572 C C . ALA F 1 51 ? -28.428 -35.218 -72.496 1.00 41.50 51 ALA D C 1
ATOM 8573 O O . ALA F 1 51 ? -27.310 -34.794 -72.467 1.00 37.51 51 ALA D O 1
ATOM 8575 N N . SER F 1 52 ? -29.374 -34.780 -73.308 1.00 40.41 52 SER D N 1
ATOM 8576 C CA . SER F 1 52 ? -29.101 -33.790 -74.374 1.00 41.72 52 SER D CA 1
ATOM 8577 C C . SER F 1 52 ? -30.229 -32.774 -74.554 1.00 42.90 52 SER D C 1
ATOM 8578 O O . SER F 1 52 ? -30.086 -31.967 -75.400 1.00 43.68 52 SER D O 1
ATOM 8581 N N . TYR F 1 53 ? -31.286 -32.829 -73.763 1.00 41.25 53 TYR D N 1
ATOM 8582 C CA . TYR F 1 53 ? -32.430 -31.907 -73.921 1.00 42.06 53 TYR D CA 1
ATOM 8583 C C . TYR F 1 53 ? -32.252 -30.593 -73.165 1.00 40.80 53 TYR D C 1
ATOM 8584 O O . TYR F 1 53 ? -31.954 -30.574 -72.017 1.00 42.51 53 TYR D O 1
ATOM 8593 N N . ARG F 1 54 ? -32.474 -29.503 -73.858 1.00 41.78 54 ARG D N 1
ATOM 8594 C CA . ARG F 1 54 ? -32.303 -28.175 -73.250 1.00 45.44 54 ARG D CA 1
ATOM 8595 C C . ARG F 1 54 ? -33.654 -27.591 -72.888 1.00 43.48 54 ARG D C 1
ATOM 8596 O O . ARG F 1 54 ? -34.563 -27.703 -73.660 1.00 42.43 54 ARG D O 1
ATOM 8604 N N . TYR F 1 55 ? -33.750 -27.054 -71.684 1.00 46.83 55 TYR D N 1
ATOM 8605 C CA . TYR F 1 55 ? -34.887 -26.220 -71.318 1.00 47.00 55 TYR D CA 1
ATOM 8606 C C . TYR F 1 55 ? -34.911 -24.978 -72.188 1.00 49.62 55 TYR D C 1
ATOM 8607 O O . TYR F 1 55 ? -33.864 -24.416 -72.516 1.00 50.93 55 TYR D O 1
ATOM 8616 N N . SER F 1 56 ? -36.110 -24.553 -72.568 1.00 54.45 56 SER D N 1
ATOM 8617 C CA . SER F 1 56 ? -36.250 -23.247 -73.194 1.00 56.87 56 SER D CA 1
ATOM 8618 C C . SER F 1 56 ? -35.719 -22.178 -72.251 1.00 56.63 56 SER D C 1
ATOM 8619 O O . SER F 1 56 ? -35.960 -22.217 -71.041 1.00 57.89 56 SER D O 1
ATOM 8622 N N . GLY F 1 57 ? -34.984 -21.225 -72.801 1.00 55.77 57 GLY D N 1
ATOM 8623 C CA . GLY F 1 57 ? -34.296 -20.246 -72.002 1.00 54.59 57 GLY D CA 1
ATOM 8624 C C . GLY F 1 57 ? -32.850 -20.589 -71.726 1.00 53.55 57 GLY D C 1
ATOM 8625 O O . GLY F 1 57 ? -32.080 -19.703 -71.329 1.00 53.13 57 GLY D O 1
ATOM 8626 N N . VAL F 1 58 ? -32.466 -21.846 -71.911 1.00 52.67 58 VAL D N 1
ATOM 8627 C CA . VAL F 1 58 ? -31.053 -22.213 -71.843 1.00 51.85 58 VAL D CA 1
ATOM 8628 C C . VAL F 1 58 ? -30.419 -21.950 -73.210 1.00 50.37 58 VAL D C 1
ATOM 8629 O O . VAL F 1 58 ? -30.960 -22.407 -74.228 1.00 50.34 58 VAL D O 1
ATOM 8633 N N . PRO F 1 59 ? -29.318 -21.200 -73.265 1.00 51.99 59 PRO D N 1
ATOM 8634 C CA . PRO F 1 59 ? -28.719 -20.854 -74.561 1.00 53.66 59 PRO D CA 1
ATOM 8635 C C . PRO F 1 59 ? -28.212 -22.081 -75.303 1.00 54.11 59 PRO D C 1
ATOM 8636 O O . PRO F 1 59 ? -27.822 -23.085 -74.708 1.00 52.04 59 PRO D O 1
ATOM 8640 N N . ASP F 1 60 ? -28.188 -21.971 -76.628 1.00 56.68 60 ASP D N 1
ATOM 8641 C CA . ASP F 1 60 ? -27.735 -23.072 -77.465 1.00 55.81 60 ASP D CA 1
ATOM 8642 C C . ASP F 1 60 ? -26.278 -23.455 -77.230 1.00 54.39 60 ASP D C 1
ATOM 8643 O O . ASP F 1 60 ? -25.895 -24.583 -77.543 1.00 53.95 60 ASP D O 1
ATOM 8648 N N . ARG F 1 61 ? -25.454 -22.561 -76.685 1.00 50.00 61 ARG D N 1
ATOM 8649 C CA . ARG F 1 61 ? -24.041 -22.885 -76.533 1.00 47.33 61 ARG D CA 1
ATOM 8650 C C . ARG F 1 61 ? -23.782 -23.986 -75.511 1.00 46.28 61 ARG D C 1
ATOM 8651 O O . ARG F 1 61 ? -22.661 -24.504 -75.464 1.00 44.71 61 ARG D O 1
ATOM 8659 N N . PHE F 1 62 ? -24.775 -24.344 -74.694 1.00 47.11 62 PHE D N 1
ATOM 8660 C CA . PHE F 1 62 ? -24.679 -25.482 -73.783 1.00 46.36 62 PHE D CA 1
ATOM 8661 C C . PHE F 1 62 ? -25.246 -26.716 -74.470 1.00 44.63 62 PHE D C 1
ATOM 8662 O O . PHE F 1 62 ? -26.435 -26.764 -74.796 1.00 47.09 62 PHE D O 1
ATOM 8670 N N . THR F 1 63 ? -24.404 -27.710 -74.686 1.00 41.80 63 THR D N 1
ATOM 8671 C CA . THR F 1 63 ? -24.804 -28.926 -75.379 1.00 43.12 63 THR D CA 1
ATOM 8672 C C . THR F 1 63 ? -24.477 -30.124 -74.503 1.00 42.86 63 THR D C 1
ATOM 8673 O O . THR F 1 63 ? -23.339 -30.269 -74.044 1.00 43.96 63 THR D O 1
ATOM 8677 N N . GLY F 1 64 ? -25.478 -30.962 -74.252 1.00 41.64 64 GLY D N 1
ATOM 8678 C CA . GLY F 1 64 ? -25.285 -32.204 -73.530 1.00 42.31 64 GLY D CA 1
ATOM 8679 C C . GLY F 1 64 ? -25.212 -33.378 -74.488 1.00 38.83 64 GLY D C 1
ATOM 8680 O O . GLY F 1 64 ? -25.892 -33.407 -75.514 1.00 41.83 64 GLY D O 1
ATOM 8681 N N . SER F 1 65 ? -24.363 -34.346 -74.157 1.00 39.25 65 SER D N 1
ATOM 8682 C CA . SER F 1 65 ? -24.238 -35.528 -75.004 1.00 42.83 65 SER D CA 1
ATOM 8683 C C . SER F 1 65 ? -24.013 -36.782 -74.170 1.00 40.78 65 SER D C 1
ATOM 8684 O O . SER F 1 65 ? -23.614 -36.725 -73.004 1.00 38.53 65 SER D O 1
ATOM 8687 N N . GLY F 1 66 ? -24.245 -37.921 -74.805 1.00 42.36 66 GLY D N 1
ATOM 8688 C CA . GLY F 1 66 ? -23.849 -39.206 -74.267 1.00 40.74 66 GLY D CA 1
ATOM 8689 C C . GLY F 1 66 ? -25.033 -40.121 -74.029 1.00 40.61 66 GLY D C 1
ATOM 8690 O O . GLY F 1 66 ? -26.194 -39.715 -74.045 1.00 44.29 66 GLY D O 1
ATOM 8691 N N . SER F 1 67 ? -24.702 -41.387 -73.797 1.00 43.60 67 SER D N 1
ATOM 8692 C CA . SER F 1 67 ? -25.687 -42.366 -73.364 1.00 44.38 67 SER D CA 1
ATOM 8693 C C . SER F 1 67 ? -24.945 -43.548 -72.765 1.00 46.10 67 SER D C 1
ATOM 8694 O O . SER F 1 67 ? -23.778 -43.792 -73.076 1.00 43.95 67 SER D O 1
ATOM 8697 N N . GLY F 1 68 ? -25.638 -44.269 -71.888 1.00 46.64 68 GLY D N 1
ATOM 8698 C CA . GLY F 1 68 ? -25.066 -45.434 -71.243 1.00 45.20 68 GLY D CA 1
ATOM 8699 C C . GLY F 1 68 ? -24.243 -45.113 -70.014 1.00 45.45 68 GLY D C 1
ATOM 8700 O O . GLY F 1 68 ? -24.741 -45.166 -68.886 1.00 48.81 68 GLY D O 1
ATOM 8701 N N . THR F 1 69 ? -22.981 -44.764 -70.218 1.00 47.13 69 THR D N 1
ATOM 8702 C CA . THR F 1 69 ? -22.059 -44.623 -69.104 1.00 47.66 69 THR D CA 1
ATOM 8703 C C . THR F 1 69 ? -21.230 -43.345 -69.209 1.00 46.69 69 THR D C 1
ATOM 8704 O O . THR F 1 69 ? -20.750 -42.826 -68.199 1.00 48.62 69 THR D O 1
ATOM 8708 N N . ASP F 1 70 ? -21.049 -42.831 -70.416 1.00 47.07 70 ASP D N 1
ATOM 8709 C CA . ASP F 1 70 ? -20.196 -41.672 -70.652 1.00 47.84 70 ASP D CA 1
ATOM 8710 C C . ASP F 1 70 ? -21.057 -40.501 -71.107 1.00 43.19 70 ASP D C 1
ATOM 8711 O O . ASP F 1 70 ? -21.806 -40.609 -72.085 1.00 42.82 70 ASP D O 1
ATOM 8716 N N . PHE F 1 71 ? -20.945 -39.385 -70.407 1.00 43.11 71 PHE D N 1
ATOM 8717 C CA . PHE F 1 71 ? -21.777 -38.233 -70.693 1.00 43.09 71 PHE D CA 1
ATOM 8718 C C . PHE F 1 71 ? -20.907 -36.988 -70.784 1.00 41.78 71 PHE D C 1
ATOM 8719 O O . PHE F 1 71 ? -19.849 -36.888 -70.150 1.00 42.12 71 PHE D O 1
ATOM 8727 N N . THR F 1 72 ? -21.362 -36.042 -71.593 1.00 37.34 72 THR D N 1
ATOM 8728 C CA . THR F 1 72 ? -20.568 -34.857 -71.866 1.00 41.39 72 THR D CA 1
ATOM 8729 C C . THR F 1 72 ? -21.459 -33.630 -71.835 1.00 37.07 72 THR D C 1
ATOM 8730 O O . THR F 1 72 ? -22.549 -33.625 -72.414 1.00 37.02 72 THR D O 1
ATOM 8734 N N . LEU F 1 73 ? -21.003 -32.598 -71.156 1.00 38.64 73 LEU D N 1
ATOM 8735 C CA . LEU F 1 73 ? -21.592 -31.276 -71.295 1.00 39.85 73 LEU D CA 1
ATOM 8736 C C . LEU F 1 73 ? -20.559 -30.415 -72.002 1.00 40.89 73 LEU D C 1
ATOM 8737 O O . LEU F 1 73 ? -19.419 -30.296 -71.535 1.00 43.29 73 LEU D O 1
ATOM 8742 N N . THR F 1 74 ? -20.932 -29.865 -73.144 1.00 39.46 74 THR D N 1
ATOM 8743 C CA . THR F 1 74 ? -20.032 -29.030 -73.917 1.00 42.57 74 THR D CA 1
ATOM 8744 C C . THR F 1 74 ? -20.553 -27.602 -73.894 1.00 41.66 74 THR D C 1
ATOM 8745 O O . THR F 1 74 ? -21.718 -27.346 -74.225 1.00 38.74 74 THR D O 1
ATOM 8749 N N . ILE F 1 75 ? -19.707 -26.691 -73.444 1.00 41.13 75 ILE D N 1
ATOM 8750 C CA . ILE F 1 75 ? -19.979 -25.267 -73.519 1.00 43.81 75 ILE D CA 1
ATOM 8751 C C . ILE F 1 75 ? -19.127 -24.743 -74.661 1.00 43.56 75 ILE D C 1
ATOM 8752 O O . ILE F 1 75 ? -17.894 -24.779 -74.595 1.00 45.70 75 ILE D O 1
ATOM 8757 N N . SER F 1 76 ? -19.762 -24.322 -75.738 1.00 41.94 76 SER D N 1
ATOM 8758 C CA . SER F 1 76 ? -19.018 -23.662 -76.797 1.00 43.87 76 SER D CA 1
ATOM 8759 C C . SER F 1 76 ? -19.189 -22.156 -76.660 1.00 47.80 76 SER D C 1
ATOM 8760 O O . SER F 1 76 ? -20.100 -21.671 -75.975 1.00 46.91 76 SER D O 1
ATOM 8763 N N . ASN F 1 77 ? -18.275 -21.417 -77.286 1.00 47.13 77 ASN D N 1
ATOM 8764 C CA . ASN F 1 77 ? -18.282 -19.960 -77.230 1.00 44.56 77 ASN D CA 1
ATOM 8765 C C . ASN F 1 77 ? -18.451 -19.483 -75.784 1.00 47.86 77 ASN D C 1
ATOM 8766 O O . ASN F 1 77 ? -19.409 -18.790 -75.427 1.00 49.68 77 ASN D O 1
ATOM 8771 N N . VAL F 1 78 ? -17.497 -19.892 -74.942 1.00 47.36 78 VAL D N 1
ATOM 8772 C CA . VAL F 1 78 ? -17.607 -19.648 -73.510 1.00 48.87 78 VAL D CA 1
ATOM 8773 C C . VAL F 1 78 ? -17.698 -18.154 -73.230 1.00 51.43 78 VAL D C 1
ATOM 8774 O O . VAL F 1 78 ? -16.978 -17.342 -73.825 1.00 50.32 78 VAL D O 1
ATOM 8778 N N . GLN F 1 79 ? -18.603 -17.785 -72.323 1.00 48.88 79 GLN D N 1
ATOM 8779 C CA . GLN F 1 79 ? -18.832 -16.399 -71.940 1.00 49.54 79 GLN D CA 1
ATOM 8780 C C . GLN F 1 79 ? -18.268 -16.123 -70.556 1.00 50.04 79 GLN D C 1
ATOM 8781 O O . GLN F 1 79 ? -18.280 -16.994 -69.675 1.00 49.21 79 GLN D O 1
ATOM 8787 N N . SER F 1 80 ? -17.787 -14.885 -70.377 1.00 49.62 80 SER D N 1
ATOM 8788 C CA . SER F 1 80 ? -17.348 -14.427 -69.063 1.00 51.54 80 SER D CA 1
ATOM 8789 C C . SER F 1 80 ? -18.352 -14.794 -67.979 1.00 51.45 80 SER D C 1
ATOM 8790 O O . SER F 1 80 ? -17.965 -15.174 -66.868 1.00 54.88 80 SER D O 1
ATOM 8793 N N . GLU F 1 81 ? -19.648 -14.705 -68.284 1.00 51.28 81 GLU D N 1
ATOM 8794 C CA . GLU F 1 81 ? -20.656 -15.000 -67.267 1.00 53.05 81 GLU D CA 1
ATOM 8795 C C . GLU F 1 81 ? -20.754 -16.489 -66.946 1.00 52.51 81 GLU D C 1
ATOM 8796 O O . GLU F 1 81 ? -21.449 -16.854 -65.989 1.00 51.85 81 GLU D O 1
ATOM 8802 N N . ASP F 1 82 ? -20.074 -17.351 -67.712 1.00 49.22 82 ASP D N 1
ATOM 8803 C CA . ASP F 1 82 ? -20.237 -18.790 -67.567 1.00 49.20 82 ASP D CA 1
ATOM 8804 C C . ASP F 1 82 ? -19.392 -19.372 -66.450 1.00 46.89 82 ASP D C 1
ATOM 8805 O O . ASP F 1 82 ? -19.510 -20.571 -66.180 1.00 47.83 82 ASP D O 1
ATOM 8810 N N . LEU F 1 83 ? -18.531 -18.581 -65.823 1.00 47.51 83 LEU D N 1
ATOM 8811 C CA . LEU F 1 83 ? -17.820 -19.058 -64.647 1.00 48.87 83 LEU D CA 1
ATOM 8812 C C . LEU F 1 83 ? -18.812 -19.642 -63.652 1.00 46.92 83 LEU D C 1
ATOM 8813 O O . LEU F 1 83 ? -19.784 -18.981 -63.279 1.00 45.74 83 LEU D O 1
ATOM 8818 N N . ALA F 1 84 ? -18.588 -20.892 -63.257 1.00 45.72 84 ALA D N 1
ATOM 8819 C CA . ALA F 1 84 ? -19.522 -21.610 -62.391 1.00 46.35 84 ALA D CA 1
ATOM 8820 C C . ALA F 1 84 ? -18.982 -23.011 -62.121 1.00 48.26 84 ALA D C 1
ATOM 8821 O O . ALA F 1 84 ? -18.005 -23.461 -62.732 1.00 43.16 84 ALA D O 1
ATOM 8823 N N . GLU F 1 85 ? -19.641 -23.701 -61.192 1.00 43.34 85 GLU D N 1
ATOM 8824 C CA . GLU F 1 85 ? -19.441 -25.132 -61.071 1.00 44.01 85 GLU D CA 1
ATOM 8825 C C . GLU F 1 85 ? -20.581 -25.828 -61.802 1.00 42.96 85 GLU D C 1
ATOM 8826 O O . GLU F 1 85 ? -21.721 -25.347 -61.801 1.00 42.46 85 GLU D O 1
ATOM 8832 N N . TYR F 1 86 ? -20.245 -26.926 -62.478 1.00 43.17 86 TYR D N 1
ATOM 8833 C CA . TYR F 1 86 ? -21.185 -27.687 -63.285 1.00 41.45 86 TYR D CA 1
ATOM 8834 C C . TYR F 1 86 ? -21.265 -29.100 -62.721 1.00 41.80 86 TYR D C 1
ATOM 8835 O O . TYR F 1 86 ? -20.233 -29.738 -62.479 1.00 43.34 86 TYR D O 1
ATOM 8844 N N . PHE F 1 87 ? -22.488 -29.570 -62.480 1.00 38.72 87 PHE D N 1
ATOM 8845 C CA . PHE F 1 87 ? -22.747 -30.872 -61.875 1.00 39.90 87 PHE D CA 1
ATOM 8846 C C . PHE F 1 87 ? -23.524 -31.740 -62.848 1.00 38.37 87 PHE D C 1
ATOM 8847 O O . PHE F 1 87 ? -24.459 -31.265 -63.500 1.00 38.36 87 PHE D O 1
ATOM 8855 N N . CYS F 1 88 ? -23.150 -33.016 -62.934 1.00 38.03 88 CYS D N 1
ATOM 8856 C CA . CYS F 1 88 ? -23.995 -34.001 -63.590 1.00 37.61 88 CYS D CA 1
ATOM 8857 C C . CYS F 1 88 ? -24.739 -34.800 -62.526 1.00 38.90 88 CYS D C 1
ATOM 8858 O O . CYS F 1 88 ? -24.327 -34.877 -61.366 1.00 40.61 88 CYS D O 1
ATOM 8861 N N . GLN F 1 89 ? -25.843 -35.405 -62.939 1.00 37.88 89 GLN D N 1
ATOM 8862 C CA . GLN F 1 89 ? -26.691 -36.140 -62.015 1.00 37.15 89 GLN D CA 1
ATOM 8863 C C . GLN F 1 89 ? -27.386 -37.229 -62.807 1.00 38.61 89 GLN D C 1
ATOM 8864 O O . GLN F 1 89 ? -27.902 -36.951 -63.892 1.00 39.19 89 GLN D O 1
ATOM 8870 N N . GLN F 1 90 ? -27.392 -38.453 -62.275 1.00 39.32 90 GLN D N 1
ATOM 8871 C CA . GLN F 1 90 ? -28.230 -39.517 -62.803 1.00 39.18 90 GLN D CA 1
ATOM 8872 C C . GLN F 1 90 ? -29.505 -39.628 -61.979 1.00 38.62 90 GLN D C 1
ATOM 8873 O O . GLN F 1 90 ? -29.486 -39.518 -60.749 1.00 35.67 90 GLN D O 1
ATOM 8879 N N . TYR F 1 91 ? -30.612 -39.848 -62.677 1.00 38.93 91 TYR D N 1
ATOM 8880 C CA . TYR F 1 91 ? -31.886 -40.189 -62.065 1.00 41.22 91 TYR D CA 1
ATOM 8881 C C . TYR F 1 91 ? -32.427 -41.507 -62.610 1.00 40.04 91 TYR D C 1
ATOM 8882 O O . TYR F 1 91 ? -33.636 -41.709 -62.698 1.00 39.12 91 TYR D O 1
ATOM 8891 N N . ASN F 1 92 ? -31.546 -42.421 -62.994 1.00 39.96 92 ASN D N 1
ATOM 8892 C CA . ASN F 1 92 ? -32.049 -43.670 -63.546 1.00 43.34 92 ASN D CA 1
ATOM 8893 C C . ASN F 1 92 ? -32.606 -44.571 -62.447 1.00 43.37 92 ASN D C 1
ATOM 8894 O O . ASN F 1 92 ? -33.599 -45.277 -62.663 1.00 44.59 92 ASN D O 1
ATOM 8899 N N . SER F 1 93 ? -31.968 -44.564 -61.275 1.00 40.84 93 SER D N 1
ATOM 8900 C CA . SER F 1 93 ? -32.340 -45.361 -60.113 1.00 42.96 93 SER D CA 1
ATOM 8901 C C . SER F 1 93 ? -32.437 -44.423 -58.920 1.00 43.05 93 SER D C 1
ATOM 8902 O O . SER F 1 93 ? -31.844 -43.344 -58.933 1.00 42.61 93 SER D O 1
ATOM 8905 N N . TYR F 1 94 ? -33.148 -44.851 -57.851 1.00 46.34 94 TYR D N 1
ATOM 8906 C CA . TYR F 1 94 ? -33.598 -43.797 -56.936 1.00 44.66 94 TYR D CA 1
ATOM 8907 C C . TYR F 1 94 ? -32.593 -43.232 -55.934 1.00 47.95 94 TYR D C 1
ATOM 8908 O O . TYR F 1 94 ? -32.752 -42.058 -55.546 1.00 50.14 94 TYR D O 1
ATOM 8917 N N . PRO F 1 95 ? -31.565 -43.949 -55.473 1.00 44.63 95 PRO D N 1
ATOM 8918 C CA . PRO F 1 95 ? -30.471 -43.186 -54.862 1.00 43.90 95 PRO D CA 1
ATOM 8919 C C . PRO F 1 95 ? -29.999 -42.203 -55.933 1.00 45.72 95 PRO D C 1
ATOM 8920 O O . PRO F 1 95 ? -29.124 -42.519 -56.744 1.00 40.29 95 PRO D O 1
ATOM 8924 N N . LEU F 1 96 ? -30.653 -41.036 -56.008 1.00 44.60 96 LEU D N 1
ATOM 8925 C CA . LEU F 1 96 ? -30.295 -40.034 -57.009 1.00 40.41 96 LEU D CA 1
ATOM 8926 C C . LEU F 1 96 ? -28.950 -39.441 -56.638 1.00 40.71 96 LEU D C 1
ATOM 8927 O O . LEU F 1 96 ? -28.799 -38.851 -55.565 1.00 44.48 96 LEU D O 1
ATOM 8932 N N . THR F 1 97 ? -27.964 -39.614 -57.503 1.00 40.96 97 THR D N 1
ATOM 8933 C CA . THR F 1 97 ? -26.615 -39.204 -57.177 1.00 39.20 97 THR D CA 1
ATOM 8934 C C . THR F 1 97 ? -26.166 -38.092 -58.106 1.00 38.94 97 THR D C 1
ATOM 8935 O O . THR F 1 97 ? -26.610 -38.001 -59.252 1.00 39.41 97 THR D O 1
ATOM 8939 N N . PHE F 1 98 ? -25.296 -37.246 -57.572 1.00 40.95 98 PHE D N 1
ATOM 8940 C CA . PHE F 1 98 ? -24.666 -36.136 -58.267 1.00 41.87 98 PHE D CA 1
ATOM 8941 C C . PHE F 1 98 ? -23.175 -36.403 -58.374 1.00 41.10 98 PHE D C 1
ATOM 8942 O O . PHE F 1 98 ? -22.585 -37.059 -57.512 1.00 41.57 98 PHE D O 1
ATOM 8950 N N . GLY F 1 99 ? -22.558 -35.847 -59.405 1.00 42.16 99 GLY D N 1
ATOM 8951 C CA . GLY F 1 99 ? -21.114 -35.723 -59.405 1.00 45.43 99 GLY D CA 1
ATOM 8952 C C . GLY F 1 99 ? -20.639 -34.615 -58.474 1.00 46.27 99 GLY D C 1
ATOM 8953 O O . GLY F 1 99 ? -21.403 -33.770 -58.010 1.00 42.81 99 GLY D O 1
ATOM 8954 N N . GLN F 1 100 ? -19.328 -34.611 -58.228 1.00 45.60 100 GLN D N 1
ATOM 8955 C CA . GLN F 1 100 ? -18.697 -33.716 -57.263 1.00 46.76 100 GLN D CA 1
ATOM 8956 C C . GLN F 1 100 ? -18.528 -32.279 -57.775 1.00 47.17 100 GLN D C 1
ATOM 8957 O O . GLN F 1 100 ? -18.075 -31.408 -57.018 1.00 48.78 100 GLN D O 1
ATOM 8963 N N . GLY F 1 101 ? -18.884 -32.003 -59.026 1.00 45.87 101 GLY D N 1
ATOM 8964 C CA . GLY F 1 101 ? -18.785 -30.662 -59.567 1.00 45.46 101 GLY D CA 1
ATOM 8965 C C . GLY F 1 101 ? -17.478 -30.375 -60.282 1.00 46.30 101 GLY D C 1
ATOM 8966 O O . GLY F 1 101 ? -16.411 -30.834 -59.862 1.00 48.33 101 GLY D O 1
ATOM 8967 N N . THR F 1 102 ? -17.546 -29.618 -61.373 1.00 46.01 102 THR D N 1
ATOM 8968 C CA . THR F 1 102 ? -16.361 -29.154 -62.086 1.00 49.20 102 THR D CA 1
ATOM 8969 C C . THR F 1 102 ? -16.409 -27.633 -62.157 1.00 48.09 102 THR D C 1
ATOM 8970 O O . THR F 1 102 ? -17.404 -27.066 -62.622 1.00 45.42 102 THR D O 1
ATOM 8974 N N . LYS F 1 103 ? -15.344 -26.978 -61.688 1.00 46.01 103 LYS D N 1
ATOM 8975 C CA . LYS F 1 103 ? -15.264 -25.522 -61.684 1.00 49.10 103 LYS D CA 1
ATOM 8976 C C . LYS F 1 103 ? -14.621 -25.035 -62.982 1.00 50.25 103 LYS D C 1
ATOM 8977 O O . LYS F 1 103 ? -13.447 -25.319 -63.248 1.00 52.13 103 LYS D O 1
ATOM 8983 N N . VAL F 1 104 ? -15.383 -24.290 -63.777 1.00 49.46 104 VAL D N 1
ATOM 8984 C CA . VAL F 1 104 ? -14.875 -23.704 -65.015 1.00 52.00 104 VAL D CA 1
ATOM 8985 C C . VAL F 1 104 ? -14.311 -22.320 -64.706 1.00 53.40 104 VAL D C 1
ATOM 8986 O O . VAL F 1 104 ? -15.057 -21.384 -64.408 1.00 51.36 104 VAL D O 1
ATOM 8990 N N . GLU F 1 105 ? -12.991 -22.194 -64.766 1.00 51.08 105 GLU D N 1
ATOM 8991 C CA . GLU F 1 105 ? -12.328 -20.914 -64.577 1.00 53.05 105 GLU D CA 1
ATOM 8992 C C . GLU F 1 105 ? -12.016 -20.287 -65.932 1.00 53.59 105 GLU D C 1
ATOM 8993 O O . GLU F 1 105 ? -11.953 -20.964 -66.960 1.00 54.10 105 GLU D O 1
ATOM 8999 N N . ILE F 1 106 ? -11.803 -18.977 -65.926 1.00 56.81 106 ILE D N 1
ATOM 9000 C CA . ILE F 1 106 ? -11.679 -18.207 -67.155 1.00 55.60 106 ILE D CA 1
ATOM 9001 C C . ILE F 1 106 ? -10.297 -17.572 -67.221 1.00 56.17 106 ILE D C 1
ATOM 9002 O O . ILE F 1 106 ? -9.863 -16.922 -66.264 1.00 56.73 106 ILE D O 1
ATOM 9007 N N . LYS F 1 107 ? -9.608 -17.784 -68.347 1.00 56.19 107 LYS D N 1
ATOM 9008 C CA . LYS F 1 107 ? -8.315 -17.169 -68.626 1.00 57.71 107 LYS D CA 1
ATOM 9009 C C . LYS F 1 107 ? -8.522 -15.762 -69.170 1.00 57.27 107 LYS D C 1
ATOM 9010 O O . LYS F 1 107 ? -9.435 -15.518 -69.963 1.00 56.27 107 LYS D O 1
ATOM 9016 N N . ARG F 1 108 ? -7.656 -14.840 -68.756 1.00 60.61 108 ARG D N 1
ATOM 9017 C CA . ARG F 1 108 ? -7.827 -13.419 -69.030 1.00 59.93 108 ARG D CA 1
ATOM 9018 C C . ARG F 1 108 ? -6.447 -12.823 -69.289 1.00 58.47 108 ARG D C 1
ATOM 9019 O O . ARG F 1 108 ? -5.438 -13.531 -69.258 1.00 58.41 108 ARG D O 1
ATOM 9027 N N . THR F 1 109 ? -6.393 -11.520 -69.563 1.00 60.82 109 THR D N 1
ATOM 9028 C CA . THR F 1 109 ? -5.112 -10.830 -69.574 1.00 58.83 109 THR D CA 1
ATOM 9029 C C . THR F 1 109 ? -4.677 -10.506 -68.145 1.00 60.32 109 THR D C 1
ATOM 9030 O O . THR F 1 109 ? -5.483 -10.480 -67.209 1.00 59.40 109 THR D O 1
ATOM 9034 N N . VAL F 1 110 ? -3.372 -10.275 -67.984 1.00 60.61 110 VAL D N 1
ATOM 9035 C CA . VAL F 1 110 ? -2.821 -9.963 -66.671 1.00 60.91 110 VAL D CA 1
ATOM 9036 C C . VAL F 1 110 ? -3.318 -8.597 -66.224 1.00 61.82 110 VAL D C 1
ATOM 9037 O O . VAL F 1 110 ? -3.369 -7.644 -67.016 1.00 58.95 110 VAL D O 1
ATOM 9041 N N . ALA F 1 111 ? -3.689 -8.495 -64.950 1.00 65.15 111 ALA D N 1
ATOM 9042 C CA . ALA F 1 111 ? -4.141 -7.241 -64.361 1.00 64.09 111 ALA D CA 1
ATOM 9043 C C . ALA F 1 111 ? -3.433 -7.045 -63.032 1.00 67.28 111 ALA D C 1
ATOM 9044 O O . ALA F 1 111 ? -3.546 -7.888 -62.138 1.00 67.97 111 ALA D O 1
ATOM 9046 N N . ALA F 1 112 ? -2.705 -5.944 -62.905 1.00 68.55 112 ALA D N 1
ATOM 9047 C CA . ALA F 1 112 ? -2.060 -5.644 -61.641 1.00 69.95 112 ALA D CA 1
ATOM 9048 C C . ALA F 1 112 ? -3.105 -5.188 -60.626 1.00 70.36 112 ALA D C 1
ATOM 9049 O O . ALA F 1 112 ? -4.027 -4.443 -60.976 1.00 69.63 112 ALA D O 1
ATOM 9051 N N . PRO F 1 113 ? -2.994 -5.619 -59.373 1.00 67.56 113 PRO D N 1
ATOM 9052 C CA . PRO F 1 113 ? -3.964 -5.204 -58.360 1.00 66.18 113 PRO D CA 1
ATOM 9053 C C . PRO F 1 113 ? -3.702 -3.799 -57.848 1.00 67.43 113 PRO D C 1
ATOM 9054 O O . PRO F 1 113 ? -2.567 -3.319 -57.802 1.00 68.06 113 PRO D O 1
ATOM 9058 N N . SER F 1 114 ? -4.790 -3.137 -57.470 1.00 63.89 114 SER D N 1
ATOM 9059 C CA . SER F 1 114 ? -4.703 -1.945 -56.645 1.00 62.68 114 SER D CA 1
ATOM 9060 C C . SER F 1 114 ? -4.618 -2.371 -55.188 1.00 63.10 114 SER D C 1
ATOM 9061 O O . SER F 1 114 ? -5.291 -3.318 -54.766 1.00 62.03 114 SER D O 1
ATOM 9064 N N . VAL F 1 115 ? -3.765 -1.697 -54.423 1.00 63.71 115 VAL D N 1
ATOM 9065 C CA . VAL F 1 115 ? -3.461 -2.115 -53.061 1.00 64.95 115 VAL D CA 1
ATOM 9066 C C . VAL F 1 115 ? -3.905 -1.033 -52.090 1.00 63.15 115 VAL D C 1
ATOM 9067 O O . VAL F 1 115 ? -3.689 0.162 -52.325 1.00 63.28 115 VAL D O 1
ATOM 9071 N N . PHE F 1 116 ? -4.537 -1.461 -51.004 1.00 60.62 116 PHE D N 1
ATOM 9072 C CA . PHE F 1 116 ? -4.969 -0.576 -49.940 1.00 59.48 116 PHE D CA 1
ATOM 9073 C C . PHE F 1 116 ? -4.701 -1.259 -48.610 1.00 65.20 116 PHE D C 1
ATOM 9074 O O . PHE F 1 116 ? -4.870 -2.475 -48.484 1.00 65.16 116 PHE D O 1
ATOM 9082 N N . ILE F 1 117 ? -4.279 -0.476 -47.625 1.00 68.46 117 ILE D N 1
ATOM 9083 C CA . ILE F 1 117 ? -4.073 -0.963 -46.269 1.00 71.98 117 ILE D CA 1
ATOM 9084 C C . ILE F 1 117 ? -5.083 -0.268 -45.367 1.00 71.38 117 ILE D C 1
ATOM 9085 O O . ILE F 1 117 ? -5.482 0.876 -45.613 1.00 71.37 117 ILE D O 1
ATOM 9090 N N . PHE F 1 118 ? -5.529 -0.979 -44.334 1.00 72.60 118 PHE D N 1
ATOM 9091 C CA . PHE F 1 118 ? -6.586 -0.486 -43.454 1.00 72.55 118 PHE D CA 1
ATOM 9092 C C . PHE F 1 118 ? -6.143 -0.566 -42.000 1.00 74.25 118 PHE D C 1
ATOM 9093 O O . PHE F 1 118 ? -5.791 -1.664 -41.518 1.00 73.39 118 PHE D O 1
ATOM 9101 N N . PRO F 1 119 ? -6.168 0.540 -41.260 1.00 75.35 119 PRO D N 1
ATOM 9102 C CA . PRO F 1 119 ? -5.790 0.497 -39.847 1.00 75.05 119 PRO D CA 1
ATOM 9103 C C . PRO F 1 119 ? -6.947 0.007 -38.996 1.00 70.75 119 PRO D C 1
ATOM 9104 O O . PRO F 1 119 ? -8.118 0.209 -39.350 1.00 70.54 119 PRO D O 1
ATOM 9108 N N . PRO F 1 120 ? -6.668 -0.655 -37.874 1.00 73.63 120 PRO D N 1
ATOM 9109 C CA . PRO F 1 120 ? -7.759 -1.118 -37.010 1.00 71.96 120 PRO D CA 1
ATOM 9110 C C . PRO F 1 120 ? -8.530 0.055 -36.428 1.00 70.25 120 PRO D C 1
ATOM 9111 O O . PRO F 1 120 ? -7.949 1.049 -35.990 1.00 73.54 120 PRO D O 1
ATOM 9115 N N . SER F 1 121 ? -9.852 -0.063 -36.443 1.00 66.16 121 SER D N 1
ATOM 9116 C CA . SER F 1 121 ? -10.694 0.970 -35.858 1.00 71.17 121 SER D CA 1
ATOM 9117 C C . SER F 1 121 ? -10.460 1.050 -34.354 1.00 74.32 121 SER D C 1
ATOM 9118 O O . SER F 1 121 ? -10.100 0.066 -33.703 1.00 74.51 121 SER D O 1
ATOM 9121 N N . ASP F 1 122 ? -10.669 2.242 -33.797 1.00 74.91 122 ASP D N 1
ATOM 9122 C CA . ASP F 1 122 ? -10.406 2.430 -32.377 1.00 77.35 122 ASP D CA 1
ATOM 9123 C C . ASP F 1 122 ? -11.513 1.849 -31.505 1.00 77.09 122 ASP D C 1
ATOM 9124 O O . ASP F 1 122 ? -11.238 1.409 -30.383 1.00 80.32 122 ASP D O 1
ATOM 9129 N N . SER F 1 123 ? -12.758 1.826 -31.994 1.00 76.66 123 SER D N 1
ATOM 9130 C CA . SER F 1 123 ? -13.822 1.166 -31.245 1.00 78.73 123 SER D CA 1
ATOM 9131 C C . SER F 1 123 ? -13.615 -0.344 -31.170 1.00 79.17 123 SER D C 1
ATOM 9132 O O . SER F 1 123 ? -14.219 -1.002 -30.316 1.00 78.39 123 SER D O 1
ATOM 9135 N N . GLN F 1 124 ? -12.779 -0.900 -32.053 1.00 77.60 124 GLN D N 1
ATOM 9136 C CA . GLN F 1 124 ? -12.314 -2.273 -31.907 1.00 77.14 124 GLN D CA 1
ATOM 9137 C C . GLN F 1 124 ? -11.191 -2.372 -30.880 1.00 83.42 124 GLN D C 1
ATOM 9138 O O . GLN F 1 124 ? -11.102 -3.369 -30.152 1.00 84.75 124 GLN D O 1
ATOM 9144 N N . LEU F 1 125 ? -10.334 -1.350 -30.800 1.00 87.96 125 LEU D N 1
ATOM 9145 C CA . LEU F 1 125 ? -9.364 -1.280 -29.714 1.00 88.54 125 LEU D CA 1
ATOM 9146 C C . LEU F 1 125 ? -10.037 -1.106 -28.359 1.00 90.96 125 LEU D C 1
ATOM 9147 O O . LEU F 1 125 ? -9.426 -1.428 -27.333 1.00 93.76 125 LEU D O 1
ATOM 9152 N N . LYS F 1 126 ? -11.276 -0.604 -28.333 1.00 85.41 126 LYS D N 1
ATOM 9153 C CA . LYS F 1 126 ? -12.052 -0.595 -27.098 1.00 85.75 126 LYS D CA 1
ATOM 9154 C C . LYS F 1 126 ? -12.057 -1.959 -26.428 1.00 85.07 126 LYS D C 1
ATOM 9155 O O . LYS F 1 126 ? -12.074 -2.045 -25.196 1.00 86.83 126 LYS D O 1
ATOM 9161 N N . SER F 1 127 ? -12.037 -3.032 -27.219 1.00 86.23 127 SER D N 1
ATOM 9162 C CA . SER F 1 127 ? -12.182 -4.380 -26.699 1.00 86.66 127 SER D CA 1
ATOM 9163 C C . SER F 1 127 ? -10.884 -5.172 -26.653 1.00 89.39 127 SER D C 1
ATOM 9164 O O . SER F 1 127 ? -10.878 -6.276 -26.096 1.00 89.43 127 SER D O 1
ATOM 9167 N N . GLY F 1 128 ? -9.798 -4.664 -27.224 1.00 92.11 128 GLY D N 1
ATOM 9168 C CA . GLY F 1 128 ? -8.488 -5.244 -27.004 1.00 92.94 128 GLY D CA 1
ATOM 9169 C C . GLY F 1 128 ? -7.910 -6.120 -28.100 1.00 94.52 128 GLY D C 1
ATOM 9170 O O . GLY F 1 128 ? -6.972 -6.880 -27.820 1.00 94.20 128 GLY D O 1
ATOM 9171 N N . THR F 1 129 ? -8.427 -6.045 -29.329 1.00 93.31 129 THR D N 1
ATOM 9172 C CA . THR F 1 129 ? -7.811 -6.703 -30.475 1.00 90.64 129 THR D CA 1
ATOM 9173 C C . THR F 1 129 ? -7.737 -5.713 -31.631 1.00 86.36 129 THR D C 1
ATOM 9174 O O . THR F 1 129 ? -8.637 -4.885 -31.804 1.00 85.52 129 THR D O 1
ATOM 9178 N N . ALA F 1 130 ? -6.654 -5.789 -32.406 1.00 86.18 130 ALA D N 1
ATOM 9179 C CA . ALA F 1 130 ? -6.421 -4.909 -33.548 1.00 81.79 130 ALA D CA 1
ATOM 9180 C C . ALA F 1 130 ? -6.252 -5.761 -34.801 1.00 80.30 130 ALA D C 1
ATOM 9181 O O . ALA F 1 130 ? -5.284 -6.521 -34.913 1.00 80.94 130 ALA D O 1
ATOM 9183 N N . SER F 1 131 ? -7.181 -5.625 -35.747 1.00 78.48 131 SER D N 1
ATOM 9184 C CA . SER F 1 131 ? -7.128 -6.346 -37.013 1.00 75.92 131 SER D CA 1
ATOM 9185 C C . SER F 1 131 ? -6.618 -5.410 -38.105 1.00 76.67 131 SER D C 1
ATOM 9186 O O . SER F 1 131 ? -7.220 -4.361 -38.361 1.00 76.94 131 SER D O 1
ATOM 9189 N N . VAL F 1 132 ? -5.511 -5.783 -38.739 1.00 76.08 132 VAL D N 1
ATOM 9190 C CA . VAL F 1 132 ? -4.901 -4.988 -39.799 1.00 75.74 132 VAL D CA 1
ATOM 9191 C C . VAL F 1 132 ? -5.289 -5.618 -41.128 1.00 73.83 132 VAL D C 1
ATOM 9192 O O . VAL F 1 132 ? -4.888 -6.746 -41.431 1.00 76.86 132 VAL D O 1
ATOM 9196 N N . VAL F 1 133 ? -6.058 -4.892 -41.929 1.00 77.08 133 VAL D N 1
ATOM 9197 C CA . VAL F 1 133 ? -6.621 -5.418 -43.165 1.00 74.87 133 VAL D CA 1
ATOM 9198 C C . VAL F 1 133 ? -5.831 -4.867 -44.341 1.00 76.06 133 VAL D C 1
ATOM 9199 O O . VAL F 1 133 ? -5.531 -3.668 -44.398 1.00 74.88 133 VAL D O 1
ATOM 9203 N N . CYS F 1 134 ? -5.485 -5.743 -45.271 1.00 70.05 134 CYS D N 1
ATOM 9204 C CA . CYS F 1 134 ? -4.864 -5.360 -46.526 1.00 70.24 134 CYS D CA 1
ATOM 9205 C C . CYS F 1 134 ? -5.738 -5.881 -47.660 1.00 67.33 134 CYS D C 1
ATOM 9206 O O . CYS F 1 134 ? -6.237 -7.007 -47.597 1.00 68.21 134 CYS D O 1
ATOM 9209 N N . LEU F 1 135 ? -5.949 -5.055 -48.683 1.00 66.27 135 LEU D N 1
ATOM 9210 C CA . LEU F 1 135 ? -6.849 -5.381 -49.783 1.00 63.93 135 LEU D CA 1
ATOM 9211 C C . LEU F 1 135 ? -6.112 -5.334 -51.114 1.00 62.45 135 LEU D C 1
ATOM 9212 O O . LEU F 1 135 ? -5.358 -4.396 -51.384 1.00 64.28 135 LEU D O 1
ATOM 9217 N N . LEU F 1 136 ? -6.345 -6.348 -51.944 1.00 61.02 136 LEU D N 1
ATOM 9218 C CA . LEU F 1 136 ? -5.836 -6.411 -53.312 1.00 60.49 136 LEU D CA 1
ATOM 9219 C C . LEU F 1 136 ? -7.038 -6.463 -54.242 1.00 58.40 136 LEU D C 1
ATOM 9220 O O . LEU F 1 136 ? -7.847 -7.393 -54.154 1.00 57.12 136 LEU D O 1
ATOM 9225 N N . ASN F 1 137 ? -7.166 -5.477 -55.124 1.00 59.98 137 ASN D N 1
ATOM 9226 C CA . ASN F 1 137 ? -8.397 -5.315 -55.881 1.00 57.82 137 ASN D CA 1
ATOM 9227 C C . ASN F 1 137 ? -8.183 -5.584 -57.363 1.00 58.14 137 ASN D C 1
ATOM 9228 O O . ASN F 1 137 ? -7.266 -5.027 -57.975 1.00 60.58 137 ASN D O 1
ATOM 9233 N N . ASN F 1 138 ? -9.033 -6.452 -57.919 1.00 56.93 138 ASN D N 1
ATOM 9234 C CA . ASN F 1 138 ? -9.206 -6.647 -59.361 1.00 54.49 138 ASN D CA 1
ATOM 9235 C C . ASN F 1 138 ? -7.881 -6.953 -60.064 1.00 58.08 138 ASN D C 1
ATOM 9236 O O . ASN F 1 138 ? -7.450 -6.248 -60.976 1.00 61.59 138 ASN D O 1
ATOM 9241 N N . PHE F 1 139 ? -7.235 -8.029 -59.637 1.00 60.47 139 PHE D N 1
ATOM 9242 C CA . PHE F 1 139 ? -6.049 -8.537 -60.312 1.00 63.49 139 PHE D CA 1
ATOM 9243 C C . PHE F 1 139 ? -6.400 -9.842 -61.008 1.00 65.25 139 PHE D C 1
ATOM 9244 O O . PHE F 1 139 ? -7.310 -10.555 -60.577 1.00 64.10 139 PHE D O 1
ATOM 9252 N N . TYR F 1 140 ? -5.687 -10.167 -62.097 1.00 70.78 140 TYR D N 1
ATOM 9253 C CA . TYR F 1 140 ? -6.161 -11.399 -62.718 1.00 70.39 140 TYR D CA 1
ATOM 9254 C C . TYR F 1 140 ? -5.389 -12.631 -62.256 1.00 72.92 140 TYR D C 1
ATOM 9255 O O . TYR F 1 140 ? -5.996 -13.502 -61.620 1.00 74.60 140 TYR D O 1
ATOM 9264 N N . PRO F 1 141 ? -4.095 -12.801 -62.582 1.00 74.38 141 PRO D N 1
ATOM 9265 C CA . PRO F 1 141 ? -3.452 -14.067 -62.191 1.00 75.49 141 PRO D CA 1
ATOM 9266 C C . PRO F 1 141 ? -3.556 -14.274 -60.683 1.00 80.97 141 PRO D C 1
ATOM 9267 O O . PRO F 1 141 ? -2.985 -13.508 -59.899 1.00 80.82 141 PRO D O 1
ATOM 9271 N N . ARG F 1 142 ? -4.325 -15.298 -60.282 1.00 84.28 142 ARG D N 1
ATOM 9272 C CA . ARG F 1 142 ? -4.777 -15.438 -58.896 1.00 84.33 142 ARG D CA 1
ATOM 9273 C C . ARG F 1 142 ? -3.618 -15.567 -57.913 1.00 86.63 142 ARG D C 1
ATOM 9274 O O . ARG F 1 142 ? -3.759 -15.199 -56.740 1.00 87.79 142 ARG D O 1
ATOM 9282 N N . GLU F 1 143 ? -2.478 -16.085 -58.363 1.00 83.32 143 GLU D N 1
ATOM 9283 C CA . GLU F 1 143 ? -1.318 -16.228 -57.493 1.00 83.73 143 GLU D CA 1
ATOM 9284 C C . GLU F 1 143 ? -0.833 -14.866 -57.006 1.00 84.62 143 GLU D C 1
ATOM 9285 O O . GLU F 1 143 ? -0.606 -13.950 -57.803 1.00 84.09 143 GLU D O 1
ATOM 9291 N N . ALA F 1 144 ? -0.665 -14.736 -55.692 1.00 81.55 144 ALA D N 1
ATOM 9292 C CA . ALA F 1 144 ? -0.176 -13.491 -55.119 1.00 78.00 144 ALA D CA 1
ATOM 9293 C C . ALA F 1 144 ? 0.489 -13.773 -53.780 1.00 77.66 144 ALA D C 1
ATOM 9294 O O . ALA F 1 144 ? 0.165 -14.752 -53.098 1.00 75.84 144 ALA D O 1
ATOM 9296 N N . LYS F 1 145 ? 1.419 -12.895 -53.414 1.00 78.25 145 LYS D N 1
ATOM 9297 C CA . LYS F 1 145 ? 2.132 -12.983 -52.145 1.00 79.69 145 LYS D CA 1
ATOM 9298 C C . LYS F 1 145 ? 2.003 -11.648 -51.429 1.00 82.61 145 LYS D C 1
ATOM 9299 O O . LYS F 1 145 ? 2.365 -10.606 -51.984 1.00 81.48 145 LYS D O 1
ATOM 9301 N N . VAL F 1 146 ? 1.484 -11.685 -50.204 1.00 84.71 146 VAL D N 1
ATOM 9302 C CA . VAL F 1 146 ? 1.293 -10.506 -49.369 1.00 87.45 146 VAL D CA 1
ATOM 9303 C C . VAL F 1 146 ? 1.807 -10.851 -47.977 1.00 88.54 146 VAL D C 1
ATOM 9304 O O . VAL F 1 146 ? 1.169 -11.624 -47.253 1.00 88.27 146 VAL D O 1
ATOM 9306 N N . GLN F 1 147 ? 2.950 -10.278 -47.600 1.00 92.68 147 GLN D N 1
ATOM 9307 C CA . GLN F 1 147 ? 3.549 -10.517 -46.292 1.00 93.36 147 GLN D CA 1
ATOM 9308 C C . GLN F 1 147 ? 3.004 -9.520 -45.275 1.00 96.63 147 GLN D C 1
ATOM 9309 O O . GLN F 1 147 ? 3.009 -8.310 -45.528 1.00 96.64 147 GLN D O 1
ATOM 9311 N N . TRP F 1 148 ? 2.564 -10.047 -44.123 1.00 97.09 148 TRP D N 1
ATOM 9312 C CA . TRP F 1 148 ? 1.827 -9.352 -43.040 1.00 95.71 148 TRP D CA 1
ATOM 9313 C C . TRP F 1 148 ? 0.321 -9.353 -43.316 1.00 90.77 148 TRP D C 1
ATOM 9314 O O . TRP F 1 148 ? -0.419 -8.507 -42.809 1.00 87.57 148 TRP D O 1
ATOM 9325 N N . LEU F 1 154 ? 8.214 -8.628 -40.396 1.00 88.43 154 LEU D N 1
ATOM 9326 C CA . LEU F 1 154 ? 8.550 -9.963 -40.858 1.00 86.93 154 LEU D CA 1
ATOM 9327 C C . LEU F 1 154 ? 7.621 -11.022 -40.273 1.00 86.83 154 LEU D C 1
ATOM 9328 O O . LEU F 1 154 ? 8.063 -12.113 -39.919 1.00 83.64 154 LEU D O 1
ATOM 9333 N N . GLN F 1 155 ? 6.334 -10.699 -40.178 1.00 87.98 155 GLN D N 1
ATOM 9334 C CA . GLN F 1 155 ? 5.404 -11.518 -39.412 1.00 86.70 155 GLN D CA 1
ATOM 9335 C C . GLN F 1 155 ? 5.121 -12.847 -40.113 1.00 83.33 155 GLN D C 1
ATOM 9336 O O . GLN F 1 155 ? 5.495 -13.073 -41.267 1.00 83.49 155 GLN D O 1
ATOM 9342 N N . SER F 1 156 ? 4.453 -13.738 -39.381 1.00 81.18 156 SER D N 1
ATOM 9343 C CA . SER F 1 156 ? 4.010 -15.032 -39.885 1.00 79.85 156 SER D CA 1
ATOM 9344 C C . SER F 1 156 ? 3.134 -15.705 -38.839 1.00 79.93 156 SER D C 1
ATOM 9345 O O . SER F 1 156 ? 3.377 -15.575 -37.636 1.00 80.17 156 SER D O 1
ATOM 9348 N N . GLY F 1 157 ? 2.119 -16.427 -39.315 1.00 77.98 157 GLY D N 1
ATOM 9349 C CA . GLY F 1 157 ? 1.269 -17.227 -38.457 1.00 77.45 157 GLY D CA 1
ATOM 9350 C C . GLY F 1 157 ? 0.166 -16.485 -37.734 1.00 80.55 157 GLY D C 1
ATOM 9351 O O . GLY F 1 157 ? -0.505 -17.083 -36.883 1.00 78.99 157 GLY D O 1
ATOM 9352 N N . ASN F 1 158 ? -0.049 -15.203 -38.042 1.00 82.34 158 ASN D N 1
ATOM 9353 C CA . ASN F 1 158 ? -1.066 -14.408 -37.369 1.00 80.12 158 ASN D CA 1
ATOM 9354 C C . ASN F 1 158 ? -1.986 -13.660 -38.326 1.00 81.65 158 ASN D C 1
ATOM 9355 O O . ASN F 1 158 ? -2.870 -12.932 -37.860 1.00 81.37 158 ASN D O 1
ATOM 9360 N N . SER F 1 159 ? -1.817 -13.825 -39.637 1.00 84.29 159 SER D N 1
ATOM 9361 C CA . SER F 1 159 ? -2.634 -13.152 -40.636 1.00 87.14 159 SER D CA 1
ATOM 9362 C C . SER F 1 159 ? -3.477 -14.161 -41.416 1.00 91.81 159 SER D C 1
ATOM 9363 O O . SER F 1 159 ? -3.160 -15.352 -41.492 1.00 89.76 159 SER D O 1
ATOM 9366 N N . GLN F 1 160 ? -4.566 -13.655 -42.003 1.00 101.72 160 GLN D N 1
ATOM 9367 C CA . GLN F 1 160 ? -5.583 -14.459 -42.669 1.00 99.37 160 GLN D CA 1
ATOM 9368 C C . GLN F 1 160 ? -5.906 -13.872 -44.040 1.00 100.12 160 GLN D C 1
ATOM 9369 O O . GLN F 1 160 ? -6.090 -12.658 -44.168 1.00 99.77 160 GLN D O 1
ATOM 9375 N N . GLU F 1 161 ? -6.001 -14.732 -45.059 1.00 88.64 161 GLU D N 1
ATOM 9376 C CA . GLU F 1 161 ? -6.307 -14.309 -46.423 1.00 82.10 161 GLU D CA 1
ATOM 9377 C C . GLU F 1 161 ? -7.638 -14.897 -46.891 1.00 75.64 161 GLU D C 1
ATOM 9378 O O . GLU F 1 161 ? -7.991 -16.029 -46.542 1.00 73.84 161 GLU D O 1
ATOM 9384 N N . SER F 1 162 ? -8.371 -14.116 -47.690 1.00 68.57 162 SER D N 1
ATOM 9385 C CA . SER F 1 162 ? -9.666 -14.506 -48.237 1.00 65.05 162 SER D CA 1
ATOM 9386 C C . SER F 1 162 ? -9.784 -13.986 -49.667 1.00 63.50 162 SER D C 1
ATOM 9387 O O . SER F 1 162 ? -9.317 -12.884 -49.973 1.00 61.88 162 SER D O 1
ATOM 9390 N N . VAL F 1 163 ? -10.402 -14.775 -50.549 1.00 61.87 163 VAL D N 1
ATOM 9391 C CA . VAL F 1 163 ? -10.441 -14.452 -51.971 1.00 61.42 163 VAL D CA 1
ATOM 9392 C C . VAL F 1 163 ? -11.875 -14.501 -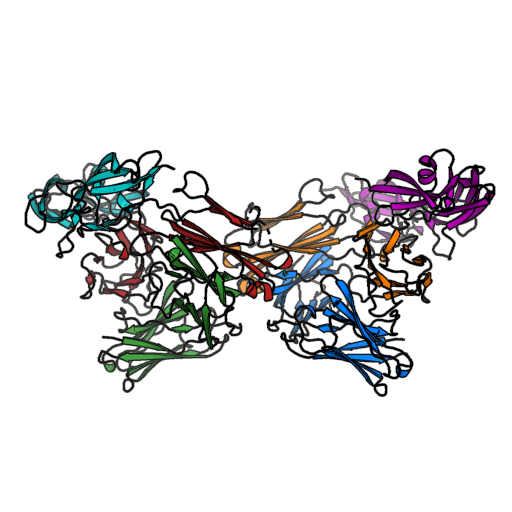52.475 1.00 60.44 163 VAL D C 1
ATOM 9393 O O . VAL F 1 163 ? -12.625 -15.428 -52.153 1.00 58.73 163 VAL D O 1
ATOM 9397 N N . THR F 1 164 ? -12.255 -13.499 -53.267 1.00 60.70 164 THR D N 1
ATOM 9398 C CA . THR F 1 164 ? -13.559 -13.513 -53.908 1.00 61.30 164 THR D CA 1
ATOM 9399 C C . THR F 1 164 ? -13.586 -14.541 -55.029 1.00 63.90 164 THR D C 1
ATOM 9400 O O . THR F 1 164 ? -12.552 -15.035 -55.490 1.00 62.12 164 THR D O 1
ATOM 9404 N N . GLU F 1 165 ? -14.793 -14.847 -55.487 1.00 69.19 165 GLU D N 1
ATOM 9405 C CA . GLU F 1 165 ? -14.948 -15.602 -56.717 1.00 69.16 165 GLU D CA 1
ATOM 9406 C C . GLU F 1 165 ? -14.691 -14.686 -57.909 1.00 68.70 165 GLU D C 1
ATOM 9407 O O . GLU F 1 165 ? -14.990 -13.489 -57.864 1.00 70.95 165 GLU D O 1
ATOM 9413 N N . GLN F 1 166 ? -14.111 -15.255 -58.966 1.00 64.68 166 GLN D N 1
ATOM 9414 C CA . GLN F 1 166 ? -13.756 -14.498 -60.162 1.00 62.35 166 GLN D CA 1
ATOM 9415 C C . GLN F 1 166 ? -14.941 -13.678 -60.669 1.00 61.86 166 GLN D C 1
ATOM 9416 O O . GLN F 1 166 ? -16.034 -14.209 -60.881 1.00 62.20 166 GLN D O 1
ATOM 9422 N N . ASP F 1 167 ? -14.724 -12.375 -60.849 1.00 60.03 167 ASP D N 1
ATOM 9423 C CA . ASP F 1 167 ? -15.819 -11.484 -61.208 1.00 58.52 167 ASP D CA 1
ATOM 9424 C C . ASP F 1 167 ? -16.355 -11.829 -62.589 1.00 58.36 167 ASP D C 1
ATOM 9425 O O . ASP F 1 167 ? -15.600 -12.194 -63.492 1.00 61.10 167 ASP D O 1
ATOM 9430 N N . SER F 1 168 ? -17.669 -11.692 -62.763 1.00 57.27 168 SER D N 1
ATOM 9431 C CA . SER F 1 168 ? -18.318 -12.274 -63.931 1.00 55.53 168 SER D CA 1
ATOM 9432 C C . SER F 1 168 ? -18.287 -11.389 -65.171 1.00 58.70 168 SER D C 1
ATOM 9433 O O . SER F 1 168 ? -18.509 -11.907 -66.271 1.00 58.68 168 SER D O 1
ATOM 9436 N N . LYS F 1 169 ? -18.039 -10.081 -65.043 1.00 61.56 169 LYS D N 1
ATOM 9437 C CA . LYS F 1 169 ? -17.895 -9.240 -66.233 1.00 62.01 169 LYS D CA 1
ATOM 9438 C C . LYS F 1 169 ? -16.435 -9.172 -66.687 1.00 65.37 169 LYS D C 1
ATOM 9439 O O . LYS F 1 169 ? -16.125 -9.473 -67.843 1.00 64.86 169 LYS D O 1
ATOM 9445 N N . ASP F 1 170 ? -15.533 -8.775 -65.795 1.00 74.41 170 ASP D N 1
ATOM 9446 C CA . ASP F 1 170 ? -14.099 -8.873 -66.028 1.00 74.81 170 ASP D CA 1
ATOM 9447 C C . ASP F 1 170 ? -13.551 -9.918 -65.076 1.00 75.83 170 ASP D C 1
ATOM 9448 O O . ASP F 1 170 ? -13.758 -9.829 -63.863 1.00 79.16 170 ASP D O 1
ATOM 9453 N N . SER F 1 171 ? -12.853 -10.902 -65.623 1.00 68.16 171 SER D N 1
ATOM 9454 C CA . SER F 1 171 ? -12.598 -12.145 -64.905 1.00 62.31 171 SER D CA 1
ATOM 9455 C C . SER F 1 171 ? -11.453 -11.990 -63.900 1.00 61.79 171 SER D C 1
ATOM 9456 O O . SER F 1 171 ? -10.461 -12.716 -63.911 1.00 62.54 171 SER D O 1
ATOM 9459 N N . THR F 1 172 ? -11.620 -11.038 -62.994 1.00 63.46 172 THR D N 1
ATOM 9460 C CA . THR F 1 172 ? -10.567 -10.714 -62.049 1.00 63.10 172 THR D CA 1
ATOM 9461 C C . THR F 1 172 ? -10.928 -11.181 -60.644 1.00 61.73 172 THR D C 1
ATOM 9462 O O . THR F 1 172 ? -12.089 -11.445 -60.321 1.00 60.67 172 THR D O 1
ATOM 9466 N N . TYR F 1 173 ? -9.899 -11.278 -59.814 1.00 60.52 173 TYR D N 1
ATOM 9467 C CA . TYR F 1 173 ? -10.018 -11.663 -58.420 1.00 59.82 173 TYR D CA 1
ATOM 9468 C C . TYR F 1 173 ? -9.746 -10.465 -57.523 1.00 58.77 173 TYR D C 1
ATOM 9469 O O . TYR F 1 173 ? -9.055 -9.519 -57.907 1.00 57.05 173 TYR D O 1
ATOM 9478 N N . SER F 1 174 ? -10.290 -10.533 -56.306 1.00 56.43 174 SER D N 1
ATOM 9479 C CA . SER F 1 174 ? -9.950 -9.619 -55.223 1.00 57.16 174 SER D CA 1
ATOM 9480 C C . SER F 1 174 ? -9.544 -10.427 -53.995 1.00 58.90 174 SER D C 1
ATOM 9481 O O . SER F 1 174 ? -10.105 -11.497 -53.733 1.00 57.06 174 SER D O 1
ATOM 9484 N N . LEU F 1 175 ? -8.563 -9.911 -53.242 1.00 61.13 175 LEU D N 1
ATOM 9485 C CA . LEU F 1 175 ? -8.009 -10.592 -52.074 1.00 62.64 175 LEU D CA 1
ATOM 9486 C C . LEU F 1 175 ? -7.949 -9.644 -50.882 1.00 61.82 175 LEU D C 1
ATOM 9487 O O . LEU F 1 175 ? -7.675 -8.449 -51.032 1.00 61.39 175 LEU D O 1
ATOM 9492 N N . SER F 1 176 ? -8.177 -10.194 -49.689 1.00 66.66 176 SER D N 1
ATOM 9493 C CA . SER F 1 176 ? -8.069 -9.444 -48.441 1.00 69.34 176 SER D CA 1
ATOM 9494 C C . SER F 1 176 ? -7.267 -10.257 -47.434 1.00 76.92 176 SER D C 1
ATOM 9495 O O . SER F 1 176 ? -7.697 -11.342 -47.026 1.00 76.75 176 SER D O 1
ATOM 9498 N N . SER F 1 177 ? -6.111 -9.730 -47.031 1.00 85.20 177 SER D N 1
ATOM 9499 C CA . SER F 1 177 ? -5.260 -10.351 -46.020 1.00 86.71 177 SER D CA 1
ATOM 9500 C C . SER F 1 177 ? -5.420 -9.593 -44.707 1.00 87.15 177 SER D C 1
ATOM 9501 O O . SER F 1 177 ? -5.134 -8.393 -44.641 1.00 87.38 177 SER D O 1
ATOM 9504 N N . THR F 1 178 ? -5.874 -10.292 -43.669 1.00 86.37 178 THR D N 1
ATOM 9505 C CA . THR F 1 178 ? -6.165 -9.688 -42.374 1.00 84.58 178 THR D CA 1
ATOM 9506 C C . THR F 1 178 ? -5.178 -10.202 -41.337 1.00 83.66 178 THR D C 1
ATOM 9507 O O . THR F 1 178 ? -5.143 -11.402 -41.053 1.00 86.13 178 THR D O 1
ATOM 9511 N N . LEU F 1 179 ? -4.408 -9.292 -40.750 1.00 83.08 179 LEU D N 1
ATOM 9512 C CA . LEU F 1 179 ? -3.475 -9.615 -39.677 1.00 82.92 179 LEU D CA 1
ATOM 9513 C C . LEU F 1 179 ? -4.114 -9.271 -38.330 1.00 81.31 179 LEU D C 1
ATOM 9514 O O . LEU F 1 179 ? -4.416 -8.102 -38.065 1.00 79.74 179 LEU D O 1
ATOM 9519 N N . THR F 1 180 ? -4.315 -10.288 -37.487 1.00 78.19 180 THR D N 1
ATOM 9520 C CA . THR F 1 180 ? -4.975 -10.138 -36.193 1.00 80.18 180 THR D CA 1
ATOM 9521 C C . THR F 1 180 ? -3.976 -10.331 -35.054 1.00 82.42 180 THR D C 1
ATOM 9522 O O . THR F 1 180 ? -3.155 -11.254 -35.085 1.00 81.57 180 THR D O 1
ATOM 9526 N N . LEU F 1 181 ? -4.046 -9.449 -34.053 1.00 84.80 181 LEU D N 1
ATOM 9527 C CA . LEU F 1 181 ? -3.185 -9.516 -32.875 1.00 88.03 181 LEU D CA 1
ATOM 9528 C C . LEU F 1 181 ? -3.778 -8.643 -31.777 1.00 88.74 181 LEU D C 1
ATOM 9529 O O . LEU F 1 181 ? -4.516 -7.693 -32.047 1.00 88.44 181 LEU D O 1
ATOM 9534 N N . SER F 1 182 ? -3.431 -8.974 -30.533 1.00 91.48 182 SER D N 1
ATOM 9535 C CA . SER F 1 182 ? -3.990 -8.299 -29.367 1.00 92.71 182 SER D CA 1
ATOM 9536 C C . SER F 1 182 ? -3.564 -6.830 -29.315 1.00 92.62 182 SER D C 1
ATOM 9537 O O . SER F 1 182 ? -2.569 -6.417 -29.923 1.00 94.42 182 SER D O 1
ATOM 9540 N N . LYS F 1 183 ? -4.332 -6.033 -28.560 1.00 93.19 183 LYS D N 1
ATOM 9541 C CA . LYS F 1 183 ? -4.063 -4.597 -28.500 1.00 93.36 183 LYS D CA 1
ATOM 9542 C C . LYS F 1 183 ? -2.688 -4.305 -27.917 1.00 93.56 183 LYS D C 1
ATOM 9543 O O . LYS F 1 183 ? -2.027 -3.345 -28.337 1.00 94.49 183 LYS D O 1
ATOM 9549 N N . ALA F 1 184 ? -2.241 -5.127 -26.962 1.00 92.20 184 ALA D N 1
ATOM 9550 C CA . ALA F 1 184 ? -0.978 -4.879 -26.273 1.00 93.17 184 ALA D CA 1
ATOM 9551 C C . ALA F 1 184 ? 0.164 -4.659 -27.260 1.00 96.40 184 ALA D C 1
ATOM 9552 O O . ALA F 1 184 ? 0.912 -3.678 -27.160 1.00 97.33 184 ALA D O 1
ATOM 9554 N N . ASP F 1 185 ? 0.300 -5.556 -28.236 1.00 95.07 185 ASP D N 1
ATOM 9555 C CA . ASP F 1 185 ? 1.336 -5.395 -29.250 1.00 97.05 185 ASP D CA 1
ATOM 9556 C C . ASP F 1 185 ? 1.105 -4.137 -30.076 1.00 99.44 185 ASP D C 1
ATOM 9557 O O . ASP F 1 185 ? 2.053 -3.408 -30.398 1.00 99.53 185 ASP D O 1
ATOM 9562 N N . TYR F 1 186 ? -0.147 -3.862 -30.417 1.00 99.11 186 TYR D N 1
ATOM 9563 C CA . TYR F 1 186 ? -0.479 -2.697 -31.218 1.00 100.85 186 TYR D CA 1
ATOM 9564 C C . TYR F 1 186 ? -0.294 -1.408 -30.416 1.00 101.46 186 TYR D C 1
ATOM 9565 O O . TYR F 1 186 ? 0.657 -0.656 -30.640 1.00 101.88 186 TYR D O 1
ATOM 9574 N N . VAL F 1 191 ? 5.087 0.735 -36.752 1.00 89.97 191 VAL D N 1
ATOM 9575 C CA . VAL F 1 191 ? 4.745 0.805 -38.170 1.00 93.27 191 VAL D CA 1
ATOM 9576 C C . VAL F 1 191 ? 4.402 -0.582 -38.733 1.00 96.79 191 VAL D C 1
ATOM 9577 O O . VAL F 1 191 ? 5.058 -1.583 -38.422 1.00 98.03 191 VAL D O 1
ATOM 9581 N N . TYR F 1 192 ? 3.359 -0.634 -39.560 1.00 95.57 192 TYR D N 1
ATOM 9582 C CA . TYR F 1 192 ? 2.863 -1.880 -40.131 1.00 95.78 192 TYR D CA 1
ATOM 9583 C C . TYR F 1 192 ? 2.723 -1.717 -41.639 1.00 94.04 192 TYR D C 1
ATOM 9584 O O . TYR F 1 192 ? 2.156 -0.725 -42.107 1.00 93.51 192 TYR D O 1
ATOM 9593 N N . ALA F 1 193 ? 3.237 -2.689 -42.393 1.00 96.53 193 ALA D N 1
ATOM 9594 C CA . ALA F 1 193 ? 3.312 -2.595 -43.844 1.00 94.25 193 ALA D CA 1
ATOM 9595 C C . ALA F 1 193 ? 2.825 -3.882 -44.496 1.00 96.10 193 ALA D C 1
ATOM 9596 O O . ALA F 1 193 ? 2.884 -4.967 -43.913 1.00 98.90 193 ALA D O 1
ATOM 9598 N N . CYS F 1 194 ? 2.366 -3.743 -45.736 1.00 94.82 194 CYS D N 1
ATOM 9599 C CA . CYS F 1 194 ? 1.810 -4.847 -46.516 1.00 96.71 194 CYS D CA 1
ATOM 9600 C C . CYS F 1 194 ? 2.538 -4.885 -47.858 1.00 96.99 194 CYS D C 1
ATOM 9601 O O . CYS F 1 194 ? 2.265 -4.067 -48.742 1.00 94.58 194 CYS D O 1
ATOM 9604 N N . GLU F 1 195 ? 3.475 -5.821 -48.007 1.00 99.82 195 GLU D N 1
ATOM 9605 C CA . GLU F 1 195 ? 4.294 -5.923 -49.211 1.00 101.81 195 GLU D CA 1
ATOM 9606 C C . GLU F 1 195 ? 3.699 -6.982 -50.126 1.00 102.74 195 GLU D C 1
ATOM 9607 O O . GLU F 1 195 ? 3.828 -8.183 -49.865 1.00 102.42 195 GLU D O 1
ATOM 9613 N N . VAL F 1 196 ? 3.067 -6.533 -51.206 1.00 92.81 196 VAL D N 1
ATOM 9614 C CA . VAL F 1 196 ? 2.403 -7.412 -52.160 1.00 88.84 196 VAL D CA 1
ATOM 9615 C C . VAL F 1 196 ? 3.316 -7.615 -53.359 1.00 86.11 196 VAL D C 1
ATOM 9616 O O . VAL F 1 196 ? 3.877 -6.650 -53.894 1.00 85.68 196 VAL D O 1
ATOM 9620 N N . THR F 1 197 ? 3.473 -8.867 -53.778 1.00 80.82 197 THR D N 1
ATOM 9621 C CA . THR F 1 197 ? 4.176 -9.188 -55.012 1.00 81.53 197 THR D CA 1
ATOM 9622 C C . THR F 1 197 ? 3.223 -9.908 -55.952 1.00 80.94 197 THR D C 1
ATOM 9623 O O . THR F 1 197 ? 2.508 -10.831 -55.540 1.00 78.43 197 THR D O 1
ATOM 9627 N N . HIS F 1 198 ? 3.221 -9.482 -57.211 1.00 81.15 198 HIS D N 1
ATOM 9628 C CA . HIS F 1 198 ? 2.302 -10.014 -58.201 1.00 80.38 198 HIS D CA 1
ATOM 9629 C C . HIS F 1 198 ? 2.967 -9.931 -59.567 1.00 79.24 198 HIS D C 1
ATOM 9630 O O . HIS F 1 198 ? 3.967 -9.231 -59.760 1.00 78.35 198 HIS D O 1
ATOM 9637 N N . GLN F 1 199 ? 2.386 -10.659 -60.520 1.00 78.52 199 GLN D N 1
ATOM 9638 C CA . GLN F 1 199 ? 2.979 -10.785 -61.844 1.00 79.12 199 GLN D CA 1
ATOM 9639 C C . GLN F 1 199 ? 2.821 -9.504 -62.655 1.00 78.36 199 GLN D C 1
ATOM 9640 O O . GLN F 1 199 ? 3.690 -9.183 -63.474 1.00 75.84 199 GLN D O 1
ATOM 9646 N N . GLY F 1 200 ? 1.734 -8.757 -62.434 1.00 77.61 200 GLY D N 1
ATOM 9647 C CA . GLY F 1 200 ? 1.499 -7.470 -63.064 1.00 77.47 200 GLY D CA 1
ATOM 9648 C C . GLY F 1 200 ? 2.283 -6.316 -62.482 1.00 79.26 200 GLY D C 1
ATOM 9649 O O . GLY F 1 200 ? 2.219 -5.195 -62.998 1.00 78.13 200 GLY D O 1
ATOM 9650 N N . LEU F 1 201 ? 3.028 -6.569 -61.411 1.00 81.68 201 LEU D N 1
ATOM 9651 C CA . LEU F 1 201 ? 3.907 -5.589 -60.788 1.00 81.53 201 LEU D CA 1
ATOM 9652 C C . LEU F 1 201 ? 5.347 -5.975 -61.093 1.00 83.62 201 LEU D C 1
ATOM 9653 O O . LEU F 1 201 ? 5.789 -7.072 -60.731 1.00 84.63 201 LEU D O 1
ATOM 9658 N N . SER F 1 202 ? 6.073 -5.079 -61.758 1.00 84.99 202 SER D N 1
ATOM 9659 C CA . SER F 1 202 ? 7.480 -5.331 -62.041 1.00 88.07 202 SER D CA 1
ATOM 9660 C C . SER F 1 202 ? 8.327 -5.351 -60.775 1.00 89.55 202 SER D C 1
ATOM 9661 O O . SER F 1 202 ? 9.411 -5.945 -60.777 1.00 91.19 202 SER D O 1
ATOM 9664 N N . SER F 1 203 ? 7.856 -4.716 -59.700 1.00 88.96 203 SER D N 1
ATOM 9665 C CA . SER F 1 203 ? 8.531 -4.652 -58.416 1.00 87.29 203 SER D CA 1
ATOM 9666 C C . SER F 1 203 ? 7.438 -4.590 -57.361 1.00 87.51 203 SER D C 1
ATOM 9667 O O . SER F 1 203 ? 6.422 -3.912 -57.579 1.00 86.37 203 SER D O 1
ATOM 9670 N N . PRO F 1 204 ? 7.609 -5.266 -56.225 1.00 85.90 204 PRO D N 1
ATOM 9671 C CA . PRO F 1 204 ? 6.506 -5.385 -55.260 1.00 85.79 204 PRO D CA 1
ATOM 9672 C C . PRO F 1 204 ? 6.068 -4.034 -54.709 1.00 85.53 204 PRO D C 1
ATOM 9673 O O . PRO F 1 204 ? 6.887 -3.225 -54.264 1.00 87.76 204 PRO D O 1
ATOM 9677 N N . VAL F 1 205 ? 4.758 -3.796 -54.748 1.00 86.58 205 VAL D N 1
ATOM 9678 C CA . VAL F 1 205 ? 4.153 -2.608 -54.154 1.00 86.54 205 VAL D CA 1
ATOM 9679 C C . VAL F 1 205 ? 4.041 -2.808 -52.645 1.00 88.68 205 VAL D C 1
ATOM 9680 O O . VAL F 1 205 ? 3.954 -3.939 -52.147 1.00 90.48 205 VAL D O 1
ATOM 9684 N N . THR F 1 206 ? 4.071 -1.705 -51.900 1.00 88.48 206 THR D N 1
ATOM 9685 C CA . THR F 1 206 ? 3.999 -1.781 -50.451 1.00 91.37 206 THR D CA 1
ATOM 9686 C C . THR F 1 206 ? 3.229 -0.580 -49.909 1.00 90.46 206 THR D C 1
ATOM 9687 O O . THR F 1 206 ? 3.361 0.536 -50.422 1.00 86.50 206 THR D O 1
ATOM 9691 N N . LYS F 1 207 ? 2.408 -0.829 -48.882 1.00 90.69 207 LYS D N 1
ATOM 9692 C CA . LYS F 1 207 ? 1.581 0.182 -48.227 1.00 89.09 207 LYS D CA 1
ATOM 9693 C C . LYS F 1 207 ? 1.733 0.053 -46.716 1.00 89.64 207 LYS D C 1
ATOM 9694 O O . LYS F 1 207 ? 1.748 -1.064 -46.186 1.00 89.42 207 LYS D O 1
ATOM 9700 N N . SER F 1 208 ? 1.817 1.189 -46.016 1.00 90.34 208 SER D N 1
ATOM 9701 C CA . SER F 1 208 ? 2.117 1.159 -44.588 1.00 90.85 208 SER D CA 1
ATOM 9702 C C . SER F 1 208 ? 1.543 2.381 -43.876 1.00 92.26 208 SER D C 1
ATOM 9703 O O . SER F 1 208 ? 1.040 3.321 -44.499 1.00 91.54 208 SER D O 1
ATOM 9706 N N . PHE F 1 209 ? 1.637 2.350 -42.545 1.00 92.18 209 PHE D N 1
ATOM 9707 C CA . PHE F 1 209 ? 1.175 3.430 -41.680 1.00 93.18 209 PHE D CA 1
ATOM 9708 C C . PHE F 1 209 ? 1.817 3.264 -40.308 1.00 94.35 209 PHE D C 1
ATOM 9709 O O . PHE F 1 209 ? 2.362 2.204 -39.985 1.00 93.86 209 PHE D O 1
ATOM 9717 N N . ASN F 1 210 ? 1.737 4.327 -39.501 1.00 95.05 210 ASN D N 1
ATOM 9718 C CA . ASN F 1 210 ? 2.316 4.355 -38.150 1.00 93.71 210 ASN D CA 1
ATOM 9719 C C . ASN F 1 210 ? 1.942 3.134 -37.306 1.00 93.58 210 ASN D C 1
ATOM 9720 O O . ASN F 1 210 ? 1.982 3.174 -36.074 1.00 89.88 210 ASN D O 1
#

Solvent-accessible surface area: 60485 Å² total; per-residue (Å²): 170,4,69,6,59,7,61,26,137,108,30,28,4,41,83,31,70,43,3,0,0,6,2,114,3,66,92,105,0,34,61,52,0,0,0,0,8,18,66,51,92,106,22,4,110,7,2,0,64,26,1,60,130,86,42,123,72,14,58,72,62,4,55,4,51,33,76,12,44,49,0,1,0,13,0,12,33,0,56,16,86,2,11,2,20,0,0,0,0,0,17,67,44,62,42,5,34,22,1,80,2,0,58,2,36,1,80,86,104,76,15,53,10,62,10,53,29,6,61,12,17,118,58,4,27,189,86,33,48,0,1,0,1,0,1,0,11,54,0,27,28,126,148,28,104,21,43,7,51,5,62,124,52,98,46,104,86,42,52,74,82,13,30,12,78,12,29,49,156,62,6,7,11,0,5,4,1,22,0,50,24,51,70,59,73,10,68,129,66,107,59,0,13,0,34,0,38,18,130,29,37,128,67,71,51,68,95,61,34,68,57,79,179,195,68,42,117,2,86,0,25,0,58,8,86,110,67,137,142,79,45,25,76,33,99,11,131,18,71,79,52,53,6,13,3,38,16,63,32,1,28,157,88,33,26,170,43,34,3,6,24,58,21,59,3,9,9,52,108,28,90,0,92,0,7,2,63,97,131,57,103,79,105,91,0,28,0,90,1,33,2,48,28,60,110,42,117,83,40,49,81,96,75,30,73,10,85,0,2,74,55,62,75,0,34,1,23,16,47,25,28,10,101,39,16,139,49,58,89,18,7,110,76,116,110,51,83,37,70,15,72,15,53,3,49,44,86,16,59,47,61,0,16,0,56,106,44,81,92,34,28,56,0,63,1,49,0,1,11,47,125,82,136,68,91,83,50,41,43,30,78,30,142,3,4,31,103,35,91,26,77,2,36,1,166,63,0,69,138,118,27,21,172,42,51,77,37,100,62,105,20,97,34,96,8,135,103,37,86,156,98,37,13,84,0,23,0,14,86,98,234,62,106,1,72,4,27,0,56,7,94,95,66,131,138,63,38,27,71,40,103,17,130,27,72,138,74,48,10,14,6,38,12,68,40,2,41,178,80,22,28,159,44,35,3,6,22,58,17,59,1,14,11,29,73,21,91,0,88,0,6,2,58,93,125,54,111,79,99,87,0,24,0,92,1,31,2,60,29,55,116,36,118,90,48,55,85,100,79,23,73,9,99,0,0,63,68,56,66,1,32,0,21,23,42,25,23,9,106,44,19,138,52,60,96,17,7,124,74,117,106,50,83,31,79,18,78,5,67,4,27,46,83,18,66,50,59,0,12,0,40,107,37,81,83,25,27,62,0,76,3,55,0,1,7,52,104,106,151,75,106,77,52,39,44,30,89,29,141,4,4,34,103,36,82,31,82,3,39,2,160,58,0,66,129,123,30,7,176,37,43,96,39,101,61,107,20,96,39,101,6,133,95,40,98,139,92,45,9,92,0,24,0,27,147,159,202,37,117,9,104,18,65,38,27,84,37,18,129,71,55,20,63,36,101,0,34,0,57,9,57,42,33,91,2,52,75,55,19,0,0,0,0,10,8,35,102,88,111,129,10,59,3,0,0,4,6,30,38,65,27,100,135,58,72,42,14,126,54,0,112,76,40,1,77,10,51,31,39,63,99,149,52,16,0,35,0,64,0,38,63,3,97,72,118,1,34,4,64,0,9,0,0,16,87,4,105,37,0,16,100,26,3,146,17,17,34,1,17,6,27,77,46,74,60,86,24,13,47,13,21,30,4,34,61,99,93,14,6,0,0,0,4,0,15,34,1,21,3,63,56,22,89,25,40,1,33,101,38,90,36,99,91,32,38,23,57,2,66,31,30,99,24,89,41,33,39,45,10,16,5,0,4,1,43,7,85,43,103,21,44,77,119,92,63,14,41,0,28,2,33,0,112,49,32,124,32,154,44,97,68,99,6,97,61,232,178,23,127,7,123,19,66,36,26,77,29,20,115,69,54,23,60,37,101,1,31,0,54,8,61,34,30,90,3,49,77,56,18,0,0,1,0,11,12,28,101,92,126,118,9,53,5,1,0,3,7,30,39,64,28,98,136,62,71,46,22,132,55,1,138,78,40,3,78,10,49,32,36,64,102,151,51,19,0,36,0,67,0,40,60,2,96,69,116,1,26,4,60,0,9,0,0,16,86,6,99,36,0,16,100,24,1,140,20,24,33,0,7,5,26,81,44,74,62,76,24,14,45,13,25,29,2,32,65,141,11,4,0,0,0,6,0,16,28,0,21,5,51,57,24,93,23,41,1,36,101,35,90,36,103,90,29,39,23,58,4,66,42,40,97,40,74,50,34,41,32,12,10,11,0,2,0,45,7,84,58,100,19,45,78,124,94,56,14,43,0,26,2,49,0,94,52,30,109,32,158,40,91,78,95,4,102,119,155,7,56,1,68,12,70,19,148,93,55,38,3,42,80,43,71,33,4,0,0,5,3,76,4,67,113,117,0,36,61,50,0,0,0,1,10,22,56,53,92,105,24,4,101,7,2,1,64,29,2,59,126,79,46,120,74,13,55,68,42,5,57,5,56,30,72,17,60,45,0,3,0,17,0,16,37,0,56,26,80,1,14,5,23,0,0,0,0,0,20,69,42,47,59,7,25,19,2,78,6,0,73,2,50,4,94,86,101,94,18,50,9,60,11,48,34,2,52,9,19,107,52,4,31,168,100,22,45,0,0,8,1,3,0,0,7,61,0,19,19,132,121,33,59,20,57,62,181,60,105,84,53,49,86,84,12,35,16,88,6,37,63,162,51,6,5,17,0,9,2,1,19,1,48,27,58,92,100,105,80,127,33,30,2,88,0,62,4,113,34,27,126,75,63,48,72,83,65,35,144

Radius of gyration: 42.75 Å; Cα contacts (8 Å, |Δi|>4): 3216; chains: 6; bounding box: 99×101×118 Å

Nearest PDB structures (foldseek):
  7kpj-assembly1_A  TM=1.005E+00  e=2.358E-41  Mus musculus
  8us8-assembly1_A  TM=9.312E-01  e=4.662E-33  Homo sapiens
  7wsl-assembly1_H  TM=7.016E-01  e=2.744E-35  Homo sapiens
  3hc0-assembly2_A  TM=8.230E-01  e=3.666E-31  Homo sapiens
  6ana-assembly1_H  TM=8.150E-01  e=1.024E-30  Mus musculus